Protein 9IQH (pdb70)

Solvent-accessible surface area: 29434 Å² total; per-residue (Å²): 163,175,50,127,163,51,148,84,114,54,31,7,78,134,26,11,41,101,105,47,169,141,146,45,146,59,23,36,54,66,52,36,0,17,26,99,8,128,27,5,67,40,6,6,40,44,24,43,58,159,56,125,39,53,23,17,12,15,63,58,6,33,2,17,111,13,0,23,62,0,0,4,40,19,0,59,12,130,8,4,8,3,0,6,2,10,7,0,0,2,0,0,0,0,0,4,21,1,104,34,42,7,0,0,0,0,0,60,19,7,68,38,19,1,44,51,0,0,36,88,4,0,54,85,0,24,2,78,34,21,75,11,65,0,50,60,29,88,26,0,124,89,20,27,107,136,43,1,58,0,0,0,0,21,0,1,1,26,3,12,0,36,0,0,42,0,59,32,0,0,75,12,0,76,116,74,114,5,76,0,0,0,10,0,25,11,0,1,6,18,3,1,37,0,45,147,28,23,8,35,0,0,1,1,12,0,3,15,2,2,1,0,94,12,80,2,16,0,0,0,0,0,0,45,63,148,18,0,96,67,15,0,76,56,0,7,91,2,0,0,0,13,9,9,10,44,3,0,94,14,0,0,63,7,0,38,57,2,20,127,17,0,78,136,0,4,49,9,0,48,133,5,0,93,61,0,71,90,60,110,38,11,61,103,4,21,0,3,16,6,127,61,12,106,33,58,84,36,2,76,143,8,11,128,42,33,0,0,1,0,0,0,26,6,108,56,25,68,177,10,0,46,36,0,4,73,31,22,204,84,12,18,21,6,16,8,19,0,18,28,134,1,4,1,10,7,1,7,15,4,54,35,38,176,60,51,92,124,47,34,78,92,30,28,4,32,76,7,0,0,15,0,0,0,0,46,48,114,10,61,71,1,77,79,0,1,66,94,0,2,68,44,54,166,152,166,44,130,170,46,159,84,90,55,31,6,77,134,23,12,42,94,110,47,179,147,149,43,145,56,24,39,56,66,51,38,0,17,29,99,5,126,31,7,102,41,8,13,39,42,33,48,60,178,54,127,38,53,25,16,12,14,75,49,6,33,3,16,111,10,0,29,62,0,0,5,41,15,1,57,14,131,5,4,11,3,0,6,2,9,7,0,0,2,0,0,0,0,0,4,22,0,104,37,39,8,0,0,0,0,0,115,28,7,68,42,24,1,36,91,0,0,39,79,2,0,53,79,0,24,3,72,33,25,55,8,59,7,55,60,32,90,25,0,128,88,22,28,110,136,41,1,58,0,0,0,0,20,0,1,1,21,3,14,0,58,0,0,40,0,63,34,0,0,73,11,0,78,118,78,118,4,79,0,0,0,11,0,22,11,0,2,10,23,6,3,42,0,46,150,26,22,9,34,0,0,1,1,11,0,4,16,2,2,1,0,93,12,78,2,16,0,0,0,0,0,0,44,59,144,19,0,90,65,18,0,82,56,1,7,70,0,0,0,0,13,8,11,14,42,3,0,92,12,0,0,68,6,0,36,58,2,18,118,24,0,71,138,0,4,43,5,0,48,105,1,0,92,48,0,72,86,63,112,43,11,56,118,6,18,0,3,13,4,129,69,16,105,34,59,82,41,2,75,142,6,9,132,49,32,0,0,0,0,0,0,27,5,115,56,31,64,134,15,0,35,25,0,5,64,31,17,194,80,9,19,19,6,12,8,18,0,17,26,131,2,3,1,11,6,1,6,13,4,52,36,36,180,63,54,82,132,48,21,75,87,41,35,6,30,63,8,0,0,12,1,0,0,0,46,47,118,7,75,73,0,39,93,0,1,69,88,0,2,65,33,50,134,130

Organism: Acidithiobacillus ferrooxidans (strain ATCC 23270 / DSM 14882 / CIP 104768 / NCIMB 8455) (NCBI:txid243159)

B-factor: mean 26.44, std 8.89, range [9.9, 78.36]

Secondary structure (DSSP, 8-state):
-GGGG--HHHHHHHTT----TT--SSPPP---SB---SSHHHHHHHHHTSS----BTTT--HHHHHHHHHHHHHHT-SEEEEESSHHHHHHHHHHHH--TT-EEEEETTS-HHHHHIIIIIGGGGT-EEEEE-TT-HHHHHHH--TTEEEEEEESS-TTT-----HHHHHHHHHHTT-EEEEE-TTT-TTT--GGGGT-SEEEEEIIIIIT-SS----EEEEE-HHHHTTTHHHHHHHH--PPPHHHHHHHHHHHTTHHHHHHHHHHHHHHHHHHHHT-TTEEEEE-TTSTTSTTHHHHHHH-SS--SEEEEEETTHHHHHHHHHHT-SSSEESS--SSSS-EEE-TTTTTTTTS-HHHHHHHT--TTEEEEE--SS-HHHHHHHHHHHHHTT-/-GGGG--HHHHHHHTT----TT--SSPPP---SB---SSHHHHHHHHHTSS----BTTT--HHHHHHHHHHHHHHT-SEEEEESSHHHHHHHHHHHH--TT-EEEEETTS-HHHHHIIIIIGGGGT-EEEEE-TT-HHHHHHH--TTEEEEEEESS-TTT-----HHHHHHHHHHTT-EEEEE-TTT-TTT--GGGGT-SEEEEEIIIIIT-SS----EEEEE-HHHHTTTHHHHHHHH--PPPHHHHHHHHHHHTTHHHHHHHHHHHHHHHHHHHHTSTTEEEEE-TTSTTSTTHHHHHHH-SS--SEEEEEESS-HHHHHHHHHT-SSSEESS--SSSS-EEE-TTTTTTTTS-HHHHHHHT--TTEEEEE--SS-HHHHHHHHHHHHHTT--

Foldseek 3Di:
DPVVPDDLLVLLADWLDDDDPVRDPADDFDQDFADDDPDPVRVVCCVVVVDDDTGGVLQDDSLLSSLFGSQQVLLVFATKAKFQFLVVLLVLVDQQFDAAQAEEEEAPQAFLVSVCCQPPPCVVGRYHYDHDHQADVVRVLVPDDLRYAEYEYEALGPPQRNGHQLLSVLVSQVVSNHAYEYEDAQARSLWFRSVVSNHAKYKYFLCAALLLANDHGMMMIGHYPVSCVSGSSVCSSPVPSHHHSVRSSSRSVSSSCRNVFFVLLQVLQLVVQVVQQPDPFWPDKRWLCDPPHPPVPSCVVGTVGGGNKMKTFGPPFQVLQVLLVVQFDQAADDDGASYLGKHKYQCCVPRCVPPDPVVCVVNVRTRRMMMIRRHNPDSVSVVVRSVSSVVSVD/DVCVPDDLLVLLADWLDDDDPVPDPADDFDPDFADDDPDPVRLVCVVVVVDDDTGGPLQDDSLLSSLFRSQQVLLVFPTKAKFQFLVVLLVLVDQQFHAAQAEEEEAPQAQPVSCCCQVPPCVVRRYHYDHDHQAPLVRSLVPDDLRYAEYEYEALGPPQRNGHQLLSVLVSQVVSNHAYEYEYAQARSLWFRSVVSNHAKYKYWLCAALLLANDHGMIMIGHYPVSCVSGSSVCSSPVPRHHRSVRSSSRSVSSSCSNVFFVLLQVLQVVVQVVQCPDPQWDFKRWLCDPPHPCVPSCVVRTVGRGRKMKTFTDDFLVLQVLLVVQFDQAADDDGASYLGKHKYQCCVPSCVPPDQVVCVVVVRGRRMMMIRRHNPDSVSVVVRSVSSVVSSVD

Sequence (789 aa):
DWADRLRPETIAIRAGIHRTQEQEHSEAIFPTSSFVFDSAEEEAADRFAGRVPGNIYARFTNPTVRTFEERLAALEGAEACVATASGMAACLTAFMGILKAGDHVVASRSIFGTTVQLLGNILSRFGVETSFVPLADVPAWRAALRPNTRMLFLETPSNPLTEIGDMQALADLAHVHDAWLVVDNCFCTPALQQPLKFGADLVIHSATKYLDGQGRTLGGAVCGSTELLNSGPRNFVRRTAGPSLSPFNAWVQLKGLETLGLRMEERHCANAQKIAEWLEARPEVARVYYPGLDSHPQQALAARRQQRLPGAILSFDLHGGQKAAWAFVDALRLLSLTANLGDAKTTITHPASTTHSRVSPEARAAAGVGDGLLRISVGLEHADDLRREDMERGFAALVDWADRLRPETIAIRAGIHRTQEQEHSEAIFPTSSSFVFDSAEEEAADRFAGRVPGNIYARFTNPTVRTFEERLAALEGAEACVATASGMAACLTAFMGILKAGDHVVASRSIFGTTVQLLGNILSRFGVETSFVPLADVPAWRAALRPNTRMLFLETPSNPLTEIGDMQALADLAHVHDAWLVVDNCFCTPALQQPLKFGADLVIHSATKYLDGQGRTLGGAVCGSTELLNSGPRNFVRTAGPSLSPFNAWVQLKGLETLGLRMERHCANAQKIAEWLEARPEVARVYYPGLDSHPQQALAARQQRLPGAILSFDLHGGQKAAWAFVDALRLLSLTANLGDAKTTITHPASTTHSRVSPEARAAAGVGDGLLRISVGLEHADDLRREDMERGFAALVA

InterPro domains:
  IPR000277 Cys/Met metabolism, pyridoxal phosphate-dependent enzyme [PF01053] (17-398)
  IPR000277 Cys/Met metabolism, pyridoxal phosphate-dependent enzyme [PIRSF001434] (11-401)
  IPR000277 Cys/Met metabolism, pyridoxal phosphate-dependent enzyme [PTHR11808] (17-400)
  IPR000277 Cys/Met metabolism, pyridoxal phosphate-dependent enzyme [cd00614] (37-399)
  IPR006234 O-succinylhomoserine sulfhydrylase [MF_02056] (18-399)
  IPR006234 O-succinylhomoserine sulfhydrylase [TIGR01325] (17-397)
  IPR015421 Pyridoxal phosphate-dependent transferase, major domain [G3DSA:3.40.640.10] (12-264)
  IPR015422 Pyridoxal phosphate-dependent transferase, small domain [G3DSA:3.90.1150.10] (268-404)
  IPR015424 Pyridoxal phosphate-dependent transferase [SSF53383] (37-399)
  IPR054542 Cys/Met metabolism enzyme, pyridoxal-phosphate attachment site [PS00868] (208-222)

Structure (mmCIF, N/CA/C/O backbone):
data_9IQH
#
_entry.id   9IQH
#
_cell.length_a   130.732
_cell.length_b   82.799
_cell.length_c   77.496
_cell.angle_alpha   90.000
_cell.angle_beta   110.320
_cell.angle_gamma   90.000
#
_symmetry.space_group_name_H-M   'C 1 2 1'
#
loop_
_entity.id
_entity.type
_entity.pdbx_description
1 polymer 'O-succinylhomoserine sulfhydrylase'
2 non-polymer "PYRIDOXAL-5'-PHOSPHATE"
3 water water
#
loop_
_atom_site.group_PDB
_atom_site.id
_atom_site.type_s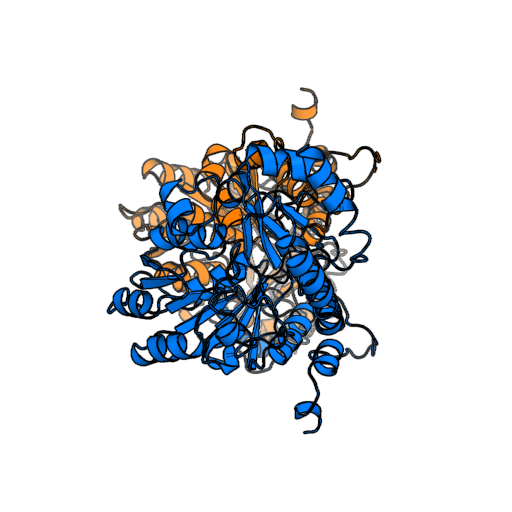ymbol
_atom_site.label_atom_id
_atom_site.label_alt_id
_atom_site.label_comp_id
_atom_site.label_asym_id
_atom_site.label_entity_id
_atom_site.label_seq_id
_atom_site.pdbx_PDB_ins_code
_atom_site.Cartn_x
_atom_site.Cartn_y
_atom_site.Cartn_z
_atom_site.occupancy
_atom_site.B_iso_or_equiv
_atom_site.auth_seq_id
_atom_site.auth_comp_id
_atom_site.auth_asym_id
_atom_site.auth_atom_id
_atom_site.pdbx_PDB_model_num
ATOM 1 N N . ASP A 1 9 ? 23.36300 0.56400 89.99900 1.000 69.07418 9 ASP A N 1
ATOM 2 C CA . ASP A 1 9 ? 23.97200 0.02100 91.20600 1.000 62.16661 9 ASP A CA 1
ATOM 3 C C . ASP A 1 9 ? 24.29700 1.15200 92.18600 1.000 64.22152 9 ASP A C 1
ATOM 4 O O . ASP A 1 9 ? 23.40000 1.83400 92.68600 1.000 59.28616 9 ASP A O 1
ATOM 9 N N . TRP A 1 10 ? 25.59500 1.35800 92.42500 1.000 62.52294 10 TRP A N 1
ATOM 10 C CA . TRP A 1 10 ? 26.04400 2.26800 93.47700 1.000 58.20815 10 TRP A CA 1
ATOM 11 C C . TRP A 1 10 ? 25.77700 3.73100 93.14100 1.000 54.32817 10 TRP A C 1
ATOM 12 O O . TRP A 1 10 ? 25.55500 4.54000 94.05000 1.000 48.15632 10 TRP A O 1
ATOM 23 N N . ALA A 1 11 ? 25.80800 4.09600 91.85800 1.000 53.20357 11 ALA A N 1
ATOM 24 C CA . ALA A 1 11 ? 25.72200 5.50100 91.47500 1.000 51.07485 11 ALA A CA 1
ATOM 25 C C . ALA A 1 11 ? 24.37000 6.13000 91.78000 1.000 51.62784 11 ALA A C 1
ATOM 26 O O . ALA A 1 11 ? 24.26600 7.36100 91.76200 1.000 49.68436 11 ALA A O 1
ATOM 28 N N . ASP A 1 12 ? 23.34100 5.32800 92.06900 1.000 56.59022 12 ASP A N 1
ATOM 29 C CA . ASP A 1 12 ? 22.00000 5.87100 92.26000 1.000 55.07558 12 ASP A CA 1
ATOM 30 C C . ASP A 1 12 ? 21.86200 6.66600 93.55400 1.000 51.63982 12 ASP A C 1
ATOM 31 O O . ASP A 1 12 ? 20.90300 7.43400 93.69400 1.000 47.63238 12 ASP A O 1
ATOM 36 N N . ARG A 1 13 ? 22.78700 6.50600 94.49700 1.000 48.48894 13 ARG A N 1
ATOM 37 C CA . ARG A 1 13 ? 22.67900 7.14200 95.80300 1.000 50.90981 13 ARG A CA 1
ATOM 38 C C . ARG A 1 13 ? 23.58200 8.36700 95.95300 1.000 40.34860 13 ARG A C 1
ATOM 39 O O . ARG A 1 13 ? 23.67800 8.92100 97.05400 1.000 38.06237 13 ARG A O 1
ATOM 47 N N . LEU A 1 14 ? 24.23300 8.80700 94.87900 1.000 36.47445 14 LEU A N 1
ATOM 48 C CA . LEU A 1 14 ? 25.16300 9.92500 94.97400 1.000 34.57534 14 LEU A CA 1
ATOM 49 C C . LEU A 1 14 ? 24.42800 11.23900 95.23100 1.000 31.19434 14 LEU A C 1
ATOM 50 O O . LEU A 1 14 ? 23.36500 11.50100 94.66000 1.000 34.56781 14 LEU A O 1
ATOM 55 N N . ARG A 1 15 ? 25.00900 12.06600 96.10000 1.000 26.48926 15 ARG A N 1
ATOM 56 C CA . ARG A 1 15 ? 24.46300 13.38000 96.40100 1.000 29.17468 15 ARG A CA 1
ATOM 57 C C . ARG A 1 15 ? 24.70000 14.33800 95.23300 1.000 26.99199 15 ARG A C 1
ATOM 58 O O . ARG A 1 15 ? 25.61300 14.13500 94.42600 1.000 21.84095 15 ARG A O 1
ATOM 66 N N . PRO A 1 16 ? 23.89300 15.40400 95.13300 1.000 23.83543 16 PRO A N 1
ATOM 67 C CA . PRO A 1 16 ? 24.00100 16.29200 93.96100 1.000 23.86339 16 PRO A CA 1
ATOM 68 C C . PRO A 1 16 ? 25.38900 16.87800 93.74500 1.000 28.42859 16 PRO A C 1
ATOM 69 O O . PRO A 1 16 ? 25.79800 17.04600 92.58600 1.000 20.08981 16 PRO A O 1
ATOM 73 N N . GLU A 1 17 ? 26.13000 17.19400 94.81400 1.000 22.26704 17 GLU A N 1
ATOM 74 C CA . GLU A 1 17 ? 27.46200 17.76900 94.62300 1.000 23.04129 17 GLU A CA 1
ATOM 75 C C . GLU A 1 17 ? 28.37000 16.80700 93.86500 1.000 20.83326 17 GLU A C 1
ATOM 76 O O . GLU A 1 17 ? 29.17300 17.22900 93.02500 1.000 20.52464 17 GLU A O 1
ATOM 82 N N . THR A 1 18 ? 28.27500 15.51300 94.17100 1.000 23.20084 18 THR A N 1
ATOM 83 C CA . THR A 1 18 ? 29.08600 14.51700 93.47800 1.000 22.37167 18 THR A CA 1
ATOM 84 C C . THR A 1 18 ? 28.63000 14.35400 92.03600 1.000 22.49856 18 THR A C 1
ATOM 85 O O . THR A 1 18 ? 29.45500 14.24100 91.12200 1.000 20.42158 18 THR A O 1
ATOM 89 N N . ILE A 1 19 ? 27.31300 14.35200 91.82300 1.000 21.80914 19 ILE A N 1
ATOM 90 C CA . ILE A 1 19 ? 26.74900 14.17200 90.48900 1.000 23.93728 19 ILE A CA 1
ATOM 91 C C . ILE A 1 19 ? 27.23200 15.26700 89.54800 1.000 21.19352 19 ILE A C 1
ATOM 92 O O . ILE A 1 19 ? 27.63100 14.99600 88.40800 1.000 19.79487 19 ILE A O 1
ATOM 97 N N . ALA A 1 20 ? 27.22200 16.51800 90.01700 1.000 19.40907 20 ALA A N 1
ATOM 98 C CA . ALA A 1 20 ? 27.62200 17.64700 89.18800 1.000 20.85948 20 ALA A CA 1
ATOM 99 C C . ALA A 1 20 ? 29.08100 17.57000 88.75400 1.000 20.17948 20 ALA A C 1
ATOM 100 O O . ALA A 1 20 ? 29.44700 18.17700 87.74400 1.000 20.28797 20 ALA A O 1
ATOM 102 N N . ILE A 1 21 ? 29.91900 16.84100 89.49000 1.000 19.83017 21 ILE A N 1
ATOM 103 C CA . ILE A 1 21 ? 31.33600 16.71600 89.16600 1.000 17.04389 21 ILE A CA 1
ATOM 104 C C . ILE A 1 21 ? 31.63600 15.44900 88.36000 1.000 22.09895 21 ILE A C 1
ATOM 105 O O . ILE A 1 21 ? 32.62400 15.42100 87.60800 1.000 18.03486 21 ILE A O 1
ATOM 110 N N . ARG A 1 22 ? 30.79300 14.42600 88.45200 1.000 20.36636 22 ARG A N 1
ATOM 111 C CA . ARG A 1 22 ? 31.13000 13.11300 87.92600 1.000 18.85082 22 ARG A CA 1
ATOM 112 C C . ARG A 1 22 ? 30.18200 12.58900 86.85800 1.000 18.20306 22 ARG A C 1
ATOM 113 O O . ARG A 1 22 ? 30.60000 11.75600 86.05300 1.000 22.16828 22 ARG A O 1
ATOM 121 N N . ALA A 1 23 ? 28.92400 13.02400 86.83800 1.000 19.73323 23 ALA A N 1
ATOM 122 C CA . ALA A 1 23 ? 27.95700 12.43900 85.91900 1.000 18.04743 23 ALA A CA 1
ATOM 123 C C . ALA A 1 23 ? 28.23700 12.87300 84.48200 1.000 20.24677 23 ALA A C 1
ATOM 124 O O . ALA A 1 23 ? 28.84900 13.91400 84.22100 1.000 19.92053 23 ALA A O 1
ATOM 126 N N . GLY A 1 24 ? 27.77700 12.04900 83.54100 1.000 20.68613 24 GLY A N 1
ATOM 127 C CA . GLY A 1 24 ? 27.91200 12.31800 82.12500 1.000 20.89820 24 GLY A CA 1
ATOM 128 C C . GLY A 1 24 ? 29.26200 11.99000 81.52600 1.000 21.37958 24 GLY A C 1
ATOM 129 O O . GLY A 1 24 ? 29.46900 12.24800 80.33500 1.000 21.03186 24 GLY A O 1
ATOM 130 N N . ILE A 1 25 ? 30.18400 11.43100 82.29600 1.000 19.97473 25 ILE A N 1
ATOM 131 C CA . ILE A 1 25 ? 31.54800 11.22100 81.83100 1.000 23.65225 25 ILE A CA 1
ATOM 132 C C . ILE A 1 25 ? 31.63600 9.88200 81.11300 1.000 22.05446 25 ILE A C 1
ATOM 133 O O . ILE A 1 25 ? 31.24800 8.84500 81.66100 1.000 29.58326 25 ILE A O 1
ATOM 138 N N . HIS A 1 26 ? 32.14000 9.90700 79.87900 1.000 24.68685 26 HIS A N 1
ATOM 139 C CA . HIS A 1 26 ? 32.42900 8.70000 79.10100 1.000 24.01822 26 HIS A CA 1
ATOM 140 C C . HIS A 1 26 ? 33.83600 8.85600 78.54000 1.000 20.48501 26 HIS A C 1
ATOM 141 O O . HIS A 1 26 ? 34.01000 9.30100 77.40600 1.000 25.47788 26 HIS A O 1
ATOM 148 N N . ARG A 1 27 ? 34.83800 8.47400 79.32300 1.000 19.46909 27 ARG A N 1
ATOM 149 C CA . ARG A 1 27 ? 36.21400 8.73600 78.92700 1.000 24.67541 27 ARG A CA 1
ATOM 150 C C . ARG A 1 27 ? 36.58900 7.93400 77.69100 1.000 26.81917 27 ARG A C 1
ATOM 151 O O . ARG A 1 27 ? 36.18700 6.77800 77.52800 1.000 26.51701 27 ARG A O 1
ATOM 159 N N . THR A 1 28 ? 37.36600 8.56300 76.81500 1.000 24.74025 28 THR A N 1
ATOM 160 C CA . THR A 1 28 ? 37.89200 7.88900 75.64600 1.000 20.74284 28 THR A CA 1
ATOM 161 C C . THR A 1 28 ? 39.05200 6.99000 76.06200 1.000 23.23759 28 THR A C 1
ATOM 162 O O . THR A 1 28 ? 39.46500 6.96100 77.22400 1.000 21.38536 28 THR A O 1
ATOM 166 N N . GLN A 1 29 ? 39.59500 6.25500 75.09100 1.000 21.47270 29 GLN A N 1
ATOM 167 C CA . GLN A 1 29 ? 40.72000 5.36800 75.35800 1.000 23.68240 29 GLN A CA 1
ATOM 168 C C . GLN A 1 29 ? 41.97300 6.12800 75.77800 1.000 23.68945 29 GLN A C 1
ATOM 169 O O . GLN A 1 29 ? 42.89600 5.51700 76.32200 1.000 23.62377 29 GLN A O 1
ATOM 175 N N . GLU A 1 30 ? 42.03700 7.44100 75.53100 1.000 24.40938 30 GLU A N 1
ATOM 176 C CA . GLU A 1 30 ? 43.15300 8.24200 76.03000 1.000 23.25309 30 GLU A CA 1
ATOM 177 C C . GLU A 1 30 ? 43.10200 8.44100 77.54100 1.000 23.14865 30 GLU A C 1
ATOM 178 O O . GLU A 1 30 ? 44.09600 8.89300 78.12000 1.000 22.19427 30 GLU A O 1
ATOM 184 N N . GLN A 1 31 ? 41.97300 8.12500 78.18100 1.000 21.84378 31 GLN A N 1
ATOM 185 C CA . GLN A 1 31 ? 41.83600 8.18400 79.63600 1.000 23.62703 31 GLN A CA 1
ATOM 186 C C . GLN A 1 31 ? 42.07400 9.59400 80.17200 1.000 20.75939 31 GLN A C 1
ATOM 187 O O . GLN A 1 31 ? 42.63600 9.77900 81.25400 1.000 21.79594 31 GLN A O 1
ATOM 193 N N . GLU A 1 32 ? 41.64300 10.59700 79.41200 1.000 16.95812 32 GLU A N 1
ATOM 194 C CA . GLU A 1 32 ? 41.75700 11.97400 79.87200 1.000 19.58861 32 GLU A CA 1
ATOM 195 C C . GLU A 1 32 ? 40.99800 12.16000 81.18500 1.000 18.69355 32 GLU A C 1
ATOM 196 O O . GLU A 1 32 ? 39.84100 11.75300 81.31300 1.000 15.71278 32 GLU A O 1
ATOM 202 N N . HIS A 1 33 ? 41.66400 12.76300 82.17000 1.000 19.22193 33 HIS A N 1
ATOM 203 C CA . HIS A 1 33 ? 41.00300 13.03200 83.44300 1.000 16.77028 33 HIS A CA 1
ATOM 204 C C . HIS A 1 33 ? 39.86200 14.02600 83.26600 1.000 17.26437 33 HIS A C 1
ATOM 205 O O . HIS A 1 33 ? 38.75000 13.79900 83.75500 1.000 20.25718 33 HIS A O 1
ATOM 212 N N . SER A 1 34 ? 40.11000 15.11900 82.55000 1.000 15.24161 34 SER A N 1
ATOM 213 C CA . SER A 1 34 ? 39.11600 16.16100 82.34100 1.000 16.41454 34 SER A CA 1
ATOM 214 C C . SER A 1 34 ? 38.40600 15.96100 81.00400 1.000 20.65415 34 SER A C 1
ATOM 215 O O . SER A 1 34 ? 38.94300 15.35100 80.07600 1.000 16.89183 34 SER A O 1
ATOM 218 N N . GLU A 1 35 ? 37.18700 16.49700 80.91400 1.000 16.25004 35 GLU A N 1
ATOM 219 C CA . GLU A 1 35 ? 36.32100 16.22800 79.77000 1.000 17.86435 35 GLU A CA 1
ATOM 220 C C . GLU A 1 35 ? 36.87500 16.84500 78.48800 1.000 16.81974 35 GLU A C 1
ATOM 221 O O . GLU A 1 35 ? 37.32500 17.99300 78.47000 1.000 16.51107 35 GLU A O 1
ATOM 227 N N . ALA A 1 36 ? 36.82500 16.07700 77.40500 1.000 18.10632 36 ALA A N 1
ATOM 228 C CA . ALA A 1 36 ? 37.36700 16.52400 76.13300 1.000 15.57358 36 ALA A CA 1
ATOM 229 C C . ALA A 1 36 ? 36.35200 17.37500 75.38200 1.000 16.87213 36 ALA A C 1
ATOM 230 O O . ALA A 1 36 ? 35.14500 17.31000 75.62300 1.000 17.57649 36 ALA A O 1
ATOM 232 N N . ILE A 1 37 ? 36.86500 18.19200 74.46800 1.000 14.61628 37 ILE A N 1
ATOM 233 C CA . ILE A 1 37 ? 36.04800 18.95800 73.53600 1.000 16.68873 37 ILE A CA 1
ATOM 234 C C . ILE A 1 37 ? 36.12000 18.26600 72.18400 1.000 15.74423 37 ILE A C 1
ATOM 235 O O . ILE A 1 37 ? 37.21300 17.92900 71.70800 1.000 14.00515 37 ILE A O 1
ATOM 240 N N . PHE A 1 38 ? 34.96500 18.03200 71.57500 1.000 12.34205 38 PHE A N 1
ATOM 241 C CA . PHE A 1 38 ? 34.94800 17.42200 70.25400 1.000 14.79454 38 PHE A CA 1
ATOM 242 C C . PHE A 1 38 ? 34.43200 18.43100 69.23800 1.000 19.42868 38 PHE A C 1
ATOM 243 O O . PHE A 1 38 ? 33.23700 18.44500 68.91600 1.000 19.23119 38 PHE A O 1
ATOM 251 N N . PRO A 1 39 ? 35.29800 19.29900 68.72200 1.000 15.02256 39 P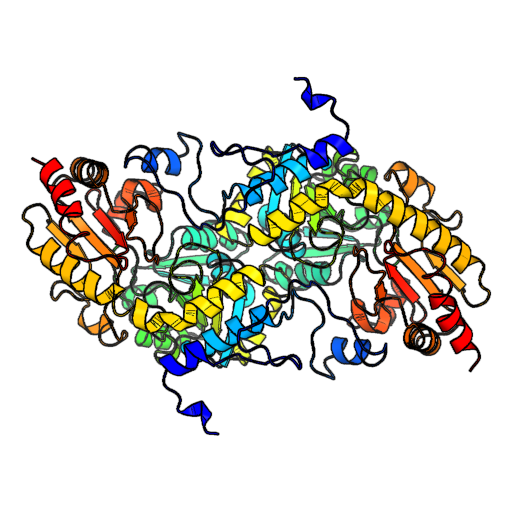RO A N 1
ATOM 252 C CA . PRO A 1 39 ? 34.87200 20.19200 67.64400 1.000 15.19260 39 PRO A CA 1
ATOM 253 C C . PRO A 1 39 ? 34.88800 19.42200 66.34000 1.000 17.08965 39 PRO A C 1
ATOM 254 O O . PRO A 1 39 ? 35.89400 19.41200 65.62700 1.000 17.45054 39 PRO A O 1
ATOM 258 N N . THR A 1 40 ? 33.79700 18.71800 66.05600 1.000 16.04314 40 THR A N 1
ATOM 259 C CA . THR A 1 40 ? 33.65800 17.94500 64.83200 1.000 17.53929 40 THR A CA 1
ATOM 260 C C . THR A 1 40 ? 32.21000 18.02200 64.37800 1.000 16.41423 40 THR A C 1
ATOM 261 O O . THR A 1 40 ? 31.29900 18.05000 65.20600 1.000 23.86562 40 THR A O 1
ATOM 265 N N . SER A 1 41 ? 31.99200 18.08900 63.06700 1.000 18.50460 41 SER A N 1
ATOM 266 C CA . SER A 1 41 ? 30.61700 18.10900 62.58900 1.000 22.33211 41 SER A CA 1
ATOM 267 C C . SER A 1 41 ? 30.10300 16.72500 62.21400 1.000 20.69440 41 SER A C 1
ATOM 268 O O . SER A 1 41 ? 28.90200 16.46300 62.34500 1.000 22.90137 41 SER A O 1
ATOM 271 N N . SER A 1 42 ? 30.97100 15.82400 61.77100 1.000 16.43098 42 SER A N 1
ATOM 272 C CA . SER A 1 42 ? 30.53800 14.48600 61.40400 1.000 22.06229 42 SER A CA 1
ATOM 273 C C . SER A 1 42 ? 31.43100 13.45700 62.08200 1.000 20.97729 42 SER A C 1
ATOM 274 O O . SER A 1 42 ? 32.35400 13.79000 62.83100 1.000 17.83242 42 SER A O 1
ATOM 277 N N . PHE A 1 43 ? 31.14000 12.18900 61.81400 1.000 23.97473 43 PHE A N 1
ATOM 278 C CA . PHE A 1 43 ? 31.85500 11.08500 62.42900 1.000 19.96069 43 PHE A CA 1
ATOM 279 C C . PHE A 1 43 ? 32.13900 10.02600 61.37500 1.000 21.84165 43 PHE A C 1
ATOM 280 O O . PHE A 1 43 ? 31.39500 9.88100 60.40300 1.000 23.28228 43 PHE A O 1
ATOM 288 N N . VAL A 1 44 ? 33.23000 9.30200 61.56800 1.000 19.11768 44 VAL A N 1
ATOM 289 C CA . VAL A 1 44 ? 33.72100 8.34200 60.58900 1.000 20.68932 44 VAL A CA 1
ATOM 290 C C . VAL A 1 44 ? 33.18500 6.95500 60.92900 1.000 26.98519 44 VAL A C 1
ATOM 291 O O . VAL A 1 44 ? 33.04100 6.60000 62.10300 1.000 29.04863 44 VAL A O 1
ATOM 295 N N . PHE A 1 45 ? 32.87000 6.17000 59.90300 1.000 25.83394 45 PHE A N 1
ATOM 296 C CA . PHE A 1 45 ? 32.42200 4.79800 60.08000 1.000 27.49496 45 PHE A CA 1
ATOM 297 C C . PHE A 1 45 ? 33.52600 3.83400 59.66600 1.000 27.19085 45 PHE A C 1
ATOM 298 O O . PHE A 1 45 ? 34.38500 4.16300 58.84300 1.000 27.01488 45 PHE A O 1
ATOM 306 N N . ASP A 1 46 ? 33.51300 2.64400 60.27500 1.000 27.13499 46 ASP A N 1
ATOM 307 C CA . ASP A 1 46 ? 34.52000 1.62800 59.98500 1.000 31.61014 46 ASP A CA 1
ATOM 308 C C . ASP A 1 46 ? 34.29700 0.94300 58.64500 1.000 27.13262 46 ASP A C 1
ATOM 309 O O . ASP A 1 46 ? 35.25000 0.39900 58.07400 1.000 23.27514 46 ASP A O 1
ATOM 314 N N . SER A 1 47 ? 33.06700 0.95900 58.14100 1.000 26.49811 47 SER A N 1
ATOM 315 C CA . SER A 1 47 ? 32.70300 0.24900 56.92300 1.000 27.70453 47 SER A CA 1
ATOM 316 C C . SER A 1 47 ? 31.37600 0.80300 56.43400 1.000 24.31946 47 SER A C 1
ATOM 317 O O . SER A 1 47 ? 30.65900 1.48800 57.17000 1.000 24.44744 47 SER A O 1
ATOM 320 N N . ALA A 1 48 ? 31.04700 0.48000 55.18000 1.000 23.70260 48 ALA A N 1
ATOM 321 C CA . ALA A 1 48 ? 29.72400 0.81500 54.66400 1.000 22.83957 48 ALA A CA 1
ATOM 322 C C . ALA A 1 48 ? 28.64300 0.14800 55.49300 1.000 25.36412 48 ALA A C 1
ATOM 323 O O . ALA A 1 48 ? 27.61200 0.76300 55.79600 1.000 23.95516 48 ALA A O 1
ATOM 325 N N . GLU A 1 49 ? 28.87200 -1.11200 55.87600 1.000 24.50022 49 GLU A N 1
ATOM 326 C CA A GLU A 1 49 ? 27.90100 -1.83600 56.68600 0.559 25.67404 49 GLU A CA 1
ATOM 327 C CA B GLU A 1 49 ? 27.89200 -1.83100 56.68200 0.441 25.64778 49 GLU A CA 1
ATOM 328 C C . GLU A 1 49 ? 27.61800 -1.09500 57.98700 1.000 27.77988 49 GLU A C 1
ATOM 329 O O . GLU A 1 49 ? 26.45700 -0.89500 58.36600 1.000 28.97791 49 GLU A O 1
ATOM 340 N N . GLU A 1 50 ? 28.67700 -0.66100 58.67900 1.000 23.98610 50 GLU A N 1
ATOM 341 C CA . GLU A 1 50 ? 28.48800 0.08400 59.92100 1.000 25.80732 50 GLU A CA 1
ATOM 342 C C . GLU A 1 50 ? 27.73200 1.38300 59.67200 1.000 24.12303 50 GLU A C 1
ATOM 343 O O . GLU A 1 50 ? 26.83600 1.74400 60.44300 1.000 26.93727 50 GLU A O 1
ATOM 349 N N . ALA A 1 51 ? 28.06800 2.08800 58.58600 1.000 26.97216 51 ALA A N 1
ATOM 350 C CA . ALA A 1 51 ? 27.36300 3.32500 58.26000 1.000 26.15458 51 ALA A CA 1
ATOM 351 C C . ALA A 1 51 ? 25.87800 3.06900 58.05500 1.000 27.19196 51 ALA A C 1
ATOM 352 O O . ALA A 1 51 ? 25.03400 3.83200 58.54100 1.000 29.90656 51 ALA A O 1
ATOM 354 N N . ALA A 1 52 ? 25.54300 1.99800 57.33400 1.000 25.98635 52 ALA A N 1
ATOM 355 C CA . ALA A 1 52 ? 24.14300 1.66900 57.10300 1.000 31.21976 52 ALA A CA 1
ATOM 356 C C . ALA A 1 52 ? 23.43700 1.31800 58.40600 1.000 29.16873 52 ALA A C 1
ATOM 357 O O . ALA A 1 52 ? 22.32000 1.78400 58.65700 1.000 29.43726 52 ALA A O 1
ATOM 359 N N . ASP A 1 53 ? 24.08200 0.51000 59.25500 1.000 28.31730 53 ASP A N 1
ATOM 360 C CA . ASP A 1 53 ? 23.47500 0.12700 60.52800 1.000 31.14495 53 ASP A CA 1
ATOM 361 C C . ASP A 1 53 ? 23.21800 1.34300 61.40300 1.000 36.02859 53 ASP A C 1
ATOM 362 O O . ASP A 1 53 ? 22.13400 1.49200 61.98100 1.000 38.66262 53 ASP A O 1
ATOM 367 N N . ARG A 1 54 ? 24.21300 2.22300 61.52000 1.000 33.53237 54 ARG A N 1
ATOM 368 C CA . ARG A 1 54 ? 24.05300 3.40100 62.36300 1.000 35.15357 54 ARG A CA 1
ATOM 369 C C . ARG A 1 54 ? 22.96600 4.32500 61.81800 1.000 30.90175 54 ARG A C 1
ATOM 370 O O . ARG A 1 54 ? 22.15100 4.85500 62.58100 1.000 29.57733 54 ARG A O 1
ATOM 378 N N . PHE A 1 55 ? 22.92100 4.51300 60.49600 1.000 31.41437 55 PHE A N 1
ATOM 379 C CA . PHE A 1 55 ? 21.84800 5.31200 59.91400 1.000 29.64603 55 PHE A CA 1
ATOM 380 C C . PHE A 1 55 ? 20.48900 4.64500 60.08700 1.000 36.26962 55 PHE A C 1
ATOM 381 O O . PHE A 1 55 ? 19.47000 5.33700 60.19200 1.000 35.18467 55 PHE A O 1
ATOM 389 N N . ALA A 1 56 ? 20.44900 3.31500 60.11400 1.000 33.41282 56 ALA A N 1
ATOM 390 C CA . ALA A 1 56 ? 19.19100 2.60000 60.27500 1.000 36.42614 56 ALA A CA 1
ATOM 391 C C . ALA A 1 56 ? 18.77900 2.44000 61.73100 1.000 41.80253 56 ALA A C 1
ATOM 392 O O . ALA A 1 56 ? 17.68200 1.93600 61.99300 1.000 43.33098 56 ALA A O 1
ATOM 394 N N . GLY A 1 57 ? 19.62200 2.85000 62.67600 1.000 40.55610 57 GLY A N 1
ATOM 395 C CA . GLY A 1 57 ? 19.31800 2.69200 64.08300 1.000 40.52131 57 GLY A CA 1
ATOM 396 C C . GLY A 1 57 ? 19.54500 1.30500 64.63800 1.000 38.54196 57 GLY A C 1
ATOM 397 O O . GLY A 1 57 ? 19.14500 1.04300 65.77500 1.000 46.07871 57 GLY A O 1
ATOM 398 N N . ARG A 1 58 ? 20.16300 0.40200 63.87200 1.000 38.10052 58 ARG A N 1
ATOM 399 C CA . ARG A 1 58 ? 20.41000 -0.95000 64.36300 1.000 44.55769 58 ARG A CA 1
ATOM 400 C C . ARG A 1 58 ? 21.55400 -1.00300 65.36300 1.000 42.20226 58 ARG A C 1
ATOM 401 O O . ARG A 1 58 ? 21.59300 -1.90500 66.20500 1.000 43.68170 58 ARG A O 1
ATOM 409 N N . VAL A 1 59 ? 22.49500 -0.07100 65.27700 1.000 45.13920 59 VAL A N 1
ATOM 410 C CA . VAL A 1 59 ? 23.56600 0.03500 66.26200 1.000 44.38635 59 VAL A CA 1
ATOM 411 C C . VAL A 1 59 ? 23.57200 1.46500 66.78800 1.000 48.84271 59 VAL A C 1
ATOM 412 O O . VAL A 1 59 ? 23.17800 2.39500 66.06800 1.000 43.90291 59 VAL A O 1
ATOM 416 N N . PRO A 1 60 ? 23.97300 1.68900 68.03400 1.000 54.33064 60 PRO A N 1
ATOM 417 C CA . PRO A 1 60 ? 24.18200 3.05800 68.50600 1.000 53.50144 60 PRO A CA 1
ATOM 418 C C . PRO A 1 60 ? 25.47400 3.62800 67.94300 1.000 45.88294 60 PRO A C 1
ATOM 419 O O . PRO A 1 60 ? 26.34500 2.90800 67.44900 1.000 50.07901 60 PRO A O 1
ATOM 423 N N . GLY A 1 61 ? 25.58500 4.93900 68.01900 1.000 43.98825 61 GLY A N 1
ATOM 424 C CA . GLY A 1 61 ? 26.82400 5.59300 67.65000 1.000 41.52372 61 GLY A CA 1
ATOM 425 C C . GLY A 1 61 ? 26.57500 6.99400 67.13500 1.000 36.15971 61 GLY A C 1
ATOM 426 O O . GLY A 1 61 ? 25.44100 7.44600 66.99900 1.000 40.01474 61 GLY A O 1
ATOM 427 N N . ASN A 1 62 ? 27.67900 7.67200 66.84500 1.000 32.08441 62 ASN A N 1
ATOM 428 C CA . ASN A 1 62 ? 27.64700 9.05200 66.39400 1.000 29.76458 62 ASN A CA 1
ATOM 429 C C . ASN A 1 62 ? 27.52900 9.10700 64.87700 1.000 31.02567 62 ASN A C 1
ATOM 430 O O . ASN A 1 62 ? 28.13500 8.30300 64.16400 1.000 26.66575 62 ASN A O 1
ATOM 435 N N . ILE A 1 63 ? 26.72900 10.05200 64.38700 1.000 29.92748 63 ILE A N 1
ATOM 436 C CA . ILE A 1 63 ? 26.58800 10.25500 62.94900 1.000 29.45277 63 ILE A CA 1
ATOM 437 C C . ILE A 1 63 ? 26.94200 11.69500 62.60600 1.000 29.49617 63 ILE A C 1
ATOM 438 O O . ILE A 1 63 ? 27.83500 11.95400 61.79000 1.000 29.06456 63 ILE A O 1
ATOM 443 N N . TYR A 1 64 ? 26.24900 12.63900 63.23500 1.000 26.31420 64 TYR A N 1
ATOM 444 C CA . TYR A 1 64 ? 26.38000 14.04300 62.89400 1.000 26.83800 64 TYR A CA 1
ATOM 445 C C . TYR A 1 64 ? 26.20800 14.87200 64.16000 1.000 24.80663 64 TYR A C 1
ATOM 446 O O . TYR A 1 64 ? 25.31800 14.59600 64.96900 1.000 25.84144 64 TYR A O 1
ATOM 455 N N . ALA A 1 65 ? 27.05200 15.90000 64.31300 1.000 22.84284 65 ALA A N 1
ATOM 456 C CA . ALA A 1 65 ? 27.09500 16.66400 65.56100 1.000 29.05624 65 ALA A CA 1
ATOM 457 C C . ALA A 1 65 ? 25.78800 17.38600 65.86500 1.000 26.94629 65 ALA A C 1
ATOM 458 O O . ALA A 1 65 ? 25.51100 17.67900 67.03500 1.000 24.69044 65 ALA A O 1
ATOM 460 N N . ARG A 1 66 ? 24.98200 17.69600 64.84900 1.000 26.51751 66 ARG A N 1
ATOM 461 C CA . ARG A 1 66 ? 23.66900 18.26200 65.13000 1.000 27.28298 66 ARG A CA 1
ATOM 462 C C . ARG A 1 66 ? 22.78000 17.25500 65.85600 1.000 29.60754 66 ARG A C 1
ATOM 463 O O . ARG A 1 66 ? 21.86500 17.65100 66.58800 1.000 28.32448 66 ARG A O 1
ATOM 471 N N . PHE A 1 67 ? 23.04300 15.95500 65.68300 1.000 31.76670 67 PHE A N 1
ATOM 472 C CA . PHE A 1 67 ? 22.31500 14.90100 66.38500 1.000 31.54055 67 PHE A CA 1
ATOM 473 C C . PHE A 1 67 ? 22.99100 14.53700 67.70300 1.000 30.43290 67 PHE A C 1
ATOM 474 O O . PHE A 1 67 ? 22.33900 14.44200 68.74900 1.000 26.51822 67 PHE A O 1
ATOM 482 N N . THR A 1 68 ? 24.29700 14.30200 67.65200 1.000 25.10677 68 THR A N 1
ATOM 483 C CA . THR A 1 68 ? 25.04000 13.75200 68.77700 1.000 25.47194 68 THR A CA 1
ATOM 484 C C . THR A 1 68 ? 26.43000 14.35300 68.75800 1.000 24.54879 68 THR A C 1
ATOM 485 O O . THR A 1 68 ? 27.14300 14.22800 67.75900 1.000 33.91284 68 THR A O 1
ATOM 489 N N . ASN A 1 69 ? 26.81800 14.99200 69.85000 1.000 23.78568 69 ASN A N 1
ATOM 490 C CA . ASN A 1 69 ? 28.19700 15.38900 70.04100 1.000 23.19752 69 ASN A CA 1
ATOM 491 C C . ASN A 1 69 ? 28.59400 14.95300 71.44500 1.000 20.81894 69 ASN A C 1
ATOM 492 O O . ASN A 1 69 ? 27.84700 15.21100 72.40700 1.000 21.25439 69 ASN A O 1
ATOM 497 N N . PRO A 1 70 ? 29.73400 14.27700 71.60500 1.000 17.07074 70 PRO A N 1
ATOM 498 C CA . PRO A 1 70 ? 30.09200 13.76700 72.93900 1.000 18.33462 70 PRO A CA 1
ATOM 499 C C . PRO A 1 70 ? 30.19700 14.85300 73.99800 1.000 17.72381 70 PRO A C 1
ATOM 500 O O . PRO A 1 70 ? 29.73200 14.65000 75.12700 1.000 18.30442 70 PRO A O 1
ATOM 504 N N . THR A 1 71 ? 30.76900 16.01200 73.66700 1.000 17.44604 71 THR A N 1
ATOM 505 C CA . THR A 1 71 ? 30.88100 17.07500 74.66100 1.000 15.19729 71 THR A CA 1
ATOM 506 C C . THR A 1 71 ? 29.50300 17.57000 75.09000 1.000 20.47787 71 THR A C 1
ATOM 507 O O . THR A 1 71 ? 29.24200 17.75100 76.28800 1.000 15.67481 71 THR A O 1
ATOM 511 N N . VAL A 1 72 ? 28.60200 17.77100 74.12700 1.000 16.46975 72 VAL A N 1
ATOM 512 C CA . VAL A 1 72 ? 27.23500 18.17600 74.44700 1.000 16.58972 72 VAL A CA 1
ATOM 513 C C . VAL A 1 72 ? 26.52200 17.07900 75.23200 1.000 18.17762 72 VAL A C 1
ATOM 514 O O . VAL A 1 72 ? 25.73000 17.35800 76.14100 1.000 16.03769 72 VAL A O 1
ATOM 518 N N . ARG A 1 73 ? 26.78800 15.81600 74.89200 1.000 19.12330 73 ARG A N 1
ATOM 519 C CA . ARG A 1 73 ? 26.16300 14.71400 75.61300 1.000 18.31652 73 ARG A CA 1
ATOM 520 C C . ARG A 1 73 ? 26.55900 14.72900 77.08200 1.000 19.09808 73 ARG A C 1
ATOM 521 O O . ARG A 1 73 ? 25.72000 14.49800 77.95900 1.000 19.29061 73 ARG A O 1
ATOM 529 N N . THR A 1 74 ? 27.82900 15.01500 77.37100 1.000 15.89886 74 THR A N 1
ATOM 530 C CA . THR A 1 74 ? 28.25500 15.09600 78.76300 1.000 17.53827 74 THR A CA 1
ATOM 531 C C . THR A 1 74 ? 27.46800 16.16600 79.51000 1.000 18.77193 74 THR A C 1
ATOM 532 O O . THR A 1 74 ? 27.02400 15.94200 80.64100 1.000 19.52175 74 THR A O 1
ATOM 536 N N . PHE A 1 75 ? 27.27100 17.33000 78.88500 1.000 12.58898 75 PHE A N 1
ATOM 537 C CA . PHE A 1 75 ? 26.51000 18.39800 79.52600 1.000 15.85766 75 PHE A CA 1
ATOM 538 C C . PHE A 1 75 ? 25.05300 18.00300 79.73700 1.000 15.78966 75 PHE A C 1
ATOM 539 O O . PHE A 1 75 ? 24.47500 18.28900 80.79300 1.000 16.82019 75 PHE A O 1
ATOM 547 N N . GLU A 1 76 ? 24.44300 17.35300 78.74200 1.000 14.65626 76 GLU A N 1
ATOM 548 C CA . GLU A 1 76 ? 23.03000 16.99400 78.83300 1.000 14.85405 76 GLU A CA 1
ATOM 549 C C . GLU A 1 76 ? 22.78300 15.99900 79.95700 1.000 16.60457 76 GLU A C 1
ATOM 550 O O . GLU A 1 76 ? 21.87300 16.17900 80.77500 1.000 15.57649 76 GLU A O 1
ATOM 556 N N . GLU A 1 77 ? 23.58600 14.93600 80.00800 1.000 15.03511 77 GLU A N 1
ATOM 557 C CA . GLU A 1 77 ? 23.40500 13.91300 81.03100 1.000 17.71879 77 GLU A CA 1
ATOM 558 C C . GLU A 1 77 ? 23.67400 14.46600 82.42300 1.000 19.08925 77 GLU A C 1
ATOM 559 O O . GLU A 1 77 ? 22.95800 14.14000 83.37800 1.000 21.04708 77 GLU A O 1
ATOM 565 N N . ARG A 1 78 ? 24.70600 15.29800 82.56100 1.000 16.86090 78 ARG A N 1
ATOM 566 C CA . ARG A 1 78 ? 25.00700 15.89100 83.85900 1.000 19.12923 78 ARG A CA 1
ATOM 567 C C . ARG A 1 78 ? 23.86800 16.79100 84.33100 1.000 18.15064 78 ARG A C 1
ATOM 568 O O . ARG A 1 78 ? 23.43700 16.71100 85.48700 1.000 22.87227 78 ARG A O 1
ATOM 576 N N . LEU A 1 79 ? 23.35300 17.64900 83.44500 1.000 19.42402 79 LEU A N 1
ATOM 577 C CA . LEU A 1 79 ? 22.27200 18.54300 83.84900 1.000 15.92829 79 LEU A CA 1
ATOM 578 C C . LEU A 1 79 ? 20.99800 17.76600 84.15600 1.000 18.99645 79 LEU A C 1
ATOM 579 O O . LEU A 1 79 ? 20.32500 18.03900 85.15700 1.000 20.49907 79 LEU A O 1
ATOM 584 N N . ALA A 1 80 ? 20.66200 16.78100 83.32000 1.000 20.20818 80 ALA A N 1
ATOM 585 C CA . ALA A 1 80 ? 19.48200 15.96000 83.58300 1.000 22.39394 80 ALA A CA 1
ATOM 586 C C . ALA A 1 80 ? 19.58600 15.27100 84.93600 1.000 22.60515 80 ALA A C 1
ATOM 587 O O . ALA A 1 80 ? 18.61700 15.24000 85.70400 1.000 20.72233 80 ALA A O 1
ATOM 589 N N . ALA A 1 81 ? 20.76400 14.72700 85.24800 1.000 20.68247 81 ALA A N 1
ATOM 590 C CA . ALA A 1 81 ? 20.95800 14.07600 86.53600 1.000 18.89211 81 ALA A CA 1
ATOM 591 C C . ALA A 1 81 ? 20.79800 15.05600 87.69600 1.000 20.82742 81 ALA A C 1
ATOM 592 O O . ALA A 1 81 ? 20.32600 14.66600 88.76800 1.000 28.21109 81 ALA A O 1
ATOM 594 N N . LEU A 1 82 ? 21.18300 16.32500 87.51000 1.000 17.58043 82 LEU A N 1
ATOM 595 C CA . LEU A 1 82 ? 20.98900 17.31200 88.57200 1.000 18.63469 82 LEU A CA 1
ATOM 596 C C . LEU A 1 82 ? 19.52700 17.70100 88.72300 1.000 17.73932 82 LEU A C 1
ATOM 597 O O . LEU A 1 82 ? 19.10200 18.08700 89.81600 1.000 23.86986 82 LEU A O 1
ATOM 602 N N . GLU A 1 83 ? 18.75400 17.64800 87.63900 1.000 19.59454 83 GLU A N 1
ATOM 603 C CA . GLU A 1 83 ? 17.32800 17.92900 87.71100 1.000 21.32087 83 GLU A CA 1
ATOM 604 C C . GLU A 1 83 ? 16.50900 16.72000 88.13700 1.000 23.19872 83 GLU A C 1
ATOM 605 O O . GLU A 1 83 ? 15.31200 16.87100 88.39500 1.000 23.22444 83 GLU A O 1
ATOM 611 N N . GLY A 1 84 ? 17.11700 15.53700 88.21200 1.000 24.52521 84 GLY A N 1
ATOM 612 C CA . GLY A 1 84 ? 16.36100 14.31900 88.41100 1.000 22.78426 84 GLY A CA 1
ATOM 613 C C . GLY A 1 84 ? 15.63000 13.83400 87.18100 1.000 23.53221 84 GLY A C 1
ATOM 614 O O . GLY A 1 84 ? 14.74900 12.97800 87.29400 1.000 28.72019 84 GLY A O 1
ATOM 615 N N . ALA A 1 85 ? 15.97000 14.35200 86.00700 1.000 24.44187 85 ALA A N 1
ATOM 616 C CA . ALA A 1 85 ? 15.27800 14.01100 84.77300 1.000 25.48871 85 ALA A CA 1
ATOM 617 C C . ALA A 1 85 ? 15.91600 12.80300 84.11100 1.000 22.74463 85 ALA A C 1
ATOM 618 O O . ALA A 1 85 ? 17.11500 12.55200 84.25700 1.000 23.95329 85 ALA A O 1
ATOM 620 N N . GLU A 1 86 ? 15.09400 12.05200 83.37300 1.000 23.23829 86 GLU A N 1
ATOM 621 C CA . GLU A 1 86 ? 15.61800 10.93500 82.59300 1.000 26.21187 86 GLU A CA 1
ATOM 622 C C . GLU A 1 86 ? 16.53900 11.41900 81.48100 1.000 26.94436 86 GLU A C 1
ATOM 623 O O . GLU A 1 86 ? 17.58300 10.80700 81.22000 1.000 24.25601 86 GLU A O 1
ATOM 629 N N . ALA A 1 87 ? 16.17300 12.51700 80.81900 1.000 25.50736 87 ALA A N 1
ATOM 630 C CA . ALA A 1 87 ? 16.84000 12.93500 79.59500 1.000 27.31113 87 ALA A CA 1
ATOM 631 C C . ALA A 1 87 ? 16.93100 14.45300 79.53800 1.000 27.80364 87 ALA A C 1
ATOM 632 O O . ALA A 1 87 ? 16.18200 15.17400 80.20300 1.000 21.18043 87 ALA A O 1
ATOM 634 N N . CYS A 1 88 ? 17.86500 14.92900 78.71900 1.000 27.10577 88 CYS A N 1
ATOM 635 C CA . CYS A 1 88 ? 18.04000 16.35200 78.48800 1.000 19.34859 88 CYS A CA 1
ATOM 636 C C . CYS A 1 88 ? 18.54900 16.55400 77.06800 1.000 23.66869 88 CYS A C 1
ATOM 637 O O . CYS A 1 88 ? 19.35600 15.76000 76.57600 1.000 23.64116 88 CYS A O 1
ATOM 640 N N . VAL A 1 89 ? 18.07200 17.60600 76.40800 1.000 21.35890 89 VAL A N 1
ATOM 641 C CA . VAL A 1 89 ? 18.58300 18.00000 75.10100 1.000 19.74184 89 VAL A CA 1
ATOM 642 C C . VAL A 1 89 ? 19.02400 19.45800 75.18000 1.000 22.00388 89 VAL A C 1
ATOM 643 O O . VAL A 1 89 ? 18.27200 20.32200 75.64800 1.000 18.97212 89 VAL A O 1
ATOM 647 N N . ALA A 1 90 ? 20.25400 19.71800 74.75300 1.000 15.13163 90 ALA A N 1
ATOM 648 C CA . ALA A 1 90 ? 20.84000 21.04200 74.85900 1.000 18.84742 90 ALA A CA 1
ATOM 649 C C . ALA A 1 90 ? 20.47500 21.88800 73.64600 1.000 18.29611 90 ALA A C 1
ATOM 650 O O . ALA A 1 90 ? 20.15600 21.37200 72.57300 1.000 17.72727 90 ALA A O 1
ATOM 652 N N . THR A 1 91 ? 20.52800 23.20800 73.82800 1.000 15.71296 91 THR A N 1
ATOM 653 C CA . THR A 1 91 ? 20.15300 24.15000 72.78200 1.000 17.80989 91 THR A CA 1
ATOM 654 C C . THR A 1 91 ? 21.12800 25.31900 72.76000 1.000 18.46222 91 THR A C 1
ATOM 655 O O . THR A 1 91 ? 21.85300 25.57500 73.72500 1.000 17.50548 91 THR A O 1
ATOM 659 N N . ALA A 1 92 ? 21.10400 26.05000 71.64000 1.000 16.40533 92 ALA A N 1
ATOM 660 C CA . ALA A 1 92 ? 22.05500 27.13500 71.42100 1.000 17.28218 92 ALA A CA 1
ATOM 661 C C . ALA A 1 92 ? 21.91400 28.24700 72.45100 1.000 21.07896 92 ALA A C 1
ATOM 662 O O . ALA A 1 92 ? 22.88600 28.95800 72.72400 1.000 22.12305 92 ALA A O 1
ATOM 664 N N . SER A 1 93 ? 20.72500 28.42600 73.02200 1.000 19.54113 93 SER A N 1
ATOM 665 C CA . SER A 1 93 ? 20.50900 29.46200 74.02600 1.000 19.68586 93 SER A CA 1
ATOM 666 C C . SER A 1 93 ? 19.27300 29.10300 74.83400 1.000 18.64883 93 SER A C 1
ATOM 667 O O . SER A 1 93 ? 18.53700 28.17000 74.50100 1.000 16.19398 93 SER A O 1
ATOM 670 N N . GLY A 1 94 ? 19.05500 29.86700 75.90900 1.000 16.24288 94 GLY A N 1
ATOM 671 C CA . GLY A 1 94 ? 17.84700 29.68200 76.69500 1.000 17.93922 94 GLY A CA 1
ATOM 672 C C . GLY A 1 94 ? 16.58800 29.89400 75.87600 1.000 20.61972 94 GLY A C 1
ATOM 673 O O . GLY A 1 94 ? 15.63400 29.11700 75.97600 1.000 17.35439 94 GLY A O 1
ATOM 674 N N . MET A 1 95 ? 16.57500 30.93800 75.04000 1.000 18.79143 95 MET A N 1
ATOM 675 C CA . MET A 1 95 ? 15.41500 31.17500 74.18600 1.000 20.14075 95 MET A CA 1
ATOM 676 C C . MET A 1 95 ? 15.18200 30.00200 73.24400 1.000 18.77831 95 MET A C 1
ATOM 677 O O . MET A 1 95 ? 14.03500 29.60400 73.00700 1.000 18.69037 95 MET A O 1
ATOM 682 N N . ALA A 1 96 ? 16.25700 29.42700 72.70500 1.000 16.83583 96 ALA A N 1
ATOM 683 C CA . ALA A 1 96 ? 16.10600 28.26900 71.83100 1.000 19.86295 96 ALA A CA 1
ATOM 684 C C . ALA A 1 96 ? 15.54800 27.06700 72.58300 1.000 19.57644 96 ALA A C 1
ATOM 685 O O . ALA A 1 96 ? 14.85100 26.23800 71.98800 1.000 21.91720 96 ALA A O 1
ATOM 687 N N . ALA A 1 97 ? 15.85500 26.94500 73.87700 1.000 17.75694 97 ALA A N 1
ATOM 688 C CA . ALA A 1 97 ? 15.23000 25.90300 74.68900 1.000 20.13804 97 ALA A CA 1
ATOM 689 C C . ALA A 1 97 ? 13.73200 26.14400 74.83400 1.000 17.83678 97 ALA A C 1
ATOM 690 O O . ALA A 1 97 ? 12.93900 25.19800 74.77700 1.000 19.09390 97 ALA A O 1
ATOM 692 N N . CYS A 1 98 ? 13.32800 27.40100 75.03000 1.000 15.74311 98 CYS A N 1
ATOM 693 C CA . CYS A 1 98 ? 11.90700 27.73400 74.98900 1.000 18.04764 98 CYS A CA 1
ATOM 694 C C . CYS A 1 98 ? 11.31400 27.39000 73.63500 1.000 22.80013 98 CYS A C 1
ATOM 695 O O . CYS A 1 98 ? 10.23300 26.79500 73.55000 1.000 21.58627 98 CYS A O 1
ATOM 698 N N . LEU A 1 99 ? 12.02000 27.75000 72.56300 1.000 18.64284 99 LEU A N 1
ATOM 699 C CA . LEU A 1 99 ? 11.54100 27.44500 71.22200 1.000 20.05691 99 LEU A CA 1
ATOM 700 C C . LEU A 1 99 ? 11.40200 25.94200 71.01900 1.000 21.62233 99 LEU A C 1
ATOM 701 O O . LEU A 1 99 ? 10.43000 25.47600 70.41200 1.000 22.64761 99 LEU A O 1
ATOM 706 N N . THR A 1 100 ? 12.36700 25.16900 71.52200 1.000 20.64782 100 THR A N 1
ATOM 707 C CA . THR A 1 100 ? 12.30300 23.71600 71.39700 1.000 19.58176 100 THR A CA 1
ATOM 708 C C . THR A 1 100 ? 11.11900 23.13900 72.16900 1.000 23.29511 100 THR A C 1
ATOM 709 O O . THR A 1 100 ? 10.43300 22.23400 71.67800 1.000 22.01692 100 THR A O 1
ATOM 713 N N . ALA A 1 101 ? 10.86800 23.64000 73.38300 1.000 18.99997 101 ALA A N 1
ATOM 714 C CA . ALA A 1 101 ? 9.71700 23.16200 74.14300 1.000 18.54953 101 ALA A CA 1
ATOM 715 C C . ALA A 1 101 ? 8.41600 23.49900 73.43000 1.000 20.67110 101 ALA A C 1
ATOM 716 O O . ALA A 1 101 ? 7.53200 22.64600 73.29800 1.000 23.14617 101 ALA A O 1
ATOM 718 N N . PHE A 1 102 ? 8.29700 24.72900 72.93200 1.000 18.67927 102 PHE A N 1
ATOM 719 C CA . PHE A 1 102 ? 7.07000 25.14800 72.26700 1.000 20.47693 102 PHE A CA 1
ATOM 720 C C . PHE A 1 102 ? 6.85900 24.39200 70.96200 1.000 25.31696 102 PHE A C 1
ATOM 721 O O . PHE A 1 102 ? 5.83500 23.72700 70.77400 1.000 28.39953 102 PHE A O 1
ATOM 729 N N . MET A 1 103 ? 7.82300 24.47900 70.04400 1.000 21.72638 103 MET A N 1
ATOM 730 C CA . MET A 1 103 ? 7.62600 23.90900 68.71800 1.000 22.05819 103 MET A CA 1
ATOM 731 C C . MET A 1 103 ? 7.76200 22.39200 68.68900 1.000 21.99050 103 MET A C 1
ATOM 732 O O . MET A 1 103 ? 7.22000 21.75800 67.77700 1.000 24.67167 103 MET A O 1
ATOM 737 N N . GLY A 1 104 ? 8.46400 21.79500 69.65000 1.000 22.05318 104 GLY A N 1
ATOM 738 C CA . GLY A 1 104 ? 8.52200 20.34600 69.70400 1.000 23.53331 104 GLY A CA 1
ATOM 739 C C . GLY A 1 104 ? 7.29300 19.67600 70.28100 1.000 25.96565 104 GLY A C 1
ATOM 740 O O . GLY A 1 104 ? 7.11400 18.47000 70.09600 1.000 32.01839 104 GLY A O 1
ATOM 741 N N . ILE A 1 105 ? 6.43600 20.43400 70.96600 1.000 25.63926 105 ILE A N 1
ATOM 742 C CA . ILE A 1 105 ? 5.29400 19.88900 71.68800 1.000 30.29154 105 ILE A CA 1
ATOM 743 C C . ILE A 1 105 ? 3.96900 20.39300 71.12700 1.000 29.29945 105 ILE A C 1
ATOM 744 O O . ILE A 1 105 ? 2.98600 19.64600 71.07300 1.000 33.76484 105 ILE A O 1
ATOM 749 N N . LEU A 1 106 ? 3.91600 21.65400 70.70900 1.000 27.21344 106 LEU A N 1
ATOM 750 C CA . LEU A 1 106 ? 2.68000 22.27600 70.27100 1.000 26.34371 106 LEU A CA 1
ATOM 751 C C . LEU A 1 106 ? 2.50500 22.15000 68.75900 1.000 27.68489 106 LEU A C 1
ATOM 752 O O . LEU A 1 106 ? 3.33700 21.57800 68.04800 1.000 26.55042 106 LEU A O 1
ATOM 757 N N . LYS A 1 107 ? 1.39800 22.70000 68.26600 1.000 25.54664 107 LYS A N 1
ATOM 758 C CA . LYS A 1 107 ? 1.11300 22.78000 66.84100 1.000 26.05178 107 LYS A CA 1
ATOM 759 C C . LYS A 1 107 ? 0.13600 23.92200 66.62700 1.000 27.93942 107 LYS A C 1
ATOM 760 O O . LYS A 1 107 ? -0.49500 24.40400 67.57200 1.000 26.86531 107 LYS A O 1
ATOM 766 N N . ALA A 1 108 ? 0.01500 24.34600 65.37000 1.000 29.16432 108 ALA A N 1
ATOM 767 C CA . ALA A 1 108 ? -0.97300 25.35500 65.01500 1.000 23.59504 108 ALA A CA 1
ATOM 768 C C . ALA A 1 108 ? -2.34600 24.92300 65.51000 1.000 27.41347 108 ALA A C 1
ATOM 769 O O . ALA A 1 108 ? -2.74500 23.76900 65.33600 1.000 28.49825 108 ALA A O 1
ATOM 771 N N . GLY A 1 109 ? -3.05600 25.84800 66.15400 1.000 28.95210 109 GLY A N 1
ATOM 772 C CA . GLY A 1 109 ? -4.32500 25.56300 66.78200 1.000 28.43779 109 GLY A CA 1
ATOM 773 C C . GLY A 1 109 ? -4.25300 25.33400 68.27900 1.000 32.67621 109 GLY A C 1
ATOM 774 O O . GLY A 1 109 ? -5.29100 25.39300 68.94900 1.000 34.95168 109 GLY A O 1
ATOM 775 N N . ASP A 1 110 ? -3.06300 25.07500 68.82100 1.000 31.90431 110 ASP A N 1
ATOM 776 C CA . ASP A 1 110 ? -2.91200 24.89600 70.25600 1.000 25.35569 110 ASP A CA 1
ATOM 777 C C . ASP A 1 110 ? -2.96100 26.24400 70.97300 1.000 31.43276 110 ASP A C 1
ATOM 778 O O . ASP A 1 110 ? -2.83100 27.31100 70.36800 1.000 34.30728 110 ASP A O 1
ATOM 783 N N . HIS A 1 111 ? -3.15700 26.17500 72.28800 1.000 30.35722 111 HIS A N 1
ATOM 784 C CA . HIS A 1 111 ? -3.25600 27.33700 73.15600 1.000 31.21274 111 HIS A CA 1
ATOM 785 C C . HIS A 1 111 ? -2.30500 27.14400 74.32900 1.000 28.86447 111 HIS A C 1
ATOM 786 O O . HIS A 1 111 ? -2.06300 26.01700 74.77000 1.000 30.96932 111 HIS A O 1
ATOM 793 N N . VAL A 1 112 ? -1.74600 28.24700 74.81600 1.000 26.51970 112 VAL A N 1
ATOM 794 C CA . VAL A 1 112 ? -0.80500 28.22400 75.92800 1.000 27.08673 112 VAL A CA 1
ATOM 795 C C . VAL A 1 112 ? -1.28900 29.19200 76.99100 1.000 31.35542 112 VAL A C 1
ATOM 796 O O . VAL A 1 112 ? -1.71300 30.30900 76.67800 1.000 29.12418 112 VAL A O 1
ATOM 800 N N . VAL A 1 113 ? -1.21600 28.76900 78.24900 1.000 29.88881 113 VAL A N 1
ATOM 801 C CA . VAL A 1 113 ? -1.37500 29.66700 79.38600 1.000 31.27218 113 VAL A CA 1
ATOM 802 C C . VAL A 1 113 ? 0.00400 29.88600 79.98900 1.000 27.31331 113 VAL A C 1
ATOM 803 O O . VAL A 1 113 ? 0.70000 28.92300 80.33200 1.000 25.52814 113 VAL A O 1
ATOM 807 N N . ALA A 1 114 ? 0.40600 31.14800 80.10400 1.000 27.25273 114 ALA A N 1
ATOM 808 C CA . ALA A 1 114 ? 1.74500 31.49700 80.55100 1.000 31.58266 114 ALA A CA 1
ATOM 809 C C . ALA A 1 114 ? 1.68300 32.60000 81.59600 1.000 31.70073 114 ALA A C 1
ATOM 810 O O . ALA A 1 114 ? 0.83200 33.49200 81.53300 1.000 30.82669 114 ALA A O 1
ATOM 812 N N . SER A 1 115 ? 2.59800 32.53300 82.56200 1.000 28.11366 115 SER A N 1
ATOM 813 C CA . SER A 1 115 ? 2.73600 33.61900 83.52200 1.000 29.79694 115 SER A CA 1
ATOM 814 C C . SER A 1 115 ? 3.06400 34.92000 82.80000 1.000 27.94499 115 SER A C 1
ATOM 815 O O . SER A 1 115 ? 3.90600 34.95000 81.90000 1.000 30.12942 115 SER A O 1
ATOM 818 N N . ARG A 1 116 ? 2.38600 36.00100 83.19500 1.000 31.32305 116 ARG A N 1
ATOM 819 C CA . ARG A 1 116 ? 2.58500 37.28300 82.52800 1.000 34.72124 116 ARG A CA 1
ATOM 820 C C . ARG A 1 116 ? 3.98000 37.84700 82.75200 1.000 30.38968 116 ARG A C 1
ATOM 821 O O . ARG A 1 116 ? 4.40400 38.73400 82.00200 1.000 29.73113 116 ARG A O 1
ATOM 829 N N . SER A 1 117 ? 4.69900 37.36200 83.76200 1.000 28.50155 117 SER A N 1
ATOM 830 C CA . SER A 1 117 ? 5.98000 37.93500 84.14400 1.000 33.23484 117 SER A CA 1
ATOM 831 C C . SER A 1 117 ? 7.16700 37.13300 83.62900 1.000 24.30383 117 SER A C 1
ATOM 832 O O . SER A 1 117 ? 8.29300 37.35600 84.08600 1.000 22.39059 117 SER A O 1
ATOM 835 N N . ILE A 1 118 ? 6.95100 36.20100 82.69800 1.000 19.75512 118 ILE A N 1
ATOM 836 C CA . ILE A 1 118 ? 8.09500 35.47000 82.16800 1.000 25.75576 118 ILE A CA 1
ATOM 837 C C . ILE A 1 118 ? 9.00200 36.42100 81.39500 1.000 25.09925 118 ILE A C 1
ATOM 838 O O . ILE A 1 118 ? 8.63300 37.55500 81.06600 1.000 21.35820 118 ILE A O 1
ATOM 843 N N . PHE A 1 119 ? 10.22100 35.94700 81.13200 1.000 26.98609 119 PHE A N 1
ATOM 844 C CA . PHE A 1 119 ? 11.22800 36.66300 80.35500 1.000 23.33982 119 PHE A CA 1
ATOM 845 C C . PHE A 1 119 ? 10.59800 37.38900 79.17300 1.000 24.36482 119 PHE A C 1
ATOM 846 O O . PHE A 1 119 ? 9.83300 36.80100 78.40200 1.000 25.31956 119 PHE A O 1
ATOM 854 N N . GLY A 1 120 ? 10.90900 38.68000 79.04800 1.000 22.93951 120 GLY A N 1
ATOM 855 C CA . GLY A 1 120 ? 10.24800 39.49200 78.03800 1.000 24.39204 120 GLY A CA 1
ATOM 856 C C . GLY A 1 120 ? 10.42000 38.93100 76.64100 1.000 27.53603 120 GLY A C 1
ATOM 857 O O . GLY A 1 120 ? 9.48200 38.92800 75.83900 1.000 29.84716 120 GLY A O 1
ATOM 858 N N . THR A 1 121 ? 11.61400 38.42400 76.34000 1.000 26.93931 121 THR A N 1
ATOM 859 C CA . THR A 1 121 ? 11.84400 37.80400 75.04200 1.000 26.92652 121 THR A CA 1
ATOM 860 C C . THR A 1 121 ? 10.97700 36.56100 74.85400 1.000 25.12323 121 THR A C 1
ATOM 861 O O . THR A 1 121 ? 10.57700 36.24900 73.72700 1.000 24.15283 121 THR A O 1
ATOM 865 N N . THR A 1 122 ? 10.67300 35.84300 75.93900 1.000 23.46520 122 THR A N 1
ATOM 866 C CA . THR A 1 122 ? 9.77000 34.69900 75.83400 1.000 23.80498 122 THR A CA 1
ATOM 867 C C . THR A 1 122 ? 8.34200 35.15100 75.55700 1.000 23.56076 122 THR A C 1
ATOM 868 O O . THR A 1 122 ? 7.62700 34.51500 74.77400 1.000 27.44096 122 THR A O 1
ATOM 872 N N . VAL A 1 123 ? 7.91000 36.24400 76.19400 1.000 23.95389 123 VAL A N 1
ATOM 873 C CA . VAL A 1 123 ? 6.60100 36.82000 75.89600 1.000 22.13917 123 VAL A CA 1
ATOM 874 C C . VAL A 1 123 ? 6.49800 37.12600 74.41000 1.000 24.14815 123 VAL A C 1
ATOM 875 O O . VAL A 1 123 ? 5.50400 36.79000 73.75500 1.000 23.66519 123 VAL A O 1
ATOM 879 N N . GLN A 1 124 ? 7.54300 37.74800 73.85500 1.000 24.13435 124 GLN A N 1
ATOM 880 C CA . GLN A 1 124 ? 7.57000 38.06500 72.43100 1.000 24.52655 124 GLN A CA 1
ATOM 881 C C . GLN A 1 124 ? 7.64800 36.81000 71.57200 1.000 24.29303 124 GLN A C 1
ATOM 882 O O . GLN A 1 124 ? 7.08500 36.77600 70.47200 1.000 24.87856 124 GLN A O 1
ATOM 888 N N . LEU A 1 125 ? 8.36100 35.77900 72.03400 1.000 22.60514 125 LEU A N 1
ATOM 889 C CA . LEU A 1 125 ? 8.40700 34.53700 71.27100 1.000 21.25124 125 LEU A CA 1
ATOM 890 C C . LEU A 1 125 ? 7.01400 33.93000 71.13700 1.000 24.10736 125 LEU A C 1
ATOM 891 O O . LEU A 1 125 ? 6.62000 33.49600 70.04800 1.000 24.52763 125 LEU A O 1
ATOM 896 N N . LEU A 1 126 ? 6.25000 33.89500 72.23200 1.000 22.52917 126 LEU A N 1
ATOM 897 C CA . LEU A 1 126 ? 4.88800 33.37600 72.15800 1.000 23.37200 126 LEU A CA 1
ATOM 898 C C . LEU A 1 126 ? 3.96500 34.33700 71.41400 1.000 24.11841 126 LEU A C 1
ATOM 899 O O . LEU A 1 126 ? 3.24500 33.93300 70.49300 1.000 27.80895 126 LEU A O 1
ATOM 904 N N . GLY A 1 127 ? 3.99900 35.61800 71.77400 1.000 26.10893 127 GLY A N 1
ATOM 905 C CA . GLY A 1 127 ? 2.99600 36.56500 71.32100 1.000 24.84232 127 GLY A CA 1
ATOM 906 C C . GLY A 1 127 ? 3.22600 37.24600 69.98500 1.000 30.16233 127 GLY A C 1
ATOM 907 O O . GLY A 1 127 ? 2.27400 37.74800 69.37900 1.000 34.99490 127 GLY A O 1
ATOM 908 N N . ASN A 1 128 ? 4.46600 37.28500 69.50600 1.000 30.20671 128 ASN A N 1
ATOM 909 C CA . ASN A 1 128 ? 4.76500 37.94200 68.23900 1.000 31.69657 128 ASN A CA 1
ATOM 910 C C . ASN A 1 128 ? 5.20600 36.98600 67.14100 1.000 31.99812 128 ASN A C 1
ATOM 911 O O . ASN A 1 128 ? 4.96800 37.26900 65.96600 1.000 34.98290 128 ASN A O 1
ATOM 916 N N . ILE A 1 129 ? 5.81900 35.85700 67.49100 1.000 27.55598 129 ILE A N 1
ATOM 917 C CA . ILE A 1 129 ? 6.33600 34.89800 66.51500 1.000 30.14622 129 ILE A CA 1
ATOM 918 C C . ILE A 1 129 ? 5.43500 33.66800 66.41100 1.000 28.97353 129 ILE A C 1
ATOM 919 O O . ILE A 1 129 ? 4.93000 33.35100 65.33400 1.000 27.02703 129 ILE A O 1
ATOM 924 N N . LEU A 1 130 ? 5.22500 32.95700 67.52400 1.000 28.19911 130 LEU A N 1
ATOM 925 C CA . LEU A 1 130 ? 4.44900 31.71900 67.45600 1.000 26.70389 130 LEU A CA 1
ATOM 926 C C . LEU A 1 130 ? 2.97800 31.98900 67.18400 1.000 26.24576 130 LEU A C 1
ATOM 927 O O . LEU A 1 130 ? 2.29100 31.13500 66.61700 1.000 28.53919 130 LEU A O 1
ATOM 932 N N . SER A 1 131 ? 2.48500 33.16900 67.56500 1.000 26.85527 131 SER A N 1
ATOM 933 C CA . SER A 1 131 ? 1.11400 33.54400 67.23800 1.000 27.07569 131 SER A CA 1
ATOM 934 C C . SER A 1 131 ? 0.88700 33.54700 65.73200 1.000 28.21710 131 SER A C 1
ATOM 935 O O . SER A 1 131 ? -0.19200 33.17000 65.26100 1.000 30.09528 131 SER A O 1
ATOM 938 N N . ARG A 1 132 ? 1.89200 33.98000 64.96100 1.000 27.57007 132 ARG A N 1
ATOM 939 C CA . ARG A 1 132 ? 1.82600 33.93300 63.50400 1.000 25.73623 132 ARG A CA 1
ATOM 940 C C . ARG A 1 132 ? 1.88300 32.51500 62.95900 1.000 26.60361 132 ARG A C 1
ATOM 941 O O . ARG A 1 132 ? 1.76700 32.33500 61.74300 1.000 25.99093 132 ARG A O 1
ATOM 949 N N . PHE A 1 133 ? 2.08300 31.51000 63.81200 1.000 23.80298 133 PHE A N 1
ATOM 950 C CA . PHE A 1 133 ? 2.08700 30.12000 63.38400 1.000 25.84888 133 PHE A CA 1
ATOM 951 C C . PHE A 1 133 ? 1.03500 29.30700 64.13000 1.000 24.36704 133 PHE A C 1
ATOM 952 O O . PHE A 1 133 ? 1.21700 28.11400 64.37500 1.000 26.90903 133 PHE A O 1
ATOM 960 N N . GLY A 1 134 ? -0.07100 29.94700 64.49300 1.000 25.47599 134 GLY A N 1
ATOM 961 C CA . GLY A 1 134 ? -1.24200 29.22900 64.94800 1.000 26.27375 134 GLY A CA 1
ATOM 962 C C . GLY A 1 134 ? -1.26900 28.86600 66.41000 1.000 28.75109 134 GLY A C 1
ATOM 963 O O . GLY A 1 134 ? -2.16200 28.11700 66.82300 1.000 25.62435 134 GLY A O 1
ATOM 964 N N . VAL A 1 135 ? -0.33000 29.36400 67.20900 1.000 26.53941 135 VAL A N 1
ATOM 965 C CA . VAL A 1 135 ? -0.31900 29.11300 68.64400 1.000 28.09504 135 VAL A CA 1
ATOM 966 C C . VAL A 1 135 ? -0.86200 30.35000 69.34100 1.000 29.88287 135 VAL A C 1
ATOM 967 O O . VAL A 1 135 ? -0.33000 31.45300 69.16800 1.000 27.77347 135 VAL A O 1
ATOM 971 N N . GLU A 1 136 ? -1.92500 30.17200 70.12000 1.000 31.00738 136 GLU A N 1
ATOM 972 C CA . GLU A 1 136 ? -2.51000 31.24400 70.90700 1.000 28.78667 136 GLU A CA 1
ATOM 973 C C . GLU A 1 136 ? -1.97800 31.17200 72.33100 1.000 30.20142 136 GLU A C 1
ATOM 974 O O . GLU A 1 136 ? -1.67000 30.09300 72.84400 1.000 28.99717 136 GLU A O 1
ATOM 980 N N . THR A 1 137 ? -1.87400 32.33200 72.97100 1.000 28.90489 137 THR A N 1
ATOM 981 C CA . THR A 1 137 ? -1.37200 32.39200 74.33300 1.000 30.28585 137 THR A CA 1
ATOM 982 C C . THR A 1 137 ? -2.22900 33.33300 75.16400 1.000 26.72786 137 THR A C 1
ATOM 983 O O . THR A 1 137 ? -2.67700 34.37200 74.67400 1.000 30.20097 137 THR A O 1
ATOM 987 N N . SER A 1 138 ? -2.45800 32.95400 76.41900 1.000 31.24182 138 SER A N 1
ATOM 988 C CA . SER A 1 138 ? -3.12000 33.79300 77.41000 1.000 33.81556 138 SER A CA 1
ATOM 989 C C . SER A 1 138 ? -2.18000 33.98200 78.59500 1.000 30.94848 138 SER A C 1
ATOM 990 O O . SER A 1 138 ? -1.58200 33.01400 79.07500 1.000 31.46613 138 SER A O 1
ATOM 993 N N . PHE A 1 139 ? -2.04700 35.22200 79.06100 1.000 31.17885 139 PHE A N 1
ATOM 994 C CA . PHE A 1 139 ? -1.10900 35.57200 80.12300 1.000 32.76165 139 PHE A CA 1
ATOM 995 C C . PHE A 1 139 ? -1.86600 35.89400 81.40400 1.000 34.40242 139 PHE A C 1
ATOM 996 O O . PHE A 1 139 ? -2.81500 36.68500 81.38800 1.000 35.70782 139 PHE A O 1
ATOM 1004 N N . VAL A 1 140 ? -1.43500 35.29300 82.51000 1.000 29.86067 140 VAL A N 1
ATOM 1005 C CA . VAL A 1 140 ? -2.14400 35.40300 83.78400 1.000 32.00046 140 VAL A CA 1
ATOM 1006 C C . VAL A 1 140 ? -1.13600 35.70900 84.88400 1.000 35.51714 140 VAL A C 1
ATOM 1007 O O . VAL A 1 140 ? 0.06100 35.40800 84.75500 1.000 34.26905 140 VAL A O 1
ATOM 1011 N N . PRO A 1 141 ? -1.58900 36.31000 85.98600 1.000 35.38004 141 PRO A N 1
ATOM 1012 C CA . PRO A 1 141 ? -0.69300 36.49900 87.13200 1.000 36.44434 141 PRO A CA 1
ATOM 1013 C C . PRO A 1 141 ? -0.19200 35.16100 87.65400 1.000 36.92780 141 PRO A C 1
ATOM 1014 O O . PRO A 1 141 ? -0.91600 34.16300 87.65800 1.000 41.22727 141 PRO A O 1
ATOM 1018 N N . LEU A 1 142 ? 1.06600 35.15600 88.09900 1.000 36.83615 142 LEU A N 1
ATOM 1019 C CA . LEU A 1 142 ? 1.74900 33.90700 88.42100 1.000 34.54655 142 LEU A CA 1
ATOM 1020 C C . LEU A 1 142 ? 1.12200 33.19600 89.61900 1.000 36.35750 142 LEU A C 1
ATOM 1021 O O . LEU A 1 142 ? 0.92500 31.97500 89.58600 1.000 29.90122 142 LEU A O 1
ATOM 1026 N N . ALA A 1 143 ? 0.80400 33.93500 90.68200 1.000 34.88494 143 ALA A N 1
ATOM 1027 C CA . ALA A 1 143 ? 0.38700 33.33500 91.94400 1.000 34.58442 143 ALA A CA 1
ATOM 1028 C C . ALA A 1 143 ? -1.11800 33.11400 92.04800 1.000 39.98716 143 ALA A C 1
ATOM 1029 O O . ALA A 1 143 ? -1.59300 32.66900 93.09800 1.000 42.31462 143 ALA A O 1
ATOM 1031 N N . ASP A 1 144 ? -1.87700 33.40400 90.99300 1.000 36.79832 144 ASP A N 1
ATOM 1032 C CA . ASP A 1 144 ? -3.33800 33.36800 91.03700 1.000 35.61641 144 ASP A CA 1
ATOM 1033 C C . ASP A 1 144 ? -3.81100 32.08400 90.35400 1.000 38.69941 144 ASP A C 1
ATOM 1034 O O . ASP A 1 144 ? -4.15300 32.06100 89.17000 1.000 39.02741 144 ASP A O 1
ATOM 1039 N N . VAL A 1 145 ? -3.82500 30.99100 91.12700 1.000 37.37870 145 VAL A N 1
ATOM 1040 C CA . VAL A 1 145 ? -4.28300 29.70600 90.58400 1.000 41.25916 145 VAL A CA 1
ATOM 1041 C C . VAL A 1 145 ? -5.68200 29.80400 89.99100 1.000 47.36795 145 VAL A C 1
ATOM 1042 O O . VAL A 1 145 ? -5.91200 29.23300 88.91200 1.000 45.56500 145 VAL A O 1
ATOM 1046 N N . PRO A 1 146 ? -6.65900 30.47900 90.61800 1.000 45.79554 146 PRO A N 1
ATOM 1047 C CA . PRO A 1 146 ? -7.95400 30.65900 89.93800 1.000 44.89739 146 PRO A CA 1
ATOM 1048 C C . PRO A 1 146 ? -7.84400 31.33400 88.58200 1.000 38.07825 146 PRO A C 1
ATOM 1049 O O . PRO A 1 146 ? -8.58100 30.97000 87.65800 1.000 40.58603 146 PRO A O 1
ATOM 1053 N N . ALA A 1 147 ? -6.94800 32.31200 88.43500 1.000 38.70377 147 ALA A N 1
ATOM 1054 C CA . ALA A 1 147 ? -6.76400 32.95000 87.13400 1.000 38.89480 147 ALA A CA 1
ATOM 1055 C C . ALA A 1 147 ? -6.17400 31.97400 86.12100 1.000 41.05913 147 ALA A C 1
ATOM 1056 O O . ALA A 1 147 ? -6.50500 32.02800 84.92900 1.000 35.25239 147 ALA A O 1
ATOM 1058 N N . TRP A 1 148 ? -5.29100 31.08000 86.57400 1.000 38.61702 148 TRP A N 1
ATOM 1059 C CA . TRP A 1 148 ? -4.80300 30.01500 85.70300 1.000 40.15311 148 TRP A CA 1
ATOM 1060 C C . TRP A 1 148 ? -5.95100 29.13600 85.22500 1.000 40.52643 148 TRP A C 1
ATOM 1061 O O . TRP A 1 148 ? -6.09700 28.88300 84.02200 1.000 37.30351 148 TRP A O 1
ATOM 1072 N N . ARG A 1 149 ? -6.79000 28.67400 86.16200 1.000 42.65256 149 ARG A N 1
ATOM 1073 C CA . ARG A 1 149 ? -7.89700 27.78600 85.81300 1.000 39.58412 149 ARG A CA 1
ATOM 1074 C C . ARG A 1 149 ? -8.88700 28.47700 84.88600 1.000 38.72596 149 ARG A C 1
ATOM 1075 O O . ARG A 1 149 ? -9.38600 27.86800 83.93000 1.000 38.01881 149 ARG A O 1
ATOM 1083 N N . ALA A 1 150 ? -9.18000 29.75200 85.14700 1.000 33.86135 150 ALA A N 1
ATOM 1084 C CA . ALA A 1 150 ? -10.14800 30.46100 84.32000 1.000 35.46714 150 ALA A CA 1
ATOM 1085 C C . ALA A 1 150 ? -9.63200 30.67100 82.90300 1.000 42.80914 150 ALA A C 1
ATOM 1086 O O . ALA A 1 150 ? -10.43100 30.82100 81.97100 1.000 45.05413 150 ALA A O 1
ATOM 1088 N N . ALA A 1 151 ? -8.31000 30.68500 82.71500 1.000 38.88272 151 ALA A N 1
ATOM 1089 C CA . ALA A 1 151 ? -7.75100 30.92400 81.39100 1.000 37.52298 151 ALA A CA 1
ATOM 1090 C C . ALA A 1 151 ? -7.70500 29.67200 80.52900 1.000 32.90840 151 ALA A C 1
ATOM 1091 O O . ALA A 1 151 ? -7.42000 29.77900 79.33200 1.000 32.94927 151 ALA A O 1
ATOM 1093 N N . LEU A 1 152 ? -7.98200 28.50100 81.09700 1.000 31.95125 152 LEU A N 1
ATOM 1094 C CA . LEU A 1 152 ? -7.89500 27.26700 80.33200 1.000 34.45782 152 LEU A CA 1
ATOM 1095 C C . LEU A 1 152 ? -8.92500 27.25900 79.20900 1.000 36.32952 152 LEU A C 1
ATOM 1096 O O . LEU A 1 152 ? -9.98300 27.88600 79.29600 1.000 36.28314 152 LEU A O 1
ATOM 1101 N N . ARG A 1 153 ? -8.58700 26.56000 78.13700 1.000 35.58624 153 ARG A N 1
ATOM 1102 C CA . ARG A 1 153 ? -9.41700 26.40700 76.95400 1.000 34.55996 153 ARG A CA 1
ATOM 1103 C C . ARG A 1 153 ? -9.41500 24.94300 76.55400 1.000 36.74897 153 ARG A C 1
ATOM 1104 O O . ARG A 1 153 ? -8.58000 24.16500 77.02800 1.000 34.34003 153 ARG A O 1
ATOM 1112 N N . PRO A 1 154 ? -10.36600 24.52200 75.71500 1.000 37.83355 154 PRO A N 1
ATOM 1113 C CA . PRO A 1 154 ? -10.31700 23.13300 75.23100 1.000 38.63403 154 PRO A CA 1
ATOM 1114 C C . PRO A 1 154 ? -9.01100 22.79400 74.53100 1.000 38.73899 154 PRO A C 1
ATOM 1115 O O . PRO A 1 154 ? -8.51800 21.66800 74.66600 1.000 42.94147 154 PRO A O 1
ATOM 1119 N N . ASN A 1 155 ? -8.41700 23.74500 73.80800 1.000 41.90420 155 ASN A N 1
ATOM 1120 C CA . ASN A 1 155 ? -7.18300 23.51000 73.06700 1.000 40.69596 155 ASN A CA 1
ATOM 1121 C C . ASN A 1 155 ? -5.92100 23.86500 73.85800 1.000 39.31318 155 ASN A C 1
ATOM 1122 O O . ASN A 1 155 ? -4.83000 23.88400 73.27700 1.000 36.67101 155 ASN A O 1
ATOM 1127 N N . THR A 1 156 ? -6.04000 24.14800 75.15800 1.000 34.37373 156 THR A N 1
ATOM 1128 C CA . THR A 1 156 ? -4.86700 24.40400 75.98800 1.000 34.02846 156 THR A CA 1
ATOM 1129 C C . THR A 1 156 ? -4.03700 23.13200 76.11700 1.000 34.69132 156 THR A C 1
ATOM 1130 O O . THR A 1 156 ? -4.52000 22.11400 76.62200 1.000 35.21973 156 THR A O 1
ATOM 1134 N N . ARG A 1 157 ? -2.78500 23.19000 75.66700 1.000 36.32527 157 ARG A N 1
ATOM 1135 C CA . ARG A 1 157 ? -1.89100 22.04700 75.74200 1.000 31.50856 157 ARG A CA 1
ATOM 1136 C C . ARG A 1 157 ? -0.72100 22.25600 76.69200 1.000 30.48324 157 ARG A C 1
ATOM 1137 O O . ARG A 1 157 ? -0.06900 21.27400 77.06500 1.000 27.90920 157 ARG A O 1
ATOM 1145 N N . MET A 1 158 ? -0.44500 23.49100 77.11000 1.000 26.06916 158 MET A N 1
ATOM 1146 C CA . MET A 1 158 ? 0.73600 23.75500 77.92000 1.000 30.30759 158 MET A CA 1
ATOM 1147 C C . MET A 1 158 ? 0.46900 24.89400 78.89100 1.000 23.85052 158 MET A C 1
ATOM 1148 O O . MET A 1 158 ? -0.23300 25.85300 78.56000 1.000 21.79315 158 MET A O 1
ATOM 1153 N N . LEU A 1 159 ? 1.03400 24.77200 80.09000 1.000 20.73637 159 LEU A N 1
ATOM 1154 C CA . LEU A 1 159 ? 1.15300 25.86900 81.04200 1.000 25.73475 159 LEU A CA 1
ATOM 1155 C C . LEU A 1 159 ? 2.63400 26.15600 81.24500 1.000 24.15420 159 LEU A C 1
ATOM 1156 O O . LEU A 1 159 ? 3.40000 25.24900 81.58600 1.000 26.60954 159 LEU A O 1
ATOM 1161 N N . PHE A 1 160 ? 3.03700 27.40900 81.04000 1.000 26.84370 160 PHE A N 1
ATOM 1162 C CA . PHE A 1 160 ? 4.44300 27.79500 81.04200 1.000 26.82054 160 PHE A CA 1
ATOM 1163 C C . PHE A 1 160 ? 4.66900 28.89200 82.06900 1.000 25.53470 160 PHE A C 1
ATOM 1164 O O . PHE A 1 160 ? 3.94600 29.89200 82.07800 1.000 25.82844 160 PHE A O 1
ATOM 1172 N N . LEU A 1 161 ? 5.68800 28.72000 82.91200 1.000 25.04844 161 LEU A N 1
ATOM 1173 C CA . LEU A 1 161 ? 5.97100 29.71100 83.94300 1.000 26.16266 161 LEU A CA 1
ATOM 1174 C C . LEU A 1 161 ? 7.43800 29.65500 84.34000 1.000 25.25073 161 LEU A C 1
ATOM 1175 O O . LEU A 1 161 ? 8.13800 28.67300 84.08300 1.000 23.33255 161 LEU A O 1
ATOM 1180 N N . GLU A 1 162 ? 7.87700 30.72800 84.99300 1.000 20.99318 162 GLU A N 1
ATOM 1181 C CA . GLU A 1 162 ? 9.11000 30.76000 85.76400 1.000 20.81532 162 GLU A CA 1
ATOM 1182 C C . GLU A 1 162 ? 8.75200 30.92700 87.23400 1.000 26.42184 162 GLU A C 1
ATOM 1183 O O . GLU A 1 162 ? 7.79400 31.63200 87.56600 1.000 27.15073 162 GLU A O 1
ATOM 1189 N N . THR A 1 163 ? 9.50500 30.26700 88.11800 1.000 22.41130 163 THR A N 1
ATOM 1190 C CA . THR A 1 163 ? 9.30400 30.55100 89.53600 1.000 24.20753 163 THR A CA 1
ATOM 1191 C C . THR A 1 163 ? 10.63100 30.33500 90.25200 1.000 24.62496 163 THR A C 1
ATOM 1192 O O . THR A 1 163 ? 11.25000 29.27500 90.07500 1.000 25.27881 163 THR A O 1
ATOM 1196 N N . PRO A 1 164 ? 11.10700 31.31600 91.03300 1.000 26.10386 164 PRO A N 1
ATOM 1197 C CA . PRO A 1 164 ? 10.53800 32.65700 91.24300 1.000 24.10226 164 PRO A CA 1
ATOM 1198 C C . PRO A 1 164 ? 10.47700 33.50400 89.97900 1.000 25.27543 164 PRO A C 1
ATOM 1199 O O . PRO A 1 164 ? 11.14500 33.22200 88.98500 1.000 23.80262 164 PRO A O 1
ATOM 1203 N N . SER A 1 165 ? 9.64100 34.53900 90.01300 1.000 26.48800 165 SER A N 1
ATOM 1204 C CA . SER A 1 165 ? 9.43900 35.43400 88.88900 1.000 28.47295 165 SER A CA 1
ATOM 1205 C C . SER A 1 165 ? 10.51000 36.52000 88.86200 1.000 27.28665 165 SER A C 1
ATOM 1206 O O . SER A 1 165 ? 11.23900 36.75200 89.82800 1.000 25.68120 165 SER A O 1
ATOM 1209 N N . ASN A 1 166 ? 10.58500 37.20100 87.73000 1.000 26.45692 166 ASN A N 1
ATOM 1210 C CA . ASN A 1 166 ? 11.45700 38.33700 87.57900 1.000 27.55629 166 ASN A CA 1
ATOM 1211 C C . ASN A 1 166 ? 10.63900 39.54500 87.15400 1.000 25.31049 166 ASN A C 1
ATOM 1212 O O . ASN A 1 166 ? 9.78700 39.42400 86.26700 1.000 23.80344 166 ASN A O 1
ATOM 1217 N N . PRO A 1 167 ? 10.87600 40.72500 87.75200 1.000 26.98228 167 PRO A N 1
ATOM 1218 C CA . PRO A 1 167 ? 11.86200 41.01700 88.80500 1.000 25.11869 167 PRO A CA 1
ATOM 1219 C C . PRO A 1 167 ? 11.34300 40.94800 90.24500 1.000 27.50801 167 PRO A C 1
ATOM 1220 O O . PRO A 1 167 ? 12.10800 41.19000 91.17500 1.000 25.75223 167 PRO A O 1
ATOM 1224 N N . LEU A 1 168 ? 10.07800 40.61600 90.48800 1.000 26.61460 168 LEU A N 1
ATOM 1225 C CA . LEU A 1 168 ? 9.51200 40.72900 91.82900 1.000 34.09644 168 LEU A CA 1
ATOM 1226 C C . LEU A 1 168 ? 9.66100 39.46500 92.67200 1.000 30.40682 168 LEU A C 1
ATOM 1227 O O . LEU A 1 168 ? 9.25400 39.47000 93.83600 1.000 28.62001 168 LEU A O 1
ATOM 1232 N N . THR A 1 169 ? 10.24800 38.39900 92.12500 1.000 30.26034 169 THR A N 1
ATOM 1233 C CA . THR A 1 169 ? 10.45800 37.13300 92.83500 1.000 26.78294 169 THR A CA 1
ATOM 1234 C C . THR A 1 169 ? 9.14600 36.51800 93.32500 1.000 27.08675 169 THR A C 1
ATOM 1235 O O . THR A 1 169 ? 9.12300 35.79000 94.32100 1.000 30.65752 169 THR A O 1
ATOM 1239 N N . GLU A 1 170 ? 8.05000 36.77900 92.62400 1.000 26.82611 170 GLU A N 1
ATOM 1240 C CA . GLU A 1 170 ? 6.79800 36.10800 92.94200 1.000 29.51984 170 GLU A CA 1
ATOM 1241 C C . GLU A 1 170 ? 6.92500 34.61100 92.67000 1.000 28.62402 170 GLU A C 1
ATOM 1242 O O . GLU A 1 170 ? 7.75200 34.16800 91.87100 1.000 31.65783 170 GLU A O 1
ATOM 1248 N N . ILE A 1 171 ? 6.10600 33.82400 93.36000 1.000 26.72307 171 ILE A N 1
ATOM 1249 C CA . ILE A 1 171 ? 6.22300 32.37000 93.33500 1.000 24.21164 171 ILE A CA 1
ATOM 1250 C C . ILE A 1 171 ? 5.02700 31.76700 92.61300 1.000 29.42275 171 ILE A C 1
ATOM 1251 O O . ILE A 1 171 ? 3.91900 32.31600 92.62600 1.000 31.12772 171 ILE A O 1
ATOM 1256 N N . GLY A 1 172 ? 5.26000 30.62600 91.97500 1.000 26.19395 172 GLY A N 1
ATOM 1257 C CA . GLY A 1 172 ? 4.20600 29.84000 91.35200 1.000 24.79396 172 GLY A CA 1
ATOM 1258 C C . GLY A 1 172 ? 4.01200 28.54300 92.11800 1.000 28.14961 172 GLY A C 1
ATOM 1259 O O . GLY A 1 172 ? 4.97900 27.95100 92.60700 1.000 27.14175 172 GLY A O 1
ATOM 1260 N N . ASP A 1 173 ? 2.75400 28.11900 92.23400 1.000 31.49302 173 ASP A N 1
ATOM 1261 C CA . ASP A 1 173 ? 2.41200 26.87500 92.92300 1.000 29.47793 173 ASP A CA 1
ATOM 1262 C C . ASP A 1 173 ? 2.55100 25.74100 91.91300 1.000 31.66626 173 ASP A C 1
ATOM 1263 O O . ASP A 1 173 ? 1.62000 25.41000 91.17600 1.000 28.09175 173 ASP A O 1
ATOM 1268 N N . MET A 1 174 ? 3.74100 25.13800 91.88200 1.000 30.74718 174 MET A N 1
ATOM 1269 C CA . MET A 1 174 ? 4.05700 24.17500 90.83300 1.000 30.03212 174 MET A CA 1
ATOM 1270 C C . MET A 1 174 ? 3.16800 22.94100 90.92300 1.000 34.76065 174 MET A C 1
ATOM 1271 O O . MET A 1 174 ? 2.63600 22.46900 89.90900 1.000 29.94707 174 MET A O 1
ATOM 1276 N N . GLN A 1 175 ? 2.99000 22.40300 92.13200 1.000 36.08023 175 GLN A N 1
ATOM 1277 C CA . GLN A 1 175 ? 2.20600 21.18100 92.27400 1.000 30.83041 175 GLN A CA 1
ATOM 1278 C C . GLN A 1 175 ? 0.74100 21.42400 91.93800 1.000 33.16808 175 GLN A C 1
ATOM 1279 O O . GLN A 1 175 ? 0.09700 20.57600 91.31100 1.000 34.35565 175 GLN A O 1
ATOM 1285 N N . ALA A 1 176 ? 0.19600 22.57300 92.34500 1.000 27.57178 176 ALA A N 1
ATOM 1286 C CA . ALA A 1 176 ? -1.19100 22.87700 92.00500 1.000 29.52752 176 ALA A CA 1
ATOM 1287 C C . ALA A 1 176 ? -1.36500 23.04000 90.50200 1.000 32.53677 176 ALA A C 1
ATOM 1288 O O . ALA A 1 176 ? -2.35500 22.56800 89.92800 1.000 34.67779 176 ALA A O 1
ATOM 1290 N N . LEU A 1 177 ? -0.41400 23.70800 89.84900 1.000 32.76093 177 LEU A N 1
ATOM 1291 C CA . LEU A 1 177 ? -0.51200 23.93800 88.41300 1.000 28.20577 177 LEU A CA 1
ATOM 1292 C C . LEU A 1 177 ? -0.17700 22.68800 87.60900 1.000 25.76167 177 LEU A C 1
ATOM 1293 O O . LEU A 1 177 ? -0.66000 22.53700 86.48100 1.000 28.12428 177 LEU A O 1
ATOM 1298 N N . ALA A 1 178 ? 0.64500 21.79300 88.15800 1.000 25.92114 178 ALA A N 1
ATOM 1299 C CA . ALA A 1 178 ? 0.83600 20.49100 87.53000 1.000 29.71611 178 ALA A CA 1
ATOM 1300 C C . ALA A 1 178 ? -0.46200 19.69700 87.53300 1.000 32.87277 178 ALA A C 1
ATOM 1301 O O . ALA A 1 178 ? -0.86500 19.13600 86.50600 1.000 24.16930 178 ALA A O 1
ATOM 1303 N N . ASP A 1 179 ? -1.13500 19.65100 88.68900 1.000 35.87670 179 ASP A N 1
ATOM 1304 C CA . ASP A 1 179 ? -2.42100 18.96900 88.78100 1.000 34.64722 179 ASP A CA 1
ATOM 1305 C C . ASP A 1 179 ? -3.44100 19.61000 87.85600 1.000 32.18035 179 ASP A C 1
ATOM 1306 O O . ASP A 1 179 ? -4.19800 18.91000 87.17500 1.000 33.18801 179 ASP A O 1
ATOM 1311 N N . LEU A 1 180 ? -3.47200 20.94400 87.81700 1.000 25.18367 180 LEU A N 1
ATOM 1312 C CA . LEU A 1 180 ? -4.42000 21.63700 86.95300 1.000 25.97868 180 LEU A CA 1
ATOM 1313 C C . LEU A 1 180 ? -4.17800 21.28400 85.49300 1.000 36.50714 180 LEU A C 1
ATOM 1314 O O . LEU A 1 180 ? -5.12000 20.97800 84.75100 1.000 36.98696 180 LEU A O 1
ATOM 1319 N N . ALA A 1 181 ? -2.91000 21.30400 85.06800 1.000 31.98839 181 ALA A N 1
ATOM 1320 C CA . ALA A 1 181 ? -2.58800 20.98900 83.68100 1.000 31.70040 181 ALA A CA 1
ATOM 1321 C C . ALA A 1 181 ? -2.92800 19.54000 83.35100 1.000 30.15177 181 ALA A C 1
ATOM 1322 O O . ALA A 1 181 ? -3.58100 19.25800 82.34000 1.000 30.30523 181 ALA A O 1
ATOM 1324 N N . HIS A 1 182 ? -2.52000 18.60900 84.21600 1.000 31.30284 182 HIS A N 1
ATOM 1325 C CA . HIS A 1 182 ? -2.67600 17.18800 83.92200 1.000 32.50930 182 HIS A CA 1
ATOM 1326 C C . HIS A 1 182 ? -4.13900 16.75600 83.88500 1.000 36.18199 182 HIS A C 1
ATOM 1327 O O . HIS A 1 182 ? -4.49800 15.87800 83.09200 1.000 40.49066 182 HIS A O 1
ATOM 1334 N N . VAL A 1 183 ? -4.99100 17.35200 84.72400 1.000 34.27441 183 VAL A N 1
ATOM 1335 C CA . VAL A 1 183 ? -6.42600 17.08400 84.64600 1.000 36.17552 183 VAL A CA 1
ATOM 1336 C C . VAL A 1 183 ? -6.95400 17.44000 83.26200 1.000 34.86105 183 VAL A C 1
ATOM 1337 O O . VAL A 1 183 ? -7.79100 16.72600 82.69700 1.000 42.62905 183 VAL A O 1
ATOM 1341 N N . HIS A 1 184 ? -6.46300 18.54000 82.69100 1.000 38.00198 184 HIS A N 1
ATOM 1342 C CA . HIS A 1 184 ? -6.87400 19.00000 81.37200 1.000 38.37676 184 HIS A CA 1
ATOM 1343 C C . HIS A 1 184 ? -5.95700 18.50200 80.26000 1.000 35.52554 184 HIS A C 1
ATOM 1344 O O . HIS A 1 184 ? -5.91400 19.11800 79.18800 1.000 37.70910 184 HIS A O 1
ATOM 1351 N N . ASP A 1 185 ? -5.22100 17.41300 80.50000 1.000 35.89252 185 ASP A N 1
ATOM 1352 C CA . ASP A 1 185 ? -4.39600 16.76600 79.47800 1.000 37.80277 185 ASP A CA 1
ATOM 1353 C C . ASP A 1 185 ? -3.44200 17.76200 78.82400 1.000 37.83778 185 ASP A C 1
ATOM 1354 O O . ASP A 1 185 ? -3.29000 17.81200 77.60100 1.000 35.69775 185 ASP A O 1
ATOM 1359 N N . ALA A 1 186 ? -2.81200 18.57800 79.66200 1.000 33.50743 186 ALA A N 1
ATOM 1360 C CA . ALA A 1 186 ? -1.83900 19.56800 79.24500 1.000 29.05631 186 ALA A CA 1
ATOM 1361 C C . ALA A 1 186 ? -0.54300 19.34500 80.01200 1.000 33.44767 186 ALA A C 1
ATOM 1362 O O . ALA A 1 186 ? -0.52100 18.69500 81.06200 1.000 31.60164 186 ALA A O 1
ATOM 1364 N N . TRP A 1 187 ? 0.54300 19.88200 79.46700 1.000 30.68000 187 TRP A N 1
ATOM 1365 C CA . TRP A 1 187 ? 1.85600 19.77000 80.07900 1.000 28.88950 187 TRP A CA 1
ATOM 1366 C C . TRP A 1 187 ? 2.17500 21.01400 80.89800 1.000 24.71219 187 TRP A C 1
ATOM 1367 O O . TRP A 1 187 ? 1.76800 22.12600 80.55500 1.000 24.74491 187 TRP A O 1
ATOM 1378 N N . LEU A 1 188 ? 2.90700 20.80900 81.99400 1.000 26.21218 188 LEU A N 1
ATOM 1379 C CA . LEU A 1 188 ? 3.47200 21.89900 82.78000 1.000 27.30019 188 LEU A CA 1
ATOM 1380 C C . LEU A 1 188 ? 4.94600 22.05200 82.42700 1.000 25.17244 188 LEU A C 1
ATOM 1381 O O . LEU A 1 188 ? 5.72400 21.09900 82.55200 1.000 24.47599 188 LEU A O 1
ATOM 1386 N N . VAL A 1 189 ? 5.32500 23.24900 81.99900 1.000 25.81819 189 VAL A N 1
ATOM 1387 C CA . VAL A 1 189 ? 6.69900 23.55700 81.62700 1.000 25.44440 189 VAL A CA 1
ATOM 1388 C C . VAL A 1 189 ? 7.18800 24.66900 82.54300 1.000 25.04297 189 VAL A C 1
ATOM 1389 O O . VAL A 1 189 ? 6.59800 25.75600 82.58000 1.000 23.54295 189 VAL A O 1
ATOM 1393 N N . VAL A 1 190 ? 8.26100 24.40600 83.27800 1.000 22.45817 190 VAL A N 1
ATOM 1394 C CA . VAL A 1 190 ? 8.81500 25.36900 84.21900 1.000 22.51677 190 VAL A CA 1
ATOM 1395 C C . VAL A 1 190 ? 10.19200 25.79500 83.73300 1.000 24.39479 190 VAL A C 1
ATOM 1396 O O . VAL A 1 190 ? 11.04800 24.95100 83.44000 1.000 26.65199 190 VAL A O 1
ATOM 1400 N N . ASP A 1 191 ? 10.39200 27.10300 83.63700 1.000 22.96604 191 ASP A N 1
ATOM 1401 C CA . ASP A 1 191 ? 11.69500 27.69800 83.37200 1.000 23.64589 191 ASP A CA 1
ATOM 1402 C C . ASP A 1 191 ? 12.41400 27.86200 84.70900 1.000 20.56916 191 ASP A C 1
ATOM 1403 O O . ASP A 1 191 ? 11.96800 28.63500 85.56000 1.000 22.40308 191 ASP A O 1
ATOM 1408 N N . ASN A 1 192 ? 13.52600 27.14700 84.89400 1.000 20.08089 192 ASN A N 1
ATOM 1409 C CA . ASN A 1 192 ? 14.17000 27.02400 86.20000 1.000 23.27042 192 ASN A CA 1
ATOM 1410 C C . ASN A 1 192 ? 15.43400 27.88200 86.33200 1.000 24.39145 192 ASN A C 1
ATOM 1411 O O . ASN A 1 192 ? 16.32000 27.55400 87.13200 1.000 22.57953 192 ASN A O 1
ATOM 1416 N N . CYS A 1 193 ? 15.53000 28.98700 85.57800 1.000 23.14799 193 CYS A N 1
ATOM 1417 C CA . CYS A 1 193 ? 16.74600 29.80400 85.60100 1.000 23.63197 193 CYS A CA 1
ATOM 1418 C C . CYS A 1 193 ? 16.98500 30.43300 86.96500 1.000 22.89695 193 CYS A C 1
ATOM 1419 O O . CYS A 1 193 ? 18.13400 30.54800 87.40900 1.000 21.47452 193 CYS A O 1
ATOM 1422 N N . PHE A 1 194 ? 15.91800 30.88400 87.62300 1.000 21.13213 194 PHE A N 1
ATOM 1423 C CA . PHE A 1 194 ? 16.07000 31.63300 88.86600 1.000 22.91760 194 PHE A CA 1
ATOM 1424 C C . PHE A 1 194 ? 16.80800 30.81300 89.92100 1.000 23.60507 194 PHE A C 1
ATOM 1425 O O . PHE A 1 194 ? 17.74500 31.30400 90.56300 1.000 22.97568 194 PHE A O 1
ATOM 1433 N N . CYS A 1 195 ? 16.40800 29.55300 90.10300 1.000 23.22391 195 CYS A N 1
ATOM 1434 C CA . CYS A 1 195 ? 16.89900 28.73000 91.20300 1.000 21.40806 195 CYS A CA 1
ATOM 1435 C C . CYS A 1 195 ? 18.01300 27.77000 90.81600 1.000 22.89791 195 CYS A C 1
ATOM 1436 O O . CYS A 1 195 ? 18.89800 27.51600 91.64000 1.000 23.70574 195 CYS A O 1
ATOM 1439 N N . THR A 1 196 ? 17.98300 27.22700 89.58500 1.000 23.73291 196 THR A N 1
ATOM 1440 C CA . THR A 1 196 ? 18.83200 26.13900 89.09200 1.000 26.16850 196 THR A CA 1
ATOM 1441 C C . THR A 1 196 ? 18.51000 24.84400 89.83500 1.000 23.37107 196 THR A C 1
ATOM 1442 O O . THR A 1 196 ? 17.90700 24.88700 90.91500 1.000 23.40387 196 THR A O 1
ATOM 1446 N N . PRO A 1 197 ? 18.89100 23.67500 89.30200 1.000 25.84944 197 PRO A N 1
ATOM 1447 C CA . PRO A 1 197 ? 18.62500 22.41700 90.02700 1.000 24.95354 197 PRO A CA 1
ATOM 1448 C C . PRO A 1 197 ? 19.33900 22.31000 91.37000 1.000 25.99155 197 PRO A C 1
ATOM 1449 O O . PRO A 1 197 ? 18.98900 21.42700 92.16600 1.000 30.12452 197 PRO A O 1
ATOM 1453 N N . ALA A 1 198 ? 20.33200 23.15700 91.64300 1.000 19.09227 198 ALA A N 1
ATOM 1454 C CA . ALA A 1 198 ? 20.92900 23.17700 92.97100 1.000 22.05444 198 ALA A CA 1
ATOM 1455 C C . ALA A 1 198 ? 19.93800 23.61300 94.04300 1.000 23.76410 198 ALA A C 1
ATOM 1456 O O . ALA A 1 198 ? 20.14400 23.31000 95.22200 1.000 23.39646 198 ALA A O 1
ATOM 1458 N N . LEU A 1 199 ? 18.87300 24.31700 93.67100 1.000 21.93360 199 LEU A N 1
ATOM 1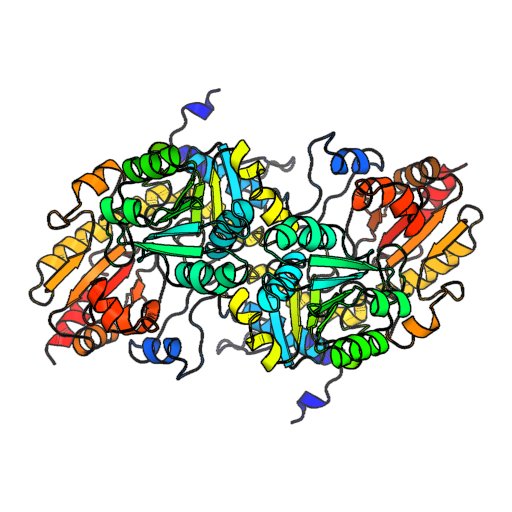459 C CA . LEU A 1 199 ? 17.91200 24.81900 94.64400 1.000 23.96288 199 LEU A CA 1
ATOM 1460 C C . LEU A 1 199 ? 16.49100 24.32800 94.42400 1.000 24.91871 199 LEU A C 1
ATOM 1461 O O . LEU A 1 199 ? 15.73900 24.22800 95.39400 1.000 30.99045 199 LEU A O 1
ATOM 1466 N N . GLN A 1 200 ? 16.10500 24.01700 93.18800 1.000 24.82851 200 GLN A N 1
ATOM 1467 C CA . GLN A 1 200 ? 14.72500 23.67700 92.87500 1.000 28.95792 200 GLN A CA 1
ATOM 1468 C C . GLN A 1 200 ? 14.70300 22.65500 91.74600 1.000 28.80401 200 GLN A C 1
ATOM 1469 O O . GLN A 1 200 ? 15.42500 22.80200 90.75700 1.000 24.36198 200 GLN A O 1
ATOM 1475 N N . GLN A 1 201 ? 13.87600 21.61900 91.90000 1.000 26.19293 201 GLN A N 1
ATOM 1476 C CA . GLN A 1 201 ? 13.73200 20.56600 90.89500 1.000 27.77759 201 GLN A CA 1
ATOM 1477 C C . GLN A 1 201 ? 12.25700 20.43600 90.54000 1.000 29.96242 201 GLN A C 1
ATOM 1478 O O . GLN A 1 201 ? 11.52800 19.63800 91.14500 1.000 28.02545 201 GLN A O 1
ATOM 1484 N N . PRO A 1 202 ? 11.78800 21.19400 89.54300 1.000 27.76074 202 PRO A N 1
ATOM 1485 C CA . PRO A 1 202 ? 10.34600 21.23200 89.26000 1.000 23.00516 202 PRO A CA 1
ATOM 1486 C C . PRO A 1 202 ? 9.73800 19.88300 88.94700 1.000 29.39391 202 PRO A C 1
ATOM 1487 O O . PRO A 1 202 ? 8.52200 19.72300 89.11800 1.000 26.82412 202 PRO A O 1
ATOM 1491 N N . LEU A 1 203 ? 10.53500 18.90600 88.50300 1.000 28.66525 203 LEU A N 1
ATOM 1492 C CA . LEU A 1 203 ? 9.98600 17.58000 88.23300 1.000 26.74474 203 LEU A CA 1
ATOM 1493 C C . LEU A 1 203 ? 9.40900 16.94400 89.48700 1.000 32.76572 203 LEU A C 1
ATOM 1494 O O . LEU A 1 203 ? 8.45200 16.16600 89.40100 1.000 31.11415 203 LEU A O 1
ATOM 1499 N N . LYS A 1 204 ? 9.97200 17.25900 90.65900 1.000 32.09864 204 LYS A N 1
ATOM 1500 C CA . LYS A 1 204 ? 9.44500 16.74900 91.91900 1.000 33.88156 204 LYS A CA 1
ATOM 1501 C C . LYS A 1 204 ? 8.11300 17.37800 92.28900 1.000 33.72414 204 LYS A C 1
ATOM 1502 O O . LYS A 1 204 ? 7.52300 16.99100 93.30300 1.000 37.31593 204 LYS A O 1
ATOM 1508 N N . PHE A 1 205 ? 7.63600 18.33600 91.49300 1.000 34.11832 205 PHE A N 1
ATOM 1509 C CA . PHE A 1 205 ? 6.35900 18.99900 91.72100 1.000 31.18549 205 PHE A CA 1
ATOM 1510 C C . PHE A 1 205 ? 5.41300 18.82500 90.53900 1.000 29.43759 205 PHE A C 1
ATOM 1511 O O . PHE A 1 205 ? 4.48600 19.62200 90.36800 1.000 33.01726 205 PHE A O 1
ATOM 1519 N N . GLY A 1 206 ? 5.63000 17.79800 89.71900 1.000 30.50455 206 GLY A N 1
ATOM 1520 C CA . GLY A 1 206 ? 4.72400 17.46400 88.63700 1.000 30.42742 206 GLY A CA 1
ATOM 1521 C C . GLY A 1 206 ? 5.00300 18.11900 87.29700 1.000 36.02898 206 GLY A C 1
ATOM 1522 O O . GLY A 1 206 ? 4.29300 17.81800 86.32500 1.000 27.57259 206 GLY A O 1
ATOM 1523 N N . ALA A 1 207 ? 6.00300 18.99700 87.20400 1.000 28.13344 207 ALA A N 1
ATOM 1524 C CA . ALA A 1 207 ? 6.36500 19.56500 85.91300 1.000 23.77531 207 ALA A CA 1
ATOM 1525 C C . ALA A 1 207 ? 6.73500 18.45700 84.93600 1.000 26.56861 207 ALA A C 1
ATOM 1526 O O . ALA A 1 207 ? 7.24500 17.40100 85.31900 1.000 24.86848 207 ALA A O 1
ATOM 1528 N N . ASP A 1 208 ? 6.44000 18.68900 83.66200 1.000 24.43126 208 ASP A N 1
ATOM 1529 C CA . ASP A 1 208 ? 6.78500 17.72600 82.62600 1.000 26.62691 208 ASP A CA 1
ATOM 1530 C C . ASP A 1 208 ? 8.05000 18.09800 81.86900 1.000 24.85646 208 ASP A C 1
ATOM 1531 O O . ASP A 1 208 ? 8.77100 17.20300 81.42400 1.000 26.46750 208 ASP A O 1
ATOM 1536 N N . LEU A 1 209 ? 8.34300 19.39300 81.73200 1.000 24.86125 209 LEU A N 1
ATOM 1537 C CA . LEU A 1 209 ? 9.57600 19.87100 81.12000 1.000 25.43537 209 LEU A CA 1
ATOM 1538 C C . LEU A 1 209 ? 10.18000 20.98600 81.96200 1.000 23.80485 209 LEU A C 1
ATOM 1539 O O . LEU A 1 209 ? 9.47600 21.90100 82.39800 1.000 23.77132 209 LEU A O 1
ATOM 1544 N N . VAL A 1 210 ? 11.48900 20.91000 82.17400 1.000 23.55187 210 VAL A N 1
ATOM 1545 C CA . VAL A 1 210 ? 12.24700 21.95000 82.85600 1.000 23.02108 210 VAL A CA 1
ATOM 1546 C C . VAL A 1 210 ? 13.15400 22.61900 81.83300 1.000 22.48807 210 VAL A C 1
ATOM 1547 O O . VAL A 1 210 ? 13.91200 21.94200 81.12800 1.000 23.88634 210 VAL A O 1
ATOM 1551 N N . ILE A 1 211 ? 13.06100 23.94100 81.74100 1.000 24.33897 211 ILE A N 1
ATOM 1552 C CA . ILE A 1 211 ? 13.79000 24.73200 80.75800 1.000 22.18915 211 ILE A CA 1
ATOM 1553 C C . ILE A 1 211 ? 14.91500 25.45500 81.48000 1.000 25.21941 211 ILE A C 1
ATOM 1554 O O . ILE A 1 211 ? 14.72800 25.95300 82.59700 1.000 21.77722 211 ILE A O 1
ATOM 1559 N N . HIS A 1 212 ? 16.08800 25.49100 80.85700 1.000 20.65442 212 HIS A N 1
ATOM 1560 C CA . HIS A 1 212 ? 17.23700 26.16200 81.44200 1.000 21.16442 212 HIS A CA 1
ATOM 1561 C C . HIS A 1 212 ? 17.85300 27.12400 80.44800 1.000 22.88145 212 HIS A C 1
ATOM 1562 O O . HIS A 1 212 ? 17.88100 26.86000 79.24200 1.000 25.32896 212 HIS A O 1
ATOM 1569 N N . SER A 1 213 ? 18.32000 28.24900 80.96700 1.000 22.40976 213 SER A N 1
ATOM 1570 C CA . SER A 1 213 ? 19.29600 29.08700 80.28500 1.000 21.42577 213 SER A CA 1
ATOM 1571 C C . SER A 1 213 ? 20.63000 28.77300 80.94800 1.000 22.62409 213 SER A C 1
ATOM 1572 O O . SER A 1 213 ? 20.89300 29.21200 82.07100 1.000 23.85215 213 SER A O 1
ATOM 1575 N N . ALA A 1 214 ? 21.46400 27.97800 80.26800 1.000 21.34952 214 ALA A N 1
ATOM 1576 C CA . ALA A 1 214 ? 22.81100 27.74200 80.77600 1.000 18.07054 214 ALA A CA 1
ATOM 1577 C C . ALA A 1 214 ? 23.61000 29.03200 80.81000 1.000 20.32320 214 ALA A C 1
ATOM 1578 O O . ALA A 1 214 ? 24.61300 29.12200 81.52500 1.000 19.61985 214 ALA A O 1
ATOM 1580 N N . THR A 1 215 ? 23.15100 30.03500 80.06000 1.000 20.76148 215 THR A N 1
ATOM 1581 C CA . THR A 1 215 ? 23.76600 31.35100 80.03400 1.000 18.05040 215 THR A CA 1
ATOM 1582 C C . THR A 1 215 ? 23.89900 31.95300 81.42500 1.000 21.49295 215 THR A C 1
ATOM 1583 O O . THR A 1 215 ? 24.86100 32.68200 81.70400 1.000 17.57689 215 THR A O 1
ATOM 1587 N N . LYS A 1 216 ? 22.91300 31.72100 82.29400 1.000 21.05456 216 LYS A N 1
ATOM 1588 C CA . LYS A 1 216 ? 22.93400 32.46900 83.54000 1.000 22.43437 216 LYS A CA 1
ATOM 1589 C C . LYS A 1 216 ? 23.78700 31.81100 84.61900 1.000 21.17897 216 LYS A C 1
ATOM 1590 O O . LYS A 1 216 ? 24.97700 32.11500 84.73000 1.000 25.41107 216 LYS A O 1
ATOM 1596 N N . TYR A 1 217 ? 23.26100 30.79500 85.29700 1.000 22.72450 217 TYR A N 1
ATOM 1597 C CA . TYR A 1 217 ? 23.93000 30.28600 86.48900 1.000 19.03911 217 TYR A CA 1
ATOM 1598 C C . TYR A 1 217 ? 24.72400 29.01900 86.23600 1.000 17.89175 217 TYR A C 1
ATOM 1599 O O . TYR A 1 217 ? 25.72800 28.78800 86.91700 1.000 16.00949 217 TYR A O 1
ATOM 1608 N N . LEU A 1 218 ? 24.28400 28.18700 85.29100 1.000 17.71367 218 LEU A N 1
ATOM 1609 C CA . LEU A 1 218 ? 25.03600 26.98400 84.95900 1.000 19.54353 218 LEU A CA 1
ATOM 1610 C C . LEU A 1 218 ? 26.43200 27.34600 84.46800 1.000 21.52939 218 LEU A C 1
ATOM 1611 O O . LEU A 1 218 ? 27.43300 26.77200 84.91800 1.000 17.90999 218 LEU A O 1
ATOM 1616 N N . ASP A 1 219 ? 26.51800 28.30600 83.54300 1.000 18.07888 219 ASP A N 1
ATOM 1617 C CA . ASP A 1 219 ? 27.80000 28.94500 83.26200 1.000 18.24575 219 ASP A CA 1
ATOM 1618 C C . ASP A 1 219 ? 28.29100 29.68200 84.49900 1.000 19.82815 219 ASP A C 1
ATOM 1619 O O . ASP A 1 219 ? 29.41200 29.45700 84.97000 1.000 21.34617 219 ASP A O 1
ATOM 1624 N N . GLY A 1 220 ? 27.44500 30.55200 85.05200 1.000 20.00806 220 GLY A N 1
ATOM 1625 C CA . GLY A 1 220 ? 27.72100 31.23800 86.29300 1.000 17.02421 220 GLY A CA 1
ATOM 1626 C C . GLY A 1 220 ? 28.73700 32.35100 86.20700 1.000 20.36725 220 GLY A C 1
ATOM 1627 O O . GLY A 1 220 ? 29.01000 32.99200 87.23000 1.000 14.74675 220 GLY A O 1
ATOM 1628 N N . GLN A 1 221 ? 29.31900 32.60000 85.02400 1.000 21.73628 221 GLN A N 1
ATOM 1629 C CA . GLN A 1 221 ? 30.35900 33.61700 84.90800 1.000 20.75363 221 GLN A CA 1
ATOM 1630 C C . GLN A 1 221 ? 30.24300 34.43100 83.62000 1.000 19.01174 221 GLN A C 1
ATOM 1631 O O . GLN A 1 221 ? 31.22000 35.07700 83.21500 1.000 17.72314 221 GLN A O 1
ATOM 1637 N N . GLY A 1 222 ? 29.07600 34.41900 82.97700 1.000 17.07570 222 GLY A N 1
ATOM 1638 C CA . GLY A 1 222 ? 28.77800 35.36100 81.91600 1.000 20.67531 222 GLY A CA 1
ATOM 1639 C C . GLY A 1 222 ? 29.49900 35.11500 80.61300 1.000 24.64905 222 GLY A C 1
ATOM 1640 O O . GLY A 1 222 ? 29.58800 36.02800 79.78700 1.000 23.17337 222 GLY A O 1
ATOM 1641 N N . ARG A 1 223 ? 29.99100 33.89700 80.38800 1.000 20.26781 223 ARG A N 1
ATOM 1642 C CA . ARG A 1 223 ? 30.87700 33.63700 79.26300 1.000 19.82382 223 ARG A CA 1
ATOM 1643 C C . ARG A 1 223 ? 30.13900 33.21900 77.99700 1.000 20.40506 223 ARG A C 1
ATOM 1644 O O . ARG A 1 223 ? 30.55900 33.57800 76.89500 1.000 20.09049 223 ARG A O 1
ATOM 1652 N N . THR A 1 224 ? 29.06100 32.44900 78.11500 1.000 21.62107 224 THR A N 1
ATOM 1653 C CA . THR A 1 224 ? 28.51200 31.75500 76.95700 1.000 20.19995 224 THR A CA 1
ATOM 1654 C C . THR A 1 224 ? 26.99200 31.78100 76.97700 1.000 20.47386 224 THR A C 1
ATOM 1655 O O . THR A 1 224 ? 26.35900 31.99300 78.01500 1.000 20.91559 224 THR A O 1
ATOM 1659 N N . LEU A 1 225 ? 26.41900 31.54700 75.80100 1.000 19.84706 225 LEU A N 1
ATOM 1660 C CA . LEU A 1 225 ? 24.99000 31.31900 75.65200 1.000 21.17262 225 LEU A CA 1
ATOM 1661 C C . LEU A 1 225 ? 24.73200 29.82400 75.58700 1.000 16.85096 225 LEU A C 1
ATOM 1662 O O . LEU A 1 225 ? 25.50500 29.07700 74.98200 1.000 16.84702 225 LEU A O 1
ATOM 1667 N N . GLY A 1 226 ? 23.65000 29.39600 76.22000 1.000 19.52349 226 GLY A N 1
ATOM 1668 C CA . GLY A 1 226 ? 23.23300 28.01000 76.14100 1.000 18.80290 226 GLY A CA 1
ATOM 1669 C C . GLY A 1 226 ? 21.88600 27.82600 76.79900 1.000 18.07860 226 GLY A C 1
ATOM 1670 O O . GLY A 1 226 ? 21.44300 28.66000 77.59900 1.000 19.68367 226 GLY A O 1
ATOM 1671 N N . GLY A 1 227 ? 21.23700 26.71300 76.44800 1.000 14.50077 227 GLY A N 1
ATOM 1672 C CA . GLY A 1 227 ? 19.96600 26.35000 77.03900 1.000 18.63470 227 GLY A CA 1
ATOM 1673 C C . GLY A 1 227 ? 19.80300 24.84700 77.04400 1.000 20.91295 227 GLY A C 1
ATOM 1674 O O . GLY A 1 227 ? 20.62100 24.11200 76.48700 1.000 19.31161 227 GLY A O 1
ATOM 1675 N N . ALA A 1 228 ? 18.73200 24.39000 77.69000 1.000 21.72111 228 ALA A N 1
ATOM 1676 C CA . ALA A 1 228 ? 18.45700 22.96100 77.73300 1.000 19.35277 228 ALA A CA 1
ATOM 1677 C C . ALA A 1 228 ? 16.98900 22.73200 78.05700 1.000 21.75188 228 ALA A C 1
ATOM 1678 O O . ALA A 1 228 ? 16.31300 23.59800 78.61900 1.000 20.28554 228 ALA A O 1
ATOM 1680 N N . VAL A 1 229 ? 16.51300 21.54300 77.68700 1.000 19.89496 229 VAL A N 1
ATOM 1681 C CA . VAL A 1 229 ? 15.16700 21.06800 77.98900 1.000 22.07621 229 VAL A CA 1
ATOM 1682 C C . VAL A 1 229 ? 15.29500 19.70100 78.64500 1.000 23.20799 229 VAL A C 1
ATOM 1683 O O . VAL A 1 229 ? 15.84300 18.77300 78.03800 1.000 23.24548 229 VAL A O 1
ATOM 1687 N N . CYS A 1 230 ? 14.77100 19.56800 79.86400 1.000 20.21810 230 CYS A N 1
ATOM 1688 C CA . CYS A 1 230 ? 14.86200 18.33800 80.63800 1.000 23.52405 230 CYS A CA 1
ATOM 1689 C C . CYS A 1 230 ? 13.47900 17.73700 80.86400 1.000 26.57295 230 CYS A C 1
ATOM 1690 O O . CYS A 1 230 ? 12.48800 18.45800 81.02200 1.000 22.04149 230 CYS A O 1
ATOM 1693 N N . GLY A 1 231 ? 13.43200 16.40900 80.90400 1.000 23.93432 231 GLY A N 1
ATOM 1694 C CA . GLY A 1 231 ? 12.18400 15.69900 81.09700 1.000 23.22586 231 GLY A CA 1
ATOM 1695 C C . GLY A 1 231 ? 12.38400 14.20900 80.89400 1.000 24.97645 231 GLY A C 1
ATOM 1696 O O . GLY A 1 231 ? 13.51300 13.71000 80.86500 1.000 22.29983 231 GLY A O 1
ATOM 1697 N N . SER A 1 232 ? 11.26400 13.50600 80.75200 1.000 22.14065 232 SER A N 1
ATOM 1698 C CA . SER A 1 232 ? 11.32200 12.06200 80.56800 1.000 25.75894 232 SER A CA 1
ATOM 1699 C C . SER A 1 232 ? 11.86200 11.71800 79.18300 1.000 23.30875 232 SER A C 1
ATOM 1700 O O . SER A 1 232 ? 11.76500 12.50600 78.23900 1.000 22.63975 232 SER A O 1
ATOM 1703 N N . THR A 1 233 ? 12.44900 10.52500 79.07600 1.000 22.48548 233 THR A N 1
ATOM 1704 C CA . THR A 1 233 ? 12.92400 10.05300 77.78100 1.000 22.23583 233 THR A CA 1
ATOM 1705 C C . THR A 1 233 ? 11.79100 10.03500 76.76500 1.000 28.83429 233 THR A C 1
ATOM 1706 O O . THR A 1 233 ? 11.97800 10.41700 75.60400 1.000 29.83949 233 THR A O 1
ATOM 1710 N N . GLU A 1 234 ? 10.60400 9.60200 77.19100 1.000 29.15607 234 GLU A N 1
ATOM 1711 C CA . GLU A 1 234 ? 9.47700 9.49800 76.27300 1.000 31.17360 234 GLU A CA 1
ATOM 1712 C C . GLU A 1 234 ? 9.00800 10.86900 75.80000 1.000 26.88664 234 GLU A C 1
ATOM 1713 O O . GLU A 1 234 ? 8.69800 11.04800 74.61700 1.000 31.49803 234 GLU A O 1
ATOM 1719 N N . LEU A 1 235 ? 8.93800 11.84800 76.70600 1.000 26.72455 235 LEU A N 1
ATOM 1720 C CA . LEU A 1 235 ? 8.46100 13.17000 76.30600 1.000 23.79030 235 LEU A CA 1
ATOM 1721 C C . LEU A 1 235 ? 9.45500 13.86200 75.38100 1.000 26.46003 235 LEU A C 1
ATOM 1722 O O . LEU A 1 235 ? 9.05600 14.48500 74.39100 1.000 22.52888 235 LEU A O 1
ATOM 1727 N N . LEU A 1 236 ? 10.75400 13.76000 75.67800 1.000 23.77275 236 LEU A N 1
ATOM 1728 C CA . LEU A 1 236 ? 11.74500 14.41900 74.83500 1.000 24.81803 236 LEU A CA 1
ATOM 1729 C C . LEU A 1 236 ? 11.86800 13.73700 73.47900 1.000 28.99381 236 LEU A C 1
ATOM 1730 O O . LEU A 1 236 ? 12.26900 14.37600 72.49900 1.000 25.38438 236 LEU A O 1
ATOM 1735 N N . ASN A 1 237 ? 11.52700 12.45400 73.39800 1.000 26.48899 237 ASN A N 1
ATOM 1736 C CA . ASN A 1 237 ? 11.55400 11.72800 72.13800 1.000 25.14707 237 ASN A CA 1
ATOM 1737 C C . ASN A 1 237 ? 10.26100 11.86100 71.34900 1.000 26.48746 237 ASN A C 1
ATOM 1738 O O . ASN A 1 237 ? 10.15100 11.27400 70.27000 1.000 28.06729 237 ASN A O 1
ATOM 1743 N N . SER A 1 238 ? 9.28300 12.61000 71.85700 1.000 25.37125 238 SER A N 1
ATOM 1744 C CA . SER A 1 238 ? 8.02900 12.84400 71.15600 1.000 25.94698 238 SER A CA 1
ATOM 1745 C C . SER A 1 238 ? 8.02400 14.17900 70.42000 1.000 30.96291 238 SER A C 1
ATOM 1746 O O . SER A 1 238 ? 6.95200 14.74400 70.17700 1.000 33.54547 238 SER A O 1
ATOM 1749 N N . GLY A 1 239 ? 9.19900 14.69400 70.06000 1.000 24.97192 239 GLY A N 1
ATOM 1750 C CA . GLY A 1 239 ? 9.28500 15.88700 69.25300 1.000 23.37523 239 GLY A CA 1
ATOM 1751 C C . GLY A 1 239 ? 10.35000 16.90200 69.63700 1.000 29.12856 239 GLY A C 1
ATOM 1752 O O . GLY A 1 239 ? 10.99200 17.48200 68.75100 1.000 25.25264 239 GLY A O 1
ATOM 1753 N N . PRO A 1 240 ? 10.60100 17.12200 70.93800 1.000 23.28229 240 PRO A N 1
ATOM 1754 C CA . PRO A 1 240 ? 11.66100 18.09000 71.30100 1.000 23.45810 240 PRO A CA 1
ATOM 1755 C C . PRO A 1 240 ? 13.03900 17.72300 70.77000 1.000 24.61899 240 PRO A C 1
ATOM 1756 O O . PRO A 1 240 ? 13.71700 18.58400 70.19400 1.000 24.15126 240 PRO A O 1
ATOM 1760 N N . ARG A 1 241 ? 13.47500 16.46900 70.94700 1.000 24.52705 241 ARG A N 1
ATOM 1761 C CA . ARG A 1 241 ? 14.76400 16.04500 70.40300 1.000 22.97069 241 ARG A CA 1
ATOM 1762 C C . ARG A 1 241 ? 14.78200 16.14800 68.88700 1.000 25.61454 241 ARG A C 1
ATOM 1763 O O . ARG A 1 241 ? 15.75600 16.63700 68.30100 1.000 25.49736 241 ARG A O 1
ATOM 1771 N N . ASN A 1 242 ? 13.71500 15.67900 68.23300 1.000 24.72927 242 ASN A N 1
ATOM 1772 C CA . ASN A 1 242 ? 13.65400 15.75400 66.78000 1.000 23.21329 242 ASN A CA 1
ATOM 1773 C C . ASN A 1 242 ? 13.72400 17.19700 66.30600 1.000 22.20348 242 ASN A C 1
ATOM 1774 O O . ASN A 1 242 ? 14.32800 17.48500 65.27000 1.000 22.39195 242 ASN A O 1
ATOM 1779 N N . PHE A 1 243 ? 13.11500 18.12200 67.05200 1.000 23.04582 243 PHE A N 1
ATOM 1780 C CA . PHE A 1 243 ? 13.17700 19.52400 66.65800 1.000 22.22535 243 PHE A CA 1
ATOM 1781 C C . PHE A 1 243 ? 14.60900 20.04100 66.67700 1.000 23.49123 243 PHE A C 1
ATOM 1782 O O . PHE A 1 243 ? 15.03600 20.73000 65.74600 1.000 24.40134 243 PHE A O 1
ATOM 1790 N N . VAL A 1 244 ? 15.36700 19.71900 67.72600 1.000 23.34112 244 VAL A N 1
ATOM 1791 C CA . VAL A 1 244 ? 16.73300 20.23200 67.82900 1.000 21.24257 244 VAL A CA 1
ATOM 1792 C C . VAL A 1 244 ? 17.59800 19.67900 66.70300 1.000 25.63463 244 VAL A C 1
ATOM 1793 O O . VAL A 1 244 ? 18.39900 20.40600 66.09800 1.000 23.04397 244 VAL A O 1
ATOM 1797 N N . ARG A 1 245 ? 17.44100 18.38900 66.39200 1.000 21.12290 245 ARG A N 1
ATOM 1798 C CA A ARG A 1 245 ? 18.25000 17.80800 65.32900 0.490 23.87800 245 ARG A CA 1
ATOM 1799 C CA B ARG A 1 245 ? 18.21500 17.76700 65.32100 0.510 23.85753 245 ARG A CA 1
ATOM 1800 C C . ARG A 1 245 ? 17.83500 18.31500 63.95200 1.000 20.62052 245 ARG A C 1
ATOM 1801 O O . ARG A 1 245 ? 18.68500 18.41800 63.06100 1.000 22.81386 245 ARG A O 1
ATOM 1816 N N . THR A 1 246 ? 16.56200 18.65500 63.76300 1.000 19.60543 246 THR A N 1
ATOM 1817 C CA . THR A 1 246 ? 16.03900 19.04200 62.45700 1.000 19.81571 246 THR A CA 1
ATOM 1818 C C . THR A 1 246 ? 16.09300 20.55000 62.21900 1.000 21.52212 246 THR A C 1
ATOM 1819 O O . THR A 1 246 ? 16.55400 20.99300 61.16500 1.000 18.90096 246 THR A O 1
ATOM 1823 N N . ALA A 1 247 ? 15.61100 21.35000 63.17100 1.000 18.16540 247 ALA A N 1
ATOM 1824 C CA . ALA A 1 247 ? 15.69400 22.79800 63.05300 1.000 16.57919 247 ALA A CA 1
ATOM 1825 C C . ALA A 1 247 ? 17.05600 23.34800 63.45600 1.000 18.10630 247 ALA A C 1
ATOM 1826 O O . ALA A 1 247 ? 17.32100 24.53000 63.21800 1.000 17.64410 247 ALA A O 1
ATOM 1828 N N . GLY A 1 248 ? 17.90500 22.53600 64.08100 1.000 17.85160 248 GLY A N 1
ATOM 1829 C CA . GLY A 1 248 ? 19.27900 22.89000 64.36800 1.000 16.70550 248 GLY A CA 1
ATOM 1830 C C . GLY A 1 248 ? 19.59200 24.08500 65.26400 1.000 16.68545 248 GLY A C 1
ATOM 1831 O O . GLY A 1 248 ? 20.57900 24.78900 65.02300 1.000 16.15974 248 GLY A O 1
ATOM 1832 N N . PRO A 1 249 ? 18.81400 24.33300 66.34300 1.000 15.62789 249 PRO A N 1
ATOM 1833 C CA . PRO A 1 249 ? 19.29300 25.31300 67.33900 1.000 15.05858 249 PRO A CA 1
ATOM 1834 C C . PRO A 1 249 ? 20.28000 24.68000 68.31400 1.000 17.76134 249 PRO A C 1
ATOM 1835 O O . PRO A 1 249 ? 20.07800 24.67300 69.53000 1.000 19.12118 249 PRO A O 1
ATOM 1839 N N . SER A 1 250 ? 21.35500 24.11400 67.77600 1.000 13.22768 250 SER A N 1
ATOM 1840 C CA . SER A 1 250 ? 22.20100 23.24600 68.57700 1.000 18.49130 250 SER A CA 1
ATOM 1841 C C . SER A 1 250 ? 23.26900 24.04000 69.33200 1.000 20.47997 250 SER A C 1
ATOM 1842 O O . SER A 1 250 ? 23.57800 25.19000 69.01400 1.000 20.89680 250 SER A O 1
ATOM 1845 N N . LEU A 1 251 ? 23.82900 23.39600 70.35100 1.000 17.52277 251 LEU A N 1
ATOM 1846 C CA . LEU A 1 251 ? 24.79500 24.00900 71.24800 1.000 17.05723 251 LEU A CA 1
ATOM 1847 C C . LEU A 1 251 ? 26.20600 23.65800 70.79500 1.000 16.08471 251 LEU A C 1
ATOM 1848 O O . LEU A 1 251 ? 26.49600 22.49800 70.47800 1.000 15.02343 251 LEU A O 1
ATOM 1853 N N . SER A 1 252 ? 27.07300 24.66200 70.75300 1.000 18.56674 252 SER A N 1
ATOM 1854 C CA . SER A 1 252 ? 28.44900 24.43600 70.36000 1.000 15.05019 252 SER A CA 1
ATOM 1855 C C . SER A 1 252 ? 29.16800 23.57900 71.40100 1.000 19.43939 252 SER A C 1
ATOM 1856 O O . SER A 1 252 ? 28.88000 23.67100 72.59900 1.000 15.36346 252 SER A O 1
ATOM 1859 N N . PRO A 1 253 ? 30.08900 22.71600 70.96200 1.000 16.01422 253 PRO A N 1
ATOM 1860 C CA . PRO A 1 253 ? 30.87400 21.93300 71.92900 1.000 16.48333 253 PRO A CA 1
ATOM 1861 C C . PRO A 1 253 ? 31.69200 22.79500 72.87200 1.000 20.56231 253 PRO A C 1
ATOM 1862 O O . PRO A 1 253 ? 31.86000 22.43000 74.04600 1.000 16.69568 253 PRO A O 1
ATOM 1866 N N . PHE A 1 254 ? 32.22700 23.92200 72.38400 1.000 14.59884 254 PHE A N 1
ATOM 1867 C CA . PHE A 1 254 ? 32.96800 24.82300 73.25700 1.000 17.27649 254 PHE A CA 1
ATOM 1868 C C . PHE A 1 254 ? 32.06800 25.35800 74.36000 1.000 16.21752 254 PHE A C 1
ATOM 1869 O O . PHE A 1 254 ? 32.45500 25.38700 75.53300 1.000 16.05691 254 PHE A O 1
ATOM 1877 N N . ASN A 1 255 ? 30.85700 25.79100 73.99600 1.000 15.26023 255 ASN A N 1
ATOM 1878 C CA . ASN A 1 255 ? 29.92000 26.30200 74.99000 1.000 16.93189 255 ASN A CA 1
ATOM 1879 C C . ASN A 1 255 ? 29.51400 25.20800 75.96300 1.000 14.96411 255 ASN A C 1
ATOM 1880 O O . ASN A 1 255 ? 29.41100 25.44600 77.17100 1.000 15.87289 255 ASN A O 1
ATOM 1885 N N . ALA A 1 256 ? 29.27200 24.00500 75.44800 1.000 11.29630 256 ALA A N 1
ATOM 1886 C CA . ALA A 1 256 ? 28.90900 22.89100 76.31100 1.000 14.62226 256 ALA A CA 1
ATOM 1887 C C . ALA A 1 256 ? 30.01700 22.60500 77.31000 1.000 15.62251 256 ALA A C 1
ATOM 1888 O O . ALA A 1 256 ? 29.75300 22.39600 78.50000 1.000 14.25658 256 ALA A O 1
ATOM 1890 N N . TRP A 1 257 ? 31.26900 22.62900 76.84500 1.000 15.98913 257 TRP A N 1
ATOM 1891 C CA . TRP A 1 257 ? 32.41100 22.37400 77.71800 1.000 14.89154 257 TRP A CA 1
ATOM 1892 C C . TRP A 1 257 ? 32.50100 23.41600 78.82200 1.000 16.46842 257 TRP A C 1
ATOM 1893 O O . TRP A 1 257 ? 32.71400 23.07300 79.99100 1.000 18.18591 257 TRP A O 1
ATOM 1904 N N . VAL A 1 258 ? 32.31700 24.69300 78.47600 1.000 14.61454 258 VAL A N 1
ATOM 1905 C CA . VAL A 1 258 ? 32.28300 25.73700 79.49600 1.000 16.80849 258 VAL A CA 1
ATOM 1906 C C . VAL A 1 258 ? 31.17400 25.45500 80.50200 1.000 15.23913 258 VAL A C 1
ATOM 1907 O O . VAL A 1 258 ? 31.37600 25.54200 81.71700 1.000 14.62738 258 VAL A O 1
ATOM 1911 N N . GLN A 1 259 ? 29.99400 25.09000 80.01200 1.000 16.61387 259 GLN A N 1
ATOM 1912 C CA . GLN A 1 259 ? 28.83500 24.96300 80.88300 1.000 14.16122 259 GLN A CA 1
ATOM 1913 C C . GLN A 1 259 ? 28.89000 23.69300 81.72800 1.000 16.55028 259 GLN A C 1
ATOM 1914 O O . GLN A 1 259 ? 28.54900 23.72600 82.91600 1.000 14.76732 259 GLN A O 1
ATOM 1920 N N . LEU A 1 260 ? 29.33600 22.57000 81.15700 1.000 15.95842 260 LEU A N 1
ATOM 1921 C CA . LEU A 1 260 ? 29.41600 21.35300 81.95600 1.000 16.22165 260 LEU A CA 1
ATOM 1922 C C . LEU A 1 260 ? 30.43600 21.50400 83.08100 1.000 15.85673 260 LEU A C 1
ATOM 1923 O O . LEU A 1 260 ? 30.22800 20.99300 84.18600 1.000 13.64437 260 LEU A O 1
ATOM 1928 N N . LYS A 1 261 ? 31.54300 22.21000 82.82700 1.000 13.79659 261 LYS A N 1
ATOM 1929 C CA . LYS A 1 261 ? 32.44600 22.52900 83.92600 1.000 17.06148 261 LYS A CA 1
ATOM 1930 C C . LYS A 1 261 ? 31.80500 23.51200 84.89800 1.000 17.60716 261 LYS A C 1
ATOM 1931 O O . LYS A 1 261 ? 32.06000 23.44300 86.10300 1.000 15.70998 261 LYS A O 1
ATOM 1937 N N . GLY A 1 262 ? 30.96300 24.42000 84.40300 1.000 19.49145 262 GLY A N 1
ATOM 1938 C CA . GLY A 1 262 ? 30.28400 25.34200 85.29800 1.000 19.74441 262 GLY A CA 1
ATOM 1939 C C . GLY A 1 262 ? 29.36900 24.63500 86.27600 1.000 15.69094 262 GLY A C 1
ATOM 1940 O O . GLY A 1 262 ? 29.24500 25.05400 87.42900 1.000 15.20605 262 GLY A O 1
ATOM 1941 N N . LEU A 1 263 ? 28.72900 23.54700 85.83500 1.000 14.32181 263 LEU A N 1
ATOM 1942 C CA . LEU A 1 263 ? 27.86400 22.77300 86.71600 1.000 16.60394 263 LEU A CA 1
ATOM 1943 C C . LEU A 1 263 ? 28.62600 22.20100 87.90900 1.000 18.67641 263 LEU A C 1
ATOM 1944 O O . LEU A 1 263 ? 28.02800 21.96200 88.96300 1.000 20.88158 263 LEU A O 1
ATOM 1949 N N . GLU A 1 264 ? 29.93600 21.97200 87.76600 1.000 19.18958 264 GLU A N 1
ATOM 1950 C CA . GLU A 1 264 ? 30.70200 21.31000 88.81900 1.000 18.50775 264 GLU A CA 1
ATOM 1951 C C . GLU A 1 264 ? 30.76100 22.12100 90.10800 1.000 18.29085 264 GLU A C 1
ATOM 1952 O O . GLU A 1 264 ? 30.98000 21.54400 91.18100 1.000 20.42476 264 GLU A O 1
ATOM 1958 N N . THR A 1 265 ? 30.58200 23.43900 90.02800 1.000 17.06302 265 THR A N 1
ATOM 1959 C CA . THR A 1 265 ? 30.62300 24.31500 91.18900 1.000 17.14893 265 THR A CA 1
ATOM 1960 C C . THR A 1 265 ? 29.28400 24.98800 91.46500 1.000 17.33770 265 THR A C 1
ATOM 1961 O O . THR A 1 265 ? 29.23000 25.91800 92.27600 1.000 18.90368 265 THR A O 1
ATOM 1965 N N . LEU A 1 266 ? 28.20400 24.54500 90.81400 1.000 19.06189 266 LEU A N 1
ATOM 1966 C CA . LEU A 1 266 ? 26.92400 25.24200 90.93100 1.000 20.52160 266 LEU A CA 1
ATOM 1967 C C . LEU A 1 266 ? 26.44700 25.29000 92.37700 1.000 22.24013 266 LEU A C 1
ATOM 1968 O O . LEU A 1 266 ? 26.03800 26.34700 92.87000 1.000 19.02375 266 LEU A O 1
ATOM 1973 N N . GLY A 1 267 ? 26.51500 24.15600 93.07900 1.000 19.74108 267 GLY A N 1
ATOM 1974 C CA . GLY A 1 267 ? 26.00700 24.11700 94.43800 1.000 19.23357 267 GLY A CA 1
ATOM 1975 C C . GLY A 1 267 ? 26.70100 25.11100 95.34900 1.000 21.48111 267 GLY A C 1
ATOM 1976 O O . GLY A 1 267 ? 26.04900 25.91300 96.02300 1.000 20.46030 267 GLY A O 1
ATOM 1977 N N . LEU A 1 268 ? 28.03400 25.10700 95.35100 1.000 17.07073 268 LEU A N 1
ATOM 1978 C CA . LEU A 1 268 ? 28.72900 25.98800 96.27700 1.000 21.42397 268 LEU A CA 1
ATOM 1979 C C . LEU A 1 268 ? 28.65400 27.44300 95.84100 1.000 23.88326 268 LEU A C 1
ATOM 1980 O O . LEU A 1 268 ? 28.76700 28.33700 96.69000 1.000 20.39472 268 LEU A O 1
ATOM 1985 N N . ARG A 1 269 ? 28.45400 27.70200 94.54400 1.000 19.68420 269 ARG A N 1
ATOM 1986 C CA . ARG A 1 269 ? 28.25000 29.07500 94.09700 1.000 18.68722 269 ARG A CA 1
ATOM 1987 C C . ARG A 1 269 ? 26.88500 29.59700 94.52900 1.000 20.14315 269 ARG A C 1
ATOM 1988 O O . ARG A 1 269 ? 26.76800 30.73900 94.99100 1.000 18.90120 269 ARG A O 1
ATOM 1996 N N . MET A 1 270 ? 25.84100 28.77800 94.39100 1.000 17.38514 270 MET A N 1
ATOM 1997 C CA . MET A 1 270 ? 24.50700 29.23100 94.77300 1.000 22.63349 270 MET A CA 1
ATOM 1998 C C . MET A 1 270 ? 24.41200 29.48500 96.27500 1.000 20.66683 270 MET A C 1
ATOM 1999 O O . MET A 1 270 ? 23.69800 30.40100 96.70000 1.000 21.76111 270 MET A O 1
ATOM 2004 N N . GLU A 1 271 ? 25.12000 28.69800 97.08700 1.000 20.49144 271 GLU A N 1
ATOM 2005 C CA A GLU A 1 271 ? 25.12600 28.93500 98.52800 0.499 23.86403 271 GLU A CA 1
ATOM 2006 C CA B GLU A 1 271 ? 25.12200 28.93500 98.52600 0.501 23.87942 271 GLU A CA 1
ATOM 2007 C C . GLU A 1 271 ? 25.68400 30.31400 98.85000 1.000 22.51751 271 GLU A C 1
ATOM 2008 O O . GLU A 1 271 ? 25.09800 31.06700 99.63700 1.000 26.41294 271 GLU A O 1
ATOM 2019 N N . ARG A 1 272 ? 26.81500 30.67100 98.24000 1.000 21.06384 272 ARG A N 1
ATOM 2020 C CA . ARG A 1 272 ? 27.37200 31.99800 98.46900 1.000 18.96980 272 ARG A CA 1
ATOM 2021 C C . ARG A 1 272 ? 26.49800 33.07400 97.83800 1.000 24.22262 272 ARG A C 1
ATOM 2022 O O . ARG A 1 272 ? 26.27100 34.12700 98.44500 1.000 19.30382 272 ARG A O 1
ATOM 2030 N N . HIS A 1 273 ? 25.99700 32.82200 96.62200 1.000 22.31637 273 HIS A N 1
ATOM 2031 C CA . HIS A 1 273 ? 25.04400 33.73000 95.98700 1.000 19.07545 273 HIS A CA 1
ATOM 2032 C C . HIS A 1 273 ? 23.88000 34.03700 96.91700 1.000 20.56435 273 HIS A C 1
ATOM 2033 O O . HIS A 1 273 ? 23.49600 35.19800 97.09700 1.000 17.51683 273 HIS A O 1
ATOM 2040 N N . CYS A 1 274 ? 23.29500 32.99200 97.50600 1.000 20.75844 274 CYS A N 1
ATOM 2041 C CA . CYS A 1 274 ? 22.10300 33.16800 98.32600 1.000 24.22219 274 CYS A CA 1
ATOM 2042 C C . CYS A 1 274 ? 22.43300 33.78200 99.68100 1.000 23.62861 274 CYS A C 1
ATOM 2043 O O . CYS A 1 274 ? 21.67800 34.62400 100.17900 1.000 25.42078 274 CYS A O 1
ATOM 2046 N N . ALA A 1 275 ? 23.55700 33.39000 100.28700 1.000 21.77628 275 ALA A N 1
ATOM 2047 C CA . ALA A 1 275 ? 23.93400 33.98500 101.56500 1.000 22.62351 275 ALA A CA 1
ATOM 2048 C C . ALA A 1 275 ? 24.16100 35.48700 101.42700 1.000 24.23491 275 ALA A C 1
ATOM 2049 O O . ALA A 1 275 ? 23.67900 36.27000 102.25400 1.000 21.74182 275 ALA A O 1
ATOM 2051 N N . ASN A 1 276 ? 24.86400 35.90900 100.36800 1.000 21.04539 276 ASN A N 1
ATOM 2052 C CA . ASN A 1 276 ? 25.04100 37.33700 100.11200 1.000 19.38635 276 ASN A CA 1
ATOM 2053 C C . ASN A 1 276 ? 23.70200 38.02000 99.86200 1.000 23.49353 276 ASN A C 1
ATOM 2054 O O . ASN A 1 276 ? 23.48200 39.15900 100.29600 1.000 20.71728 276 ASN A O 1
ATOM 2059 N N . ALA A 1 277 ? 22.80200 37.34500 99.14200 1.000 20.25218 277 ALA A N 1
ATOM 2060 C CA . ALA A 1 277 ? 21.49300 37.92000 98.85900 1.000 20.85212 277 ALA A CA 1
ATOM 2061 C C . ALA A 1 277 ? 20.69800 38.14500 100.14100 1.000 26.98279 277 ALA A C 1
ATOM 2062 O O . ALA A 1 277 ? 20.02600 39.17300 100.29000 1.000 25.69846 277 ALA A O 1
ATOM 2064 N N . GLN A 1 278 ? 20.76500 37.19100 101.07800 1.000 26.66468 278 GLN A N 1
ATOM 2065 C CA . GLN A 1 278 ? 20.01100 37.30400 102.32500 1.000 26.26298 278 GLN A CA 1
ATOM 2066 C C . GLN A 1 278 ? 20.46100 38.51200 103.14100 1.000 27.76152 278 GLN A C 1
ATOM 2067 O O . GLN A 1 278 ? 19.62800 39.26000 103.66700 1.000 25.66053 278 GLN A O 1
ATOM 2073 N N . LYS A 1 279 ? 21.77600 38.72200 103.25800 1.000 24.12581 279 LYS A N 1
ATOM 2074 C CA . LYS A 1 279 ? 22.26900 39.88200 103.99600 1.000 26.71413 279 LYS A CA 1
ATOM 2075 C C . LYS A 1 279 ? 21.83500 41.18100 103.32900 1.000 25.31509 279 LYS A C 1
ATOM 2076 O O . LYS A 1 279 ? 21.32700 42.09200 103.98900 1.000 29.79956 279 LYS A O 1
ATOM 2082 N N . ILE A 1 280 ? 22.02100 41.27600 102.01300 1.000 23.15049 280 ILE A N 1
ATOM 2083 C CA . ILE A 1 280 ? 21.73200 42.51700 101.30500 1.000 24.72889 280 ILE A CA 1
ATOM 2084 C C . ILE A 1 280 ? 20.24200 42.84000 101.34800 1.000 23.45440 280 ILE A C 1
ATOM 2085 O O . ILE A 1 280 ? 19.85400 44.00000 101.52600 1.000 22.78371 280 ILE A O 1
ATOM 2090 N N . ALA A 1 281 ? 19.38400 41.83200 101.17900 1.000 20.00735 281 ALA A N 1
ATOM 2091 C CA . ALA A 1 281 ? 17.94500 42.08200 101.21100 1.000 25.73564 281 ALA A CA 1
ATOM 2092 C C . ALA A 1 281 ? 17.51400 42.66200 102.55600 1.000 27.57885 281 ALA A C 1
ATOM 2093 O O . ALA A 1 281 ? 16.80200 43.67100 102.60900 1.000 26.27728 281 ALA A O 1
ATOM 2095 N N . GLU A 1 282 ? 17.94800 42.04000 103.65600 1.000 21.92487 282 GLU A N 1
ATOM 2096 C CA . GLU A 1 282 ? 17.56600 42.51800 104.98100 1.000 27.24914 282 GLU A CA 1
ATOM 2097 C C . GLU A 1 282 ? 18.12600 43.91000 105.24700 1.000 30.68223 282 GLU A C 1
ATOM 2098 O O . GLU A 1 282 ? 17.40800 44.79900 105.72000 1.000 28.26325 282 GLU A O 1
ATOM 2104 N N . TRP A 1 283 ? 19.40500 44.12300 104.92600 1.000 27.51363 283 TRP A N 1
ATOM 2105 C CA . TRP A 1 283 ? 20.00800 45.44000 105.11500 1.000 27.34743 283 TRP A CA 1
ATOM 2106 C C . TRP A 1 283 ? 19.29800 46.49500 104.27500 1.000 32.54342 283 TRP A C 1
ATOM 2107 O O . TRP A 1 283 ? 19.12200 47.63900 104.71500 1.000 32.45849 283 TRP A O 1
ATOM 2118 N N . LEU A 1 284 ? 18.88400 46.12700 103.05900 1.000 29.30111 284 LEU A N 1
ATOM 2119 C CA . LEU A 1 284 ? 18.12200 47.04800 102.22200 1.000 28.32405 284 LEU A CA 1
ATOM 2120 C C . LEU A 1 284 ? 16.78800 47.40700 102.85900 1.000 28.89896 284 LEU A C 1
ATOM 2121 O O . LEU A 1 284 ? 16.33200 48.55200 102.75400 1.000 33.88339 284 LEU A O 1
ATOM 2126 N N . GLU A 1 285 ? 16.13300 46.43600 103.49900 1.000 28.27751 285 GLU A N 1
ATOM 2127 C CA . GLU A 1 285 ? 14.78500 46.67000 104.00400 1.000 35.64994 285 GLU A CA 1
ATOM 2128 C C . GLU A 1 285 ? 14.77100 47.69400 105.13100 1.000 29.04718 285 GLU A C 1
ATOM 2129 O O . GLU A 1 285 ? 13.78000 48.41100 105.29900 1.000 35.49113 285 GLU A O 1
ATOM 2135 N N . ALA A 1 286 ? 15.85500 47.79000 105.89300 1.000 29.40936 286 ALA A N 1
ATOM 2136 C CA . ALA A 1 286 ? 15.95000 48.72400 107.00500 1.000 34.27589 286 ALA A CA 1
ATOM 2137 C C . ALA A 1 286 ? 16.44400 50.10500 106.58700 1.000 37.26547 286 ALA A C 1
ATOM 2138 O O . ALA A 1 286 ? 16.62000 50.97100 107.45100 1.000 35.29692 286 ALA A O 1
ATOM 2140 N N . ARG A 1 287 ? 16.69100 50.32600 105.29300 1.000 30.82532 287 ARG A N 1
ATOM 2141 C CA . ARG A 1 287 ? 17.13400 51.63700 104.83800 1.000 35.76678 287 ARG A CA 1
ATOM 2142 C C . ARG A 1 287 ? 15.94300 52.58700 104.71000 1.000 36.48289 287 ARG A C 1
ATOM 2143 O O . ARG A 1 287 ? 14.89000 52.19900 104.19400 1.000 35.61305 287 ARG A O 1
ATOM 2151 N N . PRO A 1 288 ? 16.08400 53.83100 105.17700 1.000 37.70698 288 PRO A N 1
ATOM 2152 C CA . PRO A 1 288 ? 14.97700 54.79500 105.04300 1.000 33.42170 288 PRO A CA 1
ATOM 2153 C C . PRO A 1 288 ? 14.59400 55.09100 103.60200 1.000 34.42324 288 PRO A C 1
ATOM 2154 O O . PRO A 1 288 ? 13.42800 55.41200 103.33200 1.000 29.44890 288 PRO A O 1
ATOM 2158 N N . GLU A 1 289 ? 15.54000 55.00000 102.66500 1.000 31.80222 289 GLU A N 1
ATOM 2159 C CA . GLU A 1 289 ? 15.28100 55.35700 101.27700 1.000 29.74049 289 GLU A CA 1
ATOM 2160 C C . GLU A 1 289 ? 14.54200 54.27100 100.50700 1.000 33.22041 289 GLU A C 1
ATOM 2161 O O . GLU A 1 289 ? 14.16200 54.51000 99.35500 1.000 27.84863 289 GLU A O 1
ATOM 2167 N N . VAL A 1 290 ? 14.32900 53.09900 101.10700 1.000 28.64821 290 VAL A N 1
ATOM 2168 C CA . VAL A 1 290 ? 13.76700 51.93800 100.42400 1.000 32.56445 290 VAL A CA 1
ATOM 2169 C C . VAL A 1 290 ? 12.35100 51.69800 100.94000 1.000 32.04543 290 VAL A C 1
ATOM 2170 O O . VAL A 1 290 ? 12.14600 51.46100 102.13700 1.000 30.15164 290 VAL A O 1
ATOM 2174 N N . ALA A 1 291 ? 11.37600 51.74400 100.03000 1.000 33.40754 291 ALA A N 1
ATOM 2175 C CA . ALA A 1 291 ? 9.98500 51.51000 100.40800 1.000 36.86705 291 ALA A CA 1
ATOM 2176 C C . ALA A 1 291 ? 9.68700 50.02900 100.61000 1.000 36.79486 291 ALA A C 1
ATOM 2177 O O . ALA A 1 291 ? 8.89300 49.67000 101.48900 1.000 42.15486 291 ALA A O 1
ATOM 2179 N N . ARG A 1 292 ? 10.29300 49.16000 99.80100 1.000 34.61236 292 ARG A N 1
ATOM 2180 C CA . ARG A 1 292 ? 9.99700 47.73400 99.84700 1.000 30.76800 292 ARG A CA 1
ATOM 2181 C C . ARG A 1 292 ? 11.13000 46.95800 99.18400 1.000 32.77716 292 ARG A C 1
ATOM 2182 O O . ARG A 1 292 ? 11.79200 47.45600 98.27000 1.000 30.62397 292 ARG A O 1
ATOM 2190 N N . VAL A 1 293 ? 11.33600 45.73000 99.65200 1.000 30.64194 293 VAL A N 1
ATOM 2191 C CA . VAL A 1 293 ? 12.29700 44.80400 99.06900 1.000 29.85981 293 VAL A CA 1
ATOM 2192 C C . VAL A 1 293 ? 11.55800 43.53100 98.68300 1.000 31.81968 293 VAL A C 1
ATOM 2193 O O . VAL A 1 293 ? 10.73800 43.02100 99.45700 1.000 30.37333 293 VAL A O 1
ATOM 2197 N N . TYR A 1 294 ? 11.83900 43.02900 97.48100 1.000 29.03788 294 TYR A N 1
ATOM 2198 C CA . TYR A 1 294 ? 11.24300 41.79800 96.96300 1.000 27.59852 294 TYR A CA 1
ATOM 2199 C C . TYR A 1 294 ? 12.30300 40.69700 96.97800 1.000 26.80127 294 TYR A C 1
ATOM 2200 O O . TYR A 1 294 ? 13.16600 40.64500 96.09700 1.000 22.98639 294 TYR A O 1
ATOM 2209 N N . TYR A 1 295 ? 12.22300 39.80800 97.96600 1.000 25.46503 295 TYR A N 1
ATOM 2210 C CA . TYR A 1 295 ? 13.14700 38.68400 98.05400 1.000 22.68675 295 TYR A CA 1
ATOM 2211 C C . TYR A 1 295 ? 12.50800 37.52500 98.81700 1.000 25.70961 295 TYR A C 1
ATOM 2212 O O . TYR A 1 295 ? 12.02700 37.71300 99.94300 1.000 26.90874 295 TYR A O 1
ATOM 2221 N N . PRO A 1 296 ? 12.50200 36.31200 98.25000 1.000 28.55724 296 PRO A N 1
ATOM 2222 C CA . PRO A 1 296 ? 11.76500 35.19600 98.87800 1.000 27.74724 296 PRO A CA 1
ATOM 2223 C C . PRO A 1 296 ? 12.25700 34.81000 100.26500 1.000 25.74906 296 PRO A C 1
ATOM 2224 O O . PRO A 1 296 ? 11.55700 34.06000 100.95700 1.000 26.06696 296 PRO A O 1
ATOM 2228 N N . GLY A 1 297 ? 13.43400 35.26100 100.68100 1.000 25.93737 297 GLY A N 1
ATOM 2229 C CA . GLY A 1 297 ? 13.93200 34.97200 102.00800 1.000 24.12287 297 GLY A CA 1
ATOM 2230 C C . GLY A 1 297 ? 13.54300 35.96700 103.07700 1.000 29.33220 297 GLY A C 1
ATOM 2231 O O . GLY A 1 297 ? 14.01200 35.85000 104.21400 1.000 27.80929 297 GLY A O 1
ATOM 2232 N N . LEU A 1 298 ? 12.70900 36.95400 102.75200 1.000 25.41041 298 LEU A N 1
ATOM 2233 C CA . LEU A 1 298 ? 12.21700 37.91900 103.72900 1.000 31.43280 298 LEU A CA 1
ATOM 2234 C C . LEU A 1 298 ? 10.86100 37.48100 104.26300 1.000 31.54639 298 LEU A C 1
ATOM 2235 O O . LEU A 1 298 ? 10.03600 36.93200 103.52300 1.000 26.09359 298 LEU A O 1
ATOM 2240 N N . ASP A 1 299 ? 10.63700 37.72500 105.55900 1.000 34.43839 299 ASP A N 1
ATOM 2241 C CA . ASP A 1 299 ? 9.31200 37.49800 106.13000 1.000 32.63953 299 ASP A CA 1
ATOM 2242 C C . ASP A 1 299 ? 8.26700 38.36200 105.44300 1.000 26.05955 299 ASP A C 1
ATOM 2243 O O . ASP A 1 299 ? 7.10800 37.95600 105.31800 1.000 31.37025 299 ASP A O 1
ATOM 2248 N N . SER A 1 300 ? 8.66600 39.54200 104.96800 1.000 26.83991 300 SER A N 1
ATOM 2249 C CA . SER A 1 300 ? 7.76800 40.44900 104.26600 1.000 32.27202 300 SER A CA 1
ATOM 2250 C C . SER A 1 300 ? 7.34000 39.93200 102.89600 1.000 26.98723 300 SER A C 1
ATOM 2251 O O . SER A 1 300 ? 6.47300 40.54700 102.26600 1.000 28.53940 300 SER A O 1
ATOM 2254 N N . HIS A 1 301 ? 7.93200 38.85300 102.40500 1.000 27.88884 301 HIS A N 1
ATOM 2255 C CA . HIS A 1 301 ? 7.53100 38.30900 101.11200 1.000 29.63792 301 HIS A CA 1
ATOM 2256 C C . HIS A 1 301 ? 6.21100 37.56200 101.25700 1.000 27.55763 301 HIS A C 1
ATOM 2257 O O . HIS A 1 301 ? 6.12900 36.62300 102.05800 1.000 25.67480 301 HIS A O 1
ATOM 2264 N N . PRO A 1 302 ? 5.17400 37.92200 100.49600 1.000 29.25071 302 PRO A N 1
ATOM 2265 C CA . PRO A 1 302 ? 3.84300 37.33300 100.73100 1.000 29.41110 302 PRO A CA 1
ATOM 2266 C C . PRO A 1 302 ? 3.77500 35.83600 100.49700 1.000 29.87161 302 PRO A C 1
ATOM 2267 O O . PRO A 1 302 ? 2.82300 35.19900 100.96400 1.000 31.52010 302 PRO A O 1
ATOM 2271 N N . GLN A 1 303 ? 4.73200 35.25300 99.77900 1.000 26.86580 303 GLN A N 1
ATOM 2272 C CA . GLN A 1 303 ? 4.73800 33.82000 99.51200 1.000 28.32557 303 GLN A CA 1
ATOM 2273 C C . GLN A 1 303 ? 6.00500 33.15400 100.02800 1.000 24.98902 303 GLN A C 1
ATOM 2274 O O . GLN A 1 303 ? 6.50200 32.20300 99.42700 1.000 27.44191 303 GLN A O 1
ATOM 2280 N N . GLN A 1 304 ? 6.53400 33.64800 101.14400 1.000 27.81241 304 GLN A N 1
ATOM 2281 C CA . GLN A 1 304 ? 7.74500 33.06700 101.70900 1.000 29.01354 304 GLN A CA 1
ATOM 2282 C C . GLN A 1 304 ? 7.59700 31.56300 101.92300 1.000 24.53190 304 GLN A C 1
ATOM 2283 O O . GLN A 1 304 ? 8.54000 30.79800 101.69800 1.000 25.23803 304 GLN A O 1
ATOM 2289 N N . ALA A 1 305 ? 6.41100 31.11800 102.34200 1.000 24.49176 305 ALA A N 1
ATOM 2290 C CA . ALA A 1 305 ? 6.23500 29.71500 102.70900 1.000 26.71190 305 ALA A CA 1
ATOM 2291 C C . ALA A 1 305 ? 6.20700 28.80400 101.48500 1.000 25.34324 305 ALA A C 1
ATOM 2292 O O . ALA A 1 305 ? 6.80800 27.72200 101.49900 1.000 25.36427 305 ALA A O 1
ATOM 2294 N N . LEU A 1 306 ? 5.50400 29.20900 100.42100 1.000 26.95120 306 LEU A N 1
ATOM 2295 C CA . LEU A 1 306 ? 5.52100 28.41100 99.19800 1.000 29.02065 306 LEU A CA 1
ATOM 2296 C C . LEU A 1 306 ? 6.93000 28.33300 98.61900 1.000 29.22046 306 LEU A C 1
ATOM 2297 O O . LEU A 1 306 ? 7.34500 27.28300 98.11500 1.000 26.61710 306 LEU A O 1
ATOM 2302 N N . ALA A 1 307 ? 7.68100 29.43600 98.69400 1.000 26.06563 307 ALA A N 1
ATOM 2303 C CA . ALA A 1 307 ? 9.05200 29.43700 98.19500 1.000 27.57827 307 ALA A CA 1
ATOM 2304 C C . ALA A 1 307 ? 9.92900 28.45500 98.96400 1.000 27.94160 307 ALA A C 1
ATOM 2305 O O . ALA A 1 307 ? 10.71800 27.71900 98.36200 1.000 27.88417 307 ALA A O 1
ATOM 2307 N N . ALA A 1 308 ? 9.80800 28.42500 100.29600 1.000 25.80872 308 ALA A N 1
ATOM 2308 C CA . ALA A 1 308 ? 10.60800 27.49000 101.08700 1.000 27.31982 308 ALA A CA 1
ATOM 2309 C C . ALA A 1 308 ? 10.17000 26.04600 100.86800 1.000 26.91419 308 ALA A C 1
ATOM 2310 O O . ALA A 1 308 ? 10.98200 25.12400 101.01000 1.000 30.10288 308 ALA A O 1
ATOM 2312 N N A ARG A 1 309 ? 8.89300 25.82600 100.54500 0.429 28.68597 309 ARG A N 1
ATOM 2313 N N B ARG A 1 309 ? 8.89600 25.83300 100.53700 0.571 28.67827 309 ARG A N 1
ATOM 2314 C CA A ARG A 1 309 ? 8.43300 24.47800 100.22400 0.429 30.69550 309 ARG A CA 1
ATOM 2315 C CA B ARG A 1 309 ? 8.41400 24.49400 100.21800 0.571 30.76064 309 ARG A CA 1
ATOM 2316 C C A ARG A 1 309 ? 9.09200 23.95600 98.95100 0.429 30.68669 309 ARG A C 1
ATOM 2317 C C B ARG A 1 309 ? 9.06400 23.95700 98.94700 0.571 30.71845 309 ARG A C 1
ATOM 2318 O O A ARG A 1 309 ? 9.45700 22.77700 98.87300 0.429 29.29866 309 ARG A O 1
ATOM 2319 O O B ARG A 1 309 ? 9.39000 22.76700 98.86500 0.571 29.27691 309 ARG A O 1
ATOM 2334 N N . GLN A 1 310 ? 9.25800 24.81800 97.94500 1.000 29.73513 310 GLN A N 1
ATOM 2335 C CA . GLN A 1 310 ? 9.76700 24.39300 96.64600 1.000 31.51490 310 GLN A CA 1
ATOM 2336 C C . GLN A 1 310 ? 11.27800 24.53300 96.49200 1.000 31.78086 310 GLN A C 1
ATOM 2337 O O . GLN A 1 310 ? 11.85200 23.90300 95.59500 1.000 27.49337 310 GLN A O 1
ATOM 2343 N N . GLN A 1 311 ? 11.93900 25.31500 97.34400 1.000 30.14984 311 GLN A N 1
ATOM 2344 C CA . GLN A 1 311 ? 13.32800 25.69600 97.12600 1.000 28.54888 311 GLN A CA 1
ATOM 2345 C C . GLN A 1 311 ? 14.17000 25.38000 98.35100 1.000 32.23311 311 GLN A C 1
ATOM 2346 O O . GLN A 1 311 ? 13.72400 25.56100 99.48800 1.000 37.02182 311 GLN A O 1
ATOM 2352 N N . ARG A 1 312 ? 15.39400 24.90400 98.11300 1.000 27.81778 312 ARG A N 1
ATOM 2353 C CA . ARG A 1 312 ? 16.31300 24.66400 99.21800 1.000 31.05077 312 ARG A CA 1
ATOM 2354 C C . ARG A 1 312 ? 16.80800 25.97200 99.82200 1.000 30.46269 312 ARG A C 1
ATOM 2355 O O . ARG A 1 312 ? 17.03300 26.04500 101.03500 1.000 29.56669 312 ARG A O 1
ATOM 2363 N N . LEU A 1 313 ? 16.99300 26.99600 98.99800 1.000 24.11918 313 LEU A N 1
ATOM 2364 C CA . LEU A 1 313 ? 17.42200 28.32300 99.40800 1.000 25.24072 313 LEU A CA 1
ATOM 2365 C C . LEU A 1 313 ? 16.58700 29.34700 98.65700 1.000 26.84659 313 LEU A C 1
ATOM 2366 O O . LEU A 1 313 ? 16.03200 29.04300 97.59600 1.000 25.26213 313 LEU A O 1
ATOM 2371 N N . PRO A 1 314 ? 16.45700 30.56600 99.19300 1.000 24.87381 314 PRO A N 1
ATOM 2372 C CA . PRO A 1 314 ? 15.53600 31.53900 98.58000 1.000 24.97972 314 PRO A CA 1
ATOM 2373 C C . PRO A 1 314 ? 15.89800 31.95900 97.16500 1.000 26.00795 314 PRO A C 1
ATOM 2374 O O . PRO A 1 314 ? 14.99700 32.30600 96.39000 1.000 24.42763 314 PRO A O 1
ATOM 2378 N N . GLY A 1 315 ? 17.17500 31.95700 96.80400 1.000 22.71174 315 GLY A N 1
ATOM 2379 C CA . GLY A 1 315 ? 17.63200 32.54700 95.56100 1.000 20.03253 315 GLY A CA 1
ATOM 2380 C C . GLY A 1 315 ? 18.58200 33.70300 95.81300 1.000 23.25151 315 GLY A C 1
ATOM 2381 O O . GLY A 1 315 ? 18.89200 34.05700 96.95000 1.000 21.87773 315 GLY A O 1
ATOM 2382 N N . ALA A 1 316 ? 19.05100 34.29600 94.71100 1.000 18.57650 316 ALA A N 1
ATOM 2383 C CA . ALA A 1 316 ? 20.06600 35.34100 94.78600 1.000 19.11939 316 ALA A CA 1
ATOM 2384 C C . ALA A 1 316 ? 19.69100 36.58800 93.99700 1.000 19.00236 316 ALA A C 1
ATOM 2385 O O . ALA A 1 316 ? 20.53000 37.48300 93.82600 1.000 18.64274 316 ALA A O 1
ATOM 2387 N N . ILE A 1 317 ? 18.46400 36.66800 93.50500 1.000 20.67059 317 ILE A N 1
ATOM 2388 C CA . ILE A 1 317 ? 17.95800 37.84100 92.80900 1.000 22.03438 317 ILE A CA 1
ATOM 2389 C C . ILE A 1 317 ? 16.97200 38.54700 93.73000 1.000 22.80711 317 ILE A C 1
ATOM 2390 O O . ILE A 1 317 ? 16.09100 37.90500 94.31600 1.000 19.64823 317 ILE A O 1
ATOM 2395 N N . LEU A 1 318 ? 17.13900 39.86100 93.88000 1.000 22.83749 318 LEU A N 1
ATOM 2396 C CA . LEU A 1 318 ? 16.20400 40.68100 94.63500 1.000 21.12555 318 LEU A CA 1
ATOM 2397 C C . LEU A 1 318 ? 15.89900 41.94700 93.84800 1.000 24.57526 318 LEU A C 1
ATOM 2398 O O . LEU A 1 318 ? 16.66800 42.36800 92.98000 1.000 24.37919 318 LEU A O 1
ATOM 2403 N N . SER A 1 319 ? 14.75700 42.54900 94.16400 1.000 24.72057 319 SER A N 1
ATOM 2404 C CA . SER A 1 319 ? 14.40500 43.87100 93.67700 1.000 24.81109 319 SER A CA 1
ATOM 2405 C C . SER A 1 319 ? 13.99200 44.72500 94.86500 1.000 29.20345 319 SER A C 1
ATOM 2406 O O . SER A 1 319 ? 13.59100 44.20900 95.91200 1.000 28.72286 319 SER A O 1
ATOM 2409 N N . PHE A 1 320 ? 14.11300 46.04100 94.70800 1.000 26.43114 320 PHE A N 1
ATOM 2410 C CA . PHE A 1 320 ? 13.68800 46.94300 95.76700 1.000 28.59574 320 PHE A CA 1
ATOM 2411 C C . PHE A 1 320 ? 13.20100 48.25500 95.16500 1.000 31.00553 320 PHE A C 1
ATOM 2412 O O . PHE A 1 320 ? 13.68700 48.70000 94.12000 1.000 29.98053 320 PHE A O 1
ATOM 2420 N N . ASP A 1 321 ? 12.20600 48.84500 95.82500 1.000 29.12659 321 ASP A N 1
ATOM 2421 C CA . ASP A 1 321 ? 11.65900 50.14800 95.46300 1.000 31.74976 321 ASP A CA 1
ATOM 2422 C C . ASP A 1 321 ? 12.26900 51.20800 96.36900 1.000 33.03506 321 ASP A C 1
ATOM 2423 O O . ASP A 1 321 ? 12.19300 51.09900 97.59800 1.000 31.97737 321 ASP A O 1
ATOM 2428 N N . LEU A 1 322 ? 12.85900 52.23400 95.77400 1.000 27.69090 322 LEU A N 1
ATOM 2429 C CA . LEU A 1 322 ? 13.34300 53.36200 96.55100 1.000 37.90982 322 LEU A CA 1
ATOM 2430 C C . LEU A 1 322 ? 12.38500 54.53500 96.38500 1.000 36.73350 322 LEU A C 1
ATOM 2431 O O . LEU A 1 322 ? 11.78100 54.71200 95.32100 1.000 30.55331 322 LEU A O 1
ATOM 2436 N N . HIS A 1 323 ? 12.19700 55.29100 97.46700 1.000 33.95821 323 HIS A N 1
ATOM 2437 C CA . HIS A 1 323 ? 11.42600 56.52200 97.37600 1.000 35.29276 323 HIS A CA 1
ATOM 2438 C C . HIS A 1 323 ? 12.13400 57.48000 96.42900 1.000 37.38776 323 HIS A C 1
ATOM 2439 O O . HIS A 1 323 ? 13.36200 57.61800 96.46000 1.000 38.43733 323 HIS A O 1
ATOM 2446 N N . GLY A 1 324 ? 11.35700 58.14000 95.57900 1.000 31.03742 324 GLY A N 1
ATOM 2447 C CA . GLY A 1 324 ? 11.91400 59.04600 94.59800 1.000 27.05705 324 GLY A CA 1
ATOM 2448 C C . GLY A 1 324 ? 11.79800 58.56800 93.17300 1.000 28.37554 324 GLY A C 1
ATOM 2449 O O . GLY A 1 324 ? 12.22500 59.29000 92.26400 1.000 29.07757 324 GLY A O 1
ATOM 2450 N N . GLY A 1 325 ? 11.24900 57.37700 92.94700 1.000 26.93984 325 GLY A N 1
ATOM 2451 C CA . GLY A 1 325 ? 10.95700 56.92700 91.60000 1.000 28.01870 325 GLY A CA 1
ATOM 2452 C C . GLY A 1 325 ? 12.20200 56.80200 90.74100 1.000 30.71522 325 GLY A C 1
ATOM 2453 O O . GLY A 1 325 ? 13.30800 56.51500 91.21900 1.000 30.65746 325 GLY A O 1
ATOM 2454 N N . GLN A 1 326 ? 12.01900 57.05400 89.44200 1.000 28.05635 326 GLN A N 1
ATOM 2455 C CA . GLN A 1 326 ? 13.09800 56.84800 88.48300 1.000 29.12086 326 GLN A CA 1
ATOM 2456 C C . GLN A 1 326 ? 14.27300 57.77400 88.75000 1.000 29.27330 326 GLN A C 1
ATOM 2457 O O . GLN A 1 326 ? 15.43100 57.37200 88.59300 1.000 30.93292 326 GLN A O 1
ATOM 2463 N N . LYS A 1 327 ? 14.00200 59.02100 89.14000 1.000 27.71582 327 LYS A N 1
ATOM 2464 C CA . LYS A 1 327 ? 15.09200 59.95500 89.40100 1.000 29.09209 327 LYS A CA 1
ATOM 2465 C C . LYS A 1 327 ? 16.01900 59.42400 90.48500 1.000 28.98867 327 LYS A C 1
ATOM 2466 O O . LYS A 1 327 ? 17.24700 59.49400 90.35200 1.000 26.83409 327 LYS A O 1
ATOM 2472 N N . ALA A 1 328 ? 15.44900 58.88500 91.56400 1.000 27.67557 328 ALA A N 1
ATOM 2473 C CA . ALA A 1 328 ? 16.27200 58.30500 92.61900 1.000 27.09839 328 ALA A CA 1
ATOM 2474 C C . ALA A 1 328 ? 16.99700 57.04900 92.13800 1.000 27.72739 328 ALA A C 1
ATOM 2475 O O . ALA A 1 328 ? 18.17400 56.84800 92.45500 1.000 29.12345 328 ALA A O 1
ATOM 2477 N N . ALA A 1 329 ? 16.31600 56.19600 91.36900 1.000 27.37290 329 ALA A N 1
ATOM 2478 C CA . ALA A 1 329 ? 16.93200 54.94700 90.92800 1.000 29.30453 329 ALA A CA 1
ATOM 2479 C C . ALA A 1 329 ? 18.11600 55.20800 90.00300 1.000 29.79563 329 ALA A C 1
ATOM 2480 O O . ALA A 1 329 ? 19.14200 54.52000 90.08700 1.000 25.60470 329 ALA A O 1
ATOM 2482 N N . TRP A 1 330 ? 17.99300 56.19400 89.11300 1.000 26.96272 330 TRP A N 1
ATOM 2483 C CA . TRP A 1 330 ? 19.09300 56.50200 88.20600 1.000 29.17412 330 TRP A CA 1
ATOM 2484 C C . TRP A 1 330 ? 20.26100 57.14600 88.94300 1.000 29.33856 330 TRP A C 1
ATOM 2485 O O . TRP A 1 330 ? 21.42300 56.82300 88.67200 1.000 30.83947 330 TRP A O 1
ATOM 2496 N N . ALA A 1 331 ? 19.97900 58.05000 89.88200 1.000 27.24127 331 ALA A N 1
ATOM 2497 C CA . ALA A 1 331 ? 21.05600 58.63300 90.67300 1.000 29.90527 331 ALA A CA 1
ATOM 2498 C C . ALA A 1 331 ? 21.77000 57.56400 91.49300 1.000 30.06741 331 ALA A C 1
ATOM 2499 O O . ALA A 1 331 ? 23.00000 57.58600 91.62300 1.000 26.51676 331 ALA A O 1
ATOM 2501 N N . PHE A 1 332 ? 21.00900 56.61000 92.03900 1.000 27.87428 332 PHE A N 1
ATOM 2502 C CA . PHE A 1 332 ? 21.59000 55.53400 92.83700 1.000 27.08953 332 PHE A CA 1
ATOM 2503 C C . PHE A 1 332 ? 22.58200 54.70900 92.02300 1.000 25.04266 332 PHE A C 1
ATOM 2504 O O . PHE A 1 332 ? 23.72800 54.51000 92.43800 1.000 22.15652 332 PHE A O 1
ATOM 2512 N N . VAL A 1 333 ? 22.16200 54.22500 90.85200 1.000 22.88407 333 VAL A N 1
ATOM 2513 C CA . VAL A 1 333 ? 23.03500 53.34400 90.08400 1.000 27.11657 333 VAL A CA 1
ATOM 2514 C C . VAL A 1 333 ? 24.22600 54.11700 89.53100 1.000 27.86073 333 VAL A C 1
ATOM 2515 O O . VAL A 1 333 ? 25.34700 53.59500 89.47800 1.000 26.02998 333 VAL A O 1
ATOM 2519 N N . ASP A 1 334 ? 24.01000 55.37600 89.13100 1.000 27.05284 334 ASP A N 1
ATOM 2520 C CA . ASP A 1 334 ? 25.07300 56.16800 88.52300 1.000 26.88310 334 ASP A CA 1
ATOM 2521 C C . ASP A 1 334 ? 26.21500 56.44100 89.49200 1.000 24.94748 334 ASP A C 1
ATOM 2522 O O . ASP A 1 334 ? 27.33000 56.73800 89.05200 1.000 32.26178 334 ASP A O 1
ATOM 2527 N N . ALA A 1 335 ? 25.96800 56.34600 90.79500 1.000 24.52950 335 ALA A N 1
ATOM 2528 C CA . ALA A 1 335 ? 27.02100 56.51900 91.78400 1.000 24.43925 335 ALA A CA 1
ATOM 2529 C C . ALA A 1 335 ? 27.76600 55.22700 92.10000 1.000 23.31531 335 ALA A C 1
ATOM 2530 O O . ALA A 1 335 ? 28.79400 55.27700 92.78100 1.000 26.92348 335 ALA A O 1
ATOM 2532 N N . LEU A 1 336 ? 27.29000 54.08100 91.62900 1.000 26.06443 336 LEU A N 1
ATOM 2533 C CA . LEU A 1 336 ? 27.96500 52.82500 91.93200 1.000 27.80408 336 LEU A CA 1
ATOM 2534 C C . LEU A 1 336 ? 29.31100 52.75000 91.21700 1.000 25.53142 336 LEU A C 1
ATOM 2535 O O . LEU A 1 336 ? 29.45400 53.20100 90.07800 1.000 29.56409 336 LEU A O 1
ATOM 2540 N N . ARG A 1 337 ? 30.30500 52.18100 91.90200 1.000 25.33248 337 ARG A N 1
ATOM 2541 C CA . ARG A 1 337 ? 31.62600 51.97400 91.32900 1.000 26.14917 337 ARG A CA 1
ATOM 2542 C C . ARG A 1 337 ? 31.99600 50.50800 91.17000 1.000 30.56786 337 ARG A C 1
ATOM 2543 O O . ARG A 1 337 ? 32.96300 50.20500 90.46100 1.000 25.70246 337 ARG A O 1
ATOM 2551 N N . LEU A 1 338 ? 31.26000 49.60000 91.80900 1.000 26.77532 338 LEU A N 1
ATOM 2552 C CA . LEU A 1 338 ? 31.57500 48.17900 91.80900 1.000 25.16030 338 LEU A CA 1
ATOM 2553 C C . LEU A 1 338 ? 30.54400 47.34200 91.06700 1.000 27.69692 338 LEU A C 1
ATOM 2554 O O . LEU A 1 338 ? 30.91100 46.50400 90.23600 1.000 23.59307 338 LEU A O 1
ATOM 2559 N N . LEU A 1 339 ? 29.25900 47.54500 91.34900 1.000 25.29633 339 LEU A N 1
ATOM 2560 C CA . LEU A 1 339 ? 28.21900 46.74800 90.71600 1.000 25.02504 339 LEU A CA 1
ATOM 2561 C C . LEU A 1 339 ? 28.17100 47.01300 89.21400 1.000 25.55699 339 LEU A C 1
ATOM 2562 O O . LEU A 1 339 ? 28.40900 48.13000 88.75100 1.000 26.38901 339 LEU A O 1
ATOM 2567 N N . SER A 1 340 ? 27.84800 45.96400 88.45700 1.000 20.70565 340 SER A N 1
ATOM 2568 C CA . SER A 1 340 ? 27.78000 46.03000 87.00300 1.000 22.58865 340 SER A CA 1
ATOM 2569 C C . SER A 1 340 ? 26.41900 46.55600 86.55600 1.000 23.05977 340 SER A C 1
ATOM 2570 O O . SER A 1 340 ? 25.38300 45.98200 86.90400 1.000 21.86497 340 SER A O 1
ATOM 2573 N N . LEU A 1 341 ? 26.42700 47.62900 85.76900 1.000 24.24924 341 LEU A N 1
ATOM 2574 C CA . LEU A 1 341 ? 25.21800 48.13600 85.11900 1.000 25.42760 341 LEU A CA 1
ATOM 2575 C C . LEU A 1 341 ? 25.01300 47.33700 83.84100 1.000 27.96803 341 LEU A C 1
ATOM 2576 O O . LEU A 1 341 ? 25.53300 47.67400 82.77600 1.000 23.75820 341 LEU A O 1
ATOM 2581 N N . THR A 1 342 ? 24.24700 46.25900 83.94400 1.000 24.51412 342 THR A N 1
ATOM 2582 C CA . THR A 1 342 ? 24.08000 45.38100 82.79900 1.000 28.72569 342 THR A CA 1
ATOM 2583 C C . THR A 1 342 ? 22.79100 44.59700 82.97500 1.000 26.76958 342 THR A C 1
ATOM 2584 O O . THR A 1 342 ? 22.35200 44.34100 84.09900 1.000 30.42594 342 THR A O 1
ATOM 2588 N N . ALA A 1 343 ? 22.18000 44.23900 81.84700 1.000 31.38178 343 ALA A N 1
ATOM 2589 C CA . ALA A 1 343 ? 20.89200 43.54500 81.84300 1.000 31.85331 343 ALA A CA 1
ATOM 2590 C C . ALA A 1 343 ? 21.13300 42.03400 81.77700 1.000 33.36564 343 ALA A C 1
ATOM 2591 O O . ALA A 1 343 ? 20.93200 41.36800 80.75600 1.000 32.55678 343 ALA A O 1
ATOM 2593 N N . ASN A 1 344 ? 21.58200 41.49900 82.90700 1.000 23.31404 344 ASN A N 1
ATOM 2594 C CA . ASN A 1 344 ? 21.94100 40.09200 82.98900 1.000 28.93349 344 ASN A CA 1
ATOM 2595 C C . ASN A 1 344 ? 21.86700 39.66400 84.44400 1.000 23.47809 344 ASN A C 1
ATOM 2596 O O . ASN A 1 344 ? 21.89500 40.49400 85.35500 1.000 27.34194 344 ASN A O 1
ATOM 2601 N N . LEU A 1 345 ? 21.77600 38.35500 84.64900 1.000 24.19737 345 LEU A N 1
ATOM 2602 C CA . LEU A 1 345 ? 21.82200 37.77400 85.98200 1.000 23.95863 345 LEU A CA 1
ATOM 2603 C C . LEU A 1 345 ? 22.66500 36.50900 85.93100 1.000 20.83741 345 LEU A C 1
ATOM 2604 O O . LEU A 1 345 ? 23.08800 36.06000 84.86300 1.000 21.94888 345 LEU A O 1
ATOM 2609 N N . GLY A 1 346 ? 22.91600 35.94000 87.10700 1.000 20.57959 346 GLY A N 1
ATOM 2610 C CA . GLY A 1 346 ? 23.59900 34.66500 87.18800 1.000 24.22444 346 GLY A CA 1
ATOM 2611 C C . GLY A 1 346 ? 25.10100 34.71200 87.03500 1.000 25.92103 346 GLY A C 1
ATOM 2612 O O . GLY A 1 346 ? 25.70400 33.70300 86.65700 1.000 22.29320 346 GLY A O 1
ATOM 2613 N N . ASP A 1 347 ? 25.73100 35.84400 87.32500 1.000 16.69584 347 ASP A N 1
ATOM 2614 C CA . ASP A 1 347 ? 27.17300 35.97600 87.20800 1.000 15.42874 347 ASP A CA 1
ATOM 2615 C C . ASP A 1 347 ? 27.80800 36.09200 88.58800 1.000 19.70621 347 ASP A C 1
ATOM 2616 O O . ASP A 1 347 ? 27.16900 36.52300 89.55400 1.000 16.25450 347 ASP A O 1
ATOM 2621 N N . ALA A 1 348 ? 29.07800 35.69200 88.67100 1.000 15.94315 348 ALA A N 1
ATOM 2622 C CA . ALA A 1 348 ? 29.86300 36.01800 89.85200 1.000 16.58392 348 ALA A CA 1
ATOM 2623 C C . ALA A 1 348 ? 29.89900 37.51900 90.07100 1.000 17.88965 348 ALA A C 1
ATOM 2624 O O . ALA A 1 348 ? 29.91200 37.98000 91.21700 1.000 18.98469 348 ALA A O 1
ATOM 2626 N N . LYS A 1 349 ? 29.90200 38.29400 88.98800 1.000 17.90043 349 LYS A N 1
ATOM 2627 C CA . LYS A 1 349 ? 29.84200 39.74600 89.08500 1.000 18.01932 349 LYS A CA 1
ATOM 2628 C C . LYS A 1 349 ? 28.41500 40.16900 89.41100 1.000 19.72210 349 LYS A C 1
ATOM 2629 O O . LYS A 1 349 ? 27.48900 39.88200 88.64300 1.000 17.04128 349 LYS A O 1
ATOM 2635 N N . THR A 1 350 ? 28.23800 40.85000 90.54500 1.000 19.52988 350 THR A N 1
ATOM 2636 C CA . THR A 1 350 ? 26.93400 41.40700 90.88500 1.000 18.54353 350 THR A CA 1
ATOM 2637 C C . THR A 1 350 ? 26.48400 42.36800 89.79100 1.000 19.41439 350 THR A C 1
ATOM 2638 O O . THR A 1 350 ? 27.26600 43.19800 89.32300 1.000 17.23480 350 THR A O 1
ATOM 2642 N N . THR A 1 351 ? 25.22800 42.24300 89.36800 1.000 17.49266 351 THR A N 1
ATOM 2643 C CA . THR A 1 351 ? 24.65900 43.14600 88.37900 1.000 19.44285 351 THR A CA 1
ATOM 2644 C C . THR A 1 351 ? 23.46700 43.88700 88.96900 1.000 22.36633 351 THR A C 1
ATOM 2645 O O . THR A 1 351 ? 22.82000 43.41700 89.91100 1.000 20.42781 351 THR A O 1
ATOM 2649 N N . ILE A 1 352 ? 23.18500 45.05500 88.40400 1.000 24.46631 352 ILE A N 1
ATOM 2650 C CA . ILE A 1 352 ? 22.01800 45.84100 88.77500 1.000 24.47074 352 ILE A CA 1
ATOM 2651 C C . ILE A 1 352 ? 21.44700 46.46300 87.50800 1.000 27.84727 352 ILE A C 1
ATOM 2652 O O . ILE A 1 352 ? 22.18200 46.78500 86.56900 1.000 26.99915 352 ILE A O 1
ATOM 2657 N N . THR A 1 353 ? 20.12200 46.60200 87.47200 1.000 27.08496 353 THR A N 1
ATOM 2658 C CA . THR A 1 353 ? 19.46800 47.20700 86.32400 1.000 26.18302 353 THR A CA 1
ATOM 2659 C C . THR A 1 353 ? 18.15000 47.82800 86.76400 1.000 29.54411 353 THR A C 1
ATOM 2660 O O . THR A 1 353 ? 17.60100 47.49100 87.81700 1.000 25.15468 353 THR A O 1
ATOM 2664 N N . HIS A 1 354 ? 17.65400 48.75500 85.93900 1.000 27.63314 354 HIS A N 1
ATOM 2665 C CA . HIS A 1 354 ? 16.41600 49.49100 86.18500 1.000 28.06085 354 HIS A CA 1
ATOM 2666 C C . HIS A 1 354 ? 15.37100 49.00200 85.19300 1.000 28.94126 354 HIS A C 1
ATOM 2667 O O . HIS A 1 354 ? 15.29900 49.50600 84.06300 1.000 29.42920 354 HIS A O 1
ATOM 2674 N N . PRO A 1 355 ? 14.54700 48.01900 85.56200 1.000 27.54111 355 PRO A N 1
ATOM 2675 C CA . PRO A 1 355 ? 13.71400 47.33700 84.55700 1.000 27.20874 355 PRO A CA 1
ATOM 2676 C C . PRO A 1 355 ? 12.73400 48.24200 83.83300 1.000 33.12299 355 PRO A C 1
ATOM 2677 O O . PRO A 1 355 ? 12.47100 48.01900 82.64300 1.000 30.23093 355 PRO A O 1
ATOM 2681 N N . ALA A 1 356 ? 12.19500 49.26200 84.50800 1.000 32.09972 356 ALA A N 1
ATOM 2682 C CA . ALA A 1 356 ? 11.16800 50.10200 83.89500 1.000 36.50076 356 ALA A CA 1
ATOM 2683 C C . ALA A 1 356 ? 11.68900 50.83500 82.66700 1.000 34.87768 356 ALA A C 1
ATOM 2684 O O . ALA A 1 356 ? 10.91400 51.12800 81.75000 1.000 40.01492 356 ALA A O 1
ATOM 2686 N N . SER A 1 357 ? 12.98700 51.13600 82.61800 1.000 30.35738 357 SER A N 1
ATOM 2687 C CA . SER A 1 357 ? 13.54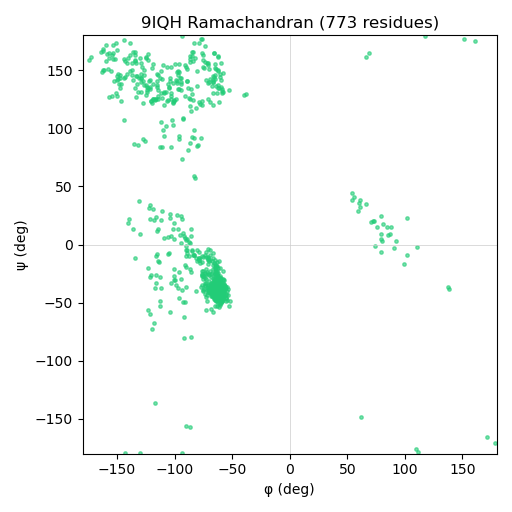000 51.83500 81.46600 1.000 32.34969 357 SER A CA 1
ATOM 2688 C C . SER A 1 357 ? 14.36200 50.93900 80.55000 1.000 32.57683 357 SER A C 1
ATOM 2689 O O . SER A 1 357 ? 14.77400 51.39500 79.47800 1.000 33.20298 357 SER A O 1
ATOM 2692 N N . THR A 1 358 ? 14.63800 49.69200 80.93900 1.000 32.61261 358 THR A N 1
ATOM 2693 C CA . THR A 1 358 ? 15.40200 48.79900 80.07100 1.000 31.84701 358 THR A CA 1
ATOM 2694 C C . THR A 1 358 ? 14.60900 47.56800 79.65000 1.000 33.02377 358 THR A C 1
ATOM 2695 O O . THR A 1 358 ? 14.19000 47.48800 78.49500 1.000 41.23545 358 THR A O 1
ATOM 2699 N N . THR A 1 359 ? 14.29000 46.65900 80.56600 1.000 34.72991 359 THR A N 1
ATOM 2700 C CA . THR A 1 359 ? 13.72500 45.37800 80.16100 1.000 35.58194 359 THR A CA 1
ATOM 2701 C C . THR A 1 359 ? 12.20800 45.40400 80.09300 1.000 38.91147 359 THR A C 1
ATOM 2702 O O . THR A 1 359 ? 11.61100 44.54600 79.42900 1.000 33.72895 359 THR A O 1
ATOM 2706 N N . HIS A 1 360 ? 11.58000 46.37600 80.75400 1.000 35.28080 360 HIS A N 1
ATOM 2707 C CA . HIS A 1 360 ? 10.13300 46.54000 80.75600 1.000 36.93940 360 HIS A CA 1
ATOM 2708 C C . HIS A 1 360 ? 9.71600 47.87500 80.14400 1.000 39.66883 360 HIS A C 1
ATOM 2709 O O . HIS A 1 360 ? 8.61200 48.35800 80.41300 1.000 42.46431 360 HIS A O 1
ATOM 2716 N N . SER A 1 361 ? 10.58300 48.48300 79.33000 1.000 36.73317 361 SER A N 1
ATOM 2717 C CA . SER A 1 361 ? 10.32100 49.82300 78.81300 1.000 45.87376 361 SER A CA 1
ATOM 2718 C C . SER A 1 361 ? 9.27700 49.82700 77.70100 1.000 50.69054 361 SER A C 1
ATOM 2719 O O . SER A 1 361 ? 8.56300 50.82300 77.53300 1.000 51.38282 361 SER A O 1
ATOM 2722 N N . ARG A 1 362 ? 9.17500 48.74100 76.93400 1.000 48.87055 362 ARG A N 1
ATOM 2723 C CA . ARG A 1 362 ? 8.16000 48.63600 75.89400 1.000 50.83348 362 ARG A CA 1
ATOM 2724 C C . ARG A 1 362 ? 6.79300 48.27300 76.45900 1.000 48.67744 362 ARG A C 1
ATOM 2725 O O . ARG A 1 362 ? 5.79400 48.35300 75.73800 1.000 51.43396 362 ARG A O 1
ATOM 2733 N N . VAL A 1 363 ? 6.73300 47.88300 77.71900 1.000 48.65585 363 VAL A N 1
ATOM 2734 C CA . VAL A 1 363 ? 5.47300 47.60300 78.39500 1.000 50.18729 363 VAL A CA 1
ATOM 2735 C C . VAL A 1 363 ? 4.78100 48.92000 78.73500 1.000 54.25872 363 VAL A C 1
ATOM 2736 O O . VAL A 1 363 ? 5.42500 49.96400 78.89700 1.000 53.06656 363 VAL A O 1
ATOM 2740 N N . SER A 1 364 ? 3.44100 48.87800 78.81900 1.000 43.37198 364 SER A N 1
ATOM 2741 C CA . SER A 1 364 ? 2.63200 50.03200 79.17100 1.000 45.04519 364 SER A CA 1
ATOM 2742 C C . SER A 1 364 ? 2.74000 50.33400 80.66600 1.000 50.71349 364 SER A C 1
ATOM 2743 O O . SER A 1 364 ? 2.97300 49.42900 81.47700 1.000 44.92562 364 SER A O 1
ATOM 2746 N N . PRO A 1 365 ? 2.57400 51.60300 81.05500 1.000 42.86233 365 PRO A N 1
ATOM 2747 C CA . PRO A 1 365 ? 2.59600 51.92700 82.49200 1.000 44.30292 365 PRO A CA 1
ATOM 2748 C C . PRO A 1 365 ? 1.54600 51.17400 83.29200 1.000 44.03814 365 PRO A C 1
ATOM 2749 O O . PRO A 1 365 ? 1.82400 50.72600 84.41300 1.000 40.63689 365 PRO A O 1
ATOM 2753 N N . GLU A 1 366 ? 0.34400 51.00400 82.73700 1.000 46.10374 366 GLU A N 1
ATOM 2754 C CA . GLU A 1 366 ? -0.70500 50.27600 83.44600 1.000 46.20396 366 GLU A CA 1
ATOM 2755 C C . GLU A 1 366 ? -0.35200 48.79900 83.59100 1.000 44.26339 366 GLU A C 1
ATOM 2756 O O . GLU A 1 366 ? -0.59500 48.19500 84.64500 1.000 41.67155 366 GLU A O 1
ATOM 2762 N N . ALA A 1 367 ? 0.21600 48.19800 82.54200 1.000 43.61059 367 ALA A N 1
ATOM 2763 C CA . ALA A 1 367 ? 0.66700 46.81400 82.64900 1.000 42.80708 367 ALA A CA 1
ATOM 2764 C C . ALA A 1 367 ? 1.77600 46.68100 83.68200 1.000 41.98451 367 ALA A C 1
ATOM 2765 O O . ALA A 1 367 ? 1.77800 45.73800 84.48400 1.000 39.15820 367 ALA A O 1
ATOM 2767 N N . ARG A 1 368 ? 2.72400 47.62400 83.68800 1.000 42.46766 368 ARG A N 1
ATOM 2768 C CA . ARG A 1 368 ? 3.74800 47.62700 84.72900 1.000 39.85013 368 ARG A CA 1
ATOM 2769 C C . ARG A 1 368 ? 3.12300 47.83800 86.10400 1.000 39.87955 368 ARG A C 1
ATOM 2770 O O . ARG A 1 368 ? 3.51300 47.18400 87.08000 1.000 39.06648 368 ARG A O 1
ATOM 2778 N N . ALA A 1 369 ? 2.13800 48.73800 86.19300 1.000 41.14052 369 ALA A N 1
ATOM 2779 C CA . ALA A 1 369 ? 1.43900 48.95900 87.45600 1.000 41.58253 369 ALA A CA 1
ATOM 2780 C C . ALA A 1 369 ? 0.69100 47.70900 87.90800 1.000 42.81002 369 ALA A C 1
ATOM 2781 O O . ALA A 1 369 ? 0.68700 47.37700 89.10000 1.000 40.72402 369 ALA A O 1
ATOM 2783 N N . ALA A 1 370 ? 0.03900 47.01100 86.97400 1.000 41.74937 370 ALA A N 1
ATOM 2784 C CA . ALA A 1 370 ? -0.63700 45.76400 87.32400 1.000 44.61063 370 ALA A CA 1
ATOM 2785 C C . ALA A 1 370 ? 0.36100 44.72700 87.82700 1.000 47.04335 370 ALA A C 1
ATOM 2786 O O . ALA A 1 370 ? 0.15100 44.10000 88.87400 1.000 38.86698 370 ALA A O 1
ATOM 2788 N N . ALA A 1 371 ? 1.46500 44.54500 87.09400 1.000 43.33447 371 ALA A N 1
ATOM 2789 C CA . ALA A 1 371 ? 2.50700 43.62700 87.54200 1.000 39.84460 371 ALA A CA 1
ATOM 2790 C C . ALA A 1 371 ? 3.12400 44.10300 88.84900 1.000 40.16542 371 ALA A C 1
ATOM 2791 O O . ALA A 1 371 ? 3.41100 43.29700 89.74100 1.000 35.83486 371 ALA A O 1
ATOM 2793 N N . GLY A 1 372 ? 3.31100 45.41000 88.99100 1.000 42.61557 372 GLY A N 1
ATOM 2794 C CA . GLY A 1 372 ? 3.96200 45.96600 90.15400 1.000 35.24116 372 GLY A CA 1
ATOM 2795 C C . GLY A 1 372 ? 5.40100 46.37300 89.93900 1.000 33.62679 372 GLY A C 1
ATOM 2796 O O . GLY A 1 372 ? 6.15500 46.44000 90.91500 1.000 36.09939 372 GLY A O 1
ATOM 2797 N N . VAL A 1 373 ? 5.80300 46.63700 88.69900 1.000 29.49672 373 VAL A N 1
ATOM 2798 C CA . VAL A 1 373 ? 7.17300 47.03000 88.37400 1.000 35.11432 373 VAL A CA 1
ATOM 2799 C C . VAL A 1 373 ? 7.17500 48.55400 88.30400 1.000 33.20417 373 VAL A C 1
ATOM 2800 O O . VAL A 1 373 ? 6.92100 49.15800 87.25900 1.000 34.78799 373 VAL A O 1
ATOM 2804 N N . GLY A 1 374 ? 7.46300 49.18900 89.44300 1.000 35.52274 374 GLY A N 1
ATOM 2805 C CA . GLY A 1 374 ? 7.41300 50.63200 89.53000 1.000 32.52437 374 GLY A CA 1
ATOM 2806 C C . GLY A 1 374 ? 8.63300 51.31200 88.94000 1.000 31.58507 374 GLY A C 1
ATOM 2807 O O . GLY A 1 374 ? 9.61600 50.68100 88.55200 1.000 27.37044 374 GLY A O 1
ATOM 2808 N N . ASP A 1 375 ? 8.55500 52.64300 88.87700 1.000 32.94447 375 ASP A N 1
ATOM 2809 C CA . ASP A 1 375 ? 9.65100 53.43800 88.34400 1.000 26.72366 375 ASP A CA 1
ATOM 2810 C C . ASP A 1 375 ? 10.80600 53.57700 89.32400 1.000 29.37791 375 ASP A C 1
ATOM 2811 O O . ASP A 1 375 ? 11.89700 53.99100 88.92000 1.000 29.64968 375 ASP A O 1
ATOM 2816 N N . GLY A 1 376 ? 10.59200 53.25500 90.59500 1.000 27.47768 376 GLY A N 1
ATOM 2817 C CA . GLY A 1 376 ? 11.66400 53.29800 91.56600 1.000 31.88878 376 GLY A CA 1
ATOM 2818 C C . GLY A 1 376 ? 12.23200 51.92200 91.83900 1.000 28.83305 376 GLY A C 1
ATOM 2819 O O . GLY A 1 376 ? 12.90000 51.71200 92.85400 1.000 30.13550 376 GLY A O 1
ATOM 2820 N N . LEU A 1 377 ? 11.97400 50.97600 90.94000 1.000 26.59900 377 LEU A N 1
ATOM 2821 C CA . LEU A 1 377 ? 12.38300 49.58900 91.13100 1.000 29.67434 377 LEU A CA 1
ATOM 2822 C C . LEU A 1 377 ? 13.76400 49.34100 90.53600 1.000 25.53449 377 LEU A C 1
ATOM 2823 O O . LEU A 1 377 ? 14.00700 49.64200 89.36500 1.000 24.82769 377 LEU A O 1
ATOM 2828 N N . LEU A 1 378 ? 14.65400 48.77100 91.34200 1.000 26.17968 378 LEU A N 1
ATOM 2829 C CA . LEU A 1 378 ? 15.95200 48.29300 90.89100 1.000 23.73323 378 LEU A CA 1
ATOM 2830 C C . LEU A 1 378 ? 16.05100 46.79400 91.14400 1.000 29.13722 378 LEU A C 1
ATOM 2831 O O . LEU A 1 378 ? 15.62900 46.30300 92.19700 1.000 23.14849 378 LEU A O 1
ATOM 2836 N N . ARG A 1 379 ? 16.59800 46.06600 90.17600 1.000 26.93420 379 ARG A N 1
ATOM 2837 C CA . ARG A 1 379 ? 16.82300 44.63500 90.31200 1.000 23.71098 379 ARG A CA 1
ATOM 2838 C C . ARG A 1 379 ? 18.31300 44.37000 90.44500 1.000 26.08177 379 ARG A C 1
ATOM 2839 O O . ARG A 1 379 ? 19.11000 44.86900 89.64400 1.000 27.34454 379 ARG A O 1
ATOM 2847 N N . ILE A 1 380 ? 18.68500 43.58500 91.44800 1.000 20.90889 380 ILE A N 1
ATOM 2848 C CA . ILE A 1 380 ? 20.07500 43.22200 91.68200 1.000 20.57583 380 ILE A CA 1
ATOM 2849 C C . ILE A 1 380 ? 20.20000 41.71300 91.57700 1.000 21.11795 380 ILE A C 1
ATOM 2850 O O . ILE A 1 380 ? 19.47100 40.97600 92.25000 1.000 20.37124 380 ILE A O 1
ATOM 2855 N N . SER A 1 381 ? 21.10600 41.26000 90.71500 1.000 21.98320 381 SER A N 1
ATOM 2856 C CA . SER A 1 381 ? 21.56200 39.87600 90.71700 1.000 19.18827 381 SER A CA 1
ATOM 2857 C C . SER A 1 381 ? 22.80000 39.82900 91.60100 1.000 16.86202 381 SER A C 1
ATOM 2858 O O . SER A 1 381 ? 23.85700 40.34800 91.22900 1.000 21.27643 381 SER A O 1
ATOM 2861 N N . VAL A 1 382 ? 22.66000 39.24300 92.78300 1.000 18.43365 382 VAL A N 1
ATOM 2862 C CA . VAL A 1 382 ? 23.70400 39.31500 93.79700 1.000 19.38312 382 VAL A CA 1
ATOM 2863 C C . VAL A 1 382 ? 24.79600 38.31400 93.44100 1.000 17.59272 382 VAL A C 1
ATOM 2864 O O . VAL A 1 382 ? 24.53400 37.11500 93.30200 1.000 15.23624 382 VAL A O 1
ATOM 2868 N N . GLY A 1 383 ? 26.01900 38.80800 93.28800 1.000 19.25343 383 GLY A N 1
ATOM 2869 C CA . GLY A 1 383 ? 27.14700 37.98900 92.90100 1.000 15.69142 383 GLY A CA 1
ATOM 2870 C C . GLY A 1 383 ? 27.88200 37.39800 94.08700 1.000 18.58105 383 GLY A C 1
ATOM 2871 O O . GLY A 1 383 ? 27.33900 37.23600 95.18200 1.000 19.80416 383 GLY A O 1
ATOM 2872 N N . LEU A 1 384 ? 29.15000 37.07400 93.85300 1.000 19.86230 384 LEU A N 1
ATOM 2873 C CA . LEU A 1 384 ? 29.96000 36.31800 94.79200 1.000 17.62342 384 LEU A CA 1
ATOM 2874 C C . LEU A 1 384 ? 31.03200 37.16500 95.44900 1.000 17.86922 384 LEU A C 1
ATOM 2875 O O . LEU A 1 384 ? 31.87400 36.62600 96.17400 1.000 20.95355 384 LEU A O 1
ATOM 2880 N N . GLU A 1 385 ? 31.04500 38.46700 95.19800 1.000 16.30012 385 GLU A N 1
ATOM 2881 C CA . GLU A 1 385 ? 32.03600 39.29300 95.85800 1.000 19.64042 385 GLU A CA 1
ATOM 2882 C C . GLU A 1 385 ? 31.65500 39.46900 97.32700 1.000 21.82789 385 GLU A C 1
ATOM 2883 O O . GLU A 1 385 ? 30.58400 39.04400 97.77700 1.000 19.34065 385 GLU A O 1
ATOM 2889 N N . HIS A 1 386 ? 32.56600 40.05300 98.09800 1.000 21.85447 386 HIS A N 1
ATOM 2890 C CA . HIS A 1 386 ? 32.32000 40.17300 99.52700 1.000 21.82910 386 HIS A CA 1
ATOM 2891 C C . HIS A 1 386 ? 31.16100 41.12600 99.77100 1.000 26.77421 386 HIS A C 1
ATOM 2892 O O . HIS A 1 386 ? 31.13400 42.24000 99.23400 1.000 25.65497 386 HIS A O 1
ATOM 2899 N N . ALA A 1 387 ? 30.20700 40.68000 100.59400 1.000 22.55356 387 ALA A N 1
ATOM 2900 C CA . ALA A 1 387 ? 29.02100 41.48100 100.87300 1.000 27.03619 387 ALA A CA 1
ATOM 2901 C C . ALA A 1 387 ? 29.38400 42.85500 101.42200 1.000 28.59842 387 ALA A C 1
ATOM 2902 O O . ALA A 1 387 ? 28.71600 43.84500 101.10200 1.000 25.84098 387 ALA A O 1
ATOM 2904 N N . ASP A 1 388 ? 30.44700 42.94500 102.22500 1.000 28.90146 388 ASP A N 1
ATOM 2905 C CA . ASP A 1 388 ? 30.87300 44.24500 102.73200 1.000 27.26814 388 ASP A CA 1
ATOM 2906 C C . ASP A 1 388 ? 31.17800 45.19700 101.58600 1.000 27.92462 388 ASP A C 1
ATOM 2907 O O . ASP A 1 388 ? 30.74600 46.35400 101.59500 1.000 26.94565 388 ASP A O 1
ATOM 2912 N N . ASP A 1 389 ? 31.91300 44.72000 100.57800 1.000 28.11482 389 ASP A N 1
ATOM 2913 C CA . ASP A 1 389 ? 32.20800 45.56600 99.42500 1.000 26.32774 389 ASP A CA 1
ATOM 2914 C C . ASP A 1 389 ? 30.93600 45.92500 98.67000 1.000 26.59079 389 ASP A C 1
ATOM 2915 O O . ASP A 1 389 ? 30.77000 47.06500 98.22300 1.000 26.24226 389 ASP A O 1
ATOM 2920 N N . LEU A 1 390 ? 30.02600 44.96300 98.51100 1.000 22.35647 390 LEU A N 1
ATOM 2921 C CA . LEU A 1 390 ? 28.75000 45.26800 97.87900 1.000 22.85037 390 LEU A CA 1
ATOM 2922 C C . LEU A 1 390 ? 27.95500 46.27500 98.70300 1.000 27.27330 390 LEU A C 1
ATOM 2923 O O . LEU A 1 390 ? 27.35600 47.20600 98.14900 1.000 26.94173 390 LEU A O 1
ATOM 2928 N N A ARG A 1 391 ? 27.93300 46.10300 100.02900 0.520 26.33396 391 ARG A N 1
ATOM 2929 N N B ARG A 1 391 ? 27.94500 46.10500 100.02700 0.480 26.34431 391 ARG A N 1
ATOM 2930 C CA A ARG A 1 391 ? 27.20300 47.03000 100.89100 0.520 26.21670 391 ARG A CA 1
ATOM 2931 C CA B ARG A 1 391 ? 27.20500 47.01100 100.89900 0.480 26.23355 391 ARG A CA 1
ATOM 2932 C C A ARG A 1 391 ? 27.76200 48.44200 100.77200 0.520 27.47591 391 ARG A C 1
ATOM 2933 C C B ARG A 1 391 ? 27.75900 48.43200 100.82300 0.480 27.46921 391 ARG A C 1
ATOM 2934 O O A ARG A 1 391 ? 27.01200 49.40900 100.59700 0.520 26.82018 391 ARG A O 1
ATOM 2935 O O B ARG A 1 391 ? 26.99600 49.39900 100.71700 0.480 26.87642 391 ARG A O 1
ATOM 2950 N N . GLU A 1 392 ? 29.08700 48.57500 100.84400 1.000 26.37335 392 GLU A N 1
ATOM 2951 C CA . GLU A 1 392 ? 29.69500 49.89900 100.79300 1.000 27.02995 392 GLU A CA 1
ATOM 2952 C C . GLU A 1 392 ? 29.45700 50.57900 99.45300 1.000 28.19401 392 GLU A C 1
ATOM 2953 O O . GLU A 1 392 ? 29.30600 51.80600 99.40100 1.000 29.87427 392 GLU A O 1
ATOM 2959 N N . ASP A 1 393 ? 29.43500 49.81100 98.36200 1.000 27.77801 393 ASP A N 1
ATOM 2960 C CA . ASP A 1 393 ? 29.13500 50.40400 97.06400 1.000 26.50708 393 ASP A CA 1
ATOM 2961 C C . ASP A 1 393 ? 27.69700 50.89800 97.00900 1.000 28.35614 393 ASP A C 1
ATOM 2962 O O . ASP A 1 393 ? 27.42700 51.98300 96.48100 1.000 29.51924 393 ASP A O 1
ATOM 2967 N N . MET A 1 394 ? 26.75900 50.11400 97.54700 1.000 23.22626 394 MET A N 1
ATOM 2968 C CA . MET A 1 394 ? 25.36700 50.54700 97.56700 1.000 30.29321 394 MET A CA 1
ATOM 2969 C C . MET A 1 394 ? 25.17200 51.77200 98.45400 1.000 30.93891 394 MET A C 1
ATOM 2970 O O . MET A 1 394 ? 24.29000 52.59500 98.18500 1.000 29.15776 394 MET A O 1
ATOM 2975 N N . GLU A 1 395 ? 25.98800 51.91600 99.50200 1.000 27.13090 395 GLU A N 1
ATOM 2976 C CA . GLU A 1 395 ? 25.95000 53.13000 100.30900 1.000 29.34126 395 GLU A CA 1
ATOM 2977 C C . GLU A 1 395 ? 26.37700 54.35500 99.50300 1.000 32.58597 395 GLU A C 1
ATOM 2978 O O . GLU A 1 395 ? 25.92700 55.47100 99.78900 1.000 34.80645 395 GLU A O 1
ATOM 2984 N N . ARG A 1 396 ? 27.24000 54.17500 98.49800 1.000 31.55869 396 ARG A N 1
ATOM 2985 C CA . ARG A 1 396 ? 27.51700 55.27300 97.57600 1.000 32.78094 396 ARG A CA 1
ATOM 2986 C C . ARG A 1 396 ? 26.25700 55.67500 96.82100 1.000 31.88536 396 ARG A C 1
ATOM 2987 O O . ARG A 1 396 ? 26.00000 56.86600 96.61400 1.000 39.39868 396 ARG A O 1
ATOM 2995 N N . GLY A 1 397 ? 25.45900 54.69400 96.40100 1.000 29.28730 397 GLY A N 1
ATOM 2996 C CA . GLY A 1 397 ? 24.21300 55.01100 95.72500 1.000 33.66183 397 GLY A CA 1
ATOM 2997 C C . GLY A 1 397 ? 23.24000 55.76100 96.61300 1.000 31.28383 397 GLY A C 1
ATOM 2998 O O . GLY A 1 397 ? 22.55700 56.68300 96.16300 1.000 33.70605 397 GLY A O 1
ATOM 2999 N N . PHE A 1 398 ? 23.15300 55.36700 97.88500 1.000 30.89188 398 PHE A N 1
ATOM 3000 C CA . PHE A 1 398 ? 22.26300 56.05900 98.81200 1.000 36.04316 398 PHE A CA 1
ATOM 3001 C C . PHE A 1 398 ? 22.76700 57.45700 99.14000 1.000 35.24606 398 PHE A C 1
ATOM 3002 O O . PHE A 1 398 ? 21.96200 58.37600 99.32500 1.000 36.45383 398 PHE A O 1
ATOM 3010 N N . ALA A 1 399 ? 24.08700 57.63800 99.21800 1.000 36.36199 399 ALA A N 1
ATOM 3011 C CA . ALA A 1 399 ? 24.63300 58.96900 99.44900 1.000 34.29421 399 ALA A CA 1
ATOM 3012 C C . ALA A 1 399 ? 24.27000 59.92000 98.31800 1.000 35.61505 399 ALA A C 1
ATOM 3013 O O . ALA A 1 399 ? 24.13000 61.12600 98.54200 1.000 37.70778 399 ALA A O 1
ATOM 3015 N N . ALA A 1 400 ? 24.10100 59.39500 97.10300 1.000 34.29675 400 ALA A N 1
ATOM 3016 C CA . ALA A 1 400 ? 23.75900 60.21900 95.95400 1.000 34.00925 400 ALA A CA 1
ATOM 3017 C C . ALA A 1 400 ? 22.34300 60.77200 96.02000 1.000 38.24770 400 ALA A C 1
ATOM 3018 O O . ALA A 1 400 ? 22.01300 61.67200 95.24100 1.000 40.48010 400 ALA A O 1
ATOM 3020 N N . LEU A 1 401 ? 21.50200 60.25000 96.90900 1.000 43.12559 401 LEU A N 1
ATOM 3021 C CA . LEU A 1 401 ? 20.14200 60.74800 97.07300 1.000 40.72409 401 LEU A CA 1
ATOM 3022 C C . LEU A 1 401 ? 20.06100 61.94300 98.01300 1.000 45.17447 401 LEU A C 1
ATOM 3023 O O . LEU A 1 401 ? 18.97600 62.51400 98.17100 1.000 53.55449 401 LEU A O 1
ATOM 3028 N N . VAL A 1 402 ? 21.17000 62.33200 98.63300 1.000 44.15522 402 VAL A N 1
ATOM 3029 C CA . VAL A 1 402 ? 21.18100 63.44100 99.57400 1.000 48.38771 402 VAL A CA 1
ATOM 3030 C C . VAL A 1 402 ? 21.66600 64.71000 98.88200 1.000 52.82138 402 VAL A C 1
ATOM 3031 O O . VAL A 1 402 ? 21.94800 64.70800 97.68100 1.000 56.38546 402 VAL A O 1
ATOM 3035 N N . ASP B 1 9 ? 35.65600 54.79500 50.79500 1.000 62.64013 9 ASP B N 1
ATOM 3036 C CA . ASP B 1 9 ? 35.51200 54.89400 49.34600 1.000 62.05873 9 ASP B CA 1
ATOM 3037 C C . ASP B 1 9 ? 36.39400 53.87000 48.63000 1.000 58.99800 9 ASP B C 1
ATOM 3038 O O . ASP B 1 9 ? 35.93800 53.15800 47.73200 1.000 54.38596 9 ASP B O 1
ATOM 3043 N N . TRP B 1 10 ? 37.66000 53.80600 49.05000 1.000 58.62620 10 TRP B N 1
ATOM 3044 C CA . TRP B 1 10 ? 38.63100 52.92800 48.40200 1.000 54.16397 10 TRP B CA 1
ATOM 3045 C C . TRP B 1 10 ? 38.24000 51.46100 48.53500 1.000 47.28259 10 TRP B C 1
ATOM 3046 O O . TRP B 1 10 ? 38.47100 50.66500 47.61600 1.000 43.35065 10 TRP B O 1
ATOM 3057 N N . ALA B 1 11 ? 37.65000 51.08500 49.67300 1.000 45.91863 11 ALA B N 1
ATOM 3058 C CA . ALA B 1 11 ? 37.36900 49.68100 49.94900 1.000 45.16171 11 ALA B CA 1
ATOM 3059 C C . ALA B 1 11 ? 36.34400 49.08200 48.99500 1.000 44.98103 11 ALA B C 1
ATOM 3060 O O . ALA B 1 11 ? 36.23700 47.85400 48.91600 1.000 45.39353 11 ALA B O 1
ATOM 3062 N N . ASP B 1 12 ? 35.59500 49.91300 48.26900 1.000 48.58560 12 ASP B N 1
ATOM 3063 C CA . ASP B 1 12 ? 34.56600 49.39600 47.37300 1.000 49.52115 12 ASP B CA 1
ATOM 3064 C C . ASP B 1 12 ? 35.15600 48.57400 46.23300 1.000 48.33479 12 ASP B C 1
ATOM 3065 O O . ASP B 1 12 ? 34.51600 47.62700 45.76100 1.000 51.02906 12 ASP B O 1
ATOM 3070 N N . ARG B 1 13 ? 36.36300 48.90700 45.78100 1.000 41.52091 13 ARG B N 1
ATOM 3071 C CA . ARG B 1 13 ? 36.95700 48.24200 44.63100 1.000 40.37060 13 ARG B CA 1
ATOM 3072 C C . ARG B 1 13 ? 37.80500 47.03200 45.01400 1.000 35.62482 13 ARG B C 1
ATOM 3073 O O . ARG B 1 13 ? 38.44600 46.44000 44.13900 1.000 34.11500 13 ARG B O 1
ATOM 3081 N N . LEU B 1 14 ? 37.81600 46.64800 46.28800 1.000 34.72445 14 LEU B N 1
ATOM 3082 C CA . LEU B 1 14 ? 38.61300 45.50900 46.72200 1.000 30.98198 14 LEU B CA 1
ATOM 3083 C C . LEU B 1 14 ? 38.07500 44.21100 46.13000 1.000 26.89476 14 LEU B C 1
ATOM 3084 O O . LEU B 1 14 ? 36.86300 44.00100 46.05200 1.000 28.58967 14 LEU B O 1
ATOM 3089 N N . ARG B 1 15 ? 38.99000 43.34100 45.71200 1.000 25.41137 15 ARG B N 1
ATOM 3090 C CA . ARG B 1 15 ? 38.64700 42.04300 45.15000 1.000 25.20920 15 ARG B CA 1
ATOM 3091 C C . ARG B 1 15 ? 38.22000 41.07200 46.25000 1.000 24.12565 15 ARG B C 1
ATOM 3092 O O . ARG B 1 15 ? 38.57700 41.24900 47.41700 1.000 22.22521 15 ARG B O 1
ATOM 3100 N N . PRO B 1 16 ? 37.47100 40.01900 45.89600 1.000 24.30851 16 PRO B N 1
ATOM 3101 C CA . PRO B 1 16 ? 36.9760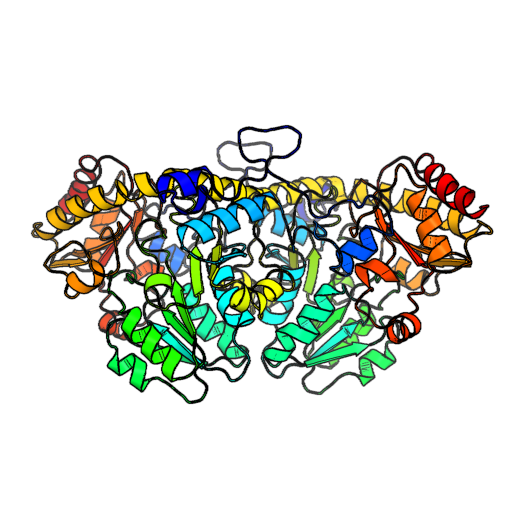0 39.09000 46.93000 1.000 25.76206 16 PRO B CA 1
ATOM 3102 C C . PRO B 1 16 ? 38.05600 38.50600 47.83000 1.000 23.07196 16 PRO B C 1
ATOM 3103 O O . PRO B 1 16 ? 37.82400 38.39700 49.04000 1.000 23.65665 16 PRO B O 1
ATOM 3107 N N . GLU B 1 17 ? 39.22800 38.14900 47.29000 1.000 19.55810 17 GLU B N 1
ATOM 3108 C CA . GLU B 1 17 ? 40.29500 37.60400 48.12900 1.000 20.59918 17 GLU B CA 1
ATOM 3109 C C . GLU B 1 17 ? 40.66400 38.57400 49.24300 1.000 22.61175 17 GLU B C 1
ATOM 3110 O O . GLU B 1 17 ? 40.86300 38.16700 50.39500 1.000 20.15156 17 GLU B O 1
ATOM 3116 N N . THR B 1 18 ? 40.77400 39.86000 48.91000 1.000 22.64470 18 THR B N 1
ATOM 3117 C CA . THR B 1 18 ? 41.10900 40.87100 49.90700 1.000 20.90637 18 THR B CA 1
ATOM 3118 C C . THR B 1 18 ? 39.96900 41.07000 50.89600 1.000 21.80757 18 THR B C 1
ATOM 3119 O O . THR B 1 18 ? 40.20300 41.21500 52.10400 1.000 21.90785 18 THR B O 1
ATOM 3123 N N . ILE B 1 19 ? 38.72900 41.06400 50.40100 1.000 19.06066 19 ILE B N 1
ATOM 3124 C CA . ILE B 1 19 ? 37.56400 41.24300 51.26400 1.000 22.49663 19 ILE B CA 1
ATOM 3125 C C . ILE B 1 19 ? 37.49900 40.13800 52.31200 1.000 21.23642 19 ILE B C 1
ATOM 3126 O O . ILE B 1 19 ? 37.22800 40.39300 53.49400 1.000 20.85929 19 ILE B O 1
ATOM 3131 N N . ALA B 1 20 ? 37.74800 38.89500 51.89600 1.000 15.63454 20 ALA B N 1
ATOM 3132 C CA . ALA B 1 20 ? 37.64900 37.76200 52.80700 1.000 19.09717 20 ALA B CA 1
ATOM 3133 C C . ALA B 1 20 ? 38.66700 37.83600 53.93300 1.000 21.06445 20 ALA B C 1
ATOM 3134 O O . ALA B 1 20 ? 38.49100 37.17100 54.95800 1.000 16.24116 20 ALA B O 1
ATOM 3136 N N . ILE B 1 21 ? 39.72700 38.62200 53.76500 1.000 19.92073 21 ILE B N 1
ATOM 3137 C CA . ILE B 1 21 ? 40.78600 38.71400 54.76100 1.000 20.70782 21 ILE B CA 1
ATOM 3138 C C . ILE B 1 21 ? 40.66000 39.97100 55.62100 1.000 19.60284 21 ILE B C 1
ATOM 3139 O O . ILE B 1 21 ? 41.15300 39.98000 56.76100 1.000 21.33813 21 ILE B O 1
ATOM 3144 N N . ARG B 1 22 ? 39.95600 41.00000 55.14100 1.000 17.91921 22 ARG B N 1
ATOM 3145 C CA . ARG B 1 22 ? 39.93600 42.30300 55.78500 1.000 22.21646 22 ARG B CA 1
ATOM 3146 C C . ARG B 1 22 ? 38.55100 42.81100 56.16200 1.000 20.63319 22 ARG B C 1
ATOM 3147 O O . ARG B 1 22 ? 38.46000 43.69900 57.01600 1.000 24.05953 22 ARG B O 1
ATOM 3155 N N . ALA B 1 23 ? 37.48400 42.30300 55.55400 1.000 17.78880 23 ALA B N 1
ATOM 3156 C CA . ALA B 1 23 ? 36.15700 42.83100 55.84000 1.000 17.92059 23 ALA B CA 1
ATOM 3157 C C . ALA B 1 23 ? 35.71100 42.45600 57.24800 1.000 19.20646 23 ALA B C 1
ATOM 3158 O O . ALA B 1 23 ? 36.12200 41.43200 57.80400 1.000 21.59883 23 ALA B O 1
ATOM 3160 N N . GLY B 1 24 ? 34.87100 43.31400 57.83100 1.000 18.74694 24 GLY B N 1
ATOM 3161 C CA . GLY B 1 24 ? 34.26300 43.07500 59.12400 1.000 20.23369 24 GLY B CA 1
ATOM 3162 C C . GLY B 1 24 ? 35.13400 43.35300 60.33100 1.000 18.96871 24 GLY B C 1
ATOM 3163 O O . GLY B 1 24 ? 34.69800 43.09400 61.45800 1.000 20.08851 24 GLY B O 1
ATOM 3164 N N . ILE B 1 25 ? 36.33800 43.87700 60.14700 1.000 20.44350 25 ILE B N 1
ATOM 3165 C CA . ILE B 1 25 ? 37.25500 44.05900 61.26600 1.000 19.14700 25 ILE B CA 1
ATOM 3166 C C . ILE B 1 25 ? 36.95100 45.38000 61.95900 1.000 22.55566 25 ILE B C 1
ATOM 3167 O O . ILE B 1 25 ? 36.82200 46.42500 61.31000 1.000 23.72957 25 ILE B O 1
ATOM 3172 N N . HIS B 1 26 ? 36.80100 45.32600 63.28400 1.000 23.44921 26 HIS B N 1
ATOM 3173 C CA . HIS B 1 26 ? 36.63000 46.51300 64.12700 1.000 25.54693 26 HIS B CA 1
ATOM 3174 C C . HIS B 1 26 ? 37.54200 46.31600 65.33600 1.000 28.22897 26 HIS B C 1
ATOM 3175 O O . HIS B 1 26 ? 37.10300 45.81700 66.37800 1.000 25.11839 26 HIS B O 1
ATOM 3182 N N . ARG B 1 27 ? 38.80200 46.72400 65.19400 1.000 28.91343 27 ARG B N 1
ATOM 3183 C CA . ARG B 1 27 ? 39.78500 46.47800 66.24100 1.000 26.11016 27 ARG B CA 1
ATOM 3184 C C . ARG B 1 27 ? 39.43300 47.25100 67.50400 1.000 26.41957 27 ARG B C 1
ATOM 3185 O O . ARG B 1 27 ? 38.91100 48.36800 67.44900 1.000 25.41693 27 ARG B O 1
ATOM 3193 N N . THR B 1 28 ? 39.70800 46.63600 68.64800 1.000 25.05551 28 THR B N 1
ATOM 3194 C CA . THR B 1 28 ? 39.56100 47.31400 69.92300 1.000 24.26794 28 THR B CA 1
ATOM 3195 C C . THR B 1 28 ? 40.73800 48.25900 70.12800 1.000 26.38926 28 THR B C 1
ATOM 3196 O O . THR B 1 28 ? 41.67400 48.31500 69.32200 1.000 25.47598 28 THR B O 1
ATOM 3200 N N . GLN B 1 29 ? 40.71100 48.99700 71.23700 1.000 23.04498 29 GLN B N 1
ATOM 3201 C CA . GLN B 1 29 ? 41.82400 49.87900 71.55500 1.000 28.52666 29 GLN B CA 1
ATOM 3202 C C . GLN B 1 29 ? 43.10200 49.11000 71.87700 1.000 26.84718 29 GLN B C 1
ATOM 3203 O O . GLN B 1 29 ? 44.17000 49.72900 71.94700 1.000 27.28341 29 GLN B O 1
ATOM 3209 N N . GLU B 1 30 ? 43.02500 47.78900 72.07200 1.000 24.25887 30 GLU B N 1
ATOM 3210 C CA . GLU B 1 30 ? 44.23200 46.98300 72.23000 1.000 25.05744 30 GLU B CA 1
ATOM 3211 C C . GLU B 1 30 ? 45.00900 46.83300 70.92600 1.000 24.76535 30 GLU B C 1
ATOM 3212 O O . GLU B 1 30 ? 46.15100 46.35800 70.95900 1.000 21.44675 30 GLU B O 1
ATOM 3218 N N . GLN B 1 31 ? 44.41300 47.21400 69.79400 1.000 21.04270 31 GLN B N 1
ATOM 3219 C CA . GLN B 1 31 ? 45.06800 47.17900 68.48600 1.000 23.47788 31 GLN B CA 1
ATOM 3220 C C . GLN B 1 31 ? 45.49200 45.76400 68.09800 1.000 23.60680 31 GLN B C 1
ATOM 3221 O O . GLN B 1 31 ? 46.50000 45.57400 67.41200 1.000 22.72912 31 GLN B O 1
ATOM 3227 N N . GLU B 1 32 ? 44.72500 44.76400 68.53500 1.000 21.99753 32 GLU B N 1
ATOM 3228 C CA . GLU B 1 32 ? 45.02600 43.37900 68.19500 1.000 23.16087 32 GLU B CA 1
ATOM 3229 C C . GLU B 1 32 ? 45.05600 43.19800 66.68300 1.000 22.50772 32 GLU B C 1
ATOM 3230 O O . GLU B 1 32 ? 44.15400 43.65100 65.97200 1.000 20.90077 32 GLU B O 1
ATOM 3236 N N . HIS B 1 33 ? 46.11800 42.56000 66.18600 1.000 24.28322 33 HIS B N 1
ATOM 3237 C CA . HIS B 1 33 ? 46.21000 42.31100 64.75200 1.000 22.42615 33 HIS B CA 1
ATOM 3238 C C . HIS B 1 33 ? 45.15000 41.31700 64.29600 1.000 24.66352 33 HIS B C 1
ATOM 3239 O O . HIS B 1 33 ? 44.54400 41.49400 63.23300 1.000 28.20315 33 HIS B O 1
ATOM 3246 N N . SER B 1 34 ? 44.91100 40.27200 65.08500 1.000 20.88789 34 SER B N 1
ATOM 3247 C CA . SER B 1 34 ? 43.97600 39.21600 64.72400 1.000 23.21620 34 SER B CA 1
ATOM 3248 C C . SER B 1 34 ? 42.66800 39.37400 65.49400 1.000 20.87254 34 SER B C 1
ATOM 3249 O O . SER B 1 34 ? 42.63600 39.91800 66.59900 1.000 22.19721 34 SER B O 1
ATOM 3252 N N . GLU B 1 35 ? 41.58700 38.88000 64.89600 1.000 21.10278 35 GLU B N 1
ATOM 3253 C CA . GLU B 1 35 ? 40.25000 39.10300 65.43000 1.000 19.35615 35 GLU B CA 1
ATOM 3254 C C . GLU B 1 35 ? 40.08400 38.44500 66.79700 1.000 20.45528 35 GLU B C 1
ATOM 3255 O O . GLU B 1 35 ? 40.49400 37.30300 67.01500 1.000 19.70369 35 GLU B O 1
ATOM 3261 N N . ALA B 1 36 ? 39.47100 39.17400 67.72000 1.000 19.75524 36 ALA B N 1
ATOM 3262 C CA . ALA B 1 36 ? 39.31700 38.70900 69.09000 1.000 20.74127 36 ALA B CA 1
ATOM 3263 C C . ALA B 1 36 ? 38.05600 37.86300 69.24600 1.000 16.88165 36 ALA B C 1
ATOM 3264 O O . ALA B 1 36 ? 37.11900 37.93900 68.45100 1.000 17.96870 36 ALA B O 1
ATOM 3266 N N . ILE B 1 37 ? 38.03900 37.05700 70.30100 1.000 17.19286 37 ILE B N 1
ATOM 3267 C CA . ILE B 1 37 ? 36.86700 36.27800 70.67400 1.000 17.05627 37 ILE B CA 1
ATOM 3268 C C . ILE B 1 37 ? 36.20000 36.96700 71.85500 1.000 17.90606 37 ILE B C 1
ATOM 3269 O O . ILE B 1 37 ? 36.85900 37.28300 72.85300 1.000 16.26042 37 ILE B O 1
ATOM 3274 N N . PHE B 1 38 ? 34.90300 37.22100 71.73700 1.000 16.53798 38 PHE B N 1
ATOM 3275 C CA . PHE B 1 38 ? 34.16800 37.83400 72.83200 1.000 15.98768 38 PHE B CA 1
ATOM 3276 C C . PHE B 1 38 ? 33.19900 36.81800 73.41800 1.000 19.40671 38 PHE B C 1
ATOM 3277 O O . PHE B 1 38 ? 32.02300 36.78600 73.03700 1.000 19.63756 38 PHE B O 1
ATOM 3285 N N . PRO B 1 39 ? 33.65500 35.96100 74.33000 1.000 19.23025 39 PRO B N 1
ATOM 3286 C CA . PRO B 1 39 ? 32.71700 35.11100 75.06300 1.000 18.82815 39 PRO B CA 1
ATOM 3287 C C . PRO B 1 39 ? 32.09100 35.89700 76.20300 1.000 19.48221 39 PRO B C 1
ATOM 3288 O O . PRO B 1 39 ? 32.58000 35.89200 77.33500 1.000 19.92314 39 PRO B O 1
ATOM 3292 N N . THR B 1 40 ? 31.03200 36.63000 75.89500 1.000 20.38929 40 THR B N 1
ATOM 3293 C CA . THR B 1 40 ? 30.31300 37.39500 76.90000 1.000 23.59052 40 THR B CA 1
ATOM 3294 C C . THR B 1 40 ? 28.83800 37.33200 76.54100 1.000 24.47431 40 THR B C 1
ATOM 3295 O O . THR B 1 40 ? 28.49100 37.30000 75.35900 1.000 24.17365 40 THR B O 1
ATOM 3299 N N . SER B 1 41 ? 27.97300 37.27400 77.55000 1.000 20.73599 41 SER B N 1
ATOM 3300 C CA A SER B 1 41 ? 26.54700 37.24300 77.26700 0.868 23.79112 41 SER B CA 1
ATOM 3301 C CA B SER B 1 41 ? 26.53600 37.23600 77.31800 0.132 23.80590 41 SER B CA 1
ATOM 3302 C C . SER B 1 41 ? 25.87300 38.60500 77.37700 1.000 25.69190 41 SER B C 1
ATOM 3303 O O . SER B 1 41 ? 24.78000 38.77100 76.82900 1.000 30.00360 41 SER B O 1
ATOM 3308 N N . SER B 1 42 ? 26.49100 39.58100 78.04300 1.000 21.32822 42 SER B N 1
ATOM 3309 C CA . SER B 1 42 ? 25.89700 40.90700 78.17800 1.000 26.46679 42 SER B CA 1
ATOM 3310 C C . SER B 1 42 ? 26.99100 41.96500 78.09600 1.000 25.12131 42 SER B C 1
ATOM 3311 O O . SER B 1 42 ? 28.17500 41.66000 77.92200 1.000 23.25343 42 SER B O 1
ATOM 3314 N N . PHE B 1 43 ? 26.57900 43.22700 78.22100 1.000 26.86468 43 PHE B N 1
ATOM 3315 C CA . PHE B 1 43 ? 27.48100 44.36000 78.07800 1.000 26.94519 43 PHE B CA 1
ATOM 3316 C C . PHE B 1 43 ? 27.16000 45.41100 79.13400 1.000 27.65397 43 PHE B C 1
ATOM 3317 O O . PHE B 1 43 ? 26.00800 45.56400 79.55500 1.000 30.97722 43 PHE B O 1
ATOM 3325 N N . VAL B 1 44 ? 28.19000 46.13600 79.56100 1.000 27.02310 44 VAL B N 1
ATOM 3326 C CA . VAL B 1 44 ? 28.09000 47.06900 80.67800 1.000 26.97883 44 VAL B CA 1
ATOM 3327 C C . VAL B 1 44 ? 27.86600 48.47100 80.13400 1.000 31.00549 44 VAL B C 1
ATOM 3328 O O . VAL B 1 44 ? 28.54800 48.89900 79.19300 1.000 33.81836 44 VAL B O 1
ATOM 3332 N N . PHE B 1 45 ? 26.91000 49.18300 80.72600 1.000 28.93813 45 PHE B N 1
ATOM 3333 C CA . PHE B 1 45 ? 26.60900 50.56400 80.38200 1.000 30.62525 45 PHE B CA 1
ATOM 3334 C C . PHE B 1 45 ? 27.28200 51.50800 81.37100 1.000 31.53540 45 PHE B C 1
ATOM 3335 O O . PHE B 1 45 ? 27.47100 51.17400 82.54300 1.000 34.05289 45 PHE B O 1
ATOM 3343 N N . ASP B 1 46 ? 27.65200 52.69400 80.87900 1.000 34.22579 46 ASP B N 1
ATOM 3344 C CA . ASP B 1 46 ? 28.35100 53.66600 81.71900 1.000 34.59067 46 ASP B CA 1
ATOM 3345 C C . ASP B 1 46 ? 27.41300 54.33900 82.71300 1.000 32.31146 46 ASP B C 1
ATOM 3346 O O . ASP B 1 46 ? 27.85400 54.77900 83.78200 1.000 32.03828 46 ASP B O 1
ATOM 3351 N N . SER B 1 47 ? 26.12500 54.43000 82.38300 1.000 33.31365 47 SER B N 1
ATOM 3352 C CA . SER B 1 47 ? 25.16900 55.14500 83.21400 1.000 30.79259 47 SER B CA 1
ATOM 3353 C C . SER B 1 47 ? 23.78100 54.56800 82.99900 1.000 28.87390 47 SER B C 1
ATOM 3354 O O . SER B 1 47 ? 23.52700 53.85000 82.02700 1.000 27.49801 47 SER B O 1
ATOM 3357 N N . ALA B 1 48 ? 22.87600 54.90500 83.92200 1.000 29.88864 48 ALA B N 1
ATOM 3358 C CA . ALA B 1 48 ? 21.47700 54.53200 83.74800 1.000 29.54782 48 ALA B CA 1
ATOM 3359 C C . ALA B 1 48 ? 20.91700 55.10300 82.45500 1.000 26.17300 48 ALA B C 1
ATOM 3360 O O . ALA B 1 48 ? 20.15400 54.42900 81.75300 1.000 28.32621 48 ALA B O 1
ATOM 3362 N N . GLU B 1 49 ? 21.28700 56.34800 82.12600 1.000 29.57082 49 GLU B N 1
ATOM 3363 C CA A GLU B 1 49 ? 20.76700 56.99000 80.92100 0.499 31.07487 49 GLU B CA 1
ATOM 3364 C CA B GLU B 1 49 ? 20.75100 56.98000 80.92400 0.501 31.10873 49 GLU B CA 1
ATOM 3365 C C . GLU B 1 49 ? 21.18700 56.23800 79.66500 1.000 35.10392 49 GLU B C 1
ATOM 3366 O O . GLU B 1 49 ? 20.37000 56.00700 78.76500 1.000 35.83785 49 GLU B O 1
ATOM 3377 N N . GLU B 1 50 ? 22.46300 55.84200 79.58600 1.000 27.66048 50 GLU B N 1
ATOM 3378 C CA . GLU B 1 50 ? 22.92300 55.11700 78.40400 1.000 32.27046 50 GLU B CA 1
ATOM 3379 C C . GLU B 1 50 ? 22.20900 53.77700 78.27200 1.000 36.31574 50 GLU B C 1
ATOM 3380 O O . GLU B 1 50 ? 21.91900 53.32400 77.15700 1.000 37.43463 50 GLU B O 1
ATOM 3386 N N . ALA B 1 51 ? 21.91600 53.12800 79.40300 1.000 35.27523 51 ALA B N 1
ATOM 3387 C CA . ALA B 1 51 ? 21.18500 51.86700 79.36800 1.000 29.53658 51 ALA B CA 1
ATOM 3388 C C . ALA B 1 51 ? 19.78400 52.05700 78.80200 1.000 35.79964 51 ALA B C 1
ATOM 3389 O O . ALA B 1 51 ? 19.31900 51.25100 77.98500 1.000 36.92039 51 ALA B O 1
ATOM 3391 N N . ALA B 1 52 ? 19.08800 53.11000 79.23600 1.000 33.81739 52 ALA B N 1
ATOM 3392 C CA . ALA B 1 52 ? 17.75800 53.38300 78.70400 1.000 36.24945 52 ALA B CA 1
ATOM 3393 C C . ALA B 1 52 ? 17.81900 53.73300 77.22200 1.000 37.29996 52 ALA B C 1
ATOM 3394 O O . ALA B 1 52 ? 17.00000 53.25100 76.42900 1.000 33.71774 52 ALA B O 1
ATOM 3396 N N . ASP B 1 53 ? 18.79100 54.56400 76.83100 1.000 33.17445 53 ASP B N 1
ATOM 3397 C CA . ASP B 1 53 ? 18.91000 54.95400 75.43000 1.000 38.94411 53 ASP B CA 1
ATOM 3398 C C . ASP B 1 53 ? 19.20900 53.75300 74.54900 1.000 41.33681 53 ASP B C 1
ATOM 3399 O O . ASP B 1 53 ? 18.65000 53.62100 73.45400 1.000 44.46133 53 ASP B O 1
ATOM 3404 N N . ARG B 1 54 ? 20.09100 52.86500 75.00500 1.000 41.41043 54 ARG B N 1
ATOM 3405 C CA . ARG B 1 54 ? 20.44300 51.71200 74.18700 1.000 44.45251 54 ARG B CA 1
ATOM 3406 C C . ARG B 1 54 ? 19.26200 50.75700 74.03900 1.000 43.38176 54 ARG B C 1
ATOM 3407 O O . ARG B 1 54 ? 19.03900 50.20200 72.95600 1.000 43.86292 54 ARG B O 1
ATOM 3415 N N . PHE B 1 55 ? 18.48400 50.56200 75.10800 1.000 41.62316 55 PHE B N 1
ATOM 3416 C CA . PHE B 1 55 ? 17.30300 49.70800 75.01000 1.000 41.04002 55 PHE B CA 1
ATOM 3417 C C . PHE B 1 55 ? 16.22000 50.32900 74.13600 1.000 46.53952 55 PHE B C 1
ATOM 3418 O O . PHE B 1 55 ? 15.48600 49.60400 73.45500 1.000 48.47802 55 PHE B O 1
ATOM 3426 N N . ALA B 1 56 ? 16.09600 51.65500 74.14600 1.000 45.70317 56 ALA B N 1
ATOM 3427 C CA . ALA B 1 56 ? 15.13200 52.31800 73.28000 1.000 46.34334 56 ALA B CA 1
ATOM 3428 C C . ALA B 1 56 ? 15.61300 52.43800 71.83700 1.000 48.96023 56 ALA B C 1
ATOM 3429 O O . ALA B 1 56 ? 14.80000 52.74100 70.95700 1.000 52.02439 56 ALA B O 1
ATOM 3431 N N . GLY B 1 57 ? 16.89700 52.19400 71.57100 1.000 50.62323 57 GLY B N 1
ATOM 3432 C CA . GLY B 1 57 ? 17.43400 52.32500 70.22900 1.000 48.99033 57 GLY B CA 1
ATOM 3433 C C . GLY B 1 57 ? 17.85600 53.72400 69.83800 1.000 52.07457 57 GLY B C 1
ATOM 3434 O O . GLY B 1 57 ? 18.04500 53.98400 68.64400 1.000 52.45372 57 GLY B O 1
ATOM 3435 N N . ARG B 1 58 ? 18.00000 54.63400 70.80800 1.000 53.11455 58 ARG B N 1
ATOM 3436 C CA . ARG B 1 58 ? 18.41100 56.00500 70.51000 1.000 50.81665 58 ARG B CA 1
ATOM 3437 C C . ARG B 1 58 ? 19.88600 56.08800 70.14200 1.000 56.92744 58 ARG B C 1
ATOM 3438 O O . ARG B 1 58 ? 20.28500 56.98200 69.38600 1.000 59.79023 58 ARG B O 1
ATOM 3446 N N . VAL B 1 59 ? 20.70400 55.18400 70.67300 1.000 56.25476 59 VAL B N 1
ATOM 3447 C CA . VAL B 1 59 ? 22.14300 55.18900 70.42500 1.000 61.73687 59 VAL B CA 1
ATOM 3448 C C . VAL B 1 59 ? 22.56900 53.80300 69.95100 1.000 57.84138 59 VAL B C 1
ATOM 3449 O O . VAL B 1 59 ? 21.90800 52.80500 70.27300 1.000 51.07927 59 VAL B O 1
ATOM 3453 N N . PRO B 1 60 ? 23.64400 53.69500 69.17600 1.000 61.72948 60 PRO B N 1
ATOM 3454 C CA . PRO B 1 60 ? 24.17700 52.37600 68.82900 1.000 62.07136 60 PRO B CA 1
ATOM 3455 C C . PRO B 1 60 ? 25.03100 51.80400 69.95000 1.000 60.94392 60 PRO B C 1
ATOM 3456 O O . PRO B 1 60 ? 25.68100 52.53200 70.70600 1.000 61.59763 60 PRO B O 1
ATOM 3460 N N . GLY B 1 61 ? 25.02300 50.48200 70.05000 1.000 58.68816 61 GLY B N 1
ATOM 3461 C CA . GLY B 1 61 ? 25.83800 49.80500 71.03900 1.000 52.39275 61 GLY B CA 1
ATOM 3462 C C . GLY B 1 61 ? 25.35400 48.39700 71.29300 1.000 47.56808 61 GLY B C 1
ATOM 3463 O O . GLY B 1 61 ? 24.31900 47.96100 70.78900 1.000 47.72928 61 GLY B O 1
ATOM 3464 N N . ASN B 1 62 ? 26.12900 47.68800 72.11100 1.000 39.24241 62 ASN B N 1
ATOM 3465 C CA . ASN B 1 62 ? 25.86700 46.29200 72.43000 1.000 40.90221 62 ASN B CA 1
ATOM 3466 C C . ASN B 1 62 ? 24.94800 46.18200 73.64500 1.000 42.30477 62 ASN B C 1
ATOM 3467 O O . ASN B 1 62 ? 25.07000 46.95000 74.60400 1.000 39.00019 62 ASN B O 1
ATOM 3472 N N . ILE B 1 63 ? 24.02200 45.22000 73.59600 1.000 39.42846 63 ILE B N 1
ATOM 3473 C CA . ILE B 1 63 ? 23.04400 45.01600 74.66400 1.000 38.80350 63 ILE B CA 1
ATOM 3474 C C . ILE B 1 63 ? 23.17100 43.60900 75.23300 1.000 37.35622 63 ILE B C 1
ATOM 3475 O O . ILE B 1 63 ? 23.41600 43.42500 76.43300 1.000 30.75235 63 ILE B O 1
ATOM 3480 N N . TYR B 1 64 ? 22.98500 42.60900 74.37300 1.000 35.78184 64 TYR B N 1
ATOM 3481 C CA . TYR B 1 64 ? 23.00800 41.21000 74.76900 1.000 39.80461 64 TYR B CA 1
ATOM 3482 C C . TYR B 1 64 ? 23.56400 40.39300 73.60800 1.000 38.64107 64 TYR B C 1
ATOM 3483 O O . TYR B 1 64 ? 23.33800 40.71700 72.43900 1.000 39.48919 64 TYR B O 1
ATOM 3492 N N . ALA B 1 65 ? 24.30200 39.33100 73.94500 1.000 39.63118 65 ALA B N 1
ATOM 3493 C CA . ALA B 1 65 ? 25.03200 38.56400 72.93900 1.000 40.01564 65 ALA B CA 1
ATOM 3494 C C . ALA B 1 65 ? 24.12300 37.81900 71.97000 1.000 40.42255 65 ALA B C 1
ATOM 3495 O O . ALA B 1 65 ? 24.57400 37.45700 70.87700 1.000 43.37434 65 ALA B O 1
ATOM 3497 N N . ARG B 1 66 ? 22.86300 37.57400 72.33700 1.000 41.32434 66 ARG B N 1
ATOM 3498 C CA . ARG B 1 66 ? 21.96000 36.84300 71.45600 1.000 43.75303 66 ARG B CA 1
ATOM 3499 C C . ARG B 1 66 ? 21.57400 37.64000 70.21300 1.000 43.72979 66 ARG B C 1
ATOM 3500 O O . ARG B 1 66 ? 21.02700 37.05600 69.27200 1.000 38.01574 66 ARG B O 1
ATOM 3508 N N . PHE B 1 67 ? 21.84100 38.95000 70.18000 1.000 48.81772 67 PHE B N 1
ATOM 3509 C CA . PHE B 1 67 ? 21.62100 39.73800 68.97300 1.000 48.50604 67 PHE B CA 1
ATOM 3510 C C . PHE B 1 67 ? 22.75800 40.68800 68.60900 1.000 42.37589 67 PHE B C 1
ATOM 3511 O O . PHE B 1 67 ? 22.75200 41.20600 67.48600 1.000 43.59950 67 PHE B O 1
ATOM 3519 N N . THR B 1 68 ? 23.73300 40.91900 69.49100 1.000 38.85465 68 THR B N 1
ATOM 3520 C CA . THR B 1 68 ? 24.91700 41.71700 69.16000 1.000 37.50080 68 THR B CA 1
ATOM 3521 C C . THR B 1 68 ? 26.12500 41.11700 69.86300 1.000 34.35301 68 THR B C 1
ATOM 3522 O O . THR B 1 68 ? 26.26500 41.24800 71.08300 1.000 39.63356 68 THR B O 1
ATOM 3526 N N . ASN B 1 69 ? 27.00100 40.47100 69.10000 1.000 27.02668 69 ASN B N 1
ATOM 3527 C CA . ASN B 1 69 ? 28.27700 40.00000 69.61200 1.000 23.50605 69 ASN B CA 1
ATOM 3528 C C . ASN B 1 69 ? 29.34600 40.39400 68.60100 1.000 20.55070 69 ASN B C 1
ATOM 3529 O O . ASN B 1 69 ? 29.20400 40.08200 67.40600 1.000 17.05246 69 ASN B O 1
ATOM 3534 N N . PRO B 1 70 ? 30.41600 41.07700 69.03100 1.000 21.96231 70 PRO B N 1
ATOM 3535 C CA . PRO B 1 70 ? 31.40100 41.59100 68.06000 1.000 19.96281 70 PRO B CA 1
ATOM 3536 C C . PRO B 1 70 ? 32.04100 40.51500 67.19800 1.000 20.79604 70 PRO B C 1
ATOM 3537 O O . PRO B 1 70 ? 32.29500 40.75700 66.01100 1.000 18.91726 70 PRO B O 1
ATOM 3541 N N . THR B 1 71 ? 32.32700 39.33600 67.76200 1.000 19.48384 71 THR B N 1
ATOM 3542 C CA . THR B 1 71 ? 32.93900 38.27500 66.96800 1.000 16.08640 71 THR B CA 1
ATOM 3543 C C . THR B 1 71 ? 31.97400 37.76500 65.90600 1.000 18.74045 71 THR B C 1
ATOM 3544 O O . THR B 1 71 ? 32.36500 37.56200 64.75000 1.000 12.56108 71 THR B O 1
ATOM 3548 N N . VAL B 1 72 ? 30.70500 37.56600 66.28100 1.000 16.54331 72 VAL B N 1
ATOM 3549 C CA . VAL B 1 72 ? 29.69100 37.13500 65.31900 1.000 16.76734 72 VAL B CA 1
ATOM 3550 C C . VAL B 1 72 ? 29.49500 38.19800 64.24700 1.000 16.55296 72 VAL B C 1
ATOM 3551 O O . VAL B 1 72 ? 29.32800 37.88600 63.06200 1.000 14.08106 72 VAL B O 1
ATOM 3555 N N . ARG B 1 73 ? 29.51900 39.47100 64.65100 1.000 17.55210 73 ARG B N 1
ATOM 3556 C CA . ARG B 1 73 ? 29.31800 40.57100 63.71300 1.000 16.67113 73 ARG B CA 1
ATOM 3557 C C . ARG B 1 73 ? 30.39400 40.58400 62.63600 1.000 19.87752 73 ARG B C 1
ATOM 3558 O O . ARG B 1 73 ? 30.11100 40.87800 61.46700 1.000 20.88235 73 ARG B O 1
ATOM 3566 N N . THR B 1 74 ? 31.63800 40.27900 63.00900 1.000 16.53849 74 THR B N 1
ATOM 3567 C CA . THR B 1 74 ? 32.70600 40.22100 62.01500 1.000 18.03788 74 THR B CA 1
ATOM 3568 C C . THR B 1 74 ? 32.44100 39.12000 60.99300 1.000 18.50133 74 THR B C 1
ATOM 3569 O O . THR B 1 74 ? 32.63000 39.32100 59.78800 1.000 19.04924 74 THR B O 1
ATOM 3573 N N . PHE B 1 75 ? 31.98700 37.95300 61.45400 1.000 16.23590 75 PHE B N 1
ATOM 3574 C CA . PHE B 1 75 ? 31.65600 36.87200 60.53000 1.000 15.38326 75 PHE B CA 1
ATOM 3575 C C . PHE B 1 75 ? 30.53100 37.27900 59.58400 1.000 15.29105 75 PHE B C 1
ATOM 3576 O O . PHE B 1 75 ? 30.63700 37.09900 58.36400 1.000 15.92057 75 PHE B O 1
ATOM 3584 N N . GLU B 1 76 ? 29.45600 37.85900 60.12700 1.000 15.56663 76 GLU B N 1
ATOM 3585 C CA . GLU B 1 76 ? 28.30900 38.24000 59.30200 1.000 15.50631 76 GLU B CA 1
ATOM 3586 C C . GLU B 1 76 ? 28.69900 39.25900 58.23800 1.000 18.48425 76 GLU B C 1
ATOM 3587 O O . GLU B 1 76 ? 28.39800 39.08400 57.05000 1.000 18.08859 76 GLU B O 1
ATOM 3593 N N . GLU B 1 77 ? 29.37500 40.33500 58.64700 1.000 15.77812 77 GLU B N 1
ATOM 3594 C CA . GLU B 1 77 ? 29.75900 41.37000 57.69400 1.000 19.89658 77 GLU B CA 1
ATOM 3595 C C . GLU B 1 77 ? 30.71300 40.82000 56.64000 1.000 16.44534 77 GLU B C 1
ATOM 3596 O O . GLU B 1 77 ? 30.60700 41.16200 55.45800 1.000 19.62486 77 GLU B O 1
ATOM 3602 N N . ARG B 1 78 ? 31.64600 39.96100 57.05000 1.000 15.46188 78 ARG B N 1
ATOM 3603 C CA . ARG B 1 78 ? 32.59100 39.38400 56.10000 1.000 17.92747 78 ARG B CA 1
ATOM 3604 C C . ARG B 1 78 ? 31.88200 38.48700 55.09100 1.000 17.29919 78 ARG B C 1
ATOM 3605 O O . ARG B 1 78 ? 32.11600 38.59200 53.87900 1.000 16.89671 78 ARG B O 1
ATOM 3613 N N . LEU B 1 79 ? 31.00400 37.60100 55.57100 1.000 16.84874 79 LEU B N 1
ATOM 3614 C CA . LEU B 1 79 ? 30.28100 36.71700 54.66300 1.000 14.90604 79 LEU B CA 1
ATOM 3615 C C . LEU B 1 79 ? 29.34700 37.51000 53.75700 1.000 17.09877 79 LEU B C 1
ATOM 3616 O O . LEU B 1 79 ? 29.29900 37.26800 52.54600 1.000 15.55116 79 LEU B O 1
ATOM 3621 N N . ALA B 1 80 ? 28.62700 38.48500 54.32300 1.000 18.13513 80 ALA B N 1
ATOM 3622 C CA . ALA B 1 80 ? 27.76600 39.34700 53.51800 1.000 18.39665 80 ALA B CA 1
ATOM 3623 C C . ALA B 1 80 ? 28.54700 39.99400 52.38600 1.000 18.86737 80 ALA B C 1
ATOM 3624 O O . ALA B 1 80 ? 28.11400 39.98100 51.22700 1.000 15.08732 80 ALA B O 1
ATOM 3626 N N . ALA B 1 81 ? 29.71800 40.55000 52.70300 1.000 20.55540 81 ALA B N 1
ATOM 3627 C CA . ALA B 1 81 ? 30.52300 41.20300 51.67900 1.000 19.59119 81 ALA B CA 1
ATOM 3628 C C . ALA B 1 81 ? 30.95800 40.22000 50.60400 1.000 16.83010 81 ALA B C 1
ATOM 3629 O O . ALA B 1 81 ? 31.12500 40.60600 49.44400 1.000 23.16225 81 ALA B O 1
ATOM 3631 N N . LEU B 1 82 ? 31.14500 38.94900 50.96200 1.000 18.53165 82 LEU B N 1
ATOM 3632 C CA . LEU B 1 82 ? 31.52100 37.96400 49.95500 1.000 18.56711 82 LEU B CA 1
ATOM 3633 C C . LEU B 1 82 ? 30.34400 37.55900 49.08100 1.000 15.41059 82 LEU B C 1
ATOM 3634 O O . LEU B 1 82 ? 30.54800 37.10800 47.94900 1.000 20.86257 82 LEU B O 1
ATOM 3639 N N . GLU B 1 83 ? 29.12200 37.68700 49.58300 1.000 14.59395 83 GLU B N 1
ATOM 3640 C CA . GLU B 1 83 ? 27.93300 37.42100 48.78700 1.000 18.64897 83 GLU B CA 1
ATOM 3641 C C . GLU B 1 83 ? 27.41700 38.66000 48.06700 1.000 19.07757 83 GLU B C 1
ATOM 3642 O O . GLU B 1 83 ? 26.47500 38.55200 47.27600 1.000 23.75911 83 GLU B O 1
ATOM 3648 N N . GLY B 1 84 ? 28.01300 39.82800 48.30600 1.000 20.43619 84 GLY B N 1
ATOM 3649 C CA . GLY B 1 84 ? 27.47600 41.04700 47.73700 1.000 18.73767 84 GLY B CA 1
ATOM 3650 C C . GLY B 1 84 ? 26.17200 41.47700 48.35800 1.000 19.17105 84 GLY B C 1
ATOM 3651 O O . GLY B 1 84 ? 25.43300 42.26300 47.75700 1.000 24.21201 84 GLY B O 1
ATOM 3652 N N . ALA B 1 85 ? 25.87000 40.97600 49.55000 1.000 19.24697 85 ALA B N 1
ATOM 3653 C CA . ALA B 1 85 ? 24.64000 41.28100 50.25700 1.000 15.82184 85 ALA B CA 1
ATOM 3654 C C . ALA B 1 85 ? 24.82900 42.49100 51.15900 1.000 21.80257 85 ALA B C 1
ATOM 3655 O O . ALA B 1 85 ? 25.94300 42.80300 51.58900 1.000 21.55160 85 ALA B O 1
ATOM 3657 N N . GLU B 1 86 ? 23.72100 43.17800 51.44200 1.000 20.63324 86 GLU B N 1
ATOM 3658 C CA . GLU B 1 86 ? 23.78200 44.30200 52.36900 1.000 19.01501 86 GLU B CA 1
ATOM 3659 C C . GLU B 1 86 ? 23.93900 43.82300 53.80200 1.000 23.37570 86 GLU B C 1
ATOM 3660 O O . GLU B 1 86 ? 24.61900 44.46800 54.60900 1.000 24.83248 86 GLU B O 1
ATOM 3666 N N . ALA B 1 87 ? 23.31000 42.70000 54.13900 1.000 21.96684 87 ALA B N 1
ATOM 3667 C CA . ALA B 1 87 ? 23.20900 42.26300 55.52000 1.000 21.62525 87 ALA B CA 1
ATOM 3668 C C . ALA B 1 87 ? 23.32000 40.74800 55.59600 1.000 21.55614 87 ALA B C 1
ATOM 3669 O O . ALA B 1 87 ? 23.06700 40.02800 54.62800 1.000 18.07107 87 ALA B O 1
ATOM 3671 N N . CYS B 1 88 ? 23.70500 40.27800 56.77800 1.000 22.34752 88 CYS B N 1
ATOM 3672 C CA . CYS B 1 88 ? 23.76300 38.85900 57.07500 1.000 18.29680 88 CYS B CA 1
ATOM 3673 C C . CYS B 1 88 ? 23.49100 38.67800 58.55900 1.000 18.30928 88 CYS B C 1
ATOM 3674 O O . CYS B 1 88 ? 23.87900 39.52600 59.36900 1.000 19.50361 88 CYS B O 1
ATOM 3677 N N . VAL B 1 89 ? 22.80800 37.59300 58.91300 1.000 16.43206 89 VAL B N 1
ATOM 3678 C CA . VAL B 1 89 ? 22.60000 37.23400 60.31300 1.000 19.27176 89 VAL B CA 1
ATOM 3679 C C . VAL B 1 89 ? 22.99500 35.77600 60.50100 1.000 16.59906 89 VAL B C 1
ATOM 3680 O O . VAL B 1 89 ? 22.59600 34.90900 59.71500 1.000 16.87337 89 VAL B O 1
ATOM 3684 N N . ALA B 1 90 ? 23.80500 35.51600 61.51700 1.000 13.30421 90 ALA B N 1
ATOM 3685 C CA . ALA B 1 90 ? 24.37900 34.20100 61.73100 1.000 15.14338 90 ALA B CA 1
ATOM 3686 C C . ALA B 1 90 ? 23.46800 33.36000 62.61000 1.000 17.11176 90 ALA B C 1
ATOM 3687 O O . ALA B 1 90 ? 22.71200 33.88100 63.43400 1.000 15.12784 90 ALA B O 1
ATOM 3689 N N . THR B 1 91 ? 23.56400 32.04300 62.43400 1.000 16.32770 91 THR B N 1
ATOM 3690 C CA . THR B 1 91 ? 22.73000 31.08000 63.13400 1.000 16.98237 91 THR B CA 1
ATOM 3691 C C . THR B 1 91 ? 23.58800 29.93700 63.65900 1.000 15.28712 91 THR B C 1
ATOM 3692 O O . THR B 1 91 ? 24.73500 29.74700 63.24600 1.000 17.82595 91 THR B O 1
ATOM 3696 N N . ALA B 1 92 ? 23.00100 29.15900 64.56900 1.000 15.16362 92 ALA B N 1
ATOM 3697 C CA . ALA B 1 92 ? 23.72800 28.07600 65.21900 1.000 16.31029 92 ALA B CA 1
ATOM 3698 C C . ALA B 1 92 ? 24.14400 26.98200 64.25000 1.000 14.88186 92 ALA B C 1
ATOM 3699 O O . ALA B 1 92 ? 25.09900 26.25300 64.53600 1.000 14.41142 92 ALA B O 1
ATOM 3701 N N . SER B 1 93 ? 23.44600 26.84400 63.12500 1.000 12.68139 93 SER B N 1
ATOM 3702 C CA . SER B 1 93 ? 23.72800 25.80600 62.14500 1.000 13.55949 93 SER B CA 1
ATOM 3703 C C . SER B 1 93 ? 23.06600 26.20200 60.83400 1.000 14.11822 93 SER B C 1
ATOM 3704 O O . SER B 1 93 ? 22.26300 27.13800 60.77800 1.000 15.07541 93 SER B O 1
ATOM 3707 N N . GLY B 1 94 ? 23.42400 25.47800 59.77200 1.000 13.34043 94 GLY B N 1
ATOM 3708 C CA . GLY B 1 94 ? 22.77000 25.69500 58.49200 1.000 15.46812 94 GLY B CA 1
ATOM 3709 C C . GLY B 1 94 ? 21.27800 25.42300 58.55900 1.000 16.67096 94 GLY B C 1
ATOM 3710 O O . GLY B 1 94 ? 20.47400 26.16900 57.99200 1.000 15.25415 94 GLY B O 1
ATOM 3711 N N . MET B 1 95 ? 20.88800 24.35600 59.26200 1.000 13.43661 95 MET B N 1
ATOM 3712 C CA . MET B 1 95 ? 19.46900 24.09000 59.47000 1.000 15.87057 95 MET B CA 1
ATOM 3713 C C . MET B 1 95 ? 18.79900 25.23500 60.21400 1.000 14.48274 95 MET B C 1
ATOM 3714 O O . MET B 1 95 ? 17.67300 25.62000 59.88700 1.000 16.25622 95 MET B O 1
ATOM 3719 N N . ALA B 1 96 ? 19.47100 25.79200 61.22200 1.000 12.79458 96 ALA B N 1
ATOM 3720 C CA . ALA B 1 96 ? 18.89600 26.94400 61.90200 1.000 15.47452 96 ALA B CA 1
ATOM 3721 C C . ALA B 1 96 ? 18.79900 28.14500 60.96900 1.000 15.57894 96 ALA B C 1
ATOM 3722 O O . ALA B 1 96 ? 17.93100 29.00300 61.15700 1.000 15.79431 96 ALA B O 1
ATOM 3724 N N . ALA B 1 97 ? 19.67500 28.22800 59.96300 1.000 15.96782 97 ALA B N 1
ATOM 3725 C CA . ALA B 1 97 ? 19.52500 29.27000 58.95300 1.000 15.35253 97 ALA B CA 1
ATOM 3726 C C . ALA B 1 97 ? 18.29200 29.02100 58.09000 1.000 15.09596 97 ALA B C 1
ATOM 3727 O O . ALA B 1 97 ? 17.57700 29.96500 57.73400 1.000 14.54181 97 ALA B O 1
ATOM 3729 N N . CYS B 1 98 ? 18.03200 27.76000 57.73300 1.000 13.66958 98 CYS B N 1
ATOM 3730 C CA . CYS B 1 98 ? 16.79000 27.43100 57.04100 1.000 14.47913 98 CYS B CA 1
ATOM 3731 C C . CYS B 1 98 ? 15.58600 27.74700 57.91500 1.000 18.78004 98 CYS B C 1
ATOM 3732 O O . CYS B 1 98 ? 14.61200 28.35800 57.45600 1.000 15.45013 98 CYS B O 1
ATOM 3735 N N . LEU B 1 99 ? 15.64800 27.35900 59.19300 1.000 13.36842 99 LEU B N 1
ATOM 3736 C CA . LEU B 1 99 ? 14.57400 27.69800 60.11900 1.000 14.70813 99 LEU B CA 1
ATOM 3737 C C . LEU B 1 99 ? 14.33600 29.20300 60.14800 1.000 17.84022 99 LEU B C 1
ATOM 3738 O O . LEU B 1 99 ? 13.18900 29.66200 60.10700 1.000 16.58987 99 LEU B O 1
ATOM 3743 N N . THR B 1 100 ? 15.41800 29.98800 60.18100 1.000 20.37750 100 THR B N 1
ATOM 3744 C CA . THR B 1 100 ? 15.29800 31.44200 60.25200 1.000 19.69146 100 THR B CA 1
ATOM 3745 C C . THR B 1 100 ? 14.64900 32.01900 58.99500 1.000 18.54140 100 THR B C 1
ATOM 3746 O O . THR B 1 100 ? 13.76600 32.88100 59.08400 1.000 15.39225 100 THR B O 1
ATOM 3750 N N . ALA B 1 101 ? 15.06700 31.55800 57.81500 1.000 18.33845 101 ALA B N 1
ATOM 3751 C CA . ALA B 1 101 ? 14.47300 32.07200 56.58600 1.000 18.27730 101 ALA B CA 1
ATOM 3752 C C . ALA B 1 101 ? 12.98600 31.74900 56.51600 1.000 20.69014 101 ALA B C 1
ATOM 3753 O O . ALA B 1 101 ? 12.17800 32.60100 56.13400 1.000 20.66811 101 ALA B O 1
ATOM 3755 N N . PHE B 1 102 ? 12.60600 30.52200 56.88300 1.000 18.76856 102 PHE B N 1
ATOM 3756 C CA . PHE B 1 102 ? 11.20600 30.11600 56.80800 1.000 16.79886 102 PHE B CA 1
ATOM 3757 C C . PHE B 1 102 ? 10.36200 30.85600 57.83600 1.000 18.79128 102 PHE B C 1
ATOM 3758 O O . PHE B 1 102 ? 9.35500 31.48200 57.49800 1.000 20.61859 102 PHE B O 1
ATOM 3766 N N . MET B 1 103 ? 10.74700 30.77600 59.11000 1.000 14.91578 103 MET B N 1
ATOM 3767 C CA . MET B 1 103 ? 9.91300 31.36500 60.14700 1.000 20.57309 103 MET B CA 1
ATOM 3768 C C . MET B 1 103 ? 10.03200 32.88000 60.18600 1.000 20.26769 103 MET B C 1
ATOM 3769 O O . MET B 1 103 ? 9.10000 33.56000 60.63300 1.000 18.30152 103 MET B O 1
ATOM 3774 N N . GLY B 1 104 ? 11.16000 33.43000 59.73600 1.000 16.38461 104 GLY B N 1
ATOM 3775 C CA . GLY B 1 104 ? 11.25800 34.87400 59.67900 1.000 20.28186 104 GLY B CA 1
ATOM 3776 C C . GLY B 1 104 ? 10.41100 35.48500 58.58900 1.000 23.34325 104 GLY B C 1
ATOM 3777 O O . GLY B 1 104 ? 10.02300 36.65100 58.69900 1.000 30.72127 104 GLY B O 1
ATOM 3778 N N . ILE B 1 105 ? 10.09100 34.71300 57.55500 1.000 19.08623 105 ILE B N 1
ATOM 3779 C CA . ILE B 1 105 ? 9.45900 35.23100 56.35400 1.000 25.53905 105 ILE B CA 1
ATOM 3780 C C . ILE B 1 105 ? 8.02500 34.73700 56.20800 1.000 26.10502 105 ILE B C 1
ATOM 3781 O O . ILE B 1 105 ? 7.15000 35.48300 55.76400 1.000 26.10019 105 ILE B O 1
ATOM 3786 N N . LEU B 1 106 ? 7.76100 33.49300 56.58500 1.000 21.00819 106 LEU B N 1
ATOM 3787 C CA . LEU B 1 106 ? 6.46100 32.90000 56.34700 1.000 22.08463 106 LEU B CA 1
ATOM 3788 C C . LEU B 1 106 ? 5.55300 33.09100 57.55600 1.000 24.92558 106 LEU B C 1
ATOM 3789 O O . LEU B 1 106 ? 5.93200 33.67200 58.57700 1.000 25.99876 106 LEU B O 1
ATOM 3794 N N . LYS B 1 107 ? 4.32800 32.59200 57.42300 1.000 26.26758 107 LYS B N 1
ATOM 3795 C CA . LYS B 1 107 ? 3.37600 32.50500 58.51800 1.000 28.10993 107 LYS B CA 1
ATOM 3796 C C . LYS B 1 107 ? 2.42800 31.35500 58.21100 1.000 26.83972 107 LYS B C 1
ATOM 3797 O O . LYS B 1 107 ? 2.45700 30.77600 57.12100 1.000 23.31802 107 LYS B O 1
ATOM 3803 N N . ALA B 1 108 ? 1.58700 31.01900 59.18800 1.000 27.55755 108 ALA B N 1
ATOM 3804 C CA . ALA B 1 108 ? 0.60200 29.96700 58.97100 1.000 26.04490 108 ALA B CA 1
ATOM 3805 C C . ALA B 1 108 ? -0.29700 30.33800 57.80100 1.000 23.85394 108 ALA B C 1
ATOM 3806 O O . ALA B 1 108 ? -0.80900 31.45900 57.72600 1.000 22.71972 108 ALA B O 1
ATOM 3808 N N . GLY B 1 109 ? -0.48500 29.39200 56.88600 1.000 26.42685 109 GLY B N 1
ATOM 3809 C CA . GLY B 1 109 ? -1.28600 29.61100 55.70200 1.000 23.99713 109 GLY B CA 1
ATOM 3810 C C . GLY B 1 109 ? -0.49200 29.87400 54.44200 1.000 27.79488 109 GLY B C 1
ATOM 3811 O O . GLY B 1 109 ? -1.08600 29.91400 53.35600 1.000 29.30720 109 GLY B O 1
ATOM 3812 N N . ASP B 1 110 ? 0.82300 30.06200 54.55300 1.000 26.21200 110 ASP B N 1
ATOM 3813 C CA . ASP B 1 110 ? 1.68200 30.24400 53.39300 1.000 26.38850 110 ASP B CA 1
ATOM 3814 C C . ASP B 1 110 ? 2.04800 28.89200 52.78800 1.000 23.39497 110 ASP B C 1
ATOM 3815 O O . ASP B 1 110 ? 1.95600 27.84700 53.43400 1.000 23.00345 110 ASP B O 1
ATOM 3820 N N . HIS B 1 111 ? 2.46500 28.92600 51.52700 1.000 21.22491 111 HIS B N 1
ATOM 3821 C CA . HIS B 1 111 ? 2.84700 27.72700 50.80100 1.000 22.86374 111 HIS B CA 1
ATOM 3822 C C . HIS B 1 111 ? 4.23900 27.90800 50.21300 1.000 25.88305 111 HIS B C 1
ATOM 3823 O O . HIS B 1 111 ? 4.61600 29.00900 49.79900 1.000 23.18984 111 HIS B O 1
ATOM 3830 N N . VAL B 1 112 ? 4.99400 26.81300 50.16800 1.000 25.00026 112 VAL B N 1
ATOM 3831 C CA . VAL B 1 112 ? 6.37500 26.81000 49.69700 1.000 22.76297 112 VAL B CA 1
ATOM 3832 C C . VAL B 1 112 ? 6.50700 25.79600 48.57200 1.000 22.92644 112 VAL B C 1
ATOM 3833 O O . VAL B 1 112 ? 6.02700 24.66400 48.69200 1.000 24.23643 112 VAL B O 1
ATOM 3837 N N . VAL B 1 113 ? 7.15600 26.20100 47.48300 1.000 21.92843 113 VAL B N 1
ATOM 3838 C CA . VAL B 1 113 ? 7.62000 25.27400 46.45800 1.000 19.89836 113 VAL B CA 1
ATOM 3839 C C . VAL B 1 113 ? 9.11800 25.09800 46.64600 1.000 23.18519 113 VAL B C 1
ATOM 3840 O O . VAL B 1 113 ? 9.86600 26.08500 46.68400 1.000 22.35575 113 VAL B O 1
ATOM 3844 N N . ALA B 1 114 ? 9.55800 23.84900 46.78200 1.000 19.90463 114 ALA B N 1
ATOM 3845 C CA . ALA B 1 114 ? 10.94800 23.54900 47.08200 1.000 19.78042 114 ALA B CA 1
ATOM 3846 C C . ALA B 1 114 ? 11.45300 22.45200 46.16100 1.000 22.14726 114 ALA B C 1
ATOM 3847 O O . ALA B 1 114 ? 10.70900 21.54500 45.78400 1.000 23.67246 114 ALA B O 1
ATOM 3849 N N . SER B 1 115 ? 12.72900 22.55100 45.79400 1.000 18.09755 115 SER B N 1
ATOM 3850 C CA . SER B 1 115 ? 13.34600 21.49700 45.00700 1.000 20.51155 115 SER B CA 1
ATOM 3851 C C . SER B 1 115 ? 13.31700 20.19400 45.79000 1.000 21.45115 115 SER B C 1
ATOM 3852 O O . SER B 1 115 ? 13.62900 20.16200 46.98300 1.000 21.24627 115 SER B O 1
ATOM 3855 N N . ARG B 1 116 ? 12.93600 19.11600 45.10400 1.000 24.71590 116 ARG B N 1
ATOM 3856 C CA . ARG B 1 116 ? 12.80000 17.81400 45.74900 1.000 25.46721 116 ARG B CA 1
ATOM 3857 C C . ARG B 1 116 ? 14.12800 17.31400 46.29700 1.000 18.80672 116 ARG B C 1
ATOM 3858 O O . ARG B 1 116 ? 14.15100 16.54700 47.26800 1.000 21.74471 116 ARG B O 1
ATOM 3866 N N . SER B 1 117 ? 15.23900 17.76100 45.71900 1.000 19.81052 117 SER B N 1
ATOM 3867 C CA . SER B 1 117 ? 16.55700 17.22900 46.04100 1.000 20.15994 117 SER B CA 1
ATOM 3868 C C . SER B 1 117 ? 17.27300 17.99300 47.15200 1.000 19.31582 117 SER B C 1
ATOM 3869 O O . SER B 1 117 ? 18.45200 17.71400 47.40600 1.000 20.80590 117 SER B O 1
ATOM 3872 N N . ILE B 1 118 ? 16.60400 18.94400 47.81500 1.000 15.12599 118 ILE B N 1
ATOM 3873 C CA . ILE B 1 118 ? 17.28400 19.70400 48.86300 1.000 16.98424 118 ILE B CA 1
ATOM 3874 C C . ILE B 1 118 ? 17.71500 18.77400 49.99600 1.000 18.03028 118 ILE B C 1
ATOM 3875 O O . ILE B 1 118 ? 17.23500 17.64200 50.13400 1.000 15.52182 118 ILE B O 1
ATOM 3880 N N . PHE B 1 119 ? 18.65300 19.26800 50.80400 1.000 21.08281 119 PHE B N 1
ATOM 3881 C CA . PHE B 1 119 ? 19.15800 18.56300 51.97600 1.000 20.44698 119 PHE B CA 1
ATOM 3882 C C . PHE B 1 119 ? 18.03700 17.81600 52.68700 1.000 19.09060 119 PHE B C 1
ATOM 3883 O O . PHE B 1 119 ? 16.97600 18.38100 52.97000 1.000 16.89232 119 PHE B O 1
ATOM 3891 N N . GLY B 1 120 ? 18.27400 16.53000 52.95200 1.000 17.67223 120 GLY B N 1
ATOM 3892 C CA . GLY B 1 120 ? 17.21200 15.68500 53.47800 1.000 20.68053 120 GLY B CA 1
ATOM 3893 C C . GLY B 1 120 ? 16.61100 16.21800 54.76400 1.000 20.33797 120 GLY B C 1
ATOM 3894 O O . GLY B 1 120 ? 15.39900 16.12400 54.98100 1.000 18.25669 120 GLY B O 1
ATOM 3895 N N . THR B 1 121 ? 17.44700 16.79600 55.63100 1.000 17.29593 121 THR B N 1
ATOM 3896 C CA . THR B 1 121 ? 16.93300 17.38300 56.86400 1.000 19.63493 121 THR B CA 1
ATOM 3897 C C . THR B 1 121 ? 16.05700 18.59800 56.58100 1.000 19.11419 121 THR B C 1
ATOM 3898 O O . THR B 1 121 ? 15.07800 18.83700 57.29700 1.000 18.13356 121 THR B O 1
ATOM 3902 N N . THR B 1 122 ? 16.38600 19.37600 55.54900 1.000 16.42584 122 THR B N 1
ATOM 3903 C CA . THR B 1 122 ? 15.52700 20.49700 55.18500 1.000 18.71550 122 THR B CA 1
ATOM 3904 C C . THR B 1 122 ? 14.16100 20.01100 54.71500 1.000 18.37676 122 THR B C 1
ATOM 3905 O O . THR B 1 122 ? 13.13700 20.63700 55.01900 1.000 17.19931 122 THR B O 1
ATOM 3909 N N . VAL B 1 123 ? 14.12900 18.89900 53.96800 1.000 19.90115 123 VAL B N 1
ATOM 3910 C CA . VAL B 1 123 ? 12.85800 18.28600 53.58000 1.000 20.20236 123 VAL B CA 1
ATOM 3911 C C . VAL B 1 123 ? 12.02000 17.99300 54.81800 1.000 19.99396 123 VAL B C 1
ATOM 3912 O O . VAL B 1 123 ? 10.82500 18.30400 54.86700 1.000 21.69979 123 VAL B O 1
ATOM 3916 N N . GLN B 1 124 ? 12.64800 17.41300 55.84700 1.000 20.62053 124 GLN B N 1
ATOM 3917 C CA . GLN B 1 124 ? 11.93900 17.11800 57.08900 1.000 20.81557 124 GLN B CA 1
ATOM 3918 C C . GLN B 1 124 ? 11.50300 18.39000 57.80900 1.000 21.53520 124 GLN B C 1
ATOM 3919 O O . GLN B 1 124 ? 10.39900 18.44100 58.36200 1.000 22.26118 124 GLN B O 1
ATOM 3925 N N . LEU B 1 125 ? 12.35300 19.42300 57.82400 1.000 20.05159 125 LEU B N 1
ATOM 3926 C CA . LEU B 1 125 ? 11.99000 20.66200 58.51100 1.000 19.08129 125 LEU B CA 1
ATOM 3927 C C . LEU B 1 125 ? 10.74700 21.28600 57.89300 1.000 22.54448 125 LEU B C 1
ATOM 3928 O O . LEU B 1 125 ? 9.84500 21.73800 58.60900 1.000 24.80308 125 LEU B O 1
ATOM 3933 N N . LEU B 1 126 ? 10.68200 21.31600 56.56300 1.000 21.07721 126 LEU B N 1
ATOM 3934 C CA . LEU B 1 126 ? 9.48900 21.81100 55.89000 1.000 22.19746 126 LEU B CA 1
ATOM 3935 C C . LEU B 1 126 ? 8.34100 20.81600 56.01200 1.000 24.97085 126 LEU B C 1
ATOM 3936 O O . LEU B 1 126 ? 7.26300 21.15000 56.51900 1.000 27.75400 126 LEU B O 1
ATOM 3941 N N . GLY B 1 127 ? 8.56300 19.57600 55.56600 1.000 22.78464 127 GLY B N 1
ATOM 3942 C CA . GLY B 1 127 ? 7.47900 18.61500 55.43800 1.000 23.69896 127 GLY B CA 1
ATOM 3943 C C . GLY B 1 127 ? 6.94600 18.06400 56.74800 1.000 27.74157 127 GLY B C 1
ATOM 3944 O O . GLY B 1 127 ? 5.78500 17.64600 56.80200 1.000 31.23334 127 GLY B O 1
ATOM 3945 N N . ASN B 1 128 ? 7.75100 18.05500 57.80400 1.000 30.06576 128 ASN B N 1
ATOM 3946 C CA . ASN B 1 128 ? 7.31700 17.44800 59.05500 1.000 30.49382 128 ASN B CA 1
ATOM 3947 C C . ASN B 1 128 ? 7.19600 18.42400 60.21600 1.000 27.60068 128 ASN B C 1
ATOM 3948 O O . ASN B 1 128 ? 6.32500 18.23500 61.06600 1.000 27.19526 128 ASN B O 1
ATOM 3953 N N . ILE B 1 129 ? 8.03500 19.45400 60.28500 1.000 25.68618 129 ILE B N 1
ATOM 3954 C CA . ILE B 1 129 ? 7.99100 20.38300 61.40900 1.000 23.49159 129 ILE B CA 1
ATOM 3955 C C . ILE B 1 129 ? 7.06200 21.54700 61.08700 1.000 24.58574 129 ILE B C 1
ATOM 3956 O O . ILE B 1 129 ? 6.04600 21.75000 61.76100 1.000 27.47241 129 ILE B O 1
ATOM 3961 N N . LEU B 1 130 ? 7.39500 22.32200 60.05200 1.000 22.71467 130 LEU B N 1
ATOM 3962 C CA . LEU B 1 130 ? 6.60200 23.51000 59.75900 1.000 21.44661 130 LEU B CA 1
ATOM 3963 C C . LEU B 1 130 ? 5.20500 23.16200 59.25900 1.000 23.07649 130 LEU B C 1
ATOM 3964 O O . LEU B 1 130 ? 4.28400 23.96700 59.42400 1.000 18.09221 130 LEU B O 1
ATOM 3969 N N . SER B 1 131 ? 5.02600 21.97600 58.67000 1.000 24.30967 131 SER B N 1
ATOM 3970 C CA . SER B 1 131 ? 3.69200 21.53200 58.28200 1.000 21.55864 131 SER B CA 1
ATOM 3971 C C . SER B 1 131 ? 2.74300 21.53600 59.47200 1.000 21.60641 131 SER B C 1
ATOM 3972 O O . SER B 1 131 ? 1.56300 21.87100 59.33300 1.000 27.66195 131 SER B O 1
ATOM 3975 N N . ARG B 1 132 ? 3.24400 21.18300 60.65500 1.000 24.76858 132 ARG B N 1
ATOM 3976 C CA . ARG B 1 132 ? 2.42000 21.22100 61.85500 1.000 27.48050 132 ARG B CA 1
ATOM 3977 C C . ARG B 1 132 ? 2.13500 22.64100 62.32400 1.000 28.55817 132 ARG B C 1
ATOM 3978 O O . ARG B 1 132 ? 1.35600 22.81600 63.26800 1.000 30.50379 132 ARG B O 1
ATOM 3986 N N . PHE B 1 133 ? 2.74900 23.65500 61.71100 1.000 24.85520 133 PHE B N 1
ATOM 3987 C CA . PHE B 1 133 ? 2.50700 25.04300 62.08700 1.000 24.32934 133 PHE B CA 1
ATOM 3988 C C . PHE B 1 133 ? 1.92900 25.84600 60.92900 1.000 24.75796 133 PHE B C 1
ATOM 3989 O O . PHE B 1 133 ? 2.14500 27.05400 60.82900 1.000 27.94107 133 PHE B O 1
ATOM 3997 N N . GLY B 1 134 ? 1.17500 25.18200 60.05700 1.000 26.46373 134 GLY B N 1
ATOM 3998 C CA . GLY B 1 134 ? 0.40800 25.85500 59.03100 1.000 23.05913 134 GLY B CA 1
ATOM 3999 C C . GLY B 1 134 ? 1.13300 26.14700 57.73800 1.000 22.95005 134 GLY B C 1
ATOM 4000 O O . GLY B 1 134 ? 0.57900 26.85900 56.89200 1.000 24.62855 134 GLY B O 1
ATOM 4001 N N . VAL B 1 135 ? 2.34200 25.62800 57.54900 1.000 21.24666 135 VAL B N 1
ATOM 4002 C CA . VAL B 1 135 ? 3.11800 25.87700 56.34000 1.000 21.44966 135 VAL B CA 1
ATOM 4003 C C . VAL B 1 135 ? 2.99600 24.66400 55.42900 1.000 21.50592 135 VAL B C 1
ATOM 4004 O O . VAL B 1 135 ? 3.35900 23.54900 55.81700 1.000 23.14313 135 VAL B O 1
ATOM 4008 N N . GLU B 1 136 ? 2.50300 24.88200 54.21300 1.000 23.45820 136 GLU B N 1
ATOM 4009 C CA . GLU B 1 136 ? 2.35500 23.83000 53.21900 1.000 21.69099 136 GLU B CA 1
ATOM 4010 C C . GLU B 1 136 ? 3.52600 23.87500 52.24500 1.000 27.13268 136 GLU B C 1
ATOM 4011 O O . GLU B 1 136 ? 3.99400 24.95500 51.87300 1.000 26.06841 136 GLU B O 1
ATOM 4017 N N . THR B 1 137 ? 4.00000 22.69800 51.83800 1.000 23.77237 137 THR B N 1
ATOM 4018 C CA . THR B 1 137 ? 5.15200 22.58700 50.95600 1.000 22.61358 137 THR B CA 1
ATOM 4019 C C . THR B 1 137 ? 4.85300 21.61500 49.82300 1.000 25.96336 137 THR B C 1
ATOM 4020 O O . THR B 1 137 ? 4.25900 20.55600 50.04100 1.000 31.67270 137 THR B O 1
ATOM 4024 N N . SER B 1 138 ? 5.26500 21.98500 48.61400 1.000 22.02272 138 SER B N 1
ATOM 4025 C CA . SER B 1 138 ? 5.25600 21.10000 47.45800 1.000 25.29820 138 SER B CA 1
ATOM 4026 C C . SER B 1 138 ? 6.67600 20.97900 46.92100 1.000 23.87804 138 SER B C 1
ATOM 4027 O O . SER B 1 138 ? 7.42900 21.95800 46.91000 1.000 22.44354 138 SER B O 1
ATOM 4030 N N . PHE B 1 139 ? 7.04300 19.77800 46.48100 1.000 22.18470 139 PHE B N 1
ATOM 4031 C CA . PHE B 1 139 ? 8.39400 19.49000 46.01800 1.000 22.34808 139 PHE B CA 1
ATOM 4032 C C . PHE B 1 139 ? 8.37900 19.15700 44.53100 1.000 29.14587 139 PHE B C 1
ATOM 4033 O O . PHE B 1 139 ? 7.56400 18.34400 44.08000 1.000 30.24277 139 PHE B O 1
ATOM 4041 N N . VAL B 1 140 ? 9.29000 19.77200 43.78000 1.000 24.86243 140 VAL B N 1
ATOM 4042 C CA . VAL B 1 140 ? 9.33800 19.63000 42.32500 1.000 23.38908 140 VAL B CA 1
ATOM 4043 C C . VAL B 1 140 ? 10.76400 19.28900 41.91400 1.000 23.77415 140 VAL B C 1
ATOM 4044 O O . VAL B 1 140 ? 11.71200 19.50200 42.68300 1.000 25.48896 140 VAL B O 1
ATOM 4048 N N . PRO B 1 141 ? 10.94800 18.73500 40.71200 1.000 28.18192 141 PRO B N 1
ATOM 4049 C CA . PRO B 1 141 ? 12.31000 18.52500 40.20200 1.000 28.42066 141 PRO B CA 1
ATOM 4050 C C . PRO B 1 141 ? 13.01800 19.85100 39.97000 1.000 24.24437 141 PRO B C 1
ATOM 4051 O O . PRO B 1 141 ? 12.41900 20.82000 39.50400 1.000 23.70508 141 PRO B O 1
ATOM 4055 N N . LEU B 1 142 ? 14.31900 19.87200 40.26500 1.000 25.14570 142 LEU B N 1
ATOM 4056 C CA . LEU B 1 142 ? 15.05600 21.13400 40.29600 1.000 24.33568 142 LEU B CA 1
ATOM 4057 C C . LEU B 1 142 ? 15.09000 21.80900 38.92600 1.000 24.33149 142 LEU B C 1
ATOM 4058 O O . LEU B 1 142 ? 14.79600 23.00400 38.80300 1.000 22.07594 142 LEU B O 1
ATOM 4063 N N . ALA B 1 143 ? 15.44100 21.06200 37.88100 1.000 27.09257 143 ALA B N 1
ATOM 4064 C CA . ALA B 1 143 ? 15.65000 21.67200 36.57200 1.000 23.39941 143 ALA B CA 1
ATOM 4065 C C . ALA B 1 143 ? 14.36400 21.86500 35.78100 1.000 28.63904 143 ALA B C 1
ATOM 4066 O O . ALA B 1 143 ? 14.39400 22.53900 34.74600 1.000 30.16417 143 ALA B O 1
ATOM 4068 N N . ASP B 1 144 ? 13.24200 21.31700 36.24300 1.000 29.34943 144 ASP B N 1
ATOM 4069 C CA . ASP B 1 144 ? 11.97800 21.36500 35.50800 1.000 27.19262 144 ASP B CA 1
ATOM 4070 C C . ASP B 1 144 ? 11.25300 22.65900 35.85600 1.000 25.73909 144 ASP B C 1
ATOM 4071 O O . ASP B 1 144 ? 10.41600 22.70100 36.75800 1.000 27.07146 144 ASP B O 1
ATOM 4076 N N . VAL B 1 145 ? 11.56500 23.73300 35.11900 1.000 27.44957 145 VAL B N 1
ATOM 4077 C CA . VAL B 1 145 ? 10.88000 25.01200 35.35000 1.000 24.38720 145 VAL B CA 1
ATOM 4078 C C . VAL B 1 145 ? 9.37200 24.89700 35.17900 1.000 28.09030 145 VAL B C 1
ATOM 4079 O O . VAL B 1 145 ? 8.63500 25.48800 35.98600 1.000 30.42727 145 VAL B O 1
ATOM 4083 N N . PRO B 1 146 ? 8.83300 24.19800 34.16800 1.000 27.16018 146 PRO B N 1
ATOM 4084 C CA . PRO B 1 146 ? 7.36700 24.03400 34.11400 1.000 28.37066 146 PRO B CA 1
ATOM 4085 C C . PRO B 1 146 ? 6.77500 23.40500 35.36400 1.000 28.53467 146 PRO B C 1
ATOM 4086 O O . PRO B 1 146 ? 5.68600 23.80900 35.79400 1.000 28.86132 146 PRO B O 1
ATOM 4090 N N . ALA B 1 147 ? 7.45700 22.42500 35.96200 1.000 26.09504 147 ALA B N 1
ATOM 4091 C CA . ALA B 1 147 ? 6.93700 21.81000 37.18000 1.000 23.65564 147 ALA B CA 1
ATOM 4092 C C . ALA B 1 147 ? 6.88500 22.81500 38.32600 1.000 27.97400 147 ALA B C 1
ATOM 4093 O O . ALA B 1 147 ? 5.93600 22.81500 39.11800 1.000 25.98093 147 ALA B O 1
ATOM 4095 N N . TRP B 1 148 ? 7.89800 23.68200 38.42900 1.000 23.86422 148 TRP B N 1
ATOM 4096 C CA . TRP B 1 148 ? 7.85100 24.76400 39.41000 1.000 26.08263 148 TRP B CA 1
ATOM 4097 C C . TRP B 1 148 ? 6.59100 25.60700 39.23100 1.000 25.86899 148 TRP B C 1
ATOM 4098 O O . TRP B 1 148 ? 5.86400 25.87000 40.19600 1.000 24.75530 148 TRP B O 1
ATOM 4109 N N . ARG B 1 149 ? 6.30700 26.01600 37.98600 1.000 26.91254 149 ARG B N 1
ATOM 4110 C CA . ARG B 1 149 ? 5.17000 26.89700 37.72200 1.000 25.04684 149 ARG B CA 1
ATOM 4111 C C . ARG B 1 149 ? 3.84700 26.22200 38.05700 1.000 24.46276 149 ARG B C 1
ATOM 4112 O O . ARG B 1 149 ? 2.93600 26.85900 38.59800 1.000 24.64393 149 ARG B O 1
ATOM 4120 N N . ALA B 1 150 ? 3.72100 24.93200 37.73900 1.000 23.88510 150 ALA B N 1
ATOM 4121 C CA . ALA B 1 150 ? 2.48300 24.21100 38.02100 1.000 24.12264 150 ALA B CA 1
ATOM 4122 C C . ALA B 1 150 ? 2.23000 24.06100 39.52000 1.000 28.54637 150 ALA B C 1
ATOM 4123 O O . ALA B 1 150 ? 1.07000 24.05300 39.95200 1.000 27.56062 150 ALA B O 1
ATOM 4125 N N . ALA B 1 151 ? 3.28700 23.93400 40.32800 1.000 28.87936 151 ALA B N 1
ATOM 4126 C CA . ALA B 1 151 ? 3.11200 23.77500 41.76900 1.000 24.77674 151 ALA B CA 1
ATOM 4127 C C . ALA B 1 151 ? 2.74800 25.07600 42.47200 1.000 25.53765 151 ALA B C 1
ATOM 4128 O O . ALA B 1 151 ? 2.38900 25.04300 43.65500 1.000 28.06499 151 ALA B O 1
ATOM 4130 N N . LEU B 1 152 ? 2.83100 26.20900 41.78100 1.000 26.39985 152 LEU B N 1
ATOM 4131 C CA . LEU B 1 152 ? 2.45000 27.47900 42.38300 1.000 28.09391 152 LEU B CA 1
ATOM 4132 C C . LEU B 1 152 ? 0.99100 27.44900 42.82700 1.000 28.68562 152 LEU B C 1
ATOM 4133 O O . LEU B 1 152 ? 0.12900 26.87300 42.15800 1.000 29.07194 152 LEU B O 1
ATOM 4138 N N . ARG B 1 153 ? 0.72600 28.05600 43.97600 1.000 29.26464 153 ARG B N 1
ATOM 4139 C CA . ARG B 1 153 ? -0.60400 28.26700 44.52000 1.000 27.02383 153 ARG B CA 1
ATOM 4140 C C . ARG B 1 153 ? -0.80600 29.75600 44.75900 1.000 29.00718 153 ARG B C 1
ATOM 4141 O O . ARG B 1 153 ? 0.16000 30.52600 44.75100 1.000 30.89364 153 ARG B O 1
ATOM 4149 N N . PRO B 1 154 ? -2.05100 30.20600 44.94400 1.000 32.95904 154 PRO B N 1
ATOM 4150 C CA . PRO B 1 154 ? -2.25500 31.62300 45.29400 1.000 32.08355 154 PRO B CA 1
ATOM 4151 C C . PRO B 1 154 ? -1.56300 32.03700 46.58400 1.000 30.49216 154 PRO B C 1
ATOM 4152 O O . PRO B 1 154 ? -1.17800 33.20600 46.71400 1.000 31.86684 154 PRO B O 1
ATOM 4156 N N . ASN B 1 155 ? -1.37900 31.12300 47.53700 1.000 26.49082 155 ASN B N 1
ATOM 4157 C CA . ASN B 1 155 ? -0.73900 31.44600 48.80600 1.000 27.87944 155 ASN B CA 1
ATOM 4158 C C . ASN B 1 155 ? 0.74600 31.09700 48.82900 1.000 28.21156 155 ASN B C 1
ATOM 4159 O O . ASN B 1 155 ? 1.34800 31.08400 49.91000 1.000 26.63691 155 ASN B O 1
ATOM 4164 N N . THR B 1 156 ? 1.34800 30.81500 47.66800 1.000 25.49161 156 THR B N 1
ATOM 4165 C CA . THR B 1 156 ? 2.78500 30.55700 47.59900 1.000 26.16822 156 THR B CA 1
ATOM 4166 C C . THR B 1 156 ? 3.56100 31.83700 47.88200 1.000 28.36493 156 THR B C 1
ATOM 4167 O O . THR B 1 156 ? 3.39300 32.84000 47.18000 1.000 28.73748 156 THR B O 1
ATOM 4171 N N . ARG B 1 157 ? 4.43100 31.79800 48.89100 1.000 25.69628 157 ARG B N 1
ATOM 4172 C CA . ARG B 1 157 ? 5.23400 32.95600 49.24700 1.000 21.73789 157 ARG B CA 1
ATOM 4173 C C . ARG B 1 157 ? 6.72800 32.74100 49.07100 1.000 23.03489 157 ARG B C 1
ATOM 4174 O O . ARG B 1 157 ? 7.48500 33.71700 49.15200 1.000 24.51252 157 ARG B O 1
ATOM 4182 N N . MET B 1 158 ? 7.17700 31.51400 48.81400 1.000 21.70840 158 MET B N 1
ATOM 4183 C CA . MET B 1 158 ? 8.60400 31.24000 48.76200 1.000 21.56743 158 MET B CA 1
ATOM 4184 C C . MET B 1 158 ? 8.88800 30.10300 47.79700 1.000 17.71710 158 MET B C 1
ATOM 4185 O O . MET B 1 158 ? 8.13300 29.13200 47.72400 1.000 19.46205 158 MET B O 1
ATOM 4190 N N . LEU B 1 159 ? 9.98400 30.24300 47.06100 1.000 18.80896 159 LEU B N 1
ATOM 4191 C CA . LEU B 1 159 ? 10.59300 29.16800 46.29700 1.000 16.67897 159 LEU B CA 1
ATOM 4192 C C . LEU B 1 159 ? 11.96300 28.88200 46.90000 1.000 19.53283 159 LEU B C 1
ATOM 4193 O O . LEU B 1 159 ? 12.78900 29.79300 47.03000 1.000 20.62644 159 LEU B O 1
ATOM 4198 N N . PHE B 1 160 ? 12.20700 27.62600 47.26500 1.000 20.80683 160 PHE B N 1
ATOM 4199 C CA . PHE B 1 160 ? 13.43400 27.23800 47.94900 1.000 17.48892 160 PHE B CA 1
ATOM 4200 C C . PHE B 1 160 ? 14.17600 26.18700 47.13700 1.000 17.36681 160 PHE B C 1
ATOM 4201 O O . PHE B 1 160 ? 13.57100 25.22700 46.65400 1.000 20.85885 160 PHE B O 1
ATOM 4209 N N . LEU B 1 161 ? 15.48800 26.35300 47.00000 1.000 15.64156 161 LEU B N 1
ATOM 4210 C CA . LEU B 1 161 ? 16.26900 25.36700 46.26800 1.000 16.38161 161 LEU B CA 1
ATOM 4211 C C . LEU B 1 161 ? 17.73600 25.45600 46.65800 1.000 19.26565 161 LEU B C 1
ATOM 4212 O O . LEU B 1 161 ? 18.19200 26.44300 47.24400 1.000 17.48024 161 LEU B O 1
ATOM 4217 N N . GLU B 1 162 ? 18.46500 24.40300 46.30800 1.000 14.97020 162 GLU B N 1
ATOM 4218 C CA . GLU B 1 162 ? 19.91600 24.41300 46.25300 1.000 16.47429 162 GLU B CA 1
ATOM 4219 C C . GLU B 1 162 ? 20.34300 24.22500 44.80600 1.000 17.41018 162 GLU B C 1
ATOM 4220 O O . GLU B 1 162 ? 19.67200 23.53200 44.03900 1.000 18.97187 162 GLU B O 1
ATOM 4226 N N . THR B 1 163 ? 21.45400 24.86600 44.42500 1.000 21.70631 163 THR B N 1
ATOM 4227 C CA . THR B 1 163 ? 22.05500 24.59100 43.11400 1.000 17.94298 163 THR B CA 1
ATOM 4228 C C . THR B 1 163 ? 23.56100 24.82500 43.20000 1.000 18.89620 163 THR B C 1
ATOM 4229 O O . THR B 1 163 ? 23.98300 25.85400 43.74900 1.000 18.92640 163 THR B O 1
ATOM 4233 N N . PRO B 1 164 ? 24.39500 23.88300 42.73000 1.000 18.65307 164 PRO B N 1
ATOM 4234 C CA . PRO B 1 164 ? 24.07300 22.52800 42.25600 1.000 17.03420 164 PRO B CA 1
ATOM 4235 C C . PRO B 1 164 ? 23.41500 21.69300 43.34500 1.000 22.47494 164 PRO B C 1
ATOM 4236 O O . PRO B 1 164 ? 23.56700 21.97300 44.53600 1.000 18.05676 164 PRO B O 1
ATOM 4240 N N . SER B 1 165 ? 22.66200 20.67300 42.95200 1.000 17.45639 165 SER B N 1
ATOM 4241 C CA . SER B 1 165 ? 21.96300 19.83600 43.90400 1.000 14.93937 165 SER B CA 1
ATOM 4242 C C . SER B 1 165 ? 22.88200 18.73400 44.41900 1.000 19.97998 165 SER B C 1
ATOM 4243 O O . SER B 1 165 ? 23.94900 18.45800 43.86800 1.000 18.17344 165 SER B O 1
ATOM 4246 N N . ASN B 1 166 ? 22.44600 18.09800 45.50000 1.000 19.76844 166 ASN B N 1
ATOM 4247 C CA . ASN B 1 166 ? 23.10200 16.92100 46.02400 1.000 22.44830 166 ASN B CA 1
ATOM 4248 C C . ASN B 1 166 ? 22.16400 15.72500 45.91800 1.000 19.44820 166 ASN B C 1
ATOM 4249 O O . ASN B 1 166 ? 20.98400 15.84000 46.26600 1.000 21.64229 166 ASN B O 1
ATOM 4254 N N . PRO B 1 167 ? 22.65400 14.55900 45.47200 1.000 19.08964 167 PRO B N 1
ATOM 4255 C CA . PRO B 1 167 ? 24.02800 14.24600 45.07100 1.000 19.19528 167 PRO B CA 1
ATOM 4256 C C . PRO B 1 167 ? 24.25800 14.24800 43.55800 1.000 20.16040 167 PRO B C 1
ATOM 4257 O O . PRO B 1 167 ? 25.35100 13.91200 43.11300 1.000 21.49020 167 PRO B O 1
ATOM 4261 N N . LEU B 1 168 ? 23.27500 14.62000 42.74000 1.000 19.75864 168 LEU B N 1
ATOM 4262 C CA . LEU B 1 168 ? 23.41400 14.52700 41.29000 1.000 22.46947 168 LEU B CA 1
ATOM 4263 C C . LEU B 1 168 ? 24.00800 15.77500 40.65600 1.000 23.15704 168 LEU B C 1
ATOM 4264 O O . LEU B 1 168 ? 24.25600 15.77300 39.44600 1.000 23.65280 168 LEU B O 1
ATOM 4269 N N . THR B 1 169 ? 24.25000 16.82700 41.43900 1.000 22.17153 169 THR B N 1
ATOM 4270 C CA . THR B 1 169 ? 24.75500 18.10600 40.93000 1.000 20.15352 169 THR B CA 1
ATOM 4271 C C . THR B 1 169 ? 23.87600 18.63600 39.80200 1.000 22.47358 169 THR B C 1
ATOM 4272 O O . THR B 1 169 ? 24.35900 19.18500 38.80900 1.000 26.41515 169 THR B O 1
ATOM 4276 N N . GLU B 1 170 ? 22.56900 18.45800 39.94800 1.000 21.24596 170 GLU B N 1
ATOM 4277 C CA . GLU B 1 170 ? 21.64300 19.07800 39.01900 1.000 22.40754 170 GLU B CA 1
ATOM 4278 C C . GLU B 1 170 ? 21.61400 20.58600 39.26000 1.000 20.40264 170 GLU B C 1
ATOM 4279 O O . GLU B 1 170 ? 21.95000 21.07100 40.34200 1.000 18.38938 170 GLU B O 1
ATOM 4285 N N . ILE B 1 171 ? 21.22700 21.33500 38.23000 1.000 20.82161 171 ILE B N 1
ATOM 4286 C CA . ILE B 1 171 ? 21.34200 22.79000 38.23600 1.000 19.69905 171 ILE B CA 1
ATOM 4287 C C . ILE B 1 171 ? 19.95000 23.40000 38.19700 1.000 19.65589 171 ILE B C 1
ATOM 4288 O O . ILE B 1 171 ? 19.07300 22.93200 37.46300 1.000 19.59011 171 ILE B O 1
ATOM 4293 N N . GLY B 1 172 ? 19.74600 24.43300 39.01000 1.000 17.95419 172 GLY B N 1
ATOM 4294 C CA . GLY B 1 172 ? 18.52200 25.21200 38.99800 1.000 16.65682 172 GLY B CA 1
ATOM 4295 C C . GLY B 1 172 ? 18.77400 26.55300 38.32700 1.000 20.96254 172 GLY B C 1
ATOM 4296 O O . GLY B 1 172 ? 19.77800 27.21500 38.60100 1.000 19.27188 172 GLY B O 1
ATOM 4297 N N . ASP B 1 173 ? 17.85300 26.92800 37.43700 1.000 25.07393 173 ASP B N 1
ATOM 4298 C CA . ASP B 1 173 ? 17.91100 28.19100 36.70000 1.000 18.44460 173 ASP B CA 1
ATOM 4299 C C . ASP B 1 173 ? 17.46100 29.29700 37.64100 1.000 19.90745 173 ASP B C 1
ATOM 4300 O O . ASP B 1 173 ? 16.27600 29.62400 37.73400 1.000 19.82452 173 ASP B O 1
ATOM 4305 N N . MET B 1 174 ? 18.43200 29.89100 38.33600 1.000 19.94283 174 MET B N 1
ATOM 4306 C CA . MET B 1 174 ? 18.11700 30.85000 39.38800 1.000 18.05541 174 MET B CA 1
ATOM 4307 C C . MET B 1 174 ? 17.34400 32.04600 38.84700 1.000 22.34685 174 MET B C 1
ATOM 4308 O O . MET B 1 174 ? 16.33400 32.46300 39.43000 1.000 21.10245 174 MET B O 1
ATOM 4313 N N . GLN B 1 175 ? 17.80300 32.61500 37.73000 1.000 20.25750 175 GLN B N 1
ATOM 4314 C CA . GLN B 1 175 ? 17.15400 33.81300 37.20600 1.000 23.56057 175 GLN B CA 1
ATOM 4315 C C . GLN B 1 175 ? 15.70800 33.52100 36.81900 1.000 22.29299 175 GLN B C 1
ATOM 4316 O O . GLN B 1 175 ? 14.79000 34.27000 37.18100 1.000 20.61611 175 GLN B O 1
ATOM 4322 N N . ALA B 1 176 ? 15.48400 32.40300 36.11900 1.000 23.56618 176 ALA B N 1
ATOM 4323 C CA . ALA B 1 176 ? 14.13100 32.04500 35.70200 1.000 22.28737 176 ALA B CA 1
ATOM 4324 C C . ALA B 1 176 ? 13.22900 31.81900 36.90500 1.000 22.79613 176 ALA B C 1
ATOM 4325 O O . ALA B 1 176 ? 12.06100 32.23100 36.90500 1.000 19.58529 176 ALA B O 1
ATOM 4327 N N . LEU B 1 177 ? 13.75400 31.16900 37.94600 1.000 19.24516 177 LEU B N 1
ATOM 4328 C CA . LEU B 1 177 ? 12.94600 30.92700 39.13600 1.000 20.82924 177 LEU B CA 1
ATOM 4329 C C . LEU B 1 177 ? 12.74800 32.20400 39.94200 1.000 22.38775 177 LEU B C 1
ATOM 4330 O O . LEU B 1 177 ? 11.68800 32.39200 40.55400 1.000 20.36005 177 LEU B O 1
ATOM 4335 N N . ALA B 1 178 ? 13.74500 33.09500 39.94800 1.000 22.97205 178 ALA B N 1
ATOM 4336 C CA . ALA B 1 178 ? 13.55400 34.40900 40.55200 1.000 21.60101 178 ALA B CA 1
ATOM 4337 C C . ALA B 1 178 ? 12.41800 35.15200 39.86500 1.000 21.36928 178 ALA B C 1
ATOM 4338 O O . ALA B 1 178 ? 11.52800 35.70400 40.52600 1.000 21.63343 178 ALA B O 1
ATOM 4340 N N . ASP B 1 179 ? 12.42400 35.15700 38.52700 1.000 22.54881 179 ASP B N 1
ATOM 4341 C CA . ASP B 1 179 ? 11.34800 35.80300 37.78400 1.000 25.18511 179 ASP B CA 1
ATOM 4342 C C . ASP B 1 179 ? 10.00400 35.15100 38.09100 1.000 22.02333 179 ASP B C 1
ATOM 4343 O O . ASP B 1 179 ? 9.00100 35.84400 38.30000 1.000 23.22840 179 ASP B O 1
ATOM 4348 N N . LEU B 1 180 ? 9.97100 33.81900 38.14500 1.000 19.64595 180 LEU B N 1
ATOM 4349 C CA . LEU B 1 180 ? 8.73800 33.11400 38.48100 1.000 19.85196 180 LEU B CA 1
ATOM 4350 C C . LEU B 1 180 ? 8.22700 33.53300 39.85300 1.000 20.09394 180 LEU B C 1
ATOM 4351 O O . LEU B 1 180 ? 7.04400 33.85600 40.01600 1.000 19.99438 180 LEU B O 1
ATOM 4356 N N . ALA B 1 181 ? 9.11900 33.56400 40.84800 1.000 20.80742 181 ALA B N 1
ATOM 4357 C CA . ALA B 1 181 ? 8.70900 33.92300 42.20200 1.000 21.43500 181 ALA B CA 1
ATOM 4358 C C . ALA B 1 181 ? 8.20400 35.35800 42.27100 1.000 21.73246 181 ALA B C 1
ATOM 4359 O O . ALA B 1 181 ? 7.18200 35.63900 42.91000 1.000 24.37243 181 ALA B O 1
ATOM 4361 N N . HIS B 1 182 ? 8.90700 36.27900 41.61600 1.000 21.32382 182 HIS B N 1
ATOM 4362 C CA . HIS B 1 182 ? 8.61500 37.69600 41.78800 1.000 22.83195 182 HIS B CA 1
ATOM 4363 C C . HIS B 1 182 ? 7.32300 38.10200 41.09200 1.000 23.53188 182 HIS B C 1
ATOM 4364 O O . HIS B 1 182 ? 6.59100 38.95500 41.60400 1.000 26.40289 182 HIS B O 1
ATOM 4371 N N . VAL B 1 183 ? 7.01900 37.49500 39.94200 1.000 26.12604 183 VAL B N 1
ATOM 4372 C CA . VAL B 1 183 ? 5.74000 37.74800 39.28500 1.000 25.65082 183 VAL B CA 1
ATOM 4373 C C . VAL B 1 183 ? 4.57700 37.33200 40.18100 1.000 31.55279 183 VAL B C 1
ATOM 4374 O O . VAL B 1 183 ? 3.49300 37.92600 40.12100 1.000 33.01027 183 VAL B O 1
ATOM 4378 N N . HIS B 1 184 ? 4.77600 36.32400 41.03400 1.000 23.81140 184 HIS B N 1
ATOM 4379 C CA . HIS B 1 184 ? 3.72800 35.84100 41.92200 1.000 25.79831 184 HIS B CA 1
ATOM 4380 C C . HIS B 1 184 ? 3.92300 36.30300 43.35900 1.000 25.94303 184 HIS B C 1
ATOM 4381 O O . HIS B 1 184 ? 3.41500 35.65900 44.28300 1.000 26.80389 184 HIS B O 1
ATOM 4388 N N . ASP B 1 185 ? 4.65500 37.40000 43.56300 1.000 25.73814 185 ASP B N 1
ATOM 4389 C CA . ASP B 1 185 ? 4.80800 38.02200 44.88100 1.000 28.52994 185 ASP B CA 1
ATOM 4390 C C . ASP B 1 185 ? 5.34300 37.03200 45.91600 1.000 27.17890 185 ASP B C 1
ATOM 4391 O O . ASP B 1 185 ? 4.90400 37.00100 47.06800 1.000 26.22024 185 ASP B O 1
ATOM 4396 N N . ALA B 1 186 ? 6.30800 36.22000 45.49400 1.000 25.62323 186 ALA B N 1
ATOM 4397 C CA . ALA B 1 186 ? 7.00800 35.28300 46.35500 1.000 25.21022 186 ALA B CA 1
ATOM 4398 C C . ALA B 1 186 ? 8.50300 35.57000 46.30100 1.000 27.55484 186 ALA B C 1
ATOM 4399 O O . ALA B 1 186 ? 9.00300 36.19500 45.36100 1.000 23.42527 186 ALA B O 1
ATOM 4401 N N . TRP B 1 187 ? 9.21300 35.11200 47.32700 1.000 22.73113 187 TRP B N 1
ATOM 4402 C CA . TRP B 1 187 ? 10.65600 35.27600 47.40700 1.000 20.36911 187 TRP B CA 1
ATOM 4403 C C . TRP B 1 187 ? 11.35500 34.02200 46.90100 1.000 20.08489 187 TRP B C 1
ATOM 4404 O O . TRP B 1 187 ? 10.84000 32.90700 47.02200 1.000 21.76885 187 TRP B O 1
ATOM 4415 N N . LEU B 1 188 ? 12.53300 34.21800 46.32000 1.000 18.95437 188 LEU B N 1
ATOM 4416 C CA . LEU B 1 188 ? 13.41200 33.12000 45.94500 1.000 19.94201 188 LEU B CA 1
ATOM 4417 C C . LEU B 1 188 ? 14.50000 33.00000 47.00400 1.000 19.76795 188 LEU B C 1
ATOM 4418 O O . LEU B 1 188 ? 15.20000 33.97800 47.29200 1.000 20.17217 188 LEU B O 1
ATOM 4423 N N . VAL B 1 189 ? 14.63200 31.81100 47.58400 1.000 21.69244 189 VAL B N 1
ATOM 4424 C CA . VAL B 1 189 ? 15.61400 31.53200 48.62600 1.000 16.26328 189 VAL B CA 1
ATOM 4425 C C . VAL B 1 189 ? 16.51500 30.41800 48.11700 1.000 18.74063 189 VAL B C 1
ATOM 4426 O O . VAL B 1 189 ? 16.03100 29.33600 47.76200 1.000 20.87877 189 VAL B O 1
ATOM 4430 N N . VAL B 1 190 ? 17.81900 30.67800 48.07900 1.000 16.65042 190 VAL B N 1
ATOM 4431 C CA . VAL B 1 190 ? 18.79100 29.74500 47.52700 1.000 14.85554 190 VAL B CA 1
ATOM 4432 C C . VAL B 1 190 ? 19.77500 29.34600 48.61800 1.000 17.37898 190 VAL B C 1
ATOM 4433 O O . VAL B 1 190 ? 20.40600 30.20600 49.24500 1.000 16.29768 190 VAL B O 1
ATOM 4437 N N . ASP B 1 191 ? 19.90400 28.04000 48.82800 1.000 16.87072 191 ASP B N 1
ATOM 4438 C CA . ASP B 1 191 ? 20.89900 27.46200 49.71600 1.000 15.65106 191 ASP B CA 1
ATOM 4439 C C . ASP B 1 191 ? 22.17900 27.26700 48.90600 1.000 18.23673 191 ASP B C 1
ATOM 4440 O O . ASP B 1 191 ? 22.18900 26.51600 47.92500 1.000 14.93718 191 ASP B O 1
ATOM 4445 N N . ASN B 1 192 ? 23.25700 27.93200 49.32500 1.000 16.98149 192 ASN B N 1
ATOM 4446 C CA . ASN B 1 192 ? 24.46300 28.08400 48.52100 1.000 16.80366 192 ASN B CA 1
ATOM 4447 C C . ASN B 1 192 ? 25.65400 27.29900 49.08400 1.000 17.31032 192 ASN B C 1
ATOM 4448 O O . ASN B 1 192 ? 26.80700 27.68300 48.87300 1.000 17.78677 192 ASN B O 1
ATOM 4453 N N . CYS B 1 193 ? 25.39500 26.18700 49.78500 1.000 19.04119 193 CYS B N 1
ATOM 4454 C CA . CYS B 1 193 ? 26.47700 25.41600 50.40800 1.000 15.73939 193 CYS B CA 1
ATOM 4455 C C . CYS B 1 193 ? 27.40000 24.77900 49.37800 1.000 17.69579 193 CYS B C 1
ATOM 4456 O O . CYS B 1 193 ? 28.61100 24.67700 49.60500 1.000 16.67082 193 CYS B O 1
ATOM 4459 N N . PHE B 1 194 ? 2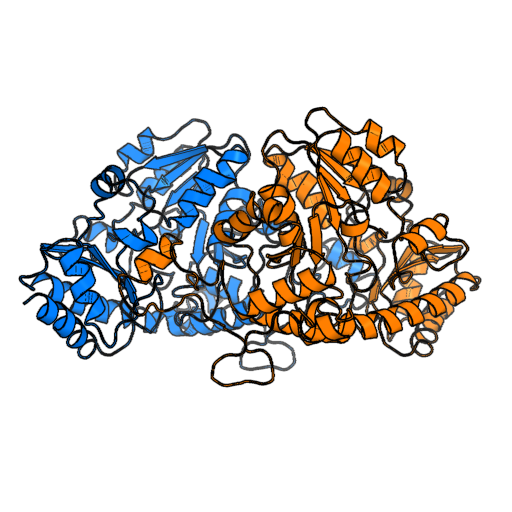6.84300 24.31100 48.26100 1.000 15.99716 194 PHE B N 1
ATOM 4460 C CA . PHE B 1 194 ? 27.62400 23.55300 47.28800 1.000 12.70336 194 PHE B CA 1
ATOM 4461 C C . PHE B 1 194 ? 28.76400 24.39500 46.71400 1.000 15.82456 194 PHE B C 1
ATOM 4462 O O . PHE B 1 194 ? 29.89500 23.90700 46.56700 1.000 14.80328 194 PHE B O 1
ATOM 4470 N N . CYS B 1 195 ? 28.49300 25.66300 46.39800 1.000 14.84604 195 CYS B N 1
ATOM 4471 C CA . CYS B 1 195 ? 29.46400 26.51600 45.71500 1.000 17.75020 195 CYS B CA 1
ATOM 4472 C C . CYS B 1 195 ? 30.16600 27.52300 46.61600 1.000 16.89070 195 CYS B C 1
ATOM 4473 O O . CYS B 1 195 ? 31.33800 27.82000 46.36900 1.000 17.84183 195 CYS B O 1
ATOM 4476 N N . THR B 1 196 ? 29.49000 28.05200 47.65500 1.000 16.22546 196 THR B N 1
ATOM 4477 C CA . THR B 1 196 ? 29.96100 29.14300 48.52100 1.000 20.02758 196 THR B CA 1
ATOM 4478 C C . THR B 1 196 ? 30.00400 30.45200 47.73600 1.000 18.85974 196 THR B C 1
ATOM 4479 O O . THR B 1 196 ? 29.94900 30.42600 46.50100 1.000 20.16955 196 THR B O 1
ATOM 4483 N N . PRO B 1 197 ? 30.11300 31.61300 48.39500 1.000 19.58809 197 PRO B N 1
ATOM 4484 C CA . PRO B 1 197 ? 30.21200 32.87400 47.63600 1.000 19.12256 197 PRO B CA 1
ATOM 4485 C C . PRO B 1 197 ? 31.47700 33.00300 46.80300 1.000 17.22456 197 PRO B C 1
ATOM 4486 O O . PRO B 1 197 ? 31.54400 33.90600 45.96000 1.000 19.96626 197 PRO B O 1
ATOM 4490 N N . ALA B 1 198 ? 32.48500 32.15300 47.01300 1.000 17.26634 198 ALA B N 1
ATOM 4491 C CA . ALA B 1 198 ? 33.67100 32.20500 46.16800 1.000 16.21385 198 ALA B CA 1
ATOM 4492 C C . ALA B 1 198 ? 33.39200 31.74000 44.74600 1.000 21.46914 198 ALA B C 1
ATOM 4493 O O . ALA B 1 198 ? 34.14200 32.10300 43.83400 1.000 22.29930 198 ALA B O 1
ATOM 4495 N N . LEU B 1 199 ? 32.33800 30.94800 44.53400 1.000 17.11162 199 LEU B N 1
ATOM 4496 C CA . LEU B 1 199 ? 32.01400 30.42900 43.21100 1.000 19.14651 199 LEU B CA 1
ATOM 4497 C C . LEU B 1 199 ? 30.68300 30.91700 42.66100 1.000 18.33069 199 LEU B C 1
ATOM 4498 O O . LEU B 1 199 ? 30.52000 30.96000 41.44200 1.000 18.96701 199 LEU B O 1
ATOM 4503 N N . GLN B 1 200 ? 29.73000 31.27600 43.51500 1.000 19.05609 200 GLN B N 1
ATOM 4504 C CA . GLN B 1 200 ? 28.38500 31.59500 43.06000 1.000 21.60956 200 GLN B CA 1
ATOM 4505 C C . GLN B 1 200 ? 27.78100 32.64800 43.97400 1.000 20.84768 200 GLN B C 1
ATOM 4506 O O . GLN B 1 200 ? 27.93500 32.57500 45.19600 1.000 15.27144 200 GLN B O 1
ATOM 4512 N N . GLN B 1 201 ? 27.10100 33.62700 43.37800 1.000 17.74615 201 GLN B N 1
ATOM 4513 C CA . GLN B 1 201 ? 26.42800 34.68900 44.12600 1.000 20.59037 201 GLN B CA 1
ATOM 4514 C C . GLN B 1 201 ? 24.98000 34.75000 43.66400 1.000 20.36922 201 GLN B C 1
ATOM 4515 O O . GLN B 1 201 ? 24.64600 35.47200 42.71500 1.000 23.67742 201 GLN B O 1
ATOM 4521 N N . PRO B 1 202 ? 24.08700 34.01000 44.32300 1.000 20.40845 202 PRO B N 1
ATOM 4522 C CA . PRO B 1 202 ? 22.69300 33.95500 43.85900 1.000 16.89487 202 PRO B CA 1
ATOM 4523 C C . PRO B 1 202 ? 21.99000 35.30300 43.84300 1.000 20.19379 202 PRO B C 1
ATOM 4524 O O . PRO B 1 202 ? 20.98700 35.44200 43.13300 1.000 20.78506 202 PRO B O 1
ATOM 4528 N N . LEU B 1 203 ? 22.47300 36.30100 44.59200 1.000 22.11578 203 LEU B N 1
ATOM 4529 C CA . LEU B 1 203 ? 21.84200 37.61700 44.53100 1.000 21.56619 203 LEU B CA 1
ATOM 4530 C C . LEU B 1 203 ? 21.93900 38.22100 43.13700 1.000 20.06164 203 LEU B C 1
ATOM 4531 O O . LEU B 1 203 ? 21.05100 38.97600 42.73400 1.000 18.91601 203 LEU B O 1
ATOM 4536 N N . LYS B 1 204 ? 22.99900 37.89900 42.39000 1.000 16.04077 204 LYS B N 1
ATOM 4537 C CA . LYS B 1 204 ? 23.15800 38.40600 41.03400 1.000 19.57505 204 LYS B CA 1
ATOM 4538 C C . LYS B 1 204 ? 22.18500 37.77900 40.05300 1.000 22.15810 204 LYS B C 1
ATOM 4539 O O . LYS B 1 204 ? 22.09300 38.24800 38.91500 1.000 25.68968 204 LYS B O 1
ATOM 4545 N N . PHE B 1 205 ? 21.47700 36.72400 40.45500 1.000 23.34885 205 PHE B N 1
ATOM 4546 C CA . PHE B 1 205 ? 20.48300 36.07800 39.60900 1.000 19.88914 205 PHE B CA 1
ATOM 4547 C C . PHE B 1 205 ? 19.08800 36.19300 40.20100 1.000 20.09198 205 PHE B C 1
ATOM 4548 O O . 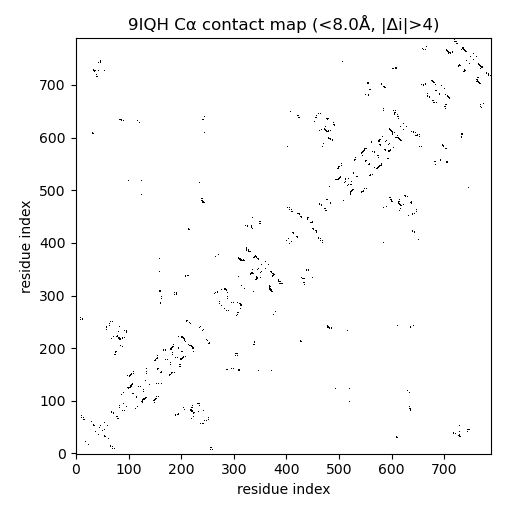PHE B 1 205 ? 18.22300 35.36100 39.90600 1.000 21.27440 205 PHE B O 1
ATOM 4556 N N . GLY B 1 206 ? 18.86100 37.19500 41.05100 1.000 18.96505 206 GLY B N 1
ATOM 4557 C CA . GLY B 1 206 ? 17.53400 37.51900 41.53200 1.000 19.01338 206 GLY B CA 1
ATOM 4558 C C . GLY B 1 206 ? 17.10700 36.86500 42.83300 1.000 22.53087 206 GLY B C 1
ATOM 4559 O O . GLY B 1 206 ? 15.95400 37.05700 43.24600 1.000 20.29841 206 GLY B O 1
ATOM 4560 N N . ALA B 1 207 ? 17.97800 36.09800 43.48900 1.000 19.75968 207 ALA B N 1
ATOM 4561 C CA . ALA B 1 207 ? 17.63700 35.54600 44.79600 1.000 17.48907 207 ALA B CA 1
ATOM 4562 C C . ALA B 1 207 ? 17.36800 36.66600 45.79200 1.000 15.94970 207 ALA B C 1
ATOM 4563 O O . ALA B 1 207 ? 17.96100 37.74300 45.72300 1.000 18.88826 207 ALA B O 1
ATOM 4565 N N . ASP B 1 208 ? 16.44200 36.41200 46.71500 1.000 20.43551 208 ASP B N 1
ATOM 4566 C CA . ASP B 1 208 ? 16.12000 37.35400 47.78000 1.000 19.52860 208 ASP B CA 1
ATOM 4567 C C . ASP B 1 208 ? 16.84500 37.04200 49.08100 1.000 21.12285 208 ASP B C 1
ATOM 4568 O O . ASP B 1 208 ? 17.26000 37.96500 49.78600 1.000 20.73953 208 ASP B O 1
ATOM 4573 N N . LEU B 1 209 ? 17.00800 35.76000 49.40900 1.000 20.94102 209 LEU B N 1
ATOM 4574 C CA . LEU B 1 209 ? 17.81200 35.32200 50.54300 1.000 19.91492 209 LEU B CA 1
ATOM 4575 C C . LEU B 1 209 ? 18.78600 34.24500 50.08600 1.000 20.78779 209 LEU B C 1
ATOM 4576 O O . LEU B 1 209 ? 18.45300 33.40800 49.23900 1.000 17.13772 209 LEU B O 1
ATOM 4581 N N . VAL B 1 210 ? 19.98900 34.27300 50.64900 1.000 20.49010 210 VAL B N 1
ATOM 4582 C CA . VAL B 1 210 ? 20.99300 33.24100 50.42300 1.000 17.56753 210 VAL B CA 1
ATOM 4583 C C . VAL B 1 210 ? 21.26500 32.56300 51.75900 1.000 17.97300 210 VAL B C 1
ATOM 4584 O O . VAL B 1 210 ? 21.59700 33.23400 52.74500 1.000 16.99459 210 VAL B O 1
ATOM 4588 N N . ILE B 1 211 ? 21.11300 31.24200 51.79400 1.000 17.53901 211 ILE B N 1
ATOM 4589 C CA . ILE B 1 211 ? 21.26800 30.45700 53.01400 1.000 16.76208 211 ILE B CA 1
ATOM 4590 C C . ILE B 1 211 ? 22.63100 29.79100 52.97600 1.000 17.85337 211 ILE B C 1
ATOM 4591 O O . ILE B 1 211 ? 23.06600 29.30800 51.92200 1.000 15.64943 211 ILE B O 1
ATOM 4596 N N . HIS B 1 212 ? 23.31600 29.77000 54.11700 1.000 12.90120 212 HIS B N 1
ATOM 4597 C CA . HIS B 1 212 ? 24.62100 29.13900 54.20600 1.000 13.63004 212 HIS B CA 1
ATOM 4598 C C . HIS B 1 212 ? 24.68400 28.21100 55.40200 1.000 15.58975 212 HIS B C 1
ATOM 4599 O O . HIS B 1 212 ? 24.11200 28.49400 56.45800 1.000 18.51787 212 HIS B O 1
ATOM 4606 N N . SER B 1 213 ? 25.37300 27.09900 55.21500 1.000 13.63955 213 SER B N 1
ATOM 4607 C CA . SER B 1 213 ? 25.86900 26.27900 56.30500 1.000 16.27475 213 SER B CA 1
ATOM 4608 C C . SER B 1 213 ? 27.35400 26.58700 56.44400 1.000 15.16560 213 SER B C 1
ATOM 4609 O O . SER B 1 213 ? 28.15700 26.19500 55.59400 1.000 15.53471 213 SER B O 1
ATOM 4612 N N . ALA B 1 214 ? 27.71400 27.31400 57.50400 1.000 13.70129 214 ALA B N 1
ATOM 4613 C CA . ALA B 1 214 ? 29.12300 27.55200 57.79000 1.000 13.72785 214 ALA B CA 1
ATOM 4614 C C . ALA B 1 214 ? 29.83900 26.25200 58.11300 1.000 15.60342 214 ALA B C 1
ATOM 4615 O O . ALA B 1 214 ? 31.07200 26.18500 58.03000 1.000 16.03420 214 ALA B O 1
ATOM 4617 N N . THR B 1 215 ? 29.07400 25.21900 58.46300 1.000 15.02812 215 THR B N 1
ATOM 4618 C CA . THR B 1 215 ? 29.62500 23.90700 58.76000 1.000 15.51566 215 THR B CA 1
ATOM 4619 C C . THR B 1 215 ? 30.42600 23.33900 57.59600 1.000 16.49364 215 THR B C 1
ATOM 4620 O O . THR B 1 215 ? 31.37600 22.57700 57.81800 1.000 15.44107 215 THR B O 1
ATOM 4624 N N . LYS B 1 216 ? 30.07600 23.68500 56.35300 1.000 18.32620 216 LYS B N 1
ATOM 4625 C CA . LYS B 1 216 ? 30.68000 22.91100 55.28000 1.000 18.14776 216 LYS B CA 1
ATOM 4626 C C . LYS B 1 216 ? 31.97300 23.51400 54.74300 1.000 17.61860 216 LYS B C 1
ATOM 4627 O O . LYS B 1 216 ? 33.04100 23.18600 55.26300 1.000 26.75233 216 LYS B O 1
ATOM 4633 N N . TYR B 1 217 ? 31.90600 24.51300 53.86300 1.000 18.15034 217 TYR B N 1
ATOM 4634 C CA . TYR B 1 217 ? 33.12400 25.00300 53.21300 1.000 15.75551 217 TYR B CA 1
ATOM 4635 C C . TYR B 1 217 ? 33.64700 26.28700 53.83800 1.000 15.92583 217 TYR B C 1
ATOM 4636 O O . TYR B 1 217 ? 34.84900 26.55800 53.76100 1.000 15.40667 217 TYR B O 1
ATOM 4645 N N . LEU B 1 218 ? 32.77000 27.08600 54.44400 1.000 12.03463 218 LEU B N 1
ATOM 4646 C CA . LEU B 1 218 ? 33.23100 28.30100 55.10200 1.000 15.38858 218 LEU B CA 1
ATOM 4647 C C . LEU B 1 218 ? 34.18800 27.96200 56.24200 1.000 15.62131 218 LEU B C 1
ATOM 4648 O O . LEU B 1 218 ? 35.28800 28.52600 56.33100 1.000 15.24539 218 LEU B O 1
ATOM 4653 N N . ASP B 1 219 ? 33.78700 27.03500 57.12200 1.000 14.73011 219 ASP B N 1
ATOM 4654 C CA . ASP B 1 219 ? 34.73700 26.43100 58.05300 1.000 13.39409 219 ASP B CA 1
ATOM 4655 C C . ASP B 1 219 ? 35.82400 25.70700 57.28100 1.000 14.83889 219 ASP B C 1
ATOM 4656 O O . ASP B 1 219 ? 37.01700 25.96800 57.46700 1.000 15.40260 219 ASP B O 1
ATOM 4661 N N . GLY B 1 220 ? 35.42000 24.80500 56.38600 1.000 18.76711 220 GLY B N 1
ATOM 4662 C CA . GLY B 1 220 ? 36.33100 24.13500 55.49000 1.000 13.16367 220 GLY B CA 1
ATOM 4663 C C . GLY B 1 220 ? 37.10000 22.98400 56.08700 1.000 14.50059 220 GLY B C 1
ATOM 4664 O O . GLY B 1 220 ? 37.81800 22.29700 55.34800 1.000 16.91776 220 GLY B O 1
ATOM 4665 N N . GLN B 1 221 ? 36.99300 22.74100 57.40100 1.000 20.18527 221 GLN B N 1
ATOM 4666 C CA . GLN B 1 221 ? 37.82800 21.70900 58.00700 1.000 15.40165 221 GLN B CA 1
ATOM 4667 C C . GLN B 1 221 ? 37.09100 20.86700 59.04800 1.000 18.22572 221 GLN B C 1
ATOM 4668 O O . GLN B 1 221 ? 37.74100 20.25000 59.90400 1.000 17.11068 221 GLN B O 1
ATOM 4674 N N . GLY B 1 222 ? 35.76000 20.81200 58.98900 1.000 16.23615 222 GLY B N 1
ATOM 4675 C CA . GLY B 1 222 ? 34.99600 19.85900 59.77800 1.000 16.55091 222 GLY B CA 1
ATOM 4676 C C . GLY B 1 222 ? 34.92400 20.13500 61.26500 1.000 20.65654 222 GLY B C 1
ATOM 4677 O O . GLY B 1 222 ? 34.61000 19.22400 62.03700 1.000 17.18900 222 GLY B O 1
ATOM 4678 N N . ARG B 1 223 ? 35.17100 21.37300 61.69300 1.000 16.09810 223 ARG B N 1
ATOM 4679 C CA . ARG B 1 223 ? 35.34300 21.64100 63.11600 1.000 17.84087 223 ARG B CA 1
ATOM 4680 C C . ARG B 1 223 ? 34.05500 22.06400 63.81300 1.000 15.49344 223 ARG B C 1
ATOM 4681 O O . ARG B 1 223 ? 33.81500 21.66700 64.95300 1.000 15.20762 223 ARG B O 1
ATOM 4689 N N . THR B 1 224 ? 33.21600 22.86600 63.17000 1.000 17.43324 224 THR B N 1
ATOM 4690 C CA . THR B 1 224 ? 32.14500 23.54500 63.88100 1.000 16.12432 224 THR B CA 1
ATOM 4691 C C . THR B 1 224 ? 30.84600 23.47200 63.09300 1.000 18.35895 224 THR B C 1
ATOM 4692 O O . THR B 1 224 ? 30.82200 23.12300 61.90900 1.000 16.25210 224 THR B O 1
ATOM 4696 N N . LEU B 1 225 ? 29.75900 23.80200 63.78600 1.000 17.63842 225 LEU B N 1
ATOM 4697 C CA . LEU B 1 225 ? 28.45100 24.02200 63.18800 1.000 15.19114 225 LEU B CA 1
ATOM 4698 C C . LEU B 1 225 ? 28.16000 25.51600 63.13600 1.000 15.36948 225 LEU B C 1
ATOM 4699 O O . LEU B 1 225 ? 28.49100 26.25900 64.06600 1.000 14.68954 225 LEU B O 1
ATOM 4704 N N . GLY B 1 226 ? 27.54300 25.95100 62.04500 1.000 16.05962 226 GLY B N 1
ATOM 4705 C CA . GLY B 1 226 ? 27.11100 27.33000 61.93800 1.000 13.25256 226 GLY B CA 1
ATOM 4706 C C . GLY B 1 226 ? 26.32800 27.53600 60.66500 1.000 13.23045 226 GLY B C 1
ATOM 4707 O O . GLY B 1 226 ? 26.45500 26.77000 59.70400 1.000 12.95915 226 GLY B O 1
ATOM 4708 N N . GLY B 1 227 ? 25.51800 28.59500 60.66600 1.000 13.88496 227 GLY B N 1
ATOM 4709 C CA . GLY B 1 227 ? 24.76700 28.97400 59.48800 1.000 15.06266 227 GLY B CA 1
ATOM 4710 C C . GLY B 1 227 ? 24.66600 30.48300 59.36200 1.000 18.61456 227 GLY B C 1
ATOM 4711 O O . GLY B 1 227 ? 25.12200 31.23100 60.23200 1.000 13.04574 227 GLY B O 1
ATOM 4712 N N . ALA B 1 228 ? 24.05800 30.91700 58.25800 1.000 12.74284 228 ALA B N 1
ATOM 4713 C CA . ALA B 1 228 ? 23.87300 32.33900 58.01500 1.000 15.93337 228 ALA B CA 1
ATOM 4714 C C . ALA B 1 228 ? 22.80300 32.54900 56.95300 1.000 18.39971 228 ALA B C 1
ATOM 4715 O O . ALA B 1 228 ? 22.61200 31.71700 56.06100 1.000 14.67767 228 ALA B O 1
ATOM 4717 N N . VAL B 1 229 ? 22.12100 33.68200 57.06500 1.000 14.89416 229 VAL B N 1
ATOM 4718 C CA . VAL B 1 229 ? 21.12500 34.13000 56.10500 1.000 15.82577 229 VAL B CA 1
ATOM 4719 C C . VAL B 1 229 ? 21.59800 35.47600 55.57200 1.000 17.77029 229 VAL B C 1
ATOM 4720 O O . VAL B 1 229 ? 21.84300 36.40200 56.35200 1.000 23.51770 229 VAL B O 1
ATOM 4724 N N . CYS B 1 230 ? 21.73700 35.58300 54.25600 1.000 15.92281 230 CYS B N 1
ATOM 4725 C CA . CYS B 1 230 ? 22.21700 36.79800 53.61300 1.000 19.52371 230 CYS B CA 1
ATOM 4726 C C . CYS B 1 230 ? 21.12200 37.39500 52.73900 1.000 21.51885 230 CYS B C 1
ATOM 4727 O O . CYS B 1 230 ? 20.38800 36.66400 52.06600 1.000 18.92565 230 CYS B O 1
ATOM 4730 N N . GLY B 1 231 ? 21.02500 38.72100 52.75200 1.000 21.69817 231 GLY B N 1
ATOM 4731 C CA . GLY B 1 231 ? 20.02300 39.40800 51.95900 1.000 21.24715 231 GLY B CA 1
ATOM 4732 C C . GLY B 1 231 ? 20.09100 40.90300 52.18600 1.000 21.75771 231 GLY B C 1
ATOM 4733 O O . GLY B 1 231 ? 21.02000 41.41700 52.81600 1.000 18.71063 231 GLY B O 1
ATOM 4734 N N . SER B 1 232 ? 19.08800 41.59800 51.65800 1.000 18.96226 232 SER B N 1
ATOM 4735 C CA . SER B 1 232 ? 18.99900 43.04100 51.83200 1.000 20.88404 232 SER B CA 1
ATOM 4736 C C . SER B 1 232 ? 18.78300 43.39100 53.29900 1.000 18.69699 232 SER B C 1
ATOM 4737 O O . SER B 1 232 ? 18.21900 42.61000 54.06900 1.000 21.82959 232 SER B O 1
ATOM 4740 N N . THR B 1 233 ? 19.24300 44.58200 53.68600 1.000 18.00540 233 THR B N 1
ATOM 4741 C CA . THR B 1 233 ? 18.96400 45.08300 55.03000 1.000 22.69331 233 THR B CA 1
ATOM 4742 C C . THR B 1 233 ? 17.46900 45.06900 55.31800 1.000 23.05283 233 THR B C 1
ATOM 4743 O O . THR B 1 233 ? 17.03600 44.66100 56.40300 1.000 23.11067 233 THR B O 1
ATOM 4747 N N . GLU B 1 234 ? 16.66700 45.50600 54.34500 1.000 25.32438 234 GLU B N 1
ATOM 4748 C CA . GLU B 1 234 ? 15.22800 45.63500 54.53400 1.000 24.71347 234 GLU B CA 1
ATOM 4749 C C . GLU B 1 234 ? 14.56000 44.28300 54.75600 1.000 23.59260 234 GLU B C 1
ATOM 4750 O O . GLU B 1 234 ? 13.67300 44.15700 55.61200 1.000 22.31943 234 GLU B O 1
ATOM 4756 N N . LEU B 1 235 ? 14.95400 43.26400 53.98700 1.000 19.50506 235 LEU B N 1
ATOM 4757 C CA . LEU B 1 235 ? 14.30500 41.96100 54.12300 1.000 24.67557 235 LEU B CA 1
ATOM 4758 C C . LEU B 1 235 ? 14.71700 41.26800 55.41800 1.000 23.72471 235 LEU B C 1
ATOM 4759 O O . LEU B 1 235 ? 13.86300 40.74600 56.14400 1.000 23.63820 235 LEU B O 1
ATOM 4764 N N . LEU B 1 236 ? 16.01300 41.27800 55.74600 1.000 23.08703 236 LEU B N 1
ATOM 4765 C CA . LEU B 1 236 ? 16.44700 40.68900 57.01000 1.000 22.53721 236 LEU B CA 1
ATOM 4766 C C . LEU B 1 236 ? 15.81800 41.39200 58.20300 1.000 25.00329 236 LEU B C 1
ATOM 4767 O O . LEU B 1 236 ? 15.61500 40.76900 59.25200 1.000 25.29677 236 LEU B O 1
ATOM 4772 N N . ASN B 1 237 ? 15.50800 42.68100 58.06800 1.000 22.81607 237 ASN B N 1
ATOM 4773 C CA . ASN B 1 237 ? 14.86200 43.43400 59.13400 1.000 23.99127 237 ASN B CA 1
ATOM 4774 C C . ASN B 1 237 ? 13.36500 43.19800 59.18900 1.000 25.82637 237 ASN B C 1
ATOM 4775 O O . ASN B 1 237 ? 12.70600 43.72600 60.09000 1.000 24.51694 237 ASN B O 1
ATOM 4780 N N . SER B 1 238 ? 12.81300 42.44000 58.24100 1.000 22.67772 238 SER B N 1
ATOM 4781 C CA . SER B 1 238 ? 11.39100 42.14200 58.21000 1.000 25.88714 238 SER B CA 1
ATOM 4782 C C . SER B 1 238 ? 11.05800 40.81200 58.88500 1.000 25.81933 238 SER B C 1
ATOM 4783 O O . SER B 1 238 ? 10.03000 40.20700 58.56800 1.000 28.06679 238 SER B O 1
ATOM 4786 N N . GLY B 1 239 ? 11.89600 40.34800 59.80900 1.000 22.43610 239 GLY B N 1
ATOM 4787 C CA . GLY B 1 239 ? 11.58300 39.16500 60.58100 1.000 23.86308 239 GLY B CA 1
ATOM 4788 C C . GLY B 1 239 ? 12.70300 38.16400 60.81700 1.000 19.07566 239 GLY B C 1
ATOM 4789 O O . GLY B 1 239 ? 12.78800 37.58500 61.90200 1.000 20.43797 239 GLY B O 1
ATOM 4790 N N . PRO B 1 240 ? 13.59200 37.94100 59.84000 1.000 18.84380 240 PRO B N 1
ATOM 4791 C CA . PRO B 1 240 ? 14.70700 37.00800 60.10200 1.000 18.59443 240 PRO B CA 1
ATOM 4792 C C . PRO B 1 240 ? 15.57700 37.41400 61.28000 1.000 24.97242 240 PRO B C 1
ATOM 4793 O O . PRO B 1 240 ? 15.84600 36.58400 62.16300 1.000 17.64734 240 PRO B O 1
ATOM 4797 N N . ARG B 1 241 ? 16.01300 38.67700 61.33000 1.000 22.44980 241 ARG B N 1
ATOM 4798 C CA . ARG B 1 241 ? 16.86700 39.11800 62.42900 1.000 20.77919 241 ARG B CA 1
ATOM 4799 C C . ARG B 1 241 ? 16.14000 39.04900 63.76300 1.000 22.36606 241 ARG B C 1
ATOM 4800 O O . ARG B 1 241 ? 16.71100 38.60500 64.76600 1.000 20.29591 241 ARG B O 1
ATOM 4808 N N . ASN B 1 242 ? 14.88100 39.48500 63.80000 1.000 24.10126 242 ASN B N 1
ATOM 4809 C CA . ASN B 1 242 ? 14.12500 39.39600 65.04200 1.000 25.70857 242 ASN B CA 1
ATOM 4810 C C . ASN B 1 242 ? 13.97100 37.94500 65.48000 1.000 21.44143 242 ASN B C 1
ATOM 4811 O O . ASN B 1 242 ? 14.06000 37.64000 66.67600 1.000 22.47603 242 ASN B O 1
ATOM 4816 N N . PHE B 1 243 ? 13.75700 37.03600 64.52500 1.000 19.94647 243 PHE B N 1
ATOM 4817 C CA . PHE B 1 243 ? 13.62700 35.62000 64.86300 1.000 23.12062 243 PHE B CA 1
ATOM 4818 C C . PHE B 1 243 ? 14.87400 35.10200 65.57100 1.000 19.69557 243 PHE B C 1
ATOM 4819 O O . PHE B 1 243 ? 14.78000 34.44600 66.61300 1.000 19.69632 243 PHE B O 1
ATOM 4827 N N . VAL B 1 244 ? 16.05500 35.38500 65.01100 1.000 21.34796 244 VAL B N 1
ATOM 4828 C CA . VAL B 1 244 ? 17.30400 34.95300 65.63400 1.000 20.81929 244 VAL B CA 1
ATOM 4829 C C . VAL B 1 244 ? 17.43200 35.54900 67.02800 1.000 23.07834 244 VAL B C 1
ATOM 4830 O O . VAL B 1 244 ? 17.83200 34.86500 67.97800 1.000 22.73835 244 VAL B O 1
ATOM 4834 N N . ARG B 1 245 ? 17.07800 36.82800 67.17300 1.000 21.57801 245 ARG B N 1
ATOM 4835 C CA . ARG B 1 245 ? 17.16800 37.50300 68.46500 1.000 26.63899 245 ARG B CA 1
ATOM 4836 C C . ARG B 1 245 ? 16.19900 36.90800 69.48300 1.000 25.02739 245 ARG B C 1
ATOM 4837 O O . ARG B 1 245 ? 16.53300 36.78700 70.66800 1.000 25.33500 245 ARG B O 1
ATOM 4845 N N . THR B 1 246 ? 15.00000 36.52900 69.04500 1.000 20.38416 246 THR B N 1
ATOM 4846 C CA . THR B 1 246 ? 13.92200 36.13900 69.94600 1.000 20.55649 246 THR B CA 1
ATOM 4847 C C . THR B 1 246 ? 13.82700 34.63100 70.14500 1.000 19.21832 246 THR B C 1
ATOM 4848 O O . THR B 1 246 ? 13.68100 34.17300 71.27800 1.000 20.68265 246 THR B O 1
ATOM 4852 N N . ALA B 1 247 ? 13.88600 33.84600 69.06900 1.000 19.98686 247 ALA B N 1
ATOM 4853 C CA . ALA B 1 247 ? 13.89200 32.39300 69.20100 1.000 19.44431 247 ALA B CA 1
ATOM 4854 C C . ALA B 1 247 ? 15.27100 31.84600 69.54300 1.000 20.27869 247 ALA B C 1
ATOM 4855 O O . ALA B 1 247 ? 15.38100 30.67100 69.90600 1.000 17.70671 247 ALA B O 1
ATOM 4857 N N . GLY B 1 248 ? 16.31800 32.65800 69.39600 1.000 20.14446 248 GLY B N 1
ATOM 4858 C CA . GLY B 1 248 ? 17.64900 32.35400 69.88200 1.000 19.78505 248 GLY B CA 1
ATOM 4859 C C . GLY B 1 248 ? 18.45600 31.20500 69.28800 1.000 17.91061 248 GLY B C 1
ATOM 4860 O O . GLY B 1 248 ? 19.22800 30.56700 70.01200 1.000 17.06323 248 GLY B O 1
ATOM 4861 N N . PRO B 1 249 ? 18.35400 30.91900 67.96700 1.000 15.75146 249 PRO B N 1
ATOM 4862 C CA . PRO B 1 249 ? 19.33100 29.97200 67.39800 1.000 14.56971 249 PRO B CA 1
ATOM 4863 C C . PRO B 1 249 ? 20.63900 30.66700 67.03800 1.000 17.48070 249 PRO B C 1
ATOM 4864 O O . PRO B 1 249 ? 21.08000 30.67200 65.88700 1.000 18.80707 249 PRO B O 1
ATOM 4868 N N . SER B 1 250 ? 21.26600 31.28100 68.03400 1.000 17.97109 250 SER B N 1
ATOM 4869 C CA . SER B 1 250 ? 22.38900 32.15500 67.75500 1.000 17.71233 250 SER B CA 1
ATOM 4870 C C . SER B 1 250 ? 23.69200 31.36500 67.65200 1.000 17.82245 250 SER B C 1
ATOM 4871 O O . SER B 1 250 ? 23.80400 30.21800 68.09200 1.000 19.64848 250 SER B O 1
ATOM 4874 N N . LEU B 1 251 ? 24.68300 32.00300 67.04300 1.000 13.64215 251 LEU B N 1
ATOM 4875 C CA . LEU B 1 251 ? 25.96600 31.38300 66.75900 1.000 14.59904 251 LEU B CA 1
ATOM 4876 C C . LEU B 1 251 ? 26.93700 31.71000 67.88300 1.000 16.10971 251 LEU B C 1
ATOM 4877 O O . LEU B 1 251 ? 27.03600 32.86500 68.30800 1.000 15.93432 251 LEU B O 1
ATOM 4882 N N . SER B 1 252 ? 27.63200 30.69100 68.36600 1.000 17.33405 252 SER B N 1
ATOM 4883 C CA . SER B 1 252 ? 28.63000 30.89500 69.39800 1.000 15.00634 252 SER B CA 1
ATOM 4884 C C . SER B 1 252 ? 29.79800 31.71200 68.85000 1.000 15.38195 252 SER B C 1
ATOM 4885 O O . SER B 1 252 ? 30.22500 31.49800 67.71000 1.000 13.48265 252 SER B O 1
ATOM 4888 N N . PRO B 1 253 ? 30.33600 32.65000 69.63700 1.000 14.83615 253 PRO B N 1
ATOM 4889 C CA . PRO B 1 253 ? 31.52300 33.39200 69.18100 1.000 14.08753 253 PRO B CA 1
ATOM 4890 C C . PRO B 1 253 ? 32.73300 32.51000 68.92100 1.000 13.21465 253 PRO B C 1
ATOM 4891 O O . PRO B 1 253 ? 33.53700 32.83500 68.03500 1.000 13.80663 253 PRO B O 1
ATOM 4895 N N . PHE B 1 254 ? 32.89800 31.40900 69.66000 1.000 13.83733 254 PHE B N 1
ATOM 4896 C CA . PHE B 1 254 ? 33.96500 30.46800 69.33400 1.000 15.79247 254 PHE B CA 1
ATOM 4897 C C . PHE B 1 254 ? 33.80100 29.94700 67.91300 1.000 15.14496 254 PHE B C 1
ATOM 4898 O O . PHE B 1 254 ? 34.75300 29.94900 67.12300 1.000 16.09602 254 PHE B O 1
ATOM 4906 N N . ASN B 1 255 ? 32.58700 29.50800 67.56800 1.000 12.86746 255 ASN B N 1
ATOM 4907 C CA . ASN B 1 255 ? 32.32000 29.02200 66.21800 1.000 12.59357 255 ASN B CA 1
ATOM 4908 C C . ASN B 1 255 ? 32.47100 30.13600 65.19100 1.000 14.15166 255 ASN B C 1
ATOM 4909 O O . ASN B 1 255 ? 33.06700 29.93200 64.12500 1.000 12.48649 255 ASN B O 1
ATOM 4914 N N . ALA B 1 256 ? 31.94600 31.32600 65.49900 1.000 12.09741 256 ALA B N 1
ATOM 4915 C CA . ALA B 1 256 ? 32.06300 32.44600 64.57100 1.000 12.55187 256 ALA B CA 1
ATOM 4916 C C . ALA B 1 256 ? 33.52200 32.77600 64.29800 1.000 13.79507 256 ALA B C 1
ATOM 4917 O O . ALA B 1 256 ? 33.89300 33.09100 63.16200 1.000 12.14108 256 ALA B O 1
ATOM 4919 N N . TRP B 1 257 ? 34.36600 32.69800 65.33400 1.000 12.52587 257 TRP B N 1
ATOM 4920 C CA . TRP B 1 257 ? 35.79300 32.96800 65.17500 1.000 12.49982 257 TRP B CA 1
ATOM 4921 C C . TRP B 1 257 ? 36.45600 31.94500 64.25900 1.000 14.49980 257 TRP B C 1
ATOM 4922 O O . TRP B 1 257 ? 37.23900 32.30700 63.37200 1.000 16.09733 257 TRP B O 1
ATOM 4933 N N . VAL B 1 258 ? 36.14600 30.66200 64.44900 1.000 16.35097 258 VAL B N 1
ATOM 4934 C CA . VAL B 1 258 ? 36.65700 29.63300 63.54800 1.000 12.78276 258 VAL B CA 1
ATOM 4935 C C . VAL B 1 258 ? 36.21100 29.91500 62.12100 1.000 13.01003 258 VAL B C 1
ATOM 4936 O O . VAL B 1 258 ? 37.00000 29.82400 61.17300 1.000 13.73909 258 VAL B O 1
ATOM 4940 N N . GLN B 1 259 ? 34.94100 30.27100 61.94900 1.000 12.78901 259 GLN B N 1
ATOM 4941 C CA . GLN B 1 259 ? 34.36900 30.39800 60.61500 1.000 13.59184 259 GLN B CA 1
ATOM 4942 C C . GLN B 1 259 ? 34.84000 31.66700 59.90900 1.000 12.59862 259 GLN B C 1
ATOM 4943 O O . GLN B 1 259 ? 35.12600 31.63900 58.70800 1.000 13.39026 259 GLN B O 1
ATOM 4949 N N . LEU B 1 260 ? 34.95300 32.78200 60.62900 1.000 13.34670 260 LEU B N 1
ATOM 4950 C CA . LEU B 1 260 ? 35.45400 33.99300 59.99100 1.000 15.35661 260 LEU B CA 1
ATOM 4951 C C . LEU B 1 260 ? 36.90500 33.81800 59.55600 1.000 14.91048 260 LEU B C 1
ATOM 4952 O O . LEU B 1 260 ? 37.31400 34.33600 58.51300 1.000 17.10834 260 LEU B O 1
ATOM 4957 N N . LYS B 1 261 ? 37.69800 33.08300 60.33900 1.000 16.18481 261 LYS B N 1
ATOM 4958 C CA . LYS B 1 261 ? 39.05600 32.76600 59.91000 1.000 16.83651 261 LYS B CA 1
ATOM 4959 C C . LYS B 1 261 ? 39.05400 31.81300 58.72400 1.000 13.64922 261 LYS B C 1
ATOM 4960 O O . LYS B 1 261 ? 39.91400 31.91200 57.84300 1.000 12.29720 261 LYS B O 1
ATOM 4966 N N . GLY B 1 262 ? 38.10900 30.87000 58.69000 1.000 16.55557 262 GLY B N 1
ATOM 4967 C CA . GLY B 1 262 ? 38.00300 29.99200 57.53500 1.000 16.46678 262 GLY B CA 1
ATOM 4968 C C . GLY B 1 262 ? 37.70600 30.75100 56.25300 1.000 13.28615 262 GLY B C 1
ATOM 4969 O O . GLY B 1 262 ? 38.21400 30.40600 55.18500 1.000 15.04999 262 GLY B O 1
ATOM 4970 N N . LEU B 1 263 ? 36.88900 31.80400 56.34800 1.000 14.65769 263 LEU B N 1
ATOM 4971 C CA . LEU B 1 263 ? 36.57800 32.61700 55.17700 1.000 15.24120 263 LEU B CA 1
ATOM 4972 C C . LEU B 1 263 ? 37.83300 33.18800 54.53100 1.000 17.38126 263 LEU B C 1
ATOM 4973 O O . LEU B 1 263 ? 37.86100 33.38200 53.31200 1.000 18.24817 263 LEU B O 1
ATOM 4978 N N . GLU B 1 264 ? 38.88400 33.44700 55.32100 1.000 15.71543 264 GLU B N 1
ATOM 4979 C CA . GLU B 1 264 ? 40.07100 34.10700 54.78800 1.000 18.91038 264 GLU B CA 1
ATOM 4980 C C . GLU B 1 264 ? 40.75900 33.28700 53.70300 1.000 20.02412 264 GLU B C 1
ATOM 4981 O O . GLU B 1 264 ? 41.46400 33.85800 52.86700 1.000 18.54958 264 GLU B O 1
ATOM 4987 N N . THR B 1 265 ? 40.57600 31.96800 53.70000 1.000 17.18317 265 THR B N 1
ATOM 4988 C CA . THR B 1 265 ? 41.20400 31.09700 52.71400 1.000 20.19346 265 THR B CA 1
ATOM 4989 C C . THR B 1 265 ? 40.18600 30.42300 51.80200 1.000 19.83321 265 THR B C 1
ATOM 4990 O O . THR B 1 265 ? 40.54000 29.47800 51.09000 1.000 17.61270 265 THR B O 1
ATOM 4994 N N . LEU B 1 266 ? 38.93500 30.89000 51.80200 1.000 16.11853 266 LEU B N 1
ATOM 4995 C CA . LEU B 1 266 ? 37.87500 30.18800 51.08700 1.000 17.31916 266 LEU B CA 1
ATOM 4996 C C . LEU B 1 266 ? 38.17400 30.08800 49.59600 1.000 18.97770 266 LEU B C 1
ATOM 4997 O O . LEU B 1 266 ? 38.02600 29.01200 48.99900 1.000 18.55558 266 LEU B O 1
ATOM 5002 N N . GLY B 1 267 ? 38.62100 31.19000 48.98500 1.000 17.25139 267 GLY B N 1
ATOM 5003 C CA . GLY B 1 267 ? 38.88100 31.18600 47.55100 1.000 13.89878 267 GLY B CA 1
ATOM 5004 C C . GLY B 1 267 ? 40.01000 30.25100 47.15600 1.000 22.75209 267 GLY B C 1
ATOM 5005 O O . GLY B 1 267 ? 39.89400 29.49000 46.19100 1.000 22.68359 267 GLY B O 1
ATOM 5006 N N . LEU B 1 268 ? 41.12200 30.29600 47.89600 1.000 17.57388 268 LEU B N 1
ATOM 5007 C CA . LEU B 1 268 ? 42.23200 29.39200 47.61000 1.000 18.10057 268 LEU B CA 1
ATOM 5008 C C . LEU B 1 268 ? 41.81700 27.94200 47.79200 1.000 20.83409 268 LEU B C 1
ATOM 5009 O O . LEU B 1 268 ? 42.22400 27.07000 47.01700 1.000 17.87826 268 LEU B O 1
ATOM 5014 N N . ARG B 1 269 ? 41.04100 27.66100 48.84400 1.000 19.34324 269 ARG B N 1
ATOM 5015 C CA . ARG B 1 269 ? 40.62800 26.29000 49.11700 1.000 21.78346 269 ARG B CA 1
ATOM 5016 C C . ARG B 1 269 ? 39.68600 25.77100 48.03900 1.000 19.97563 269 ARG B C 1
ATOM 5017 O O . ARG B 1 269 ? 39.83900 24.63400 47.57800 1.000 21.36731 269 ARG B O 1
ATOM 5025 N N . MET B 1 270 ? 38.71000 26.58500 47.61900 1.000 19.62201 270 MET B N 1
ATOM 5026 C CA . MET B 1 270 ? 37.79400 26.13900 46.57200 1.000 21.70797 270 MET B CA 1
ATOM 5027 C C . MET B 1 270 ? 38.52400 25.89400 45.25800 1.000 23.23279 270 MET B C 1
ATOM 5028 O O . MET B 1 270 ? 38.14100 24.99800 44.49400 1.000 19.96567 270 MET B O 1
ATOM 5033 N N . GLU B 1 271 ? 39.57100 26.67300 44.97100 1.000 20.28624 271 GLU B N 1
ATOM 5034 C CA . GLU B 1 271 ? 40.30000 26.47100 43.72200 1.000 26.27199 271 GLU B CA 1
ATOM 5035 C C . GLU B 1 271 ? 40.98800 25.11200 43.69700 1.000 21.08610 271 GLU B C 1
ATOM 5036 O O . GLU B 1 271 ? 40.95000 24.41200 42.67900 1.000 22.36556 271 GLU B O 1
ATOM 5042 N N . ARG B 1 272 ? 41.62200 24.71800 44.80300 1.000 20.85744 272 ARG B N 1
ATOM 5043 C CA . ARG B 1 272 ? 42.22700 23.39100 44.85000 1.000 19.96048 272 ARG B CA 1
ATOM 5044 C C . ARG B 1 272 ? 41.15900 22.30600 44.93600 1.000 21.77078 272 ARG B C 1
ATOM 5045 O O . ARG B 1 272 ? 41.29100 21.25300 44.29900 1.000 21.07997 272 ARG B O 1
ATOM 5053 N N . HIS B 1 273 ? 40.08900 22.55500 45.70300 1.000 17.32255 273 HIS B N 1
ATOM 5054 C CA . HIS B 1 273 ? 38.95100 21.63900 45.74100 1.000 19.75375 273 HIS B CA 1
ATOM 5055 C C . HIS B 1 273 ? 38.44500 21.34500 44.33700 1.000 21.41375 273 HIS B C 1
ATOM 5056 O O . HIS B 1 273 ? 38.31600 20.18200 43.93900 1.000 20.39402 273 HIS B O 1
ATOM 5063 N N . CYS B 1 274 ? 38.16200 22.39900 43.56600 1.000 19.19053 274 CYS B N 1
ATOM 5064 C CA . CYS B 1 274 ? 37.55900 22.21000 42.25000 1.000 21.99566 274 CYS B CA 1
ATOM 5065 C C . CYS B 1 274 ? 38.55200 21.60800 41.26800 1.000 19.70055 274 CYS B C 1
ATOM 5066 O O . CYS B 1 274 ? 38.17600 20.78700 40.42500 1.000 19.31500 274 CYS B O 1
ATOM 5069 N N . ALA B 1 275 ? 39.82300 22.00400 41.35900 1.000 18.33813 275 ALA B N 1
ATOM 5070 C CA . ALA B 1 275 ? 40.83600 21.41400 40.49000 1.000 24.58687 275 ALA B CA 1
ATOM 5071 C C . ALA B 1 275 ? 40.96100 19.91900 40.73900 1.000 22.53335 275 ALA B C 1
ATOM 5072 O O . ALA B 1 275 ? 41.04900 19.13100 39.79000 1.000 26.26246 275 ALA B O 1
ATOM 5074 N N . ASN B 1 276 ? 40.95600 19.50700 42.01100 1.000 21.09553 276 ASN B N 1
ATOM 5075 C CA . ASN B 1 276 ? 40.99200 18.08100 42.32600 1.000 23.20942 276 ASN B CA 1
ATOM 5076 C C . ASN B 1 276 ? 39.75900 17.36500 41.78800 1.000 21.89364 276 ASN B C 1
ATOM 5077 O O . ASN B 1 276 ? 39.86700 16.28700 41.19400 1.000 21.30915 276 ASN B O 1
ATOM 5082 N N . ALA B 1 277 ? 38.57700 17.95800 41.97900 1.000 18.46728 277 ALA B N 1
ATOM 5083 C CA . ALA B 1 277 ? 37.34200 17.31200 41.55000 1.000 20.42290 277 ALA B CA 1
ATOM 5084 C C . ALA B 1 277 ? 37.30300 17.12400 40.03300 1.000 25.11788 277 ALA B C 1
ATOM 5085 O O . ALA B 1 277 ? 36.87600 16.07100 39.54100 1.000 20.88976 277 ALA B O 1
ATOM 5087 N N . GLN B 1 278 ? 37.74700 18.13100 39.27500 1.000 20.88607 278 GLN B N 1
ATOM 5088 C CA . GLN B 1 278 ? 37.74000 18.00900 37.82200 1.000 21.18567 278 GLN B CA 1
ATOM 5089 C C . GLN B 1 278 ? 38.62500 16.85100 37.35900 1.000 24.90756 278 GLN B C 1
ATOM 5090 O O . GLN B 1 278 ? 38.21300 16.04800 36.51100 1.000 23.83008 278 GLN B O 1
ATOM 5096 N N . LYS B 1 279 ? 39.83200 16.73000 37.92700 1.000 19.60511 279 LYS B N 1
ATOM 5097 C CA . LYS B 1 279 ? 40.70600 15.61200 37.57900 1.000 24.33243 279 LYS B CA 1
ATOM 5098 C C . LYS B 1 279 ? 40.06500 14.27700 37.93300 1.000 27.33724 279 LYS B C 1
ATOM 5099 O O . LYS B 1 279 ? 40.12500 13.32000 37.15100 1.000 27.61838 279 LYS B O 1
ATOM 5105 N N . ILE B 1 280 ? 39.46900 14.18500 39.12200 1.000 26.54925 280 ILE B N 1
ATOM 5106 C CA . ILE B 1 280 ? 38.91200 12.91400 39.56600 1.000 25.19150 280 ILE B CA 1
ATOM 5107 C C . ILE B 1 280 ? 37.66600 12.56100 38.76300 1.000 22.07432 280 ILE B C 1
ATOM 5108 O O . ILE B 1 280 ? 37.45300 11.39600 38.40800 1.000 22.38875 280 ILE B O 1
ATOM 5113 N N . ALA B 1 281 ? 36.82900 13.55700 38.45400 1.000 19.63218 281 ALA B N 1
ATOM 5114 C CA . ALA B 1 281 ? 35.60100 13.28000 37.71500 1.000 24.67188 281 ALA B CA 1
ATOM 5115 C C . ALA B 1 281 ? 35.90900 12.70000 36.33700 1.000 25.69631 281 ALA B C 1
ATOM 5116 O O . ALA B 1 281 ? 35.30600 11.70100 35.92400 1.000 25.22775 281 ALA B O 1
ATOM 5118 N N . GLU B 1 282 ? 36.86800 13.30000 35.62300 1.000 23.33915 282 GLU B N 1
ATOM 5119 C CA . GLU B 1 282 ? 37.22900 12.80600 34.29400 1.000 30.94069 282 GLU B CA 1
ATOM 5120 C C . GLU B 1 282 ? 37.87200 11.42600 34.36500 1.000 25.74954 282 GLU B C 1
ATOM 5121 O O . GLU B 1 282 ? 37.57900 10.55700 33.53800 1.000 23.60327 282 GLU B O 1
ATOM 5127 N N . TRP B 1 283 ? 38.74600 11.20400 35.34500 1.000 24.71440 283 TRP B N 1
ATOM 5128 C CA . TRP B 1 283 ? 39.36000 9.88900 35.50400 1.000 24.89025 283 TRP B CA 1
ATOM 5129 C C . TRP B 1 283 ? 38.31600 8.81800 35.82300 1.000 29.57067 283 TRP B C 1
ATOM 5130 O O . TRP B 1 283 ? 38.40000 7.68800 35.32200 1.000 29.93354 283 TRP B O 1
ATOM 5141 N N . LEU B 1 284 ? 37.32900 9.15200 36.66100 1.000 26.78959 284 LEU B N 1
ATOM 5142 C CA . LEU B 1 284 ? 36.26900 8.20000 36.98500 1.000 24.86604 284 LEU B CA 1
ATOM 5143 C C . LEU B 1 284 ? 35.42600 7.86300 35.76200 1.000 24.68470 284 LEU B C 1
ATOM 5144 O O . LEU B 1 284 ? 35.03300 6.70700 35.57100 1.000 22.57345 284 LEU B O 1
ATOM 5149 N N . GLU B 1 285 ? 35.11200 8.86600 34.93800 1.000 24.11332 285 GLU B N 1
ATOM 5150 C CA . GLU B 1 285 ? 34.22800 8.63800 33.80000 1.000 30.31592 285 GLU B CA 1
ATOM 5151 C C . GLU B 1 285 ? 34.85200 7.68600 32.78600 1.000 28.08140 285 GLU B C 1
ATOM 5152 O O . GLU B 1 285 ? 34.13000 7.00400 32.05300 1.000 28.63300 285 GLU B O 1
ATOM 5158 N N . ALA B 1 286 ? 36.18200 7.60700 32.74600 1.000 26.65142 286 ALA B N 1
ATOM 5159 C CA . ALA B 1 286 ? 36.88100 6.73300 31.81500 1.000 29.58391 286 ALA B CA 1
ATOM 5160 C C . ALA B 1 286 ? 37.12700 5.33500 32.36300 1.000 27.04517 286 ALA B C 1
ATOM 5161 O O . ALA B 1 286 ? 37.59800 4.47300 31.61500 1.000 33.24556 286 ALA B O 1
ATOM 5163 N N . ARG B 1 287 ? 36.83200 5.08500 33.63400 1.000 26.97840 287 ARG B N 1
ATOM 5164 C CA . ARG B 1 287 ? 37.03000 3.74800 34.17700 1.000 29.90390 287 ARG B CA 1
ATOM 5165 C C . ARG B 1 287 ? 35.96000 2.79900 33.64000 1.000 30.89110 287 ARG B C 1
ATOM 5166 O O . ARG B 1 287 ? 34.80000 3.19300 33.47600 1.000 30.24111 287 ARG B O 1
ATOM 5174 N N . PRO B 1 288 ? 36.31900 1.55300 33.33000 1.000 29.34938 288 PRO B N 1
ATOM 5175 C CA . PRO B 1 288 ? 35.29800 0.59800 32.87400 1.000 30.69482 288 PRO B CA 1
ATOM 5176 C C . PRO B 1 288 ? 34.25300 0.29200 33.93100 1.000 31.78321 288 PRO B C 1
ATOM 5177 O O . PRO B 1 288 ? 33.09800 0.02000 33.58100 1.000 27.00468 288 PRO B O 1
ATOM 5181 N N . GLU B 1 289 ? 34.62900 0.32800 35.21600 1.000 26.11307 289 GLU B N 1
ATOM 5182 C CA . GLU B 1 289 ? 33.72500 -0.02600 36.30600 1.000 27.23275 289 GLU B CA 1
ATOM 5183 C C . GLU B 1 289 ? 32.64700 1.01800 36.55600 1.000 27.75035 289 GLU B C 1
ATOM 5184 O O . GLU B 1 289 ? 31.71500 0.74300 37.32000 1.000 28.25550 289 GLU B O 1
ATOM 5190 N N . VAL B 1 290 ? 32.74500 2.19500 35.94400 1.000 27.27816 290 VAL B N 1
ATOM 5191 C CA . VAL B 1 290 ? 31.87700 3.32500 36.25900 1.000 29.31522 290 VAL B CA 1
ATOM 5192 C C . VAL B 1 290 ? 30.87900 3.50400 35.12500 1.000 26.39408 290 VAL B C 1
ATOM 5193 O O . VAL B 1 290 ? 31.27200 3.69500 33.96800 1.000 28.83735 290 VAL B O 1
ATOM 5197 N N . ALA B 1 291 ? 29.58600 3.46800 35.46500 1.000 25.67295 291 ALA B N 1
ATOM 5198 C CA . ALA B 1 291 ? 28.53300 3.63100 34.46700 1.000 27.08695 291 ALA B CA 1
ATOM 5199 C C . ALA B 1 291 ? 28.28100 5.09700 34.13200 1.000 28.25331 291 ALA B C 1
ATOM 5200 O O . ALA B 1 291 ? 28.05300 5.43900 32.96700 1.000 29.63504 291 ALA B O 1
ATOM 5202 N N . ARG B 1 292 ? 28.29700 5.97300 35.13300 1.000 26.78656 292 ARG B N 1
ATOM 5203 C CA . ARG B 1 292 ? 27.99800 7.38000 34.91000 1.000 27.54886 292 ARG B CA 1
ATOM 5204 C C . ARG B 1 292 ? 28.65900 8.20100 36.00700 1.000 26.00358 292 ARG B C 1
ATOM 5205 O O . ARG B 1 292 ? 28.83600 7.72800 37.13300 1.000 28.15334 292 ARG B O 1
ATOM 5213 N N . VAL B 1 293 ? 29.03200 9.42800 35.66100 1.000 27.08943 293 VAL B N 1
ATOM 5214 C CA . VAL B 1 293 ? 29.58300 10.38500 36.60800 1.000 24.52338 293 VAL B CA 1
ATOM 5215 C C . VAL B 1 293 ? 28.73200 11.64300 36.54200 1.000 25.56132 293 VAL B C 1
ATOM 5216 O O . VAL B 1 293 ? 28.31300 12.06400 35.45700 1.000 25.09295 293 VAL B O 1
ATOM 5220 N N . TYR B 1 294 ? 28.43600 12.20600 37.71200 1.000 21.60344 294 TYR B N 1
ATOM 5221 C CA . TYR B 1 294 ? 27.65000 13.42700 37.85100 1.000 21.04683 294 TYR B CA 1
ATOM 5222 C C . TYR B 1 294 ? 28.58000 14.51700 38.37200 1.000 21.43237 294 TYR B C 1
ATOM 5223 O O . TYR B 1 294 ? 28.94500 14.51200 39.55200 1.000 22.75897 294 TYR B O 1
ATOM 5232 N N . TYR B 1 295 ? 28.96800 15.43800 37.50400 1.000 17.99613 295 TYR B N 1
ATOM 5233 C CA . TYR B 1 295 ? 29.81000 16.55000 37.92400 1.000 22.20741 295 TYR B CA 1
ATOM 5234 C C . TYR B 1 295 ? 29.64700 17.71800 36.95700 1.000 21.59563 295 TYR B C 1
ATOM 5235 O O . TYR B 1 295 ? 29.80400 17.53800 35.74400 1.000 26.21365 295 TYR B O 1
ATOM 5244 N N . PRO B 1 296 ? 29.33900 18.92200 37.45000 1.000 22.88022 296 PRO B N 1
ATOM 5245 C CA . PRO B 1 296 ? 28.98900 20.03200 36.54000 1.000 21.30950 296 PRO B CA 1
ATOM 5246 C C . PRO B 1 296 ? 30.10100 20.45000 35.58900 1.000 22.53593 296 PRO B C 1
ATOM 5247 O O . PRO B 1 296 ? 29.81000 21.08900 34.56900 1.000 22.92549 296 PRO B O 1
ATOM 5251 N N . GLY B 1 297 ? 31.35400 20.12300 35.88000 1.000 22.36473 297 GLY B N 1
ATOM 5252 C CA . GLY B 1 297 ? 32.45300 20.43200 34.99100 1.000 21.32392 297 GLY B CA 1
ATOM 5253 C C . GLY B 1 297 ? 32.70500 19.40700 33.91100 1.000 24.76766 297 GLY B C 1
ATOM 5254 O O . GLY B 1 297 ? 33.70800 19.50300 33.19400 1.000 29.50640 297 GLY B O 1
ATOM 5255 N N . LEU B 1 298 ? 31.83000 18.41700 33.78400 1.000 24.18858 298 LEU B N 1
ATOM 5256 C CA . LEU B 1 298 ? 31.96500 17.37300 32.78200 1.000 26.23199 298 LEU B CA 1
ATOM 5257 C C . LEU B 1 298 ? 31.15700 17.74000 31.54600 1.000 29.70471 298 LEU B C 1
ATOM 5258 O O . LEU B 1 298 ? 30.03100 18.23600 31.65500 1.000 25.24509 298 LEU B O 1
ATOM 5263 N N . ASP B 1 299 ? 31.74300 17.50300 30.36600 1.000 26.59434 299 ASP B N 1
ATOM 5264 C CA . ASP B 1 299 ? 31.01700 17.74500 29.12200 1.000 28.57338 299 ASP B CA 1
ATOM 5265 C C . ASP B 1 299 ? 29.73100 16.93200 29.05900 1.000 28.89949 299 ASP B C 1
ATOM 5266 O O . ASP B 1 299 ? 28.74100 17.37700 28.46400 1.000 30.75725 299 ASP B O 1
ATOM 5271 N N . SER B 1 300 ? 29.71800 15.75300 29.68100 1.000 26.42824 300 SER B N 1
ATOM 5272 C CA . SER B 1 300 ? 28.52800 14.91200 29.67700 1.000 27.86063 300 SER B CA 1
ATOM 5273 C C . SER B 1 300 ? 27.42600 15.43000 30.59000 1.000 27.77353 300 SER B C 1
ATOM 5274 O O . SER B 1 300 ? 26.31200 14.89700 30.54600 1.000 31.87332 300 SER B O 1
ATOM 5277 N N . HIS B 1 301 ? 27.69600 16.43100 31.41200 1.000 25.31752 301 HIS B N 1
ATOM 5278 C CA . HIS B 1 301 ? 26.66000 16.93800 32.30700 1.000 26.59423 301 HIS B CA 1
ATOM 5279 C C . HIS B 1 301 ? 25.61400 17.68200 31.48500 1.000 25.78367 301 HIS B C 1
ATOM 5280 O O . HIS B 1 301 ? 25.96300 18.58900 30.72200 1.000 26.83076 301 HIS B O 1
ATOM 5287 N N . PRO B 1 302 ? 24.33300 17.32300 31.59500 1.000 24.96994 302 PRO B N 1
ATOM 5288 C CA . PRO B 1 302 ? 23.32100 17.93000 30.71600 1.000 25.56376 302 PRO B CA 1
ATOM 5289 C C . PRO B 1 302 ? 23.08500 19.41600 30.95100 1.000 27.19064 302 PRO B C 1
ATOM 5290 O O . PRO B 1 302 ? 22.36500 20.03200 30.15600 1.000 31.26185 302 PRO B O 1
ATOM 5294 N N . GLN B 1 303 ? 23.66100 20.01800 31.98800 1.000 24.58320 303 GLN B N 1
ATOM 5295 C CA . GLN B 1 303 ? 23.48800 21.44500 32.24500 1.000 24.41821 303 GLN B CA 1
ATOM 5296 C C . GLN B 1 303 ? 24.82700 22.12000 32.48100 1.000 24.35670 303 GLN B C 1
ATOM 5297 O O . GLN B 1 303 ? 24.94900 23.02400 33.31500 1.000 22.27554 303 GLN B O 1
ATOM 5303 N N . GLN B 1 304 ? 25.85100 21.69600 31.74100 1.000 23.92364 304 GLN B N 1
ATOM 5304 C CA . GLN B 1 304 ? 27.18100 22.27000 31.91600 1.000 25.64836 304 GLN B CA 1
ATOM 5305 C C . GLN B 1 304 ? 27.17600 23.77500 31.66900 1.000 26.97793 304 GLN B C 1
ATOM 5306 O O . GLN B 1 304 ? 27.79600 24.53700 32.42300 1.000 27.66505 304 GLN B O 1
ATOM 5312 N N . ALA B 1 305 ? 26.47100 24.22200 30.62400 1.000 24.44238 305 ALA B N 1
ATOM 5313 C CA . ALA B 1 305 ? 26.46900 25.63900 30.27600 1.000 22.42061 305 ALA B CA 1
ATOM 5314 C C . ALA B 1 305 ? 25.74500 26.47000 31.32500 1.000 23.34080 305 ALA B C 1
ATOM 5315 O O . ALA B 1 305 ? 26.22200 27.54500 31.70800 1.000 24.58628 305 ALA B O 1
ATOM 5317 N N . LEU B 1 306 ? 24.58300 26.00600 31.79000 1.000 23.63870 306 LEU B N 1
ATOM 5318 C CA . LEU B 1 306 ? 23.88500 26.74000 32.83700 1.000 18.89864 306 LEU B CA 1
ATOM 5319 C C . LEU B 1 306 ? 24.73600 26.81700 34.09600 1.000 20.65123 306 LEU B C 1
ATOM 5320 O O . LEU B 1 306 ? 24.79900 27.86300 34.75000 1.000 20.31218 306 LEU B O 1
ATOM 5325 N N . ALA B 1 307 ? 25.41100 25.71900 34.43800 1.000 18.50489 307 ALA B N 1
ATOM 5326 C CA . ALA B 1 307 ? 26.29100 25.72400 35.59900 1.000 18.11981 307 ALA B CA 1
ATOM 5327 C C . ALA B 1 307 ? 27.43900 26.70900 35.41100 1.000 21.98445 307 ALA B C 1
ATOM 5328 O O . ALA B 1 307 ? 27.80000 27.43700 36.34100 1.000 17.65922 307 ALA B O 1
ATOM 5330 N N . ALA B 1 308 ? 28.02000 26.75200 34.20700 1.000 22.77652 308 ALA B N 1
ATOM 5331 C CA . ALA B 1 308 ? 29.14100 27.65500 33.96000 1.000 24.15188 308 ALA B CA 1
ATOM 5332 C C . ALA B 1 308 ? 28.70900 29.11200 33.87400 1.000 22.54984 308 ALA B C 1
ATOM 5333 O O . ALA B 1 308 ? 29.54500 30.00100 34.05800 1.000 29.21545 308 ALA B O 1
ATOM 5335 N N . ARG B 1 309 ? 27.43400 29.38200 33.59300 1.000 21.79376 309 ARG B N 1
ATOM 5336 C CA . ARG B 1 309 ? 26.95100 30.75800 33.63100 1.000 24.76807 309 ARG B CA 1
ATOM 5337 C C . ARG B 1 309 ? 26.75000 31.24800 35.05900 1.000 24.74497 309 ARG B C 1
ATOM 5338 O O . ARG B 1 309 ? 26.98700 32.42700 35.34500 1.000 22.50407 309 ARG B O 1
ATOM 5346 N N . GLN B 1 310 ? 26.33100 30.36500 35.96500 1.000 21.93771 310 GLN B N 1
ATOM 5347 C CA . GLN B 1 310 ? 26.04800 30.76500 37.33500 1.000 21.01519 310 GLN B CA 1
ATOM 5348 C C . GLN B 1 310 ? 27.24800 30.64500 38.26600 1.000 18.89645 310 GLN B C 1
ATOM 5349 O O . GLN B 1 310 ? 27.24200 31.25300 39.34000 1.000 21.19642 310 GLN B O 1
ATOM 5355 N N . GLN B 1 311 ? 28.27600 29.89500 37.89000 1.000 18.77590 311 GLN B N 1
ATOM 5356 C CA . GLN B 1 311 ? 29.35400 29.56600 38.80700 1.000 21.82802 311 GLN B CA 1
ATOM 5357 C C . GLN B 1 311 ? 30.70200 29.87900 38.17800 1.000 20.49299 311 GLN B C 1
ATOM 5358 O O . GLN B 1 311 ? 30.92500 29.61500 36.99500 1.000 20.27979 311 GLN B O 1
ATOM 5364 N N . ARG B 1 312 ? 31.60700 30.42600 38.98700 1.000 24.08558 312 ARG B N 1
ATOM 5365 C CA . ARG B 1 312 ? 32.97400 30.62800 38.52500 1.000 25.12179 312 ARG B CA 1
ATOM 5366 C C . ARG B 1 312 ? 33.66000 29.29800 38.24000 1.000 26.06155 312 ARG B C 1
ATOM 5367 O O . ARG B 1 312 ? 34.43300 29.18300 37.28300 1.000 28.41881 312 ARG B O 1
ATOM 5375 N N . LEU B 1 313 ? 33.40300 28.29000 39.06200 1.000 22.66438 313 LEU B N 1
ATOM 5376 C CA . LEU B 1 313 ? 33.98800 26.96600 38.93400 1.000 23.63850 313 LEU B CA 1
ATOM 5377 C C . LEU B 1 313 ? 32.90200 25.91700 39.11400 1.000 21.28459 313 LEU B C 1
ATOM 5378 O O . LEU B 1 313 ? 31.83700 26.20600 39.66800 1.000 20.65581 313 LEU B O 1
ATOM 5383 N N . PRO B 1 314 ? 33.12900 24.69300 38.62600 1.000 23.51028 314 PRO B N 1
ATOM 5384 C CA . PRO B 1 314 ? 32.07500 23.66200 38.71000 1.000 22.47932 314 PRO B CA 1
ATOM 5385 C C . PRO B 1 314 ? 31.64300 23.30900 40.12500 1.000 21.80765 314 PRO B C 1
ATOM 5386 O O . PRO B 1 314 ? 30.49100 22.90000 40.32300 1.000 17.83273 314 PRO B O 1
ATOM 5390 N N . GLY B 1 315 ? 32.52300 23.43900 41.10900 1.000 19.63041 315 GLY B N 1
ATOM 5391 C CA . GLY B 1 315 ? 32.31100 22.86700 42.42300 1.000 15.56521 315 GLY B CA 1
ATOM 5392 C C . GLY B 1 315 ? 33.26400 21.70800 42.66000 1.000 17.11173 315 GLY B C 1
ATOM 5393 O O . GLY B 1 315 ? 34.13500 21.40200 41.84400 1.000 17.65183 315 GLY B O 1
ATOM 5394 N N . ALA B 1 316 ? 33.08500 21.05700 43.80800 1.000 17.67472 316 ALA B N 1
ATOM 5395 C CA . ALA B 1 316 ? 34.00600 19.99700 44.19800 1.000 19.50119 316 ALA B CA 1
ATOM 5396 C C . ALA B 1 316 ? 33.29800 18.76800 44.75000 1.000 17.91628 316 ALA B C 1
ATOM 5397 O O . ALA B 1 316 ? 33.95800 17.91000 45.35200 1.000 20.83362 316 ALA B O 1
ATOM 5399 N N . ILE B 1 317 ? 31.98600 18.65800 44.57800 1.000 20.56502 317 ILE B N 1
ATOM 5400 C CA . ILE B 1 317 ? 31.22900 17.46400 44.93200 1.000 19.94902 317 ILE B CA 1
ATOM 5401 C C . ILE B 1 317 ? 30.88800 16.72600 43.64400 1.000 22.97316 317 ILE B C 1
ATOM 5402 O O . ILE B 1 317 ? 30.50100 17.34800 42.64800 1.000 20.41293 317 ILE B O 1
ATOM 5407 N N . LEU B 1 318 ? 31.05900 15.40600 43.65100 1.000 21.33473 318 LEU B N 1
ATOM 5408 C CA . LEU B 1 318 ? 30.65700 14.59100 42.51900 1.000 19.02508 318 LEU B CA 1
ATOM 5409 C C . LEU B 1 318 ? 30.05900 13.29100 43.02700 1.000 21.40475 318 LEU B C 1
ATOM 5410 O O . LEU B 1 318 ? 30.35100 12.83500 44.13600 1.000 23.73974 318 LEU B O 1
ATOM 5415 N N . SER B 1 319 ? 29.22000 12.69400 42.19100 1.000 20.04709 319 SER B N 1
ATOM 5416 C CA . SER B 1 319 ? 28.72900 11.34700 42.41000 1.000 18.23184 319 SER B CA 1
ATOM 5417 C C . SER B 1 319 ? 29.03700 10.51000 41.17700 1.000 24.00936 319 SER B C 1
ATOM 5418 O O . SER B 1 319 ? 29.32200 11.04000 40.09800 1.000 23.25407 319 SER B O 1
ATOM 5421 N N . PHE B 1 320 ? 29.00900 9.19100 41.34700 1.000 20.68753 320 PHE B N 1
ATOM 5422 C CA . PHE B 1 320 ? 29.17500 8.31000 40.20300 1.000 21.84768 320 PHE B CA 1
ATOM 5423 C C . PHE B 1 320 ? 28.47700 6.98200 40.46000 1.000 22.09594 320 PHE B C 1
ATOM 5424 O O . PHE B 1 320 ? 28.50300 6.45700 41.57700 1.000 20.17189 320 PHE B O 1
ATOM 5432 N N . ASP B 1 321 ? 27.83900 6.45600 39.41900 1.000 24.18993 321 ASP B N 1
ATOM 5433 C CA . ASP B 1 321 ? 27.22300 5.13800 39.47400 1.000 24.90550 321 ASP B CA 1
ATOM 5434 C C . ASP B 1 321 ? 28.26200 4.08000 39.13900 1.000 21.25643 321 ASP B C 1
ATOM 5435 O O . ASP B 1 321 ? 29.02200 4.23000 38.17800 1.000 23.56482 321 ASP B O 1
ATOM 5440 N N . LEU B 1 322 ? 28.30200 3.02500 39.94400 1.000 22.70262 322 LEU B N 1
ATOM 5441 C CA . LEU B 1 322 ? 29.11900 1.85700 39.65600 1.000 23.88374 322 LEU B CA 1
ATOM 5442 C C . LEU B 1 322 ? 28.28200 0.80600 38.94000 1.000 27.19989 322 LEU B C 1
ATOM 5443 O O . LEU B 1 322 ? 27.10900 0.59900 39.27200 1.000 25.94812 322 LEU B O 1
ATOM 5448 N N . HIS B 1 323 ? 28.88500 0.14700 37.95100 1.000 28.65880 323 HIS B N 1
ATOM 5449 C CA . HIS B 1 323 ? 28.25900 -1.04800 37.40100 1.000 26.57003 323 HIS B CA 1
ATOM 5450 C C . HIS B 1 323 ? 28.14600 -2.08300 38.50500 1.000 26.59549 323 HIS B C 1
ATOM 5451 O O . HIS B 1 323 ? 29.14700 -2.46800 39.11800 1.000 30.80417 323 HIS B O 1
ATOM 5458 N N . GLY B 1 324 ? 26.93100 -2.52000 38.76500 1.000 28.74103 324 GLY B N 1
ATOM 5459 C CA . GLY B 1 324 ? 26.61800 -3.24700 39.97500 1.000 29.68342 324 GLY B CA 1
ATOM 5460 C C . GLY B 1 324 ? 25.73300 -2.40800 40.87800 1.000 32.77751 324 GLY B C 1
ATOM 5461 O O . GLY B 1 324 ? 25.34200 -1.28400 40.55700 1.000 36.09327 324 GLY B O 1
ATOM 5462 N N . GLY B 1 325 ? 25.41600 -2.97900 42.02600 1.000 28.11980 325 GLY B N 1
ATOM 5463 C CA . GLY B 1 325 ? 24.49400 -2.29800 42.90200 1.000 32.95533 325 GLY B CA 1
ATOM 5464 C C . GLY B 1 325 ? 25.12700 -1.93000 44.22000 1.000 30.77852 325 GLY B C 1
ATOM 5465 O O . GLY B 1 325 ? 26.26900 -1.46100 44.27000 1.000 26.49540 325 GLY B O 1
ATOM 5466 N N . GLN B 1 326 ? 24.38200 -2.15700 45.29800 1.000 27.67473 326 GLN B N 1
ATOM 5467 C CA . GLN B 1 326 ? 24.89300 -1.84000 46.62000 1.000 27.47683 326 GLN B CA 1
ATOM 5468 C C . GLN B 1 326 ? 26.13100 -2.66100 46.94100 1.000 30.89709 326 GLN B C 1
ATOM 5469 O O . GLN B 1 326 ? 27.07500 -2.15700 47.56300 1.000 28.17686 326 GLN B O 1
ATOM 5475 N N . LYS B 1 327 ? 26.15000 -3.92700 46.51500 1.000 28.33635 327 LYS B N 1
ATOM 5476 C CA . LYS B 1 327 ? 27.28900 -4.78500 46.81900 1.000 30.07603 327 LYS B CA 1
ATOM 5477 C C . LYS B 1 327 ? 28.57400 -4.21500 46.23200 1.000 29.53095 327 LYS B C 1
ATOM 5478 O O . LYS B 1 327 ? 29.62400 -4.22600 46.88500 1.000 30.26058 327 LYS B O 1
ATOM 5484 N N . ALA B 1 328 ? 28.51200 -3.71800 44.99600 1.000 24.69288 328 ALA B N 1
ATOM 5485 C CA . ALA B 1 328 ? 29.69100 -3.12800 44.37100 1.000 27.97632 328 ALA B CA 1
ATOM 5486 C C . ALA B 1 328 ? 30.12600 -1.85300 45.08700 1.000 21.85897 328 ALA B C 1
ATOM 5487 O O . ALA B 1 328 ? 31.32100 -1.64700 45.32600 1.000 21.67091 328 ALA B O 1
ATOM 5489 N N . ALA B 1 329 ? 29.17000 -0.99100 45.43900 1.000 24.06794 329 ALA B N 1
ATOM 5490 C CA . ALA B 1 329 ? 29.50500 0.23800 46.15100 1.000 22.80960 329 ALA B CA 1
ATOM 5491 C C . ALA B 1 329 ? 30.13700 -0.06000 47.50600 1.000 26.82282 329 ALA B C 1
ATOM 5492 O O . ALA B 1 329 ? 31.13700 0.56400 47.88200 1.000 25.97858 329 ALA B O 1
ATOM 5494 N N . TRP B 1 330 ? 29.57800 -1.02500 48.24800 1.000 27.71159 330 TRP B N 1
ATOM 5495 C CA . TRP B 1 330 ? 30.10000 -1.33500 49.57500 1.000 24.30555 330 TRP B CA 1
ATOM 5496 C C . TRP B 1 330 ? 31.46700 -1.99900 49.49100 1.000 26.10016 330 TRP B C 1
ATOM 5497 O O . TRP B 1 330 ? 32.35700 -1.70700 50.29900 1.000 27.50462 330 TRP B O 1
ATOM 5508 N N . ALA B 1 331 ? 31.65800 -2.89800 48.52500 1.000 26.98164 331 ALA B N 1
ATOM 5509 C CA . ALA B 1 331 ? 32.98800 -3.45400 48.31300 1.000 26.82675 331 ALA B CA 1
ATOM 5510 C C . ALA B 1 331 ? 33.98000 -2.35300 47.96800 1.000 23.80684 331 ALA B C 1
ATOM 5511 O O . ALA B 1 331 ? 35.14700 -2.40400 48.37300 1.000 21.00622 331 ALA B O 1
ATOM 5513 N N . PHE B 1 332 ? 33.52600 -1.34700 47.22100 1.000 22.83322 332 PHE B N 1
ATOM 5514 C CA . PHE B 1 332 ? 34.39600 -0.24300 46.83500 1.000 26.57360 332 PHE B CA 1
ATOM 5515 C C . PHE B 1 332 ? 34.84800 0.56100 48.05100 1.000 23.94399 332 PHE B C 1
ATOM 5516 O O . PHE B 1 332 ? 36.04700 0.79400 48.24100 1.000 23.53290 332 PHE B O 1
ATOM 5524 N N . VAL B 1 333 ? 33.90200 1.01100 48.88300 1.000 20.72455 333 VAL B N 1
ATOM 5525 C CA . VAL B 1 333 ? 34.30500 1.90000 49.96900 1.000 23.94280 333 VAL B CA 1
ATOM 5526 C C . VAL B 1 333 ? 35.06100 1.13100 51.04300 1.000 24.47390 333 VAL B C 1
ATOM 5527 O O . VAL B 1 333 ? 35.98800 1.67200 51.65500 1.000 26.57181 333 VAL B O 1
ATOM 5531 N N . ASP B 1 334 ? 34.71200 -0.14300 51.27100 1.000 24.48773 334 ASP B N 1
ATOM 5532 C CA . ASP B 1 334 ? 35.34500 -0.90400 52.34200 1.000 20.48085 334 ASP B CA 1
ATOM 5533 C C . ASP B 1 334 ? 36.83000 -1.13400 52.09900 1.000 22.51763 334 ASP B C 1
ATOM 5534 O O . ASP B 1 334 ? 37.56000 -1.42800 53.05100 1.000 27.19542 334 ASP B O 1
ATOM 5539 N N . ALA B 1 335 ? 37.29500 -1.01200 50.85900 1.000 22.48990 335 ALA B N 1
ATOM 5540 C CA . ALA B 1 335 ? 38.70800 -1.19300 50.56500 1.000 21.82780 335 ALA B CA 1
ATOM 5541 C C . ALA B 1 335 ? 39.50400 0.10400 50.65300 1.000 23.02879 335 ALA B C 1
ATOM 5542 O O . ALA B 1 335 ? 40.73800 0.06000 50.61700 1.000 27.70314 335 ALA B O 1
ATOM 5544 N N . LEU B 1 336 ? 38.83700 1.24600 50.77300 1.000 24.09438 336 LEU B N 1
ATOM 5545 C CA . LEU B 1 336 ? 39.53500 2.51900 50.87000 1.000 23.42201 336 LEU B CA 1
ATOM 5546 C C . LEU B 1 336 ? 40.23900 2.63400 52.21600 1.000 23.24566 336 LEU B C 1
ATOM 5547 O O . LEU B 1 336 ? 39.69900 2.23800 53.25200 1.000 25.79524 336 LEU B O 1
ATOM 5552 N N . ARG B 1 337 ? 41.46000 3.16500 52.19400 1.000 25.09257 337 ARG B N 1
ATOM 5553 C CA . ARG B 1 337 ? 42.21000 3.43800 53.41200 1.000 29.41035 337 ARG B CA 1
ATOM 5554 C C . ARG B 1 337 ? 42.47500 4.91700 53.65000 1.000 25.17036 337 ARG B C 1
ATOM 5555 O O . ARG B 1 337 ? 42.98500 5.26900 54.72100 1.000 28.75395 337 ARG B O 1
ATOM 5563 N N . LEU B 1 338 ? 42.16300 5.78800 52.69300 1.000 24.15804 338 LEU B N 1
ATOM 5564 C CA . LEU B 1 338 ? 42.44600 7.21300 52.81200 1.000 22.95738 338 LEU B CA 1
ATOM 5565 C C . LEU B 1 338 ? 41.19000 8.06200 52.91000 1.000 24.67972 338 LEU B C 1
ATOM 5566 O O . LEU B 1 338 ? 41.05600 8.85400 53.84800 1.000 21.00399 338 LEU B O 1
ATOM 5571 N N . LEU B 1 339 ? 40.25700 7.91600 51.96800 1.000 22.59458 339 LEU B N 1
ATOM 5572 C CA . LEU B 1 339 ? 39.06300 8.74800 51.99100 1.000 21.49388 339 LEU B CA 1
ATOM 5573 C C . LEU B 1 339 ? 38.27000 8.47900 53.26400 1.000 24.63357 339 LEU B C 1
ATOM 5574 O O . LEU B 1 339 ? 38.29700 7.38000 53.82200 1.000 24.90327 339 LEU B O 1
ATOM 5579 N N . SER B 1 340 ? 37.55900 9.50100 53.72400 1.000 18.89813 340 SER B N 1
ATOM 5580 C CA . SER B 1 340 ? 36.77700 9.40800 54.94600 1.000 19.36118 340 SER B CA 1
ATOM 5581 C C . SER B 1 340 ? 35.39600 8.84900 54.62900 1.000 20.38838 340 SER B C 1
ATOM 5582 O O . SER B 1 340 ? 34.68100 9.39100 53.77800 1.000 20.56678 340 SER B O 1
ATOM 5585 N N . LEU B 1 341 ? 35.02200 7.77300 55.31200 1.000 24.70077 341 LEU B N 1
ATOM 5586 C CA . LEU B 1 341 ? 33.65100 7.27100 55.26600 1.000 27.25688 341 LEU B CA 1
ATOM 5587 C C . LEU B 1 341 ? 32.84100 8.08000 56.26200 1.000 23.49015 341 LEU B C 1
ATOM 5588 O O . LEU B 1 341 ? 32.86600 7.80900 57.46300 1.000 24.01630 341 LEU B O 1
ATOM 5593 N N . THR B 1 342 ? 32.11800 9.07900 55.76700 1.000 19.11450 342 THR B N 1
ATOM 5594 C CA . THR B 1 342 ? 31.36000 9.95200 56.64500 1.000 22.43584 342 THR B CA 1
ATOM 5595 C C . THR B 1 342 ? 30.33800 10.70200 55.80800 1.000 19.82861 342 THR B C 1
ATOM 5596 O O . THR B 1 342 ? 30.56900 10.98300 54.63000 1.000 25.62216 342 THR B O 1
ATOM 5600 N N . ALA B 1 343 ? 29.19900 11.00700 56.42700 1.000 21.01544 343 ALA B N 1
ATOM 5601 C CA . ALA B 1 343 ? 28.12100 11.74700 55.77000 1.000 22.25355 343 ALA B CA 1
ATOM 5602 C C . ALA B 1 343 ? 28.37300 13.23600 55.98800 1.000 23.02012 343 ALA B C 1
ATOM 5603 O O . ALA B 1 343 ? 27.80700 13.88100 56.87500 1.000 23.89601 343 ALA B O 1
ATOM 5605 N N . ASN B 1 344 ? 29.26100 13.78200 55.16400 1.000 21.18310 344 ASN B N 1
ATOM 5606 C CA . ASN B 1 344 ? 29.65100 15.17700 55.29600 1.000 22.82917 344 ASN B CA 1
ATOM 5607 C C . ASN B 1 344 ? 30.31400 15.62500 54.00200 1.000 22.87052 344 ASN B C 1
ATOM 5608 O O . ASN B 1 344 ? 30.67700 14.81000 53.14800 1.000 19.74712 344 ASN B O 1
ATOM 5613 N N . LEU B 1 345 ? 30.46900 16.94100 53.87300 1.000 21.69457 345 LEU B N 1
ATOM 5614 C CA . LEU B 1 345 ? 31.13400 17.53400 52.72500 1.000 17.60113 345 LEU B CA 1
ATOM 5615 C C . LEU B 1 345 ? 31.79100 18.83600 53.16400 1.000 19.03575 345 LEU B C 1
ATOM 5616 O O . LEU B 1 345 ? 31.54000 19.34300 54.26100 1.000 17.28451 345 LEU B O 1
ATOM 5621 N N . GLY B 1 346 ? 32.65400 19.36800 52.29900 1.000 17.60464 346 GLY B N 1
ATOM 5622 C CA . GLY B 1 346 ? 33.26500 20.65800 52.55700 1.000 16.91528 346 GLY B CA 1
ATOM 5623 C C . GLY B 1 346 ? 34.45200 20.63500 53.48800 1.000 20.32409 346 GLY B C 1
ATOM 5624 O O . GLY B 1 346 ? 34.80900 21.68200 54.03900 1.000 16.45415 346 GLY B O 1
ATOM 5625 N N . ASP B 1 347 ? 35.05900 19.47700 53.70000 1.000 14.68533 347 ASP B N 1
ATOM 5626 C CA . ASP B 1 347 ? 36.25900 19.36400 54.50700 1.000 15.31801 347 ASP B CA 1
ATOM 5627 C C . ASP B 1 347 ? 37.48700 19.30100 53.60300 1.000 18.32061 347 ASP B C 1
ATOM 5628 O O . ASP B 1 347 ? 37.41000 18.90700 52.43800 1.000 19.41541 347 ASP B O 1
ATOM 5633 N N . ALA B 1 348 ? 38.63600 19.70200 54.15500 1.000 19.92185 348 ALA B N 1
ATOM 5634 C CA . ALA B 1 348 ? 39.90200 19.39100 53.50000 1.000 17.16045 348 ALA B CA 1
ATOM 5635 C C . ALA B 1 348 ? 40.08700 17.88700 53.37100 1.000 16.56463 348 ALA B C 1
ATOM 5636 O O . ALA B 1 348 ? 40.73500 17.42000 52.42900 1.000 18.34470 348 ALA B O 1
ATOM 5638 N N . LYS B 1 349 ? 39.52400 17.11900 54.30300 1.000 15.53424 349 LYS B N 1
ATOM 5639 C CA . LYS B 1 349 ? 39.51100 15.66500 54.20700 1.000 17.55398 349 LYS B CA 1
ATOM 5640 C C . LYS B 1 349 ? 38.43700 15.23600 53.21200 1.000 18.28974 349 LYS B C 1
ATOM 5641 O O . LYS B 1 349 ? 37.25500 15.55700 53.38900 1.000 15.70823 349 LYS B O 1
ATOM 5647 N N . THR B 1 350 ? 38.85000 14.52400 52.16200 1.000 16.42166 350 THR B N 1
ATOM 5648 C CA . THR B 1 350 ? 37.90200 13.98300 51.19300 1.000 16.11888 350 THR B CA 1
ATOM 5649 C C . THR B 1 350 ? 36.96000 12.99400 51.87200 1.000 16.21965 350 THR B C 1
ATOM 5650 O O . THR B 1 350 ? 37.38900 12.14400 52.65600 1.000 16.17698 350 THR B O 1
ATOM 5654 N N . THR B 1 351 ? 35.67100 13.10900 51.58300 1.000 15.23370 351 THR B N 1
ATOM 5655 C CA . THR B 1 351 ? 34.68200 12.22100 52.16500 1.000 16.61316 351 THR B CA 1
ATOM 5656 C C . THR B 1 351 ? 33.96400 11.44900 51.07000 1.000 18.52327 351 THR B C 1
ATOM 5657 O O . THR B 1 351 ? 33.83300 11.91400 49.93400 1.000 19.12028 351 THR B O 1
ATOM 5661 N N . ILE B 1 352 ? 33.49800 10.25900 51.42600 1.000 16.93521 352 ILE B N 1
ATOM 5662 C CA . ILE B 1 352 ? 32.67400 9.46200 50.53100 1.000 21.74159 352 ILE B CA 1
ATOM 5663 C C . ILE B 1 352 ? 31.54000 8.86900 51.35300 1.000 21.15343 352 ILE B C 1
ATOM 5664 O O . ILE B 1 352 ? 31.69300 8.57300 52.54200 1.000 19.81887 352 ILE B O 1
ATOM 5669 N N . THR B 1 353 ? 30.37900 8.73800 50.72000 1.000 18.46160 353 THR B N 1
ATOM 5670 C CA . THR B 1 353 ? 29.23800 8.11800 51.36900 1.000 22.60780 353 THR B CA 1
ATOM 5671 C C . THR B 1 353 ? 28.36100 7.47500 50.30300 1.000 22.46612 353 THR B C 1
ATOM 5672 O O . THR B 1 353 ? 28.43200 7.81900 49.11900 1.000 19.51953 353 THR B O 1
ATOM 5676 N N . HIS B 1 354 ? 27.53100 6.53000 50.74200 1.000 19.92000 354 HIS B N 1
ATOM 5677 C CA . HIS B 1 354 ? 26.63600 5.78600 49.86100 1.000 20.45008 354 HIS B CA 1
ATOM 5678 C C . HIS B 1 354 ? 25.21300 6.22200 50.16500 1.000 19.73542 354 HIS B C 1
ATOM 5679 O O . HIS B 1 354 ? 24.62000 5.75400 51.14900 1.000 22.21815 354 HIS B O 1
ATOM 5686 N N . PRO B 1 355 ? 24.63200 7.13500 49.38000 1.000 19.13265 355 PRO B N 1
ATOM 5687 C CA . PRO B 1 355 ? 23.37700 7.77400 49.81600 1.000 18.60212 355 PRO B CA 1
ATOM 5688 C C . PRO B 1 355 ? 22.21900 6.81200 50.00500 1.000 23.91569 355 PRO B C 1
ATOM 5689 O O . PRO B 1 355 ? 21.40400 7.02100 50.91300 1.000 22.92244 355 PRO B O 1
ATOM 5693 N N . ALA B 1 356 ? 22.12400 5.76200 49.18000 1.000 23.90686 356 ALA B N 1
ATOM 5694 C CA . ALA B 1 356 ? 20.97900 4.85700 49.25700 1.000 26.00215 356 ALA B CA 1
ATOM 5695 C C . ALA B 1 356 ? 20.86900 4.20400 50.62700 1.000 27.52610 356 ALA B C 1
ATOM 5696 O O . ALA B 1 356 ? 19.75900 3.94000 51.10000 1.000 35.44725 356 ALA B O 1
ATOM 5698 N N . SER B 1 357 ? 21.99800 3.94800 51.28500 1.000 27.87785 357 SER B N 1
ATOM 5699 C CA . SER B 1 357 ? 21.98400 3.35400 52.61300 1.000 26.88377 357 SER B CA 1
ATOM 5700 C C . SER B 1 357 ? 22.29000 4.33200 53.74000 1.000 26.48522 357 SER B C 1
ATOM 5701 O O . SER B 1 357 ? 22.22500 3.92600 54.90700 1.000 28.69254 357 SER B O 1
ATOM 5704 N N . THR B 1 358 ? 22.67900 5.58000 53.45100 1.000 22.34336 358 THR B N 1
ATOM 5705 C CA . THR B 1 358 ? 22.92900 6.53200 54.53200 1.000 22.93386 358 THR B CA 1
ATOM 5706 C C . THR B 1 358 ? 22.03700 7.76700 54.47300 1.000 25.72972 358 THR B C 1
ATOM 5707 O O . THR B 1 358 ? 21.05300 7.83100 55.21100 1.000 28.56990 358 THR B O 1
ATOM 5711 N N . THR B 1 359 ? 22.26200 8.69000 53.53600 1.000 25.42333 359 THR B N 1
ATOM 5712 C CA . THR B 1 359 ? 21.58100 9.98000 53.61600 1.000 24.47574 359 THR B CA 1
ATOM 5713 C C . THR B 1 359 ? 20.20200 9.95000 52.98500 1.000 27.90842 359 THR B C 1
ATOM 5714 O O . THR B 1 359 ? 19.35300 10.77600 53.33400 1.000 25.53181 359 THR B O 1
ATOM 5718 N N . HIS B 1 360 ? 19.96700 9.01800 52.06400 1.000 24.47980 360 HIS B N 1
ATOM 5719 C CA . HIS B 1 360 ? 18.66000 8.80200 51.46700 1.000 24.71132 360 HIS B CA 1
ATOM 5720 C C . HIS B 1 360 ? 18.06700 7.46600 51.90200 1.000 28.35660 360 HIS B C 1
ATOM 5721 O O . HIS B 1 360 ? 17.18000 6.93100 51.22600 1.000 27.85965 360 HIS B O 1
ATOM 5728 N N . SER B 1 361 ? 18.55200 6.92100 53.02300 1.000 23.80490 361 SER B N 1
ATOM 5729 C CA . SER B 1 361 ? 18.12200 5.59700 53.46900 1.000 29.98851 361 SER B CA 1
ATOM 5730 C C . SER B 1 361 ? 16.64400 5.58000 53.84300 1.000 30.07743 361 SER B C 1
ATOM 5731 O O . SER B 1 361 ? 15.93800 4.60700 53.55800 1.000 37.40308 361 SER B O 1
ATOM 5734 N N . ARG B 1 362 ? 16.16000 6.63900 54.48600 1.000 28.58823 362 ARG B N 1
ATOM 5735 C CA . ARG B 1 362 ? 14.76300 6.73200 54.89100 1.000 32.40204 362 ARG B CA 1
ATOM 5736 C C . ARG B 1 362 ? 13.86400 7.26700 53.78500 1.000 34.69266 362 ARG B C 1
ATOM 5737 O O . ARG B 1 362 ? 12.71800 7.64200 54.05200 1.000 38.26866 362 ARG B O 1
ATOM 5745 N N . VAL B 1 363 ? 14.36400 7.32500 52.56300 1.000 28.92003 363 VAL B N 1
ATOM 5746 C CA . VAL B 1 363 ? 13.54500 7.54600 51.38000 1.000 34.35037 363 VAL B CA 1
ATOM 5747 C C . VAL B 1 363 ? 13.28000 6.18500 50.75400 1.000 37.19213 363 VAL B C 1
ATOM 5748 O O . VAL B 1 363 ? 14.17700 5.33100 50.70600 1.000 35.42219 363 VAL B O 1
ATOM 5752 N N . SER B 1 364 ? 12.04800 5.96900 50.29300 1.000 33.31426 364 SER B N 1
ATOM 5753 C CA . SER B 1 364 ? 11.69000 4.67600 49.73100 1.000 36.02951 364 SER B CA 1
ATOM 5754 C C . SER B 1 364 ? 12.53600 4.38400 48.49100 1.000 33.04567 364 SER B C 1
ATOM 5755 O O . SER B 1 364 ? 12.95800 5.30800 47.78500 1.000 33.28666 364 SER B O 1
ATOM 5758 N N . PRO B 1 365 ? 12.82300 3.10800 48.21700 1.000 34.89436 365 PRO B N 1
ATOM 5759 C CA . PRO B 1 365 ? 13.56400 2.77600 46.98700 1.000 33.58796 365 PRO B CA 1
ATOM 5760 C C . PRO B 1 365 ? 12.87100 3.25300 45.72500 1.000 33.02917 365 PRO B C 1
ATOM 5761 O O . PRO B 1 365 ? 13.54800 3.60200 44.74900 1.000 27.63637 365 PRO B O 1
ATOM 5765 N N . GLU B 1 366 ? 11.53700 3.27000 45.71600 1.000 33.28582 366 GLU B N 1
ATOM 5766 C CA . GLU B 1 366 ? 10.80400 3.76800 44.55600 1.000 35.92181 366 GLU B CA 1
ATOM 5767 C C . GLU B 1 366 ? 11.01900 5.26700 44.36400 1.000 33.08734 366 GLU B C 1
ATOM 5768 O O . GLU B 1 366 ? 11.18600 5.73800 43.23200 1.000 30.61506 366 GLU B O 1
ATOM 5774 N N . ALA B 1 367 ? 11.01000 6.03200 45.45800 1.000 33.37535 367 ALA B N 1
ATOM 5775 C CA . ALA B 1 367 ? 11.20500 7.47600 45.35000 1.000 33.29408 367 ALA B CA 1
ATOM 5776 C C . ALA B 1 367 ? 12.63000 7.81600 44.93200 1.000 30.24440 367 ALA B C 1
ATOM 5777 O O . ALA B 1 367 ? 12.84300 8.74500 44.14500 1.000 34.72268 367 ALA B O 1
ATOM 5779 N N . ARG B 1 368 ? 13.62000 7.08000 45.44400 1.000 32.81099 368 ARG B N 1
ATOM 5780 C CA . ARG B 1 368 ? 14.99700 7.30800 45.01500 1.000 28.43143 368 ARG B CA 1
ATOM 5781 C C . ARG B 1 368 ? 15.15600 7.01600 43.53100 1.000 29.82072 368 ARG B C 1
ATOM 5782 O O . ARG B 1 368 ? 15.80600 7.77800 42.80400 1.000 29.40741 368 ARG B O 1
ATOM 5790 N N . ALA B 1 369 ? 14.56200 5.91700 43.06300 1.000 32.30938 369 ALA B N 1
ATOM 5791 C CA . ALA B 1 369 ? 14.61300 5.59500 41.64200 1.000 30.67348 369 ALA B CA 1
ATOM 5792 C C . ALA B 1 369 ? 14.00700 6.71800 40.81100 1.000 29.46512 369 ALA B C 1
ATOM 5793 O O . ALA B 1 369 ? 14.55000 7.08900 39.76300 1.000 28.48291 369 ALA B O 1
ATOM 5795 N N . ALA B 1 370 ? 12.89200 7.28700 41.27500 1.000 26.97459 370 ALA B N 1
ATOM 5796 C CA . ALA B 1 370 ? 12.29600 8.42000 40.57600 1.000 28.88691 370 ALA B CA 1
ATOM 5797 C C . ALA B 1 370 ? 13.25700 9.60200 40.52600 1.000 29.02809 370 ALA B C 1
ATOM 5798 O O . ALA B 1 370 ? 13.35200 10.28900 39.50400 1.000 30.86424 370 ALA B O 1
ATOM 5800 N N . ALA B 1 371 ? 13.98100 9.85300 41.61800 1.000 26.61950 371 ALA B N 1
ATOM 5801 C CA . ALA B 1 371 ? 14.92400 10.96300 41.65400 1.000 30.07335 371 ALA B CA 1
ATOM 5802 C C . ALA B 1 371 ? 16.24300 10.65400 40.95500 1.000 30.98692 371 ALA B C 1
ATOM 5803 O O . ALA B 1 371 ? 17.02400 11.58300 40.71800 1.000 26.90349 371 ALA B O 1
ATOM 5805 N N . GLY B 1 372 ? 16.50500 9.39400 40.60900 1.000 25.79486 372 GLY B N 1
ATOM 5806 C CA . GLY B 1 372 ? 17.75800 9.02300 39.98000 1.000 24.01833 372 GLY B CA 1
ATOM 5807 C C . GLY B 1 372 ? 18.88500 8.67900 40.92800 1.000 25.81156 372 GLY B C 1
ATOM 5808 O O . GLY B 1 372 ? 20.04300 8.62600 40.49700 1.000 25.77438 372 GLY B O 1
ATOM 5809 N N . VAL B 1 373 ? 18.58700 8.44300 42.20100 1.000 22.77014 373 VAL B N 1
ATOM 5810 C CA . VAL B 1 373 ? 19.59600 8.10000 43.20100 1.000 23.85044 373 VAL B CA 1
ATOM 5811 C C . VAL B 1 373 ? 19.59300 6.58000 43.30900 1.000 26.48250 373 VAL B C 1
ATOM 5812 O O . VAL B 1 373 ? 18.82400 5.98800 44.07000 1.000 23.89485 373 VAL B O 1
ATOM 5816 N N . GLY B 1 374 ? 20.47800 5.93700 42.54100 1.000 26.78443 374 GLY B N 1
ATOM 5817 C CA . GLY B 1 374 ? 20.50200 4.49100 42.47400 1.000 24.39631 374 GLY B CA 1
ATOM 5818 C C . GLY B 1 374 ? 21.27200 3.85000 43.61100 1.000 27.49043 374 GLY B C 1
ATOM 5819 O O . GLY B 1 374 ? 21.91700 4.51600 44.42200 1.000 25.65669 374 GLY B O 1
ATOM 5820 N N . ASP B 1 375 ? 21.19400 2.51900 43.66300 1.000 19.33195 375 ASP B N 1
ATOM 5821 C CA . ASP B 1 375 ? 21.88900 1.76600 44.69700 1.000 20.42148 375 ASP B CA 1
ATOM 5822 C C . ASP B 1 375 ? 23.36700 1.58900 44.40700 1.000 19.26232 375 ASP B C 1
ATOM 5823 O O . ASP B 1 375 ? 24.10500 1.17100 45.30300 1.000 22.09349 375 ASP B O 1
ATOM 5828 N N . GLY B 1 376 ? 23.81400 1.87500 43.18800 1.000 20.31995 376 GLY B N 1
ATOM 5829 C CA . GLY B 1 376 ? 25.22100 1.86800 42.85100 1.000 21.33891 376 GLY B CA 1
ATOM 5830 C C . GLY B 1 376 ? 25.90800 3.21500 42.92900 1.000 21.15847 376 GLY B C 1
ATOM 5831 O O . GLY B 1 376 ? 27.07200 3.32000 42.52400 1.000 19.35532 376 GLY B O 1
ATOM 5832 N N . LEU B 1 377 ? 25.23700 4.24500 43.44400 1.000 18.45079 377 LEU B N 1
ATOM 5833 C CA . LEU B 1 377 ? 25.77200 5.60300 43.45400 1.000 23.00249 377 LEU B CA 1
ATOM 5834 C C . LEU B 1 377 ? 26.60400 5.84800 44.70800 1.000 19.96852 377 LEU B C 1
ATOM 5835 O O . LEU B 1 377 ? 26.18700 5.51000 45.82200 1.000 19.60705 377 LEU B O 1
ATOM 5840 N N . LEU B 1 378 ? 27.77300 6.44900 44.51500 1.000 20.78478 378 LEU B N 1
ATOM 5841 C CA . LEU B 1 378 ? 28.63400 6.92200 45.59000 1.000 22.73271 378 LEU B CA 1
ATOM 5842 C C . LEU B 1 378 ? 28.86900 8.41300 45.40300 1.000 20.41936 378 LEU B C 1
ATOM 5843 O O . LEU B 1 378 ? 29.02700 8.88500 44.27100 1.000 17.82031 378 LEU B O 1
ATOM 5848 N N . ARG B 1 379 ? 28.87900 9.15400 46.50800 1.000 21.31965 379 ARG B N 1
ATOM 5849 C CA . ARG B 1 379 ? 29.10500 10.59200 46.48200 1.000 15.94544 379 ARG B CA 1
ATOM 5850 C C . ARG B 1 379 ? 30.44700 10.91100 47.12000 1.000 20.64333 379 ARG B C 1
ATOM 5851 O O . ARG B 1 379 ? 30.73700 10.44900 48.22800 1.000 16.42220 379 ARG B O 1
ATOM 5859 N N . ILE B 1 380 ? 31.25800 11.70600 46.42900 1.000 16.99925 380 ILE B N 1
ATOM 5860 C CA . ILE B 1 380 ? 32.56200 12.11300 46.92800 1.000 15.42847 380 ILE B CA 1
ATOM 5861 C C . ILE B 1 380 ? 32.56400 13.62200 47.09800 1.000 19.82371 380 ILE B C 1
ATOM 5862 O O . ILE B 1 380 ? 32.26300 14.36000 46.15000 1.000 21.02427 380 ILE B O 1
ATOM 5867 N N . SER B 1 381 ? 32.89200 14.08000 48.30400 1.000 17.97299 381 SER B N 1
ATOM 5868 C CA . SER B 1 381 ? 33.26200 15.47100 48.53300 1.000 15.03139 381 SER B CA 1
ATOM 5869 C C . SER B 1 381 ? 34.77600 15.53600 48.40700 1.000 15.44220 381 SER B C 1
ATOM 5870 O O . SER B 1 381 ? 35.49600 15.00600 49.26000 1.000 17.33412 381 SER B O 1
ATOM 5873 N N . VAL B 1 382 ? 35.25700 16.15100 47.33100 1.000 17.15506 382 VAL B N 1
ATOM 5874 C CA . VAL B 1 382 ? 36.67000 16.07400 46.97100 1.000 16.65738 382 VAL B CA 1
ATOM 5875 C C . VAL B 1 382 ? 37.44900 17.08200 47.80300 1.000 15.30910 382 VAL B C 1
ATOM 5876 O O . VAL B 1 382 ? 37.23200 18.29300 47.69300 1.000 18.70657 382 VAL B O 1
ATOM 5880 N N . GLY B 1 383 ? 38.36700 16.58600 48.62100 1.000 15.52690 383 GLY B N 1
ATOM 5881 C CA . GLY B 1 383 ? 39.12200 17.41300 49.53600 1.000 15.32450 383 GLY B CA 1
ATOM 5882 C C . GLY B 1 383 ? 40.36900 18.00500 48.91400 1.000 19.95206 383 GLY B C 1
ATOM 5883 O O . GLY B 1 383 ? 40.49000 18.14300 47.69400 1.000 17.72856 383 GLY B O 1
ATOM 5884 N N . LEU B 1 384 ? 41.31400 18.35900 49.78300 1.000 18.82180 384 LEU B N 1
ATOM 5885 C CA . LEU B 1 384 ? 42.51000 19.09000 49.39800 1.000 15.25973 384 LEU B CA 1
ATOM 5886 C C . LEU B 1 384 ? 43.75300 18.21500 49.38500 1.000 18.19240 384 LEU B C 1
ATOM 5887 O O . LEU B 1 384 ? 44.85600 18.73500 49.19900 1.000 18.41166 384 LEU B O 1
ATOM 5892 N N . GLU B 1 385 ? 43.60600 16.90600 49.58000 1.000 19.01844 385 GLU B N 1
ATOM 5893 C CA . GLU B 1 385 ? 44.74500 16.00900 49.46300 1.000 19.70308 385 GLU B CA 1
ATOM 5894 C C . GLU B 1 385 ? 45.24200 15.97500 48.01600 1.000 18.12717 385 GLU B C 1
ATOM 5895 O O . GLU B 1 385 ? 44.57100 16.43100 47.08400 1.000 16.30474 385 GLU B O 1
ATOM 5901 N N . HIS B 1 386 ? 46.44700 15.44500 47.83400 1.000 19.85387 386 HIS B N 1
ATOM 5902 C CA . HIS B 1 386 ? 46.98400 15.28400 46.48800 1.000 21.93491 386 HIS B CA 1
ATOM 5903 C C . HIS B 1 386 ? 46.11600 14.31500 45.69100 1.000 22.88110 386 HIS B C 1
ATOM 5904 O O . HIS B 1 386 ? 45.80100 13.21500 46.15900 1.000 22.32866 386 HIS B O 1
ATOM 5911 N N . ALA B 1 387 ? 45.73800 14.73200 44.47600 1.000 21.69476 387 ALA B N 1
ATOM 5912 C CA . ALA B 1 387 ? 44.84400 13.92700 43.64500 1.000 25.52726 387 ALA B CA 1
ATOM 5913 C C . ALA B 1 387 ? 45.41900 12.54700 43.35900 1.000 25.92361 387 ALA B C 1
ATOM 5914 O O . ALA B 1 387 ? 44.66700 11.56700 43.29500 1.000 24.24907 387 ALA B O 1
ATOM 5916 N N . ASP B 1 388 ? 46.74000 12.44500 43.20300 1.000 23.92312 388 ASP B N 1
ATOM 5917 C CA . ASP B 1 388 ? 47.35900 11.14100 42.99600 1.000 26.89817 388 ASP B CA 1
ATOM 5918 C C . ASP B 1 388 ? 47.04800 10.20200 44.15500 1.000 31.15481 388 ASP B C 1
ATOM 5919 O O . ASP B 1 388 ? 46.67000 9.04300 43.94700 1.000 30.41873 388 ASP B O 1
ATOM 5924 N N . ASP B 1 389 ? 47.19400 10.68700 45.39100 1.000 29.70098 389 ASP B N 1
ATOM 5925 C CA . ASP B 1 389 ? 46.89000 9.84500 46.54400 1.000 27.16185 389 ASP B CA 1
ATOM 5926 C C . ASP B 1 389 ? 45.41300 9.48300 46.57900 1.000 25.25018 389 ASP B C 1
ATOM 5927 O O . ASP B 1 389 ? 45.05500 8.33700 46.87200 1.000 26.05778 389 ASP B O 1
ATOM 5932 N N . LEU B 1 390 ? 44.54000 10.44600 46.27800 1.000 24.85879 390 LEU B N 1
ATOM 5933 C CA . LEU B 1 390 ? 43.12100 10.13400 46.17700 1.000 25.36036 390 LEU B CA 1
ATOM 5934 C C . LEU B 1 390 ? 42.86300 9.12200 45.06700 1.000 25.87254 390 LEU B C 1
ATOM 5935 O O . LEU B 1 390 ? 42.10500 8.16300 45.25900 1.000 25.25591 390 LEU B O 1
ATOM 5940 N N . ARG B 1 391 ? 43.50400 9.30900 43.90500 1.000 25.15652 391 ARG B N 1
ATOM 5941 C CA A ARG B 1 391 ? 43.32200 8.37600 42.79800 0.493 28.20236 391 ARG B CA 1
ATOM 5942 C CA B ARG B 1 391 ? 43.32200 8.37300 42.79800 0.507 28.21928 391 ARG B CA 1
ATOM 5943 C C . ARG B 1 391 ? 43.78000 6.97400 43.18100 1.000 29.70808 391 ARG B C 1
ATOM 5944 O O . ARG B 1 391 ? 43.08100 5.98800 42.91700 1.000 26.01861 391 ARG B O 1
ATOM 5959 N N . GLU B 1 392 ? 44.94600 6.87000 43.82300 1.000 27.27924 392 GLU B N 1
ATOM 5960 C CA . GLU B 1 392 ? 45.46800 5.56200 44.19300 1.000 28.54335 392 GLU B CA 1
ATOM 5961 C C . GLU B 1 392 ? 44.59900 4.88500 45.24000 1.000 29.23620 392 GLU B C 1
ATOM 5962 O O . GLU B 1 392 ? 44.50400 3.65300 45.25700 1.000 32.50343 392 GLU B O 1
ATOM 5968 N N . ASP B 1 393 ? 43.97100 5.66000 46.12700 1.000 26.42810 393 ASP B N 1
ATOM 5969 C CA . ASP B 1 393 ? 43.06800 5.04900 47.09300 1.000 26.72348 393 ASP B CA 1
ATOM 5970 C C . ASP B 1 393 ? 41.82500 4.50900 46.40500 1.000 24.74138 393 ASP B C 1
ATOM 5971 O O . ASP B 1 393 ? 41.35400 3.41300 46.73100 1.000 25.76006 393 ASP B O 1
ATOM 5976 N N . MET B 1 394 ? 41.28400 5.25800 45.44400 1.000 22.89687 394 MET B N 1
ATOM 5977 C CA . MET B 1 394 ? 40.10300 4.78600 44.73200 1.000 27.38651 394 MET B CA 1
ATOM 5978 C C . MET B 1 394 ? 40.42200 3.58500 43.84600 1.000 30.49665 394 MET B C 1
ATOM 5979 O O . MET B 1 394 ? 39.54200 2.75100 43.60100 1.000 27.71025 394 MET B O 1
ATOM 5984 N N . GLU B 1 395 ? 41.66600 3.47200 43.37000 1.000 26.21712 395 GLU B N 1
ATOM 5985 C CA . GLU B 1 395 ? 42.07600 2.26700 42.65700 1.000 32.44193 395 GLU B CA 1
ATOM 5986 C C . GLU B 1 395 ? 42.02500 1.04000 43.56000 1.000 33.88995 395 GLU B C 1
ATOM 5987 O O . GLU B 1 395 ? 41.82800 -0.07900 43.07100 1.000 36.66191 395 GLU B O 1
ATOM 5993 N N . ARG B 1 396 ? 42.19900 1.22200 44.87400 1.000 28.80841 396 ARG B N 1
ATOM 5994 C CA . ARG B 1 396 ? 41.99900 0.10900 45.79800 1.000 29.90064 396 ARG B CA 1
ATOM 5995 C C . ARG B 1 396 ? 40.53800 -0.31400 45.83600 1.000 27.21371 396 ARG B C 1
ATOM 5996 O O . ARG B 1 396 ? 40.23200 -1.49800 46.01300 1.000 31.64385 396 ARG B O 1
ATOM 6004 N N . GLY B 1 397 ? 39.62000 0.64400 45.71900 1.000 29.07500 397 GLY B N 1
ATOM 6005 C CA . GLY B 1 397 ? 38.20900 0.29800 45.69300 1.000 31.00400 397 GLY B CA 1
ATOM 6006 C C . GLY B 1 397 ? 37.81900 -0.43500 44.42500 1.000 28.48840 397 GLY B C 1
ATOM 6007 O O . GL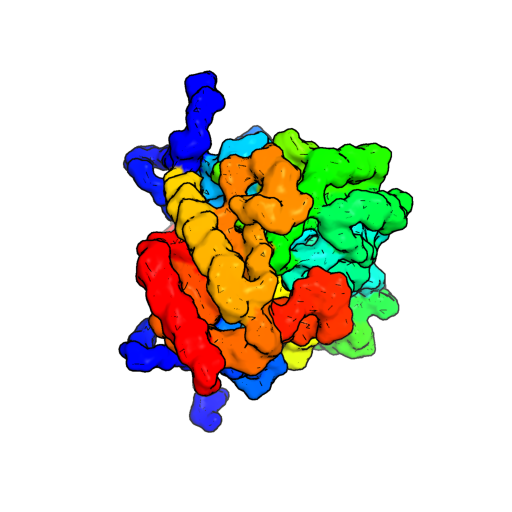Y B 1 397 ? 36.99000 -1.34800 44.45300 1.000 28.39245 397 GLY B O 1
ATOM 6008 N N . PHE B 1 398 ? 38.39300 -0.02800 43.29400 1.000 23.97042 398 PHE B N 1
ATOM 6009 C CA . PHE B 1 398 ? 38.10400 -0.69400 42.03100 1.000 31.43020 398 PHE B CA 1
ATOM 6010 C C . PHE B 1 398 ? 38.73300 -2.07900 41.98500 1.000 33.69970 398 PHE B C 1
ATOM 6011 O O . PHE B 1 398 ? 38.13400 -3.02100 41.45500 1.000 32.59463 398 PHE B O 1
ATOM 6019 N N . ALA B 1 399 ? 39.93900 -2.22100 42.54100 1.000 32.53807 399 ALA B N 1
ATOM 6020 C CA . ALA B 1 399 ? 40.57000 -3.53200 42.60400 1.000 34.08799 399 ALA B CA 1
ATOM 6021 C C . ALA B 1 399 ? 39.74600 -4.50800 43.43200 1.000 36.39622 399 ALA B C 1
ATOM 6022 O O . ALA B 1 399 ? 39.74800 -5.71100 43.15100 1.000 45.37427 399 ALA B O 1
ATOM 6024 N N . ALA B 1 400 ? 39.02500 -4.01600 44.44200 1.000 31.45614 400 ALA B N 1
ATOM 6025 C CA . ALA B 1 400 ? 38.18100 -4.88700 45.25200 1.000 38.02878 400 ALA B CA 1
ATOM 6026 C C . ALA B 1 400 ? 36.94700 -5.37900 44.50500 1.000 39.18191 400 ALA B C 1
ATOM 6027 O O . ALA B 1 400 ? 36.27000 -6.29100 44.99200 1.000 41.07314 400 ALA B O 1
ATOM 6029 N N . LEU B 1 401 ? 36.63100 -4.79400 43.35200 1.000 40.70229 401 LEU B N 1
ATOM 6030 C CA . LEU B 1 401 ? 35.54600 -5.29800 42.52300 1.000 42.61515 401 LEU B CA 1
ATOM 6031 C C . LEU B 1 401 ? 35.92200 -6.57000 41.77200 1.000 48.19888 401 LEU B C 1
ATOM 6032 O O . LEU B 1 401 ? 35.04000 -7.21100 41.19200 1.000 53.28098 401 LEU B O 1
ATOM 6037 N N . VAL B 1 402 ? 37.20400 -6.94400 41.76900 1.000 47.80764 402 VAL B N 1
ATOM 6038 C CA . VAL B 1 402 ? 37.63100 -8.17100 41.10000 1.000 55.54066 402 VAL B CA 1
ATOM 6039 C C . VAL B 1 402 ? 37.06700 -9.39700 41.81300 1.000 55.65210 402 VAL B C 1
ATOM 6040 O O . VAL B 1 402 ? 36.54800 -10.32200 41.17600 1.000 62.86960 402 VAL B O 1
ATOM 6044 N N . ALA B 1 403 ? 37.15100 -9.42300 43.14000 1.000 54.93032 403 ALA B N 1
ATOM 6045 C CA . ALA B 1 403 ? 36.58900 -10.52700 43.91900 1.000 63.37031 403 ALA B CA 1
ATOM 6046 C C . ALA B 1 403 ? 35.92500 -10.02000 45.19800 1.000 56.47489 403 ALA B C 1
ATOM 6047 O O . ALA B 1 403 ? 34.78700 -9.54800 45.17500 1.000 55.64132 403 ALA B O 1
#

Nearest PDB structures (foldseek):
  3qhx-assembly1_D  TM=9.474E-01  e=2.638E-47  Mycobacterium ulcerans Agy99
  3qi6-assembly1_A  TM=9.604E-01  e=1.036E-46  Mycobacterium ulcerans Agy99
  3qhx-assembly1_B  TM=9.510E-01  e=2.243E-46  Mycobacterium ulcerans Agy99
  6ld8-assembly1_B  TM=9.645E-01  e=8.076E-44  Xanthomonas oryzae pv. oryzae KACC 10331
  1cs1-assembly1_B  TM=9.674E-01  e=1.487E-42  Escherichia coli

Radius of gyration: 27.4 Å; Cα contacts (8 Å, |Δi|>4): 1845; chains: 2; bounding box: 58×74×78 Å